Protein AF-0000000078600121 (afdb_homodimer)

Secondary structure (DSSP, 8-state):
---SSHHHHHHHHHHHHHHHHHHHHHHHH--SS--HHHHHHHHHHHHHHHHHHHH-HHHHHTHHHHHHHHHHHHHHHHHTTHHHHSPSTT-EEEHHHHHHHH---HHHHHHHHTTSSSSSSSEEEETTEEE--HHHHGGGSHHHHHHHHHIIIIIHHHHHTHHHHHHHTTTS----SSSSHHHHHTT-TT--HHHHHHHSHHHHHHHHHHHH---S---GGGS-HHHHSGGGGGSSEEEEEET-TTTHHHHHHHHH-GGGTTS-EEEEE-HHHHHHHHHHHHHTTEEEEE--TTTS---STTEEEEEEES-GGGS-IIIIIHHHHHHHHTT--TTT-EEEEEEEB--SS---HHHHHHHHHHHTTT---B-HHHHHHHHHHTTEEEEEEE--TT-SEEEEEEEE-/---SSHHHHHHHHHHHHHHHHHHHHHHHHT-SS--HHHHHHHHHHHHHHHHHHHH-HHHHHTHHHHHHHHHHHHHHHHHTTHHHHSPSTT-EEEHHHHHHHH---HHHHHHHHTTSSSSSSSEEEETTEEE--HHHHGGGSHHHHHHHHHIIIIIHHHHHTHHHHHHHTTTS----SSSSHHHHHTT-TT--HHHHHHHSHHHHHHHHHHHH---S---GGGS-HHHHSGGGGGSS-SEEEET-TTSHHHHHHHHH-GGGTTS-EEEEE-HHHHHHHHHHHHHTTEEEEE--TTTS---STT-SEEEEES-GGGS-IIIIIHHHHHHHHTT--TTT-EEEEEEEB--SS---HHHHHHHHHHHTTT---B-HHHHHHHHHHTTEEEEEEE--TT-SEEEEEEEE-

Radius of gyration: 29.4 Å; Cα contacts (8 Å, |Δi|>4): 1551; chains: 2; bounding box: 56×96×67 Å

Foldseek 3Di:
DFQPDPVSLVVVLVVLVVQLVVLVCCLVVVPDDDDNLVSVVSNVVSVVVSVDSNCTDPSNVVCVVLVVLLLVLLLVCVVLCLLVQADPDWDKDALVSSCVVRVPDSVVNLVSVVSADVPHDWHDPDDRMITGDPSSNVCVDLQNVLASNCCSVQQPQLLVCQVVLCVVVVNDPPFALQRFSRCVRVVRHRDGPCRVQVVDVVNVVSNLSNVVSPPDDCVVVLDPLQVQQVVQVPFLFAEEEEQCQQCPNVVVSCVVHVVCPPTAAEYEDAPVRCVVRVVVCVVVVYHYDYDDLQPAADPGARYQEYEYEADQQLADLPPRLLSSLLSPQVRHDQPGHKYKYKYFAADPPDGDVVQVVSASSSNSSHGGHHHPVRVQVSQVVNQKHFDDWRDDPPDRIIITMIHHD/DFQPDPVSLVVVLVVLVVQLVVLVCCLVVVPDDDDNLVSVVSNVVSVVVSVDSNCTDPSNVVCVVLVVLLLVLLQVCVVLCLLVQADPDWDKDALVSSCVVRVPDSVVNLVSVVSADVVHDWHDPDDRMITGDPSSNVCVDLQNVLASNCCSVQQPQLLVCQVVLCVVVVNDPPFALQRFSRCVRVVRHRDGPCRVQVVDVVNPVSNLSNVVSCPDDCVVVLDPLQVQQVVQVPFLFAEEEEQCQQCPSVVVSCVVHVVCPPTAAEYEDAPVRCVVRVVVCVVVVYHYDYDDLQPAADPGARYQEYEYAADQQLADLPPRLLSSLLSPQVRHDQPGHKYKYKYFAADPPDGDVVQVVSASSSNSSHGGHHHPVRVQVSQVVNQKHFDDWRDDPPDRIIITMIHHD

Structure (mmCIF, N/CA/C/O backbone):
data_AF-0000000078600121-model_v1
#
loop_
_entity.id
_entity.type
_entity.pdbx_description
1 polymer 'Uncharacterized protein'
#
loop_
_atom_site.group_PDB
_atom_site.id
_atom_site.type_symbol
_atom_site.label_atom_id
_atom_site.label_alt_id
_atom_site.label_comp_id
_atom_site.label_asym_id
_atom_site.label_entity_id
_atom_site.label_seq_id
_atom_site.pdbx_PDB_ins_code
_atom_site.Cartn_x
_atom_site.Cartn_y
_atom_site.Cartn_z
_atom_site.occupancy
_atom_site.B_iso_or_equiv
_atom_site.auth_seq_id
_atom_site.auth_comp_id
_atom_site.auth_asym_id
_atom_site.auth_atom_id
_atom_site.pdbx_PDB_model_num
ATOM 1 N N . MET A 1 1 ? -19.125 -7.949 -10.25 1 37.19 1 MET A N 1
ATOM 2 C CA . MET A 1 1 ? -19.656 -7.711 -11.586 1 37.19 1 MET A CA 1
ATOM 3 C C . MET A 1 1 ? -18.562 -7.25 -12.547 1 37.19 1 MET A C 1
ATOM 5 O O . MET A 1 1 ? -17.891 -6.246 -12.289 1 37.19 1 MET A O 1
ATOM 9 N N . THR A 1 2 ? -17.984 -8.234 -13.234 1 52.97 2 THR A N 1
ATOM 10 C CA . THR A 1 2 ? -17.297 -8.031 -14.5 1 52.97 2 THR A CA 1
ATOM 11 C C . THR A 1 2 ? -18.156 -7.227 -15.469 1 52.97 2 THR A C 1
ATOM 13 O O . THR A 1 2 ? -19.375 -7.117 -15.281 1 52.97 2 THR A O 1
ATOM 16 N N . PHE A 1 3 ? -17.641 -6.34 -16.047 1 55.97 3 PHE A N 1
ATOM 17 C CA . PHE A 1 3 ? -18.469 -5.797 -17.125 1 55.97 3 PHE A CA 1
ATOM 18 C C . PHE A 1 3 ? -19.297 -6.891 -17.766 1 55.97 3 PHE A C 1
ATOM 20 O O . PHE A 1 3 ? -18.844 -8.016 -17.938 1 55.97 3 PHE A O 1
ATOM 27 N N . PRO A 1 4 ? -20.578 -6.641 -17.641 1 54.41 4 PRO A N 1
ATOM 28 C CA . PRO A 1 4 ? -21.438 -7.688 -18.203 1 54.41 4 PRO A CA 1
ATOM 29 C C . PRO A 1 4 ? -20.859 -8.305 -19.484 1 54.41 4 PRO A C 1
ATOM 31 O O . PRO A 1 4 ? -21.125 -9.469 -19.781 1 54.41 4 PRO A O 1
ATOM 34 N N . ASN A 1 5 ? -20.156 -7.492 -20.281 1 65.19 5 ASN A N 1
ATOM 35 C CA . ASN A 1 5 ? -19.484 -8 -21.484 1 65.19 5 ASN A CA 1
ATOM 36 C C . ASN A 1 5 ? -18.375 -7.066 -21.953 1 65.19 5 ASN A C 1
ATOM 38 O O . ASN A 1 5 ? -18.219 -5.965 -21.422 1 65.19 5 ASN A O 1
ATOM 42 N N . ALA A 1 6 ? -17.594 -7.508 -22.891 1 74.25 6 ALA A N 1
ATOM 43 C CA . ALA A 1 6 ? -16.453 -6.785 -23.453 1 74.25 6 ALA A CA 1
ATOM 44 C C . ALA A 1 6 ? -16.906 -5.469 -24.094 1 74.25 6 ALA A C 1
ATOM 46 O O . ALA A 1 6 ? -16.203 -4.461 -24 1 74.25 6 ALA A O 1
ATOM 47 N N . ASP A 1 7 ? -18.109 -5.477 -24.547 1 80.38 7 ASP A N 1
ATOM 48 C CA . ASP A 1 7 ? -18.609 -4.281 -25.219 1 80.38 7 ASP A CA 1
ATOM 49 C C . ASP A 1 7 ? -18.938 -3.184 -24.203 1 80.38 7 ASP A C 1
ATOM 51 O O . ASP A 1 7 ? -18.719 -2.002 -24.469 1 80.38 7 ASP A O 1
ATOM 55 N N . ALA A 1 8 ? -19.469 -3.619 -23.125 1 84.94 8 ALA A N 1
ATOM 56 C CA . ALA A 1 8 ? -19.781 -2.656 -22.062 1 84.94 8 ALA A CA 1
ATOM 57 C C . ALA A 1 8 ? -18.516 -1.982 -21.547 1 84.94 8 ALA A C 1
ATOM 59 O O . ALA A 1 8 ? -18.516 -0.784 -21.266 1 84.94 8 ALA A O 1
ATOM 60 N N . GLN A 1 9 ? -17.484 -2.68 -21.438 1 87.75 9 GLN A N 1
ATOM 61 C CA . GLN A 1 9 ? -16.219 -2.098 -20.984 1 87.75 9 GLN A CA 1
ATOM 62 C C . GLN A 1 9 ? -15.68 -1.111 -22.016 1 87.75 9 GLN A C 1
ATOM 64 O O . GLN A 1 9 ? -15.18 -0.046 -21.656 1 87.75 9 GLN A O 1
ATOM 69 N N . LYS A 1 10 ? -15.836 -1.463 -23.312 1 90.81 10 LYS A N 1
ATOM 70 C CA . LYS A 1 10 ? -15.352 -0.583 -24.375 1 90.81 10 LYS A CA 1
ATOM 71 C C . LYS A 1 10 ? -16.094 0.749 -24.375 1 90.81 10 LYS A C 1
ATOM 73 O O . LYS A 1 10 ? -15.484 1.805 -24.578 1 90.81 10 LYS A O 1
ATOM 78 N N . ILE A 1 11 ? -17.344 0.697 -24.094 1 92.56 11 ILE A N 1
ATOM 79 C CA . ILE A 1 11 ? -18.156 1.907 -24.047 1 92.56 11 ILE A CA 1
ATOM 80 C C . ILE A 1 11 ? -17.719 2.781 -22.875 1 92.56 11 ILE A C 1
ATOM 82 O O . ILE A 1 11 ? -17.578 3.996 -23.016 1 92.56 11 ILE A O 1
ATOM 86 N N . ALA A 1 12 ? -17.516 2.146 -21.781 1 92.44 12 ALA A N 1
ATOM 87 C CA . ALA A 1 12 ? -17.078 2.875 -20.594 1 92.44 12 ALA A CA 1
ATOM 88 C C . ALA A 1 12 ? -15.703 3.488 -20.797 1 92.44 12 ALA A C 1
ATOM 90 O O . ALA A 1 12 ? -15.438 4.613 -20.375 1 92.44 12 ALA A O 1
ATOM 91 N N . VAL A 1 13 ? -14.836 2.76 -21.422 1 95.12 13 VAL A N 1
ATOM 92 C CA . VAL A 1 13 ? -13.484 3.234 -21.688 1 95.12 13 VAL A CA 1
ATOM 93 C C . VAL A 1 13 ? -13.531 4.441 -22.625 1 95.12 13 VAL A C 1
ATOM 95 O O . VAL A 1 13 ? -12.852 5.441 -22.391 1 95.12 13 VAL A O 1
ATOM 98 N N . GLN A 1 14 ? -14.367 4.352 -23.656 1 95.5 14 GLN A N 1
ATOM 99 C CA . GLN A 1 14 ? -14.5 5.477 -24.578 1 95.5 14 GLN A CA 1
ATOM 100 C C . GLN A 1 14 ? -14.977 6.73 -23.859 1 95.5 14 GLN A C 1
ATOM 102 O O . GLN A 1 14 ? -14.453 7.824 -24.078 1 95.5 14 GLN A O 1
ATOM 107 N N . LYS A 1 15 ? -15.922 6.52 -23.062 1 96.19 15 LYS A N 1
ATOM 108 C CA . LYS A 1 15 ? -16.438 7.645 -22.281 1 96.19 15 LYS A CA 1
ATOM 109 C C . LYS A 1 15 ? -15.336 8.281 -21.438 1 96.19 15 LYS A C 1
ATOM 111 O O . LYS A 1 15 ? -15.203 9.508 -21.406 1 96.19 15 LYS A O 1
ATOM 116 N N . ASP A 1 16 ? -14.57 7.461 -20.75 1 96.56 16 ASP A N 1
ATOM 117 C CA . ASP A 1 16 ? -13.516 7.965 -19.875 1 96.56 16 ASP A CA 1
ATOM 118 C C . ASP A 1 16 ? -12.406 8.633 -20.688 1 96.56 16 ASP A C 1
ATOM 120 O O . ASP A 1 16 ? -11.805 9.609 -20.25 1 96.56 16 ASP A O 1
ATOM 124 N N . VAL A 1 17 ? -12.133 8.086 -21.844 1 97.44 17 VAL A N 1
ATOM 125 C CA . VAL A 1 17 ? -11.133 8.695 -22.719 1 97.44 17 VAL A CA 1
ATOM 126 C C . VAL A 1 17 ? -11.578 10.094 -23.125 1 97.44 17 VAL A C 1
ATOM 128 O O . VAL A 1 17 ? -10.789 11.039 -23.094 1 97.44 17 VAL A O 1
ATOM 131 N N . ASP A 1 18 ? -12.836 10.211 -23.453 1 97.5 18 ASP A N 1
ATOM 132 C CA . ASP A 1 18 ? -13.383 11.508 -23.828 1 97.5 18 ASP A CA 1
ATOM 133 C C . ASP A 1 18 ? -13.281 12.5 -22.672 1 97.5 18 ASP A C 1
ATOM 135 O O . ASP A 1 18 ? -12.969 13.68 -22.875 1 97.5 18 ASP A O 1
ATOM 139 N N . GLU A 1 19 ? -13.531 12.023 -21.516 1 96.94 19 GLU A N 1
ATOM 140 C CA . GLU A 1 19 ? -13.438 12.867 -20.328 1 96.94 19 GLU A CA 1
ATOM 141 C C . GLU A 1 19 ? -12 13.297 -20.062 1 96.94 19 GLU A C 1
ATOM 143 O O . GLU A 1 19 ? -11.75 14.438 -19.656 1 96.94 19 GLU A O 1
ATOM 148 N N . VAL A 1 20 ? -11.062 12.414 -20.25 1 97.5 20 VAL A N 1
ATOM 149 C CA . VAL A 1 20 ? -9.648 12.727 -20.078 1 97.5 20 VAL A CA 1
ATOM 150 C C . VAL A 1 20 ? -9.219 13.789 -21.078 1 97.5 20 VAL A C 1
ATOM 152 O O . VAL A 1 20 ? -8.539 14.75 -20.734 1 97.5 20 VAL A O 1
ATOM 155 N N . VAL A 1 21 ? -9.664 13.633 -22.312 1 96.94 21 VAL A N 1
ATOM 156 C CA . VAL A 1 21 ? -9.297 14.57 -23.359 1 96.94 21 VAL A CA 1
ATOM 157 C C . VAL A 1 21 ? -9.867 15.953 -23.047 1 96.94 21 VAL A C 1
ATOM 159 O O . VAL A 1 21 ? -9.172 16.969 -23.172 1 96.94 21 VAL A O 1
ATOM 162 N N . ALA A 1 22 ? -11.109 16 -22.641 1 95.5 22 ALA A N 1
ATOM 163 C CA . ALA A 1 22 ? -11.742 17.266 -22.297 1 95.5 22 ALA A CA 1
ATOM 164 C C . ALA A 1 22 ? -11.039 17.938 -21.125 1 95.5 22 ALA A C 1
ATOM 166 O O . ALA A 1 22 ? -10.789 19.156 -21.141 1 95.5 22 ALA A O 1
ATOM 167 N N . ALA A 1 23 ? -10.742 17.125 -20.109 1 95.25 23 ALA A N 1
ATOM 168 C CA . ALA A 1 23 ? -10.055 17.672 -18.938 1 95.25 23 ALA A CA 1
ATOM 169 C C . ALA A 1 23 ? -8.648 18.141 -19.297 1 95.25 23 ALA A C 1
ATOM 171 O O . ALA A 1 23 ? -8.156 19.125 -18.75 1 95.25 23 ALA A O 1
ATOM 172 N N . ALA A 1 24 ? -8.008 17.406 -20.172 1 95.5 24 ALA A N 1
ATOM 173 C CA . ALA A 1 24 ? -6.668 17.781 -20.609 1 95.5 24 ALA A CA 1
ATOM 174 C C . ALA A 1 24 ? -6.676 19.125 -21.344 1 95.5 24 ALA A C 1
ATOM 176 O O . ALA A 1 24 ? -5.766 19.938 -21.172 1 95.5 24 ALA A O 1
ATOM 177 N N . GLN A 1 25 ? -7.652 19.375 -22.109 1 93.5 25 GLN A N 1
ATOM 178 C CA . GLN A 1 25 ? -7.762 20.641 -22.812 1 93.5 25 GLN A CA 1
ATOM 179 C C . GLN A 1 25 ? -7.898 21.797 -21.828 1 93.5 25 GLN A C 1
ATOM 181 O O . GLN A 1 25 ? -7.297 22.859 -22.031 1 93.5 25 GLN A O 1
ATOM 186 N N . ARG A 1 26 ? -8.609 21.578 -20.812 1 91.88 26 ARG A N 1
ATOM 187 C CA . ARG A 1 26 ? -8.766 22.609 -19.797 1 91.88 26 ARG A CA 1
ATOM 188 C C . ARG A 1 26 ? -7.457 22.875 -19.062 1 91.88 26 ARG A C 1
ATOM 190 O O . ARG A 1 26 ? -7.117 24.016 -18.781 1 91.88 26 ARG A O 1
ATOM 197 N N . PHE A 1 27 ? -6.785 21.859 -18.797 1 92.19 27 PHE A N 1
ATOM 198 C CA . PHE A 1 27 ? -5.516 21.984 -18.078 1 92.19 27 PHE A CA 1
ATOM 199 C C . PHE A 1 27 ? -4.457 22.625 -18.969 1 92.19 27 PHE A C 1
ATOM 201 O O . PHE A 1 27 ? -3.713 23.5 -18.531 1 92.19 27 PHE A O 1
ATOM 208 N N . LEU A 1 28 ? -4.457 22.266 -20.203 1 91.75 28 LEU A N 1
ATOM 209 C CA . LEU A 1 28 ? -3.406 22.703 -21.109 1 91.75 28 LEU A CA 1
ATOM 210 C C . LEU A 1 28 ? -3.682 24.109 -21.641 1 91.75 28 LEU A C 1
ATOM 212 O O . LEU A 1 28 ? -2.75 24.891 -21.844 1 91.75 28 LEU A O 1
ATOM 216 N N . HIS A 1 29 ? -4.898 24.516 -21.797 1 87.25 29 HIS A N 1
ATOM 217 C CA . HIS A 1 29 ? -5.188 25.766 -22.484 1 87.25 29 HIS A CA 1
ATOM 218 C C . HIS A 1 29 ? -5.969 26.719 -21.594 1 87.25 29 HIS A C 1
ATOM 220 O O . HIS A 1 29 ? -6.156 27.891 -21.938 1 87.25 29 HIS A O 1
ATOM 226 N N . GLY A 1 30 ? -6.203 26.344 -20.25 1 77.12 30 GLY A N 1
ATOM 227 C CA . GLY A 1 30 ? -6.84 27.234 -19.297 1 77.12 30 GLY A CA 1
ATOM 228 C C . GLY A 1 30 ? -8.266 27.594 -19.672 1 77.12 30 GLY A C 1
ATOM 229 O O . GLY A 1 30 ? -8.703 28.719 -19.438 1 77.12 30 GLY A O 1
ATOM 230 N N . SER A 1 31 ? -8.953 26.625 -20.281 1 62.94 31 SER A N 1
ATOM 231 C CA . SER A 1 31 ? -10.297 27.047 -20.672 1 62.94 31 SER A CA 1
ATOM 232 C C . SER A 1 31 ? -11.281 26.891 -19.516 1 62.94 31 SER A C 1
ATOM 234 O O . SER A 1 31 ? -11.266 25.891 -18.797 1 62.94 31 SER A O 1
ATOM 236 N N . GLY A 1 32 ? -11.883 28.125 -19.125 1 61 32 GLY A N 1
ATOM 237 C CA . GLY A 1 32 ? -12.93 28.156 -18.109 1 61 32 GLY A CA 1
ATOM 238 C C . GLY A 1 32 ? -12.516 28.906 -16.859 1 61 32 GLY A C 1
ATOM 239 O O . GLY A 1 32 ? -11.531 29.656 -16.875 1 61 32 GLY A O 1
ATOM 240 N N . ASN A 1 33 ? -13.273 28.812 -15.758 1 61.88 33 ASN A N 1
ATOM 241 C CA . ASN A 1 33 ? -13.133 29.562 -14.516 1 61.88 33 ASN A CA 1
ATOM 242 C C . ASN A 1 33 ? -12.227 28.859 -13.523 1 61.88 33 ASN A C 1
ATOM 244 O O . ASN A 1 33 ? -11.898 29.406 -12.469 1 61.88 33 ASN A O 1
ATOM 248 N N . ALA A 1 34 ? -11.711 27.719 -13.953 1 66.06 34 ALA A N 1
ATOM 249 C CA . ALA A 1 34 ? -10.906 26.969 -12.992 1 66.06 34 ALA A CA 1
ATOM 250 C C . ALA A 1 34 ? -9.453 27.438 -13.008 1 66.06 34 ALA A C 1
ATOM 252 O O . ALA A 1 34 ? -8.898 27.734 -14.07 1 66.06 34 ALA A O 1
ATOM 253 N N . THR A 1 35 ? -8.945 27.422 -11.828 1 73.44 35 THR A N 1
ATOM 254 C CA . THR A 1 35 ? -7.508 27.672 -11.727 1 73.44 35 THR A CA 1
ATOM 255 C C . THR A 1 35 ? -6.707 26.516 -12.312 1 73.44 35 THR A C 1
ATOM 257 O O . THR A 1 35 ? -7.246 25.422 -12.539 1 73.44 35 THR A O 1
ATOM 260 N N . SER A 1 36 ? -5.559 26.688 -12.703 1 76.81 36 SER A N 1
ATOM 261 C CA . SER A 1 36 ? -4.664 25.672 -13.242 1 76.81 36 SER A CA 1
ATOM 262 C C . SER A 1 36 ? -4.562 24.469 -12.297 1 76.81 36 SER A C 1
ATOM 264 O O . SER A 1 36 ? -4.539 23.328 -12.742 1 76.81 36 SER A O 1
ATOM 266 N N . ASP A 1 37 ? -4.668 24.734 -11.023 1 78.38 37 ASP A N 1
ATOM 267 C CA . ASP A 1 37 ? -4.559 23.672 -10.031 1 78.38 37 ASP A CA 1
ATOM 268 C C . ASP A 1 37 ? -5.82 22.812 -10 1 78.38 37 ASP A C 1
ATOM 270 O O . ASP A 1 37 ? -5.746 21.594 -9.891 1 78.38 37 ASP A O 1
ATOM 274 N N . GLU A 1 38 ? -6.902 23.5 -10.109 1 80.12 38 GLU A N 1
ATOM 275 C CA . GLU A 1 38 ? -8.172 22.766 -10.133 1 80.12 38 GLU A CA 1
ATOM 276 C C . GLU A 1 38 ? -8.281 21.891 -11.375 1 80.12 38 GLU A C 1
ATOM 278 O O . GLU A 1 38 ? -8.781 20.766 -11.305 1 80.12 38 GLU A O 1
ATOM 283 N N . ALA A 1 39 ? -7.828 22.469 -12.469 1 87.69 39 ALA A N 1
ATOM 284 C CA . ALA A 1 39 ? -7.852 21.719 -13.727 1 87.69 39 ALA A CA 1
ATOM 285 C C . ALA A 1 39 ? -6.934 20.5 -13.656 1 87.69 39 ALA A C 1
ATOM 287 O O . ALA A 1 39 ? -7.254 19.453 -14.195 1 87.69 39 ALA A O 1
ATOM 288 N N . LYS A 1 40 ? -5.812 20.656 -13.016 1 88.75 40 LYS A N 1
ATOM 289 C CA . LYS A 1 40 ? -4.871 19.562 -12.852 1 88.75 40 LYS A CA 1
ATOM 290 C C . LYS A 1 40 ? -5.484 18.438 -12.023 1 88.75 40 LYS A C 1
ATOM 292 O O . LYS A 1 40 ? -5.367 17.266 -12.375 1 88.75 40 LYS A O 1
ATOM 297 N N . VAL A 1 41 ? -6.102 18.797 -10.961 1 83.75 41 VAL A N 1
ATOM 298 C CA . VAL A 1 41 ? -6.719 17.812 -10.07 1 83.75 41 VAL A CA 1
ATOM 299 C C . VAL A 1 41 ? -7.828 17.078 -10.805 1 83.75 41 VAL A C 1
ATOM 301 O O . VAL A 1 41 ? -7.965 15.852 -10.664 1 83.75 41 VAL A O 1
ATOM 304 N N . ASP A 1 42 ? -8.594 17.812 -11.547 1 88.69 42 ASP A N 1
ATOM 305 C CA . ASP A 1 42 ? -9.672 17.188 -12.312 1 88.69 42 ASP A CA 1
ATOM 306 C C . ASP A 1 42 ? -9.125 16.219 -13.352 1 88.69 42 ASP A C 1
ATOM 308 O O . ASP A 1 42 ? -9.664 15.125 -13.531 1 88.69 42 ASP A O 1
ATOM 312 N N . LEU A 1 43 ? -8.109 16.672 -14.07 1 94.19 43 LEU A N 1
ATOM 313 C CA . LEU A 1 43 ? -7.473 15.82 -15.07 1 94.19 43 LEU A CA 1
ATOM 314 C C . LEU A 1 43 ? -6.922 14.555 -14.43 1 94.19 43 LEU A C 1
ATOM 316 O O . LEU A 1 43 ? -7.066 13.461 -14.977 1 94.19 43 LEU A O 1
ATOM 320 N N . GLN A 1 44 ? -6.293 14.703 -13.289 1 92.19 44 GLN A N 1
ATOM 321 C CA . GLN A 1 44 ? -5.758 13.547 -12.57 1 92.19 44 GLN A CA 1
ATOM 322 C C . GLN A 1 44 ? -6.867 12.57 -12.195 1 92.19 44 GLN A C 1
ATOM 324 O O . GLN A 1 44 ? -6.699 11.359 -12.32 1 92.19 44 GLN A O 1
ATOM 329 N N . LYS A 1 45 ? -7.926 13.086 -11.727 1 90.19 45 LYS A N 1
ATOM 330 C CA . LYS A 1 45 ? -9.062 12.25 -11.344 1 90.19 45 LYS A CA 1
ATOM 331 C C . LYS A 1 45 ? -9.602 11.484 -12.547 1 90.19 45 LYS A C 1
ATOM 333 O O . LYS A 1 45 ? -9.852 10.281 -12.461 1 90.19 45 LYS A O 1
ATOM 338 N N . LYS A 1 46 ? -9.797 12.211 -13.672 1 95.12 46 LYS A N 1
ATOM 339 C CA . LYS A 1 46 ? -10.336 11.578 -14.875 1 95.12 46 LYS A CA 1
ATOM 340 C C . LYS A 1 46 ? -9.383 10.508 -15.406 1 95.12 46 LYS A C 1
ATOM 342 O O . LYS A 1 46 ? -9.828 9.445 -15.844 1 95.12 46 LYS A O 1
ATOM 347 N N . ALA A 1 47 ? -8.133 10.828 -15.383 1 96.69 47 ALA A N 1
ATOM 348 C CA . ALA A 1 47 ? -7.133 9.859 -15.836 1 96.69 47 ALA A CA 1
ATOM 349 C C . ALA A 1 47 ? -7.117 8.625 -14.945 1 96.69 47 ALA A C 1
ATOM 351 O O . ALA A 1 47 ? -7.012 7.496 -15.43 1 96.69 47 ALA A O 1
ATOM 352 N N . SER A 1 48 ? -7.199 8.82 -13.68 1 93.88 48 SER A N 1
ATOM 353 C CA . SER A 1 48 ? -7.234 7.703 -12.734 1 93.88 48 SER A CA 1
ATOM 354 C C . SER A 1 48 ? -8.477 6.848 -12.938 1 93.88 48 SER A C 1
ATOM 356 O O . SER A 1 48 ? -8.414 5.617 -12.852 1 93.88 48 SER A O 1
ATOM 358 N N . ASN A 1 49 ? -9.586 7.492 -13.18 1 93.25 49 ASN A N 1
ATOM 359 C CA . ASN A 1 49 ? -10.812 6.762 -13.477 1 93.25 49 ASN A CA 1
ATOM 360 C C . ASN A 1 49 ? -10.656 5.883 -14.719 1 93.25 49 ASN A C 1
ATOM 362 O O . ASN A 1 49 ? -11.148 4.754 -14.75 1 93.25 49 ASN A O 1
ATOM 366 N N . LEU A 1 50 ? -10.039 6.457 -15.688 1 96.31 50 LEU A N 1
ATOM 367 C CA . LEU A 1 50 ? -9.797 5.699 -16.922 1 96.31 50 LEU A CA 1
ATOM 368 C C . LEU A 1 50 ? -8.992 4.438 -16.625 1 96.31 50 LEU A C 1
ATOM 370 O O . LEU A 1 50 ? -9.328 3.357 -17.125 1 96.31 50 LEU A O 1
ATOM 374 N N . VAL A 1 51 ? -7.977 4.52 -15.836 1 94.62 51 VAL A N 1
ATOM 375 C CA . VAL A 1 51 ? -7.156 3.365 -15.477 1 94.62 51 VAL A CA 1
ATOM 376 C C . VAL A 1 51 ? -8.023 2.299 -14.812 1 94.62 51 VAL A C 1
ATOM 378 O O . VAL A 1 51 ? -7.922 1.114 -15.141 1 94.62 51 VAL A O 1
ATOM 381 N N . GLN A 1 52 ? -8.859 2.719 -13.93 1 92.62 52 GLN A N 1
ATOM 382 C CA . GLN A 1 52 ? -9.734 1.787 -13.219 1 92.62 52 GLN A CA 1
ATOM 383 C C . GLN A 1 52 ? -10.711 1.112 -14.172 1 92.62 52 GLN A C 1
ATOM 385 O O . GLN A 1 52 ? -10.953 -0.091 -14.07 1 92.62 52 GLN A O 1
ATOM 390 N N . THR A 1 53 ? -11.219 1.93 -15.039 1 93.25 53 THR A N 1
ATOM 391 C CA . THR A 1 53 ? -12.188 1.404 -15.992 1 93.25 53 THR A CA 1
ATOM 392 C C . THR A 1 53 ? -11.539 0.374 -16.906 1 93.25 53 THR A C 1
ATOM 394 O O . THR A 1 53 ? -12.148 -0.647 -17.234 1 93.25 53 THR A O 1
ATOM 397 N N . ILE A 1 54 ? -10.336 0.652 -17.312 1 93.25 54 ILE A N 1
ATOM 398 C CA . ILE A 1 54 ? -9.609 -0.285 -18.156 1 93.25 54 ILE A CA 1
ATOM 399 C C . ILE A 1 54 ? -9.383 -1.594 -17.406 1 93.25 54 ILE A C 1
ATOM 401 O O . ILE A 1 54 ? -9.562 -2.678 -17.969 1 93.25 54 ILE A O 1
ATOM 405 N N . ARG A 1 55 ? -9.047 -1.541 -16.156 1 90.12 55 ARG A N 1
ATOM 406 C CA . ARG A 1 55 ? -8.766 -2.717 -15.344 1 90.12 55 ARG A CA 1
ATOM 407 C C . ARG A 1 55 ? -10.031 -3.543 -15.125 1 90.12 55 ARG A C 1
ATOM 409 O O . ARG A 1 55 ? -9.984 -4.773 -15.164 1 90.12 55 ARG A O 1
ATOM 416 N N . GLY A 1 56 ? -11.109 -2.861 -14.867 1 90.75 56 GLY A N 1
ATOM 417 C CA . GLY A 1 56 ? -12.336 -3.525 -14.461 1 90.75 56 GLY A CA 1
ATOM 418 C C . GLY A 1 56 ? -12.406 -3.783 -12.961 1 90.75 56 GLY A C 1
ATOM 419 O O . GLY A 1 56 ? -11.406 -3.668 -12.258 1 90.75 56 GLY A O 1
ATOM 420 N N . PRO A 1 57 ? -13.531 -4.145 -12.438 1 90.5 57 PRO A N 1
ATOM 421 C CA . PRO A 1 57 ? -13.789 -4.199 -11 1 90.5 57 PRO A CA 1
ATOM 422 C C . PRO A 1 57 ? -12.945 -5.258 -10.289 1 90.5 57 PRO A C 1
ATOM 424 O O . PRO A 1 57 ? -12.32 -4.969 -9.266 1 90.5 57 PRO A O 1
ATOM 427 N N . ILE A 1 58 ? -12.828 -6.445 -10.836 1 88 58 ILE A N 1
ATOM 428 C CA . ILE A 1 58 ? -12.148 -7.531 -10.148 1 88 58 ILE A CA 1
ATOM 429 C C . ILE A 1 58 ? -10.641 -7.277 -10.133 1 88 58 ILE A C 1
ATOM 431 O O . ILE A 1 58 ? -10.016 -7.246 -9.07 1 88 58 ILE A O 1
ATOM 435 N N . PRO A 1 59 ? -10.047 -6.973 -11.328 1 87.38 59 PRO A N 1
ATOM 436 C CA . PRO A 1 59 ? -8.609 -6.664 -11.289 1 87.38 59 PRO A CA 1
ATOM 437 C C . PRO A 1 59 ? -8.305 -5.418 -10.461 1 87.38 59 PRO A C 1
ATOM 439 O O . PRO A 1 59 ? -7.238 -5.34 -9.836 1 87.38 59 PRO A O 1
ATOM 442 N N . ALA A 1 60 ? -9.227 -4.504 -10.438 1 91.81 60 ALA A N 1
ATOM 443 C CA . ALA A 1 60 ? -9.023 -3.309 -9.625 1 91.81 60 ALA A CA 1
ATOM 444 C C . ALA A 1 60 ? -8.977 -3.66 -8.141 1 91.81 60 ALA A C 1
ATOM 446 O O . ALA A 1 60 ? -8.219 -3.055 -7.379 1 91.81 60 ALA A O 1
ATOM 447 N N . ALA A 1 61 ? -9.773 -4.609 -7.742 1 91.56 61 ALA A N 1
ATOM 448 C CA . ALA A 1 61 ? -9.781 -5.039 -6.344 1 91.56 61 ALA A CA 1
ATOM 449 C C . ALA A 1 61 ? -8.461 -5.707 -5.973 1 91.56 61 ALA A C 1
ATOM 451 O O . ALA A 1 61 ? -8.016 -5.633 -4.824 1 91.56 61 ALA A O 1
ATOM 452 N N . LEU A 1 62 ? -7.766 -6.262 -6.949 1 88.81 62 LEU A N 1
ATOM 453 C CA . LEU A 1 62 ? -6.504 -6.953 -6.715 1 88.81 62 LEU A CA 1
ATOM 454 C C . LEU A 1 62 ? -5.34 -5.965 -6.695 1 88.81 62 LEU A C 1
ATOM 456 O O . LEU A 1 62 ? -4.219 -6.328 -6.328 1 88.81 62 LEU A O 1
ATOM 460 N N . SER A 1 63 ? -5.617 -4.703 -7 1 92.19 63 SER A N 1
ATOM 461 C CA . SER A 1 63 ? -4.555 -3.707 -7.098 1 92.19 63 SER A CA 1
ATOM 462 C C . SER A 1 63 ? -3.928 -3.436 -5.734 1 92.19 63 SER A C 1
ATOM 464 O O . SER A 1 63 ? -2.799 -2.947 -5.648 1 92.19 63 SER A O 1
ATOM 466 N N . SER A 1 64 ? -4.602 -3.758 -4.637 1 93.81 64 SER A N 1
ATOM 467 C CA . SER A 1 64 ? -4.039 -3.617 -3.297 1 93.81 64 SER A CA 1
ATOM 468 C C . SER A 1 64 ? -2.76 -4.43 -3.146 1 93.81 64 SER A C 1
ATOM 470 O O . SER A 1 64 ? -1.826 -4.008 -2.461 1 93.81 64 SER A O 1
ATOM 472 N N . MET A 1 65 ? -2.762 -5.582 -3.811 1 95.25 65 MET A N 1
ATOM 473 C CA . MET A 1 65 ? -1.569 -6.426 -3.771 1 95.25 65 MET A CA 1
ATOM 474 C C . MET A 1 65 ? -0.403 -5.75 -4.484 1 95.25 65 MET A C 1
ATOM 476 O O . MET A 1 65 ? 0.727 -5.773 -3.994 1 95.25 65 MET A O 1
ATOM 480 N N . GLU A 1 66 ? -0.738 -5.117 -5.559 1 95.31 66 GLU A N 1
ATOM 481 C CA . GLU A 1 66 ? 0.271 -4.395 -6.324 1 95.31 66 GLU A CA 1
ATOM 482 C C . GLU A 1 66 ? 0.833 -3.221 -5.523 1 95.31 66 GLU A C 1
ATOM 484 O O . GLU A 1 66 ? 2.043 -2.984 -5.527 1 95.31 66 GLU A O 1
ATOM 489 N N . ASP A 1 67 ? -0.048 -2.547 -4.848 1 96.12 67 ASP A N 1
ATOM 490 C CA . ASP A 1 67 ? 0.352 -1.383 -4.062 1 96.12 67 ASP A CA 1
ATOM 491 C C . ASP A 1 67 ? 1.301 -1.782 -2.936 1 96.12 67 ASP A C 1
ATOM 493 O O . ASP A 1 67 ? 2.324 -1.129 -2.717 1 96.12 67 ASP A O 1
ATOM 497 N N . ILE A 1 68 ? 1.014 -2.834 -2.25 1 97.44 68 ILE A N 1
ATOM 498 C CA . ILE A 1 68 ? 1.784 -3.258 -1.087 1 97.44 68 ILE A CA 1
ATOM 499 C C . ILE A 1 68 ? 3.188 -3.678 -1.522 1 97.44 68 ILE A C 1
ATOM 501 O O . ILE A 1 68 ? 4.18 -3.279 -0.906 1 97.44 68 ILE A O 1
ATOM 505 N N . VAL A 1 69 ? 3.281 -4.383 -2.605 1 98.06 69 VAL A N 1
ATOM 506 C CA . VAL A 1 69 ? 4.598 -4.875 -3 1 98.06 69 VAL A CA 1
ATOM 507 C C . VAL A 1 69 ? 5.43 -3.729 -3.568 1 98.06 69 VAL A C 1
ATOM 509 O O . VAL A 1 69 ? 6.648 -3.697 -3.4 1 98.06 69 VAL A O 1
ATOM 512 N N . LYS A 1 70 ? 4.762 -2.82 -4.199 1 97.75 70 LYS A N 1
ATOM 513 C CA . LYS A 1 70 ? 5.484 -1.647 -4.688 1 97.75 70 LYS A CA 1
ATOM 514 C C . LYS A 1 70 ? 6.102 -0.861 -3.535 1 97.75 70 LYS A C 1
ATOM 516 O O . LYS A 1 70 ? 7.281 -0.515 -3.576 1 97.75 70 LYS A O 1
ATOM 521 N N . VAL A 1 71 ? 5.328 -0.646 -2.541 1 97.69 71 VAL A N 1
ATOM 522 C CA . VAL A 1 71 ? 5.789 0.116 -1.384 1 97.69 71 VAL A CA 1
ATOM 523 C C . VAL A 1 71 ? 6.926 -0.633 -0.691 1 97.69 71 VAL A C 1
ATOM 525 O O . VAL A 1 71 ? 7.945 -0.038 -0.338 1 97.69 71 VAL A O 1
ATOM 528 N N . ALA A 1 72 ? 6.75 -1.917 -0.51 1 98.25 72 ALA A N 1
ATOM 529 C CA . ALA A 1 72 ? 7.766 -2.738 0.14 1 98.25 72 ALA A CA 1
ATOM 530 C C . ALA A 1 72 ? 9.078 -2.715 -0.647 1 98.25 72 ALA A C 1
ATOM 532 O O . ALA A 1 72 ? 10.156 -2.652 -0.061 1 98.25 72 ALA A O 1
ATOM 533 N N . SER A 1 73 ? 8.945 -2.756 -1.929 1 98.75 73 SER A N 1
ATOM 534 C CA . SER A 1 73 ? 10.125 -2.764 -2.787 1 98.75 73 SER A CA 1
ATOM 535 C C . SER A 1 73 ? 10.844 -1.419 -2.75 1 98.75 73 SER A C 1
ATOM 537 O O . SER A 1 73 ? 12.07 -1.368 -2.67 1 98.75 73 SER A O 1
ATOM 539 N N . LEU A 1 74 ? 10.078 -0.364 -2.818 1 98.5 74 LEU A N 1
ATOM 540 C CA . LEU A 1 74 ? 10.672 0.967 -2.744 1 98.5 74 LEU A CA 1
ATOM 541 C C . LEU A 1 74 ? 11.422 1.156 -1.429 1 98.5 74 LEU A C 1
ATOM 543 O O . LEU A 1 74 ? 12.555 1.648 -1.42 1 98.5 74 LEU A O 1
ATOM 547 N N . ARG A 1 75 ? 10.789 0.76 -0.351 1 97.81 75 ARG A N 1
ATOM 548 C CA . ARG A 1 75 ? 11.422 0.85 0.959 1 97.81 75 ARG A CA 1
ATOM 549 C C . ARG A 1 75 ? 12.727 0.054 0.991 1 97.81 75 ARG A C 1
ATOM 551 O O . ARG A 1 75 ? 13.758 0.562 1.43 1 97.81 75 ARG A O 1
ATOM 558 N N . THR A 1 76 ? 12.688 -1.158 0.5 1 98.75 76 THR A N 1
ATOM 559 C CA . THR A 1 76 ? 13.836 -2.057 0.564 1 98.75 76 THR A CA 1
ATOM 560 C C . THR A 1 76 ? 14.977 -1.53 -0.298 1 98.75 76 THR A C 1
ATOM 562 O O . THR A 1 76 ? 16.125 -1.474 0.151 1 98.75 76 THR A O 1
ATOM 565 N N . LEU A 1 77 ? 14.641 -1.129 -1.536 1 98.81 77 LEU A N 1
ATOM 566 C CA . LEU A 1 77 ? 15.656 -0.632 -2.463 1 98.81 77 LEU A CA 1
ATOM 567 C C . LEU A 1 77 ? 16.281 0.663 -1.949 1 98.81 77 LEU A C 1
ATOM 569 O O . LEU A 1 77 ? 17.469 0.893 -2.117 1 98.81 77 LEU A O 1
ATOM 573 N N . PHE A 1 78 ? 15.461 1.506 -1.34 1 98 78 PHE A N 1
ATOM 574 C CA . PHE A 1 78 ? 15.961 2.76 -0.783 1 98 78 PHE A CA 1
ATOM 575 C C . PHE A 1 78 ? 16.906 2.496 0.38 1 98 78 PHE A C 1
ATOM 577 O O . PHE A 1 78 ? 18.031 3.018 0.406 1 98 78 PHE A O 1
ATOM 584 N N . GLU A 1 79 ? 16.531 1.646 1.316 1 97.12 79 GLU A N 1
ATOM 585 C CA . GLU A 1 79 ? 17.312 1.355 2.516 1 97.12 79 GLU A CA 1
ATOM 586 C C . GLU A 1 79 ? 18.578 0.585 2.174 1 97.12 79 GLU A C 1
ATOM 588 O O . GLU A 1 79 ? 19.609 0.738 2.846 1 97.12 79 GLU A O 1
ATOM 593 N N . ALA A 1 80 ? 18.5 -0.204 1.129 1 98.44 80 ALA A N 1
ATOM 594 C CA . ALA A 1 80 ? 19.656 -0.972 0.709 1 98.44 80 ALA A CA 1
ATOM 595 C C . ALA A 1 80 ? 20.656 -0.093 -0.052 1 98.44 80 ALA A C 1
ATOM 597 O O . ALA A 1 80 ? 21.75 -0.532 -0.381 1 98.44 80 ALA A O 1
ATOM 598 N N . GLY A 1 81 ? 20.203 1.142 -0.411 1 98.12 81 GLY A N 1
ATOM 599 C CA . GLY A 1 81 ? 21.125 2.088 -1.036 1 98.12 81 GLY A CA 1
ATOM 600 C C . GLY A 1 81 ? 21.094 2.029 -2.553 1 98.12 81 GLY A C 1
ATOM 601 O O . GLY A 1 81 ? 21.953 2.613 -3.217 1 98.12 81 GLY A O 1
ATOM 602 N N . VAL A 1 82 ? 20.109 1.409 -3.131 1 98.75 82 VAL A N 1
ATOM 603 C CA . VAL A 1 82 ? 20.062 1.2 -4.574 1 98.75 82 VAL A CA 1
ATOM 604 C C . VAL A 1 82 ? 19.844 2.533 -5.281 1 98.75 82 VAL A C 1
ATOM 606 O O . VAL A 1 82 ? 20.469 2.814 -6.305 1 98.75 82 VAL A O 1
ATOM 609 N N . PHE A 1 83 ? 18.922 3.363 -4.781 1 98.19 83 PHE A N 1
ATOM 610 C CA . PHE A 1 83 ? 18.656 4.668 -5.375 1 98.19 83 PHE A CA 1
ATOM 611 C C . PHE A 1 83 ? 19.953 5.48 -5.48 1 98.19 83 PHE A C 1
ATOM 613 O O . PHE A 1 83 ? 20.203 6.129 -6.5 1 98.19 83 PHE A O 1
ATOM 620 N N . HIS A 1 84 ? 20.781 5.406 -4.492 1 97 84 HIS A N 1
ATOM 621 C CA . HIS A 1 84 ? 22 6.191 -4.402 1 97 84 HIS A CA 1
ATOM 622 C C . HIS A 1 84 ? 23.109 5.605 -5.281 1 97 84 HIS A C 1
ATOM 624 O O . HIS A 1 84 ? 23.938 6.34 -5.809 1 97 84 HIS A O 1
ATOM 630 N N . ALA A 1 85 ? 23.094 4.348 -5.41 1 98.12 85 ALA A N 1
ATOM 631 C CA . ALA A 1 85 ? 24.156 3.652 -6.137 1 98.12 85 ALA A CA 1
ATOM 632 C C . ALA A 1 85 ? 24.016 3.85 -7.641 1 98.12 85 ALA A C 1
ATOM 634 O O . ALA A 1 85 ? 25.016 3.861 -8.367 1 98.12 85 ALA A O 1
ATOM 635 N N . MET A 1 86 ? 22.828 3.973 -8.125 1 98.12 86 MET A N 1
ATOM 636 C CA . MET A 1 86 ? 22.578 4.066 -9.562 1 98.12 86 MET A CA 1
ATOM 637 C C . MET A 1 86 ? 22.891 5.469 -10.078 1 98.12 86 MET A C 1
ATOM 639 O O . MET A 1 86 ? 22.609 6.457 -9.398 1 98.12 86 MET A O 1
ATOM 643 N N . PRO A 1 87 ? 23.406 5.598 -11.266 1 97.44 87 PRO A N 1
ATOM 644 C CA . PRO A 1 87 ? 23.734 6.918 -11.812 1 97.44 87 PRO A CA 1
ATOM 645 C C . PRO A 1 87 ? 22.484 7.73 -12.172 1 97.44 87 PRO A C 1
ATOM 647 O O . PRO A 1 87 ? 21.5 7.172 -12.664 1 97.44 87 PRO A O 1
ATOM 650 N N . LYS A 1 88 ? 22.562 9 -11.945 1 94.25 88 LYS A N 1
ATOM 651 C CA . LYS A 1 88 ? 21.5 9.914 -12.352 1 94.25 88 LYS A CA 1
ATOM 652 C C . LYS A 1 88 ? 21.562 10.18 -13.852 1 94.25 88 LYS A C 1
ATOM 654 O O . LYS A 1 88 ? 22.531 9.82 -14.523 1 94.25 88 LYS A O 1
ATOM 659 N N . GLY A 1 89 ? 20.531 10.727 -14.398 1 92.88 89 GLY A N 1
ATOM 660 C CA . GLY A 1 89 ? 20.531 11.18 -15.781 1 92.88 89 GLY A CA 1
ATOM 661 C C . GLY A 1 89 ? 20.172 10.086 -16.766 1 92.88 89 GLY A C 1
ATOM 662 O O . GLY A 1 89 ? 20.344 10.258 -17.984 1 92.88 89 GLY A O 1
ATOM 663 N N . GLY A 1 90 ? 19.859 8.898 -16.328 1 91.31 90 GLY A N 1
ATOM 664 C CA . GLY A 1 90 ? 19.281 7.91 -17.219 1 91.31 90 GLY A CA 1
ATOM 665 C C . GLY A 1 90 ? 20.266 6.832 -17.641 1 91.31 90 GLY A C 1
ATOM 666 O O . GLY A 1 90 ? 19.891 5.879 -18.328 1 91.31 90 GLY A O 1
ATOM 667 N N . ALA A 1 91 ? 21.516 6.941 -17.234 1 96.81 91 ALA A N 1
ATOM 668 C CA . ALA A 1 91 ? 22.438 5.855 -17.516 1 96.81 91 ALA A CA 1
ATOM 669 C C . ALA A 1 91 ? 22.047 4.586 -16.75 1 96.81 91 ALA A C 1
ATOM 671 O O . ALA A 1 91 ? 21.609 4.652 -15.609 1 96.81 91 ALA A O 1
ATOM 672 N N . SER A 1 92 ? 22.234 3.461 -17.375 1 98.12 92 SER A N 1
ATOM 673 C CA . SER A 1 92 ? 21.766 2.207 -16.797 1 98.12 92 SER A CA 1
ATOM 674 C C . SER A 1 92 ? 22.891 1.497 -16.031 1 98.12 92 SER A C 1
ATOM 676 O O . SER A 1 92 ? 24.062 1.832 -16.203 1 98.12 92 SER A O 1
ATOM 678 N N . MET A 1 93 ? 22.531 0.621 -15.195 1 98.31 93 MET A N 1
ATOM 679 C CA . MET A 1 93 ? 23.391 -0.271 -14.422 1 98.31 93 MET A CA 1
ATOM 680 C C . MET A 1 93 ? 22.812 -1.677 -14.367 1 98.31 93 MET A C 1
ATOM 682 O O . MET A 1 93 ? 21.594 -1.843 -14.258 1 98.31 93 MET A O 1
ATOM 686 N N . THR A 1 94 ? 23.656 -2.646 -14.375 1 98.69 94 THR A N 1
ATOM 687 C CA . THR A 1 94 ? 23.188 -4.027 -14.305 1 98.69 94 THR A CA 1
ATOM 688 C C . THR A 1 94 ? 22.875 -4.422 -12.867 1 98.69 94 THR A C 1
ATOM 690 O O . THR A 1 94 ? 23.391 -3.809 -11.922 1 98.69 94 THR A O 1
ATOM 693 N N . ALA A 1 95 ? 22.094 -5.441 -12.758 1 98.62 95 ALA A N 1
ATOM 694 C CA . ALA A 1 95 ? 21.797 -5.984 -11.438 1 98.62 95 ALA A CA 1
ATOM 695 C C . ALA A 1 95 ? 23.078 -6.418 -10.727 1 98.62 95 ALA A C 1
ATOM 697 O O . ALA A 1 95 ? 23.219 -6.238 -9.516 1 98.62 95 ALA A O 1
ATOM 698 N N . SER A 1 96 ? 23.953 -6.988 -11.445 1 98.75 96 SER A N 1
ATOM 699 C CA . SER A 1 96 ? 25.219 -7.434 -10.875 1 98.75 96 SER A CA 1
ATOM 700 C C . SER A 1 96 ? 26.016 -6.262 -10.305 1 98.75 96 SER A C 1
ATOM 702 O O . SER A 1 96 ? 26.578 -6.355 -9.211 1 98.75 96 SER A O 1
ATOM 704 N N . GLU A 1 97 ? 26.094 -5.164 -11.023 1 98.75 97 GLU A N 1
ATOM 705 C CA . GLU A 1 97 ? 26.812 -3.977 -10.578 1 98.75 97 GLU A CA 1
ATOM 706 C C . GLU A 1 97 ? 26.141 -3.365 -9.344 1 98.75 97 GLU A C 1
ATOM 708 O O . GLU A 1 97 ? 26.828 -2.973 -8.398 1 98.75 97 GLU A O 1
ATOM 713 N N . ILE A 1 98 ? 24.844 -3.305 -9.375 1 98.81 98 ILE A N 1
ATOM 714 C CA . ILE A 1 98 ? 24.109 -2.738 -8.25 1 98.81 98 ILE A CA 1
ATOM 715 C C . ILE A 1 98 ? 24.328 -3.596 -7.004 1 98.81 98 ILE A C 1
ATOM 717 O O . ILE A 1 98 ? 24.609 -3.072 -5.926 1 98.81 98 ILE A O 1
ATOM 721 N N . SER A 1 99 ? 24.203 -4.891 -7.199 1 98.81 99 SER A N 1
ATOM 722 C CA . SER A 1 99 ? 24.406 -5.824 -6.098 1 98.81 99 SER A CA 1
ATOM 723 C C . SER A 1 99 ? 25.812 -5.691 -5.516 1 98.81 99 SER A C 1
ATOM 725 O O . SER A 1 99 ? 25.984 -5.707 -4.297 1 98.81 99 SER A O 1
ATOM 727 N N . ALA A 1 100 ? 26.781 -5.555 -6.316 1 98.62 100 ALA A N 1
ATOM 728 C CA . ALA A 1 100 ? 28.156 -5.426 -5.871 1 98.62 100 ALA A CA 1
ATOM 729 C C . ALA A 1 100 ? 28.359 -4.148 -5.059 1 98.62 100 ALA A C 1
ATOM 731 O O . ALA A 1 100 ? 29.109 -4.141 -4.082 1 98.62 100 ALA A O 1
ATOM 732 N N . GLN A 1 101 ? 27.734 -3.105 -5.402 1 98.38 101 GLN A N 1
ATOM 733 C CA . GLN A 1 101 ? 27.938 -1.808 -4.762 1 98.38 101 GLN A CA 1
ATOM 734 C C . GLN A 1 101 ? 27.141 -1.716 -3.455 1 98.38 101 GLN A C 1
ATOM 736 O O . GLN A 1 101 ? 27.562 -1.025 -2.521 1 98.38 101 GLN A O 1
ATOM 741 N N . THR A 1 102 ? 26.016 -2.412 -3.357 1 98.56 102 THR A N 1
ATOM 742 C CA . THR A 1 102 ? 25.109 -2.189 -2.234 1 98.56 102 THR A CA 1
ATOM 743 C C . THR A 1 102 ? 25.172 -3.352 -1.245 1 98.56 102 THR A C 1
ATOM 745 O O . THR A 1 102 ? 24.734 -3.225 -0.1 1 98.56 102 THR A O 1
ATOM 748 N N . GLY A 1 103 ? 25.594 -4.52 -1.742 1 98.56 103 GLY A N 1
ATOM 749 C CA . GLY A 1 103 ? 25.578 -5.719 -0.922 1 98.56 103 GLY A CA 1
ATOM 750 C C . GLY A 1 103 ? 24.266 -6.457 -0.962 1 98.56 103 GLY A C 1
ATOM 751 O O . GLY A 1 103 ? 24.141 -7.57 -0.444 1 98.56 103 GLY A O 1
ATOM 752 N N . LEU A 1 104 ? 23.25 -5.918 -1.598 1 98.81 104 LEU A N 1
ATOM 753 C CA . LEU A 1 104 ? 21.953 -6.578 -1.74 1 98.81 104 LEU A CA 1
ATOM 754 C C . LEU A 1 104 ? 22.062 -7.777 -2.676 1 98.81 104 LEU A C 1
ATOM 756 O O . LEU A 1 104 ? 22.578 -7.66 -3.787 1 98.81 104 LEU A O 1
ATOM 760 N N . ASP A 1 105 ? 21.609 -8.891 -2.23 1 98.81 105 ASP A N 1
ATOM 761 C CA . ASP A 1 105 ? 21.656 -10.102 -3.043 1 98.81 105 ASP A CA 1
ATOM 762 C C . ASP A 1 105 ? 21.094 -9.844 -4.438 1 98.81 105 ASP A C 1
ATOM 764 O O . ASP A 1 105 ? 20.016 -9.242 -4.582 1 98.81 105 ASP A O 1
ATOM 768 N N . LYS A 1 106 ? 21.734 -10.297 -5.461 1 98.62 106 LYS A N 1
ATOM 769 C CA . LYS A 1 106 ? 21.359 -10.016 -6.844 1 98.62 106 LYS A CA 1
ATOM 770 C C . LYS A 1 106 ? 19.984 -10.578 -7.164 1 98.62 106 LYS A C 1
ATOM 772 O O . LYS A 1 106 ? 19.172 -9.906 -7.805 1 98.62 106 LYS A O 1
ATOM 777 N N . GLY A 1 107 ? 19.734 -11.828 -6.789 1 97.94 107 GLY A N 1
ATOM 778 C CA . GLY A 1 107 ? 18.438 -12.438 -7.055 1 97.94 107 GLY A CA 1
ATOM 779 C C . GLY A 1 107 ? 17.281 -11.68 -6.426 1 97.94 107 GLY A C 1
ATOM 780 O O . GLY A 1 107 ? 16.25 -11.469 -7.066 1 97.94 107 GLY A O 1
ATOM 781 N N . ILE A 1 108 ? 17.469 -11.281 -5.199 1 98.56 108 ILE A N 1
ATOM 782 C CA . ILE A 1 108 ? 16.453 -10.5 -4.488 1 98.56 108 ILE A CA 1
ATOM 783 C C . ILE A 1 108 ? 16.266 -9.156 -5.188 1 98.56 108 ILE A C 1
ATOM 785 O O . ILE A 1 108 ? 15.133 -8.711 -5.391 1 98.56 108 ILE A O 1
ATOM 789 N N . LEU A 1 109 ? 17.359 -8.508 -5.574 1 98.81 109 LEU A N 1
ATOM 790 C CA . LEU A 1 109 ? 17.328 -7.223 -6.27 1 98.81 109 LEU A CA 1
ATOM 791 C C . LEU A 1 109 ? 16.469 -7.305 -7.523 1 98.81 109 LEU A C 1
ATOM 793 O O . LEU A 1 109 ? 15.617 -6.441 -7.754 1 98.81 109 LEU A O 1
ATOM 797 N N . ILE A 1 110 ? 16.656 -8.297 -8.297 1 98.69 110 ILE A N 1
ATOM 798 C CA . ILE A 1 110 ? 15.938 -8.477 -9.547 1 98.69 110 ILE A CA 1
ATOM 799 C C . ILE A 1 110 ? 14.445 -8.602 -9.273 1 98.69 110 ILE A C 1
ATOM 801 O O . ILE A 1 110 ? 13.625 -7.988 -9.961 1 98.69 110 ILE A O 1
ATOM 805 N N . ARG A 1 111 ? 14.094 -9.359 -8.281 1 98.56 111 ARG A N 1
ATOM 806 C CA . ARG A 1 111 ? 12.688 -9.57 -7.934 1 98.56 111 ARG A CA 1
ATOM 807 C C . ARG A 1 111 ? 12.055 -8.289 -7.414 1 98.56 111 ARG A C 1
ATOM 809 O O . ARG A 1 111 ? 10.898 -7.988 -7.734 1 98.56 111 ARG A O 1
ATOM 816 N N . LEU A 1 112 ? 12.781 -7.492 -6.613 1 98.81 112 LEU A N 1
ATOM 817 C CA . LEU A 1 112 ? 12.289 -6.203 -6.133 1 98.81 112 LEU A CA 1
ATOM 818 C C . LEU A 1 112 ? 12.102 -5.227 -7.289 1 98.81 112 LEU A C 1
ATOM 820 O O . LEU A 1 112 ? 11.117 -4.492 -7.34 1 98.81 112 LEU A O 1
ATOM 824 N N . MET A 1 113 ? 13.016 -5.227 -8.266 1 98.75 113 MET A N 1
ATOM 825 C CA . MET A 1 113 ? 12.953 -4.324 -9.414 1 98.75 113 MET A CA 1
ATOM 826 C C . MET A 1 113 ? 11.727 -4.613 -10.273 1 98.75 113 MET A C 1
ATOM 828 O O . MET A 1 113 ? 11.156 -3.703 -10.875 1 98.75 113 MET A O 1
ATOM 832 N N . ARG A 1 114 ? 11.25 -5.863 -10.234 1 97.69 114 ARG A N 1
ATOM 833 C CA . ARG A 1 114 ? 10.039 -6.234 -10.969 1 97.69 114 ARG A CA 1
ATOM 834 C C . ARG A 1 114 ? 8.836 -5.449 -10.469 1 97.69 114 ARG A C 1
ATOM 836 O O . ARG A 1 114 ? 7.875 -5.23 -11.219 1 97.69 114 ARG A O 1
ATOM 843 N N . ALA A 1 115 ? 8.906 -5.023 -9.266 1 98 115 ALA A N 1
ATOM 844 C CA . ALA A 1 115 ? 7.758 -4.344 -8.664 1 98 115 ALA A CA 1
ATOM 845 C C . ALA A 1 115 ? 7.832 -2.838 -8.891 1 98 115 ALA A C 1
ATOM 847 O O . ALA A 1 115 ? 6.875 -2.113 -8.609 1 98 115 ALA A O 1
ATOM 848 N N . VAL A 1 116 ? 9 -2.338 -9.445 1 98.25 116 VAL A N 1
ATOM 849 C CA . VAL A 1 116 ? 9.141 -0.887 -9.5 1 98.25 116 VAL A CA 1
ATOM 850 C C . VAL A 1 116 ? 9.578 -0.464 -10.898 1 98.25 116 VAL A C 1
ATOM 852 O O . VAL A 1 116 ? 10.109 0.634 -11.086 1 98.25 116 VAL A O 1
ATOM 855 N N . THR A 1 117 ? 9.414 -1.316 -11.914 1 97.31 117 THR A N 1
ATOM 856 C CA . THR A 1 117 ? 9.789 -0.946 -13.273 1 97.31 117 THR A CA 1
ATOM 857 C C . THR A 1 117 ? 8.562 -0.921 -14.18 1 97.31 117 THR A C 1
ATOM 859 O O . THR A 1 117 ? 8.445 -0.058 -15.055 1 97.31 117 THR A O 1
ATOM 862 N N . PRO A 1 118 ? 7.504 -1.818 -13.961 1 93.69 118 PRO A N 1
ATOM 863 C CA . PRO A 1 118 ? 6.387 -1.809 -14.914 1 93.69 118 PRO A CA 1
ATOM 864 C C . PRO A 1 118 ? 5.68 -0.457 -14.969 1 93.69 118 PRO A C 1
ATOM 866 O O . PRO A 1 118 ? 5.34 0.017 -16.062 1 93.69 118 PRO A O 1
ATOM 869 N N . LEU A 1 119 ? 5.5 0.13 -13.781 1 90.62 119 LEU A N 1
ATOM 870 C CA . LEU A 1 119 ? 4.863 1.438 -13.695 1 90.62 119 LEU A CA 1
ATOM 871 C C . LEU A 1 119 ? 5.82 2.477 -13.125 1 90.62 119 LEU A C 1
ATOM 873 O O . LEU A 1 119 ? 5.406 3.586 -12.781 1 90.62 119 LEU A O 1
ATOM 877 N N . GLY A 1 120 ? 7.027 2.076 -13.047 1 93.88 120 GLY A N 1
ATOM 878 C CA . GLY A 1 120 ? 8.039 2.926 -12.438 1 93.88 120 GLY A CA 1
ATOM 879 C C . GLY A 1 120 ? 8.164 2.719 -10.938 1 93.88 120 GLY A C 1
ATOM 880 O O . GLY A 1 120 ? 7.527 1.824 -10.375 1 93.88 120 GLY A O 1
ATOM 881 N N . PRO A 1 121 ? 9.102 3.473 -10.391 1 96.31 121 PRO A N 1
ATOM 882 C CA . PRO A 1 121 ? 9.711 4.695 -10.914 1 96.31 121 PRO A CA 1
ATOM 883 C C . PRO A 1 121 ? 11.016 4.434 -11.664 1 96.31 121 PRO A C 1
ATOM 885 O O . PRO A 1 121 ? 11.555 5.336 -12.305 1 96.31 121 PRO A O 1
ATOM 888 N N . PHE A 1 122 ? 11.562 3.215 -11.648 1 98.19 122 PHE A N 1
ATOM 889 C CA . PHE A 1 122 ? 12.766 2.893 -12.406 1 98.19 122 PHE A CA 1
ATOM 890 C C . PHE A 1 122 ? 12.414 2.432 -13.812 1 98.19 122 PHE A C 1
ATOM 892 O O . PHE A 1 122 ? 11.25 2.123 -14.102 1 98.19 122 PHE A O 1
ATOM 899 N N . HIS A 1 123 ? 13.398 2.455 -14.641 1 97.5 123 HIS A N 1
ATOM 900 C CA . HIS A 1 123 ? 13.266 1.997 -16.016 1 97.5 123 HIS A CA 1
ATOM 901 C C . HIS A 1 123 ? 14.047 0.709 -16.25 1 97.5 123 HIS A C 1
ATOM 903 O O . HIS A 1 123 ? 15.242 0.641 -15.953 1 97.5 123 HIS A O 1
ATOM 909 N N . GLU A 1 124 ? 13.352 -0.364 -16.625 1 98 124 GLU A N 1
ATOM 910 C CA . GLU A 1 124 ? 14.031 -1.575 -17.078 1 98 124 GLU A CA 1
ATOM 911 C C . GLU A 1 124 ? 14.547 -1.415 -18.516 1 98 124 GLU A C 1
ATOM 913 O O . GLU A 1 124 ? 13.773 -1.426 -19.469 1 98 124 GLU A O 1
ATOM 918 N N . VAL A 1 125 ? 15.836 -1.323 -18.672 1 97.19 125 VAL A N 1
ATOM 919 C CA . VAL A 1 125 ? 16.484 -1.04 -19.953 1 97.19 125 VAL A CA 1
ATOM 920 C C . VAL A 1 125 ? 16.734 -2.344 -20.703 1 97.19 125 VAL A C 1
ATOM 922 O O . VAL A 1 125 ? 16.797 -2.354 -21.938 1 97.19 125 VAL A O 1
ATOM 925 N N . GLY A 1 126 ? 16.875 -3.355 -20.047 1 97.31 126 GLY A N 1
ATOM 926 C CA . GLY A 1 126 ? 17.156 -4.695 -20.547 1 97.31 126 GLY A CA 1
ATOM 927 C C . GLY A 1 126 ? 17.062 -5.758 -19.453 1 97.31 126 GLY A C 1
ATOM 928 O O . GLY A 1 126 ? 16.625 -5.473 -18.344 1 97.31 126 GLY A O 1
ATOM 929 N N . GLU A 1 127 ? 17.359 -6.93 -19.859 1 97.31 127 GLU A N 1
ATOM 930 C CA . GLU A 1 127 ? 17.312 -7.988 -18.859 1 97.31 127 GLU A CA 1
ATOM 931 C C . GLU A 1 127 ? 18.281 -7.691 -17.703 1 97.31 127 GLU A C 1
ATOM 933 O O . GLU A 1 127 ? 19.484 -7.539 -17.906 1 97.31 127 GLU A O 1
ATOM 938 N N . GLU A 1 128 ? 17.766 -7.543 -16.516 1 98 128 GLU A N 1
ATOM 939 C CA . GLU A 1 128 ? 18.531 -7.297 -15.297 1 98 128 GLU A CA 1
ATOM 940 C C . GLU A 1 128 ? 19.344 -6.012 -15.406 1 98 128 GLU A C 1
ATOM 942 O O . GLU A 1 128 ? 20.484 -5.953 -14.945 1 98 128 GLU A O 1
ATOM 947 N N . GLU A 1 129 ? 18.828 -5.039 -16.078 1 98.69 129 GLU A N 1
ATOM 948 C CA . GLU A 1 129 ? 19.453 -3.734 -16.25 1 98.69 129 GLU A CA 1
ATOM 949 C C . GLU A 1 129 ? 18.453 -2.602 -16.047 1 98.69 129 GLU A C 1
ATOM 951 O O . GLU A 1 129 ? 17.359 -2.613 -16.625 1 98.69 129 GLU A O 1
ATOM 956 N N . TYR A 1 130 ? 18.844 -1.641 -15.266 1 98.69 130 TYR A N 1
ATOM 957 C CA . TYR A 1 130 ? 17.875 -0.652 -14.797 1 98.69 130 TYR A CA 1
ATOM 958 C C . TYR A 1 130 ? 18.469 0.752 -14.844 1 98.69 130 TYR A C 1
ATOM 960 O O . TYR A 1 130 ? 19.688 0.919 -14.805 1 98.69 130 TYR A O 1
ATOM 968 N N . ALA A 1 131 ? 17.625 1.72 -14.953 1 98.69 131 ALA A N 1
ATOM 969 C CA . ALA A 1 131 ? 18.031 3.121 -14.953 1 98.69 131 ALA A CA 1
ATOM 970 C C . ALA A 1 131 ? 17.062 3.979 -14.141 1 98.69 131 ALA A C 1
ATOM 972 O O . ALA A 1 131 ? 15.891 3.629 -13.984 1 98.69 131 ALA A O 1
ATOM 973 N N . HIS A 1 132 ? 17.625 5.109 -13.633 1 97.81 132 HIS A N 1
ATOM 974 C CA . HIS A 1 132 ? 16.781 6.137 -13.023 1 97.81 132 HIS A CA 1
ATOM 975 C C . HIS A 1 132 ? 15.867 6.785 -14.062 1 97.81 132 HIS A C 1
ATOM 977 O O . HIS A 1 132 ? 16.203 6.809 -15.25 1 97.81 132 HIS A O 1
ATOM 983 N N . THR A 1 133 ? 14.766 7.172 -13.648 1 95.75 133 THR A N 1
ATOM 984 C CA . THR A 1 133 ? 13.938 8.18 -14.297 1 95.75 133 THR A CA 1
ATOM 985 C C . THR A 1 133 ? 13.805 9.422 -13.422 1 95.75 133 THR A C 1
ATOM 987 O O . THR A 1 133 ? 14.273 9.43 -12.281 1 95.75 133 THR A O 1
ATOM 990 N N . PRO A 1 134 ? 13.203 10.477 -13.914 1 92.81 134 PRO A N 1
ATOM 991 C CA . PRO A 1 134 ? 12.953 11.617 -13.031 1 92.81 134 PRO A CA 1
ATOM 992 C C . PRO A 1 134 ? 12.125 11.242 -11.805 1 92.81 134 PRO A C 1
ATOM 994 O O . PRO A 1 134 ? 12.289 11.844 -10.742 1 92.81 134 PRO A O 1
ATOM 997 N N . PHE A 1 135 ? 11.352 10.219 -11.922 1 94.81 135 PHE A N 1
ATOM 998 C CA . PHE A 1 135 ? 10.477 9.812 -10.836 1 94.81 135 PHE A CA 1
ATOM 999 C C . PHE A 1 135 ? 11.258 9.078 -9.75 1 94.81 135 PHE A C 1
ATOM 1001 O O . PHE A 1 135 ? 11 9.266 -8.555 1 94.81 135 PHE A O 1
ATOM 1008 N N . SER A 1 136 ? 12.188 8.219 -10.117 1 97.06 136 SER A N 1
ATOM 1009 C CA . SER A 1 136 ? 13.016 7.566 -9.109 1 97.06 136 SER A CA 1
ATOM 1010 C C . SER A 1 136 ? 14.047 8.531 -8.523 1 97.06 136 SER A C 1
ATOM 1012 O O . SER A 1 136 ? 14.398 8.438 -7.348 1 97.06 136 SER A O 1
ATOM 1014 N N . GLU A 1 137 ? 14.5 9.508 -9.297 1 96.19 137 GLU A N 1
ATOM 1015 C CA . GLU A 1 137 ? 15.461 10.5 -8.82 1 96.19 137 GLU A CA 1
ATOM 1016 C C . GLU A 1 137 ? 14.844 11.406 -7.77 1 96.19 137 GLU A C 1
ATOM 1018 O O . GLU A 1 137 ? 15.547 11.969 -6.93 1 96.19 137 GLU A O 1
ATOM 1023 N N . ALA A 1 138 ? 13.523 11.508 -7.809 1 93.69 138 ALA A N 1
ATOM 1024 C CA . ALA A 1 138 ? 12.812 12.328 -6.832 1 93.69 138 ALA A CA 1
ATOM 1025 C C . ALA A 1 138 ? 13.078 11.836 -5.41 1 93.69 138 ALA A C 1
ATOM 1027 O O . ALA A 1 138 ? 13.078 12.625 -4.465 1 93.69 138 ALA A O 1
ATOM 1028 N N . TYR A 1 139 ? 13.352 10.562 -5.25 1 94.94 139 TYR A N 1
ATOM 1029 C CA . TYR A 1 139 ? 13.586 9.984 -3.93 1 94.94 139 TYR A CA 1
ATOM 1030 C C . TYR A 1 139 ? 14.914 10.477 -3.352 1 94.94 139 TYR A C 1
ATOM 1032 O O . TYR A 1 139 ? 15.164 10.32 -2.154 1 94.94 139 TYR A O 1
ATOM 1040 N N . LEU A 1 140 ? 15.734 11.055 -4.215 1 94.12 140 LEU A N 1
ATOM 1041 C CA . LEU A 1 140 ? 17.047 11.516 -3.787 1 94.12 140 LEU A CA 1
ATOM 1042 C C . LEU A 1 140 ? 17.016 12.992 -3.406 1 94.12 140 LEU A C 1
ATOM 1044 O O . LEU A 1 140 ? 18 13.531 -2.893 1 94.12 140 LEU A O 1
ATOM 1048 N N . THR A 1 141 ? 15.875 13.617 -3.627 1 89.56 141 THR A N 1
ATOM 1049 C CA . THR A 1 141 ? 15.711 15 -3.174 1 89.56 141 THR A CA 1
ATOM 1050 C C . THR A 1 141 ? 15.586 15.055 -1.655 1 89.56 141 THR A C 1
ATOM 1052 O O . THR A 1 141 ? 15.133 14.102 -1.027 1 89.56 141 THR A O 1
ATOM 1055 N N . ALA A 1 142 ? 15.953 16.141 -1.087 1 82.81 142 ALA A N 1
ATOM 1056 C CA . ALA A 1 142 ? 15.961 16.312 0.364 1 82.81 142 ALA A CA 1
ATOM 1057 C C . ALA A 1 142 ? 14.57 16.062 0.946 1 82.81 142 ALA A C 1
ATOM 1059 O O . ALA A 1 142 ? 14.438 15.445 2.01 1 82.81 142 ALA A O 1
ATOM 1060 N N . ASP A 1 143 ? 13.547 16.484 0.257 1 80.19 143 ASP A N 1
ATOM 1061 C CA . ASP A 1 143 ? 12.172 16.359 0.731 1 80.19 143 ASP A CA 1
ATOM 1062 C C . ASP A 1 143 ? 11.766 14.891 0.877 1 80.19 143 ASP A C 1
ATOM 1064 O O . ASP A 1 143 ? 11.352 14.461 1.955 1 80.19 143 ASP A O 1
ATOM 1068 N N . ILE A 1 144 ? 12 14.141 -0.195 1 88.12 144 ILE A N 1
ATOM 1069 C CA . ILE A 1 144 ? 11.516 12.758 -0.2 1 88.12 144 ILE A CA 1
ATOM 1070 C C . ILE A 1 144 ? 12.469 11.875 0.604 1 88.12 144 ILE A C 1
ATOM 1072 O O . ILE A 1 144 ? 12.031 10.984 1.335 1 88.12 144 ILE A O 1
ATOM 1076 N N . ALA A 1 145 ? 13.766 12.18 0.522 1 88.88 145 ALA A N 1
ATOM 1077 C CA . ALA A 1 145 ? 14.773 11.383 1.219 1 88.88 145 ALA A CA 1
ATOM 1078 C C . ALA A 1 145 ? 14.625 11.516 2.732 1 88.88 145 ALA A C 1
ATOM 1080 O O . ALA A 1 145 ? 15.031 10.625 3.48 1 88.88 145 ALA A O 1
ATOM 1081 N N . GLY A 1 146 ? 14.062 12.594 3.148 1 83.81 146 GLY A N 1
ATOM 1082 C CA . GLY A 1 146 ? 13.82 12.789 4.57 1 83.81 146 GLY A CA 1
ATOM 1083 C C . GLY A 1 146 ? 12.508 12.188 5.035 1 83.81 146 GLY A C 1
ATOM 1084 O O . GLY A 1 146 ? 12.438 11.609 6.121 1 83.81 146 GLY A O 1
ATOM 1085 N N . CYS A 1 147 ? 11.508 12.266 4.281 1 86.81 147 CYS A N 1
ATOM 1086 C CA . CYS A 1 147 ? 10.156 11.906 4.672 1 86.81 147 CYS A CA 1
ATOM 1087 C C . CYS A 1 147 ? 9.906 10.414 4.473 1 86.81 147 CYS A C 1
ATOM 1089 O O . CYS A 1 147 ? 9.352 9.75 5.348 1 86.81 147 CYS A O 1
ATOM 1091 N N . PHE A 1 148 ? 10.383 9.852 3.377 1 91.88 148 PHE A N 1
ATOM 1092 C CA . PHE A 1 148 ? 10.023 8.5 2.975 1 91.88 148 PHE A CA 1
ATOM 1093 C C . PHE A 1 148 ? 10.531 7.48 3.988 1 91.88 148 PHE A C 1
ATOM 1095 O O . PHE A 1 148 ? 9.789 6.602 4.422 1 91.88 148 PHE A O 1
ATOM 1102 N N . PRO A 1 149 ? 11.75 7.59 4.48 1 90.31 149 PRO A N 1
ATOM 1103 C CA . PRO A 1 149 ? 12.227 6.602 5.453 1 90.31 149 PRO A CA 1
ATOM 1104 C C . PRO A 1 149 ? 11.461 6.66 6.777 1 90.31 149 PRO A C 1
ATOM 1106 O O . PRO A 1 149 ? 11.227 5.625 7.406 1 90.31 149 PRO A O 1
ATOM 1109 N N . VAL A 1 150 ? 11.078 7.832 7.199 1 89.06 150 VAL A N 1
ATOM 1110 C CA . VAL A 1 150 ? 10.328 7.973 8.445 1 89.06 150 VAL A CA 1
ATOM 1111 C C . VAL A 1 150 ? 8.969 7.301 8.312 1 89.06 150 VAL A C 1
ATOM 1113 O O . VAL A 1 150 ? 8.562 6.523 9.172 1 89.06 150 VAL A O 1
ATOM 1116 N N . MET A 1 151 ? 8.32 7.598 7.211 1 93.44 151 MET A N 1
ATOM 1117 C CA . MET A 1 151 ? 6.988 7.031 6.984 1 93.44 151 MET A CA 1
ATOM 1118 C C . MET A 1 151 ? 7.062 5.52 6.82 1 93.44 151 MET A C 1
ATOM 1120 O O . MET A 1 151 ? 6.277 4.785 7.426 1 93.44 151 MET A O 1
ATOM 1124 N N . SER A 1 152 ? 8.023 5.055 6.023 1 94.25 152 SER A N 1
ATOM 1125 C CA . SER A 1 152 ? 8.109 3.635 5.695 1 94.25 152 SER A CA 1
ATOM 1126 C C . SER A 1 152 ? 8.578 2.816 6.895 1 94.25 152 SER A C 1
ATOM 1128 O O . SER A 1 152 ? 8.148 1.675 7.078 1 94.25 152 SER A O 1
ATOM 1130 N N . ASN A 1 153 ? 9.414 3.395 7.773 1 92.25 153 ASN A N 1
ATOM 1131 C CA . ASN A 1 153 ? 9.992 2.65 8.891 1 92.25 153 ASN A CA 1
ATOM 1132 C C . ASN A 1 153 ? 9.086 2.695 10.117 1 92.25 153 ASN A C 1
ATOM 1134 O O . ASN A 1 153 ? 9.07 1.755 10.914 1 92.25 153 ASN A O 1
ATOM 1138 N N . PHE A 1 154 ? 8.289 3.787 10.188 1 93.31 154 PHE A N 1
ATOM 1139 C CA . PHE A 1 154 ? 7.668 3.951 11.5 1 93.31 154 PHE A CA 1
ATOM 1140 C C . PHE A 1 154 ? 6.156 4.055 11.367 1 93.31 154 PHE A C 1
ATOM 1142 O O . PHE A 1 154 ? 5.426 3.834 12.336 1 93.31 154 PHE A O 1
ATOM 1149 N N . ILE A 1 155 ? 5.668 4.383 10.195 1 95.31 155 ILE A N 1
ATOM 1150 C CA . ILE A 1 155 ? 4.262 4.766 10.148 1 95.31 155 ILE A CA 1
ATOM 1151 C C . ILE A 1 155 ? 3.477 3.75 9.32 1 95.31 155 ILE A C 1
ATOM 1153 O O . ILE A 1 155 ? 2.336 3.42 9.648 1 95.31 155 ILE A O 1
ATOM 1157 N N . PHE A 1 156 ? 4 3.186 8.195 1 96.69 156 PHE A N 1
ATOM 1158 C CA . PHE A 1 156 ? 3.264 2.289 7.309 1 96.69 156 PHE A CA 1
ATOM 1159 C C . PHE A 1 156 ? 2.768 1.065 8.07 1 96.69 156 PHE A C 1
ATOM 1161 O O . PHE A 1 156 ? 1.605 0.676 7.941 1 96.69 156 PHE A O 1
ATOM 1168 N N . GLY A 1 157 ? 3.629 0.459 8.898 1 95.5 157 GLY A N 1
ATOM 1169 C CA . GLY A 1 157 ? 3.229 -0.672 9.719 1 95.5 157 GLY A CA 1
ATOM 1170 C C . GLY A 1 157 ? 2.047 -0.366 10.625 1 95.5 157 GLY A C 1
ATOM 1171 O O . GLY A 1 157 ? 1.02 -1.043 10.555 1 95.5 157 GLY A O 1
ATOM 1172 N N . PRO A 1 158 ? 2.166 0.679 11.398 1 97.5 158 PRO A N 1
ATOM 1173 C CA . PRO A 1 158 ? 1.08 1.098 12.289 1 97.5 158 PRO A CA 1
ATOM 1174 C C . PRO A 1 158 ? -0.225 1.364 11.547 1 97.5 158 PRO A C 1
ATOM 1176 O O . PRO A 1 158 ? -1.302 1.015 12.031 1 97.5 158 PRO A O 1
ATOM 1179 N N . VAL A 1 159 ? -0.175 1.967 10.406 1 98.12 159 VAL A N 1
ATOM 1180 C CA . VAL A 1 159 ? -1.376 2.242 9.625 1 98.12 159 VAL A CA 1
ATOM 1181 C C . VAL A 1 159 ? -2.059 0.93 9.242 1 98.12 159 VAL A C 1
ATOM 1183 O O . VAL A 1 159 ? -3.281 0.809 9.344 1 98.12 159 VAL A O 1
ATOM 1186 N N . LEU A 1 160 ? -1.292 -0.03 8.867 1 96.81 160 LEU A N 1
ATOM 1187 C CA . LEU A 1 160 ? -1.854 -1.321 8.484 1 96.81 160 LEU A CA 1
ATOM 1188 C C . LEU A 1 160 ? -2.426 -2.049 9.695 1 96.81 160 LEU A C 1
ATOM 1190 O O . LEU A 1 160 ? -3.188 -3.006 9.547 1 96.81 160 LEU A O 1
ATOM 1194 N N . GLN A 1 161 ? -2.109 -1.587 10.914 1 97.12 161 GLN A N 1
ATOM 1195 C CA . GLN A 1 161 ? -2.58 -2.23 12.141 1 97.12 161 GLN A CA 1
ATOM 1196 C C . GLN A 1 161 ? -3.857 -1.569 12.648 1 97.12 161 GLN A C 1
ATOM 1198 O O . GLN A 1 161 ? -4.406 -1.98 13.672 1 97.12 161 GLN A O 1
ATOM 1203 N N . ILE A 1 162 ? -4.336 -0.616 11.953 1 98.5 162 ILE A N 1
ATOM 1204 C CA . ILE A 1 162 ? -5.57 0.046 12.359 1 98.5 162 ILE A CA 1
ATOM 1205 C C . ILE A 1 162 ? -6.688 -0.985 12.5 1 98.5 162 ILE A C 1
ATOM 1207 O O . ILE A 1 162 ? -7.418 -0.988 13.492 1 98.5 162 ILE A O 1
ATOM 1211 N N . CYS A 1 163 ? -6.754 -1.879 11.57 1 98.31 163 CYS A N 1
ATOM 1212 C CA . CYS A 1 163 ? -7.793 -2.902 11.586 1 98.31 163 CYS A CA 1
ATOM 1213 C C . CYS A 1 163 ? -7.703 -3.754 12.852 1 98.31 163 CYS A C 1
ATOM 1215 O O . CYS A 1 163 ? -8.688 -3.9 13.578 1 98.31 163 CYS A O 1
ATOM 1217 N N . ASP A 1 164 ? -6.547 -4.273 13.125 1 97.31 164 ASP A N 1
ATOM 1218 C CA . ASP A 1 164 ? -6.355 -5.148 14.281 1 97.31 164 ASP A CA 1
ATOM 1219 C C . ASP A 1 164 ? -6.629 -4.406 15.586 1 97.31 164 ASP A C 1
ATOM 1221 O O . ASP A 1 164 ? -7.227 -4.961 16.516 1 97.31 164 ASP A O 1
ATOM 1225 N N . PHE A 1 165 ? -6.148 -3.18 15.648 1 98.44 165 PHE A N 1
ATOM 1226 C CA . PHE A 1 165 ? -6.367 -2.379 16.844 1 98.44 165 PHE A CA 1
ATOM 1227 C C . PHE A 1 165 ? -7.859 -2.186 17.109 1 98.44 165 PHE A C 1
ATOM 1229 O O . PHE A 1 165 ? -8.328 -2.377 18.234 1 98.44 165 PHE A O 1
ATOM 1236 N N . LEU A 1 166 ? -8.602 -1.838 16.062 1 98.69 166 LEU A N 1
ATOM 1237 C CA . LEU A 1 166 ? -10.031 -1.609 16.219 1 98.69 166 LEU A CA 1
ATOM 1238 C C . LEU A 1 166 ? -10.766 -2.91 16.531 1 98.69 166 LEU A C 1
ATOM 1240 O O . LEU A 1 166 ? -11.68 -2.926 17.359 1 98.69 166 LEU A O 1
ATOM 1244 N N . ARG A 1 167 ? -10.344 -3.947 15.891 1 97.81 167 ARG A N 1
ATOM 1245 C CA . ARG A 1 167 ? -10.945 -5.25 16.172 1 97.81 167 ARG A CA 1
ATOM 1246 C C . ARG A 1 167 ? -10.766 -5.637 17.625 1 97.81 167 ARG A C 1
ATOM 1248 O O . ARG A 1 167 ? -11.703 -6.109 18.281 1 97.81 167 ARG A O 1
ATOM 1255 N N . GLN A 1 168 ? -9.609 -5.375 18.188 1 97.56 168 GLN A N 1
ATOM 1256 C CA . GLN A 1 168 ? -9.305 -5.684 19.578 1 97.56 168 GLN A CA 1
ATOM 1257 C C . GLN A 1 168 ? -10.133 -4.824 20.516 1 97.56 168 GLN A C 1
ATOM 1259 O O . GLN A 1 168 ? -10.305 -5.172 21.688 1 97.56 168 GLN A O 1
ATOM 1264 N N . ASN A 1 169 ? -10.633 -3.775 20.031 1 98.19 169 ASN A N 1
ATOM 1265 C CA . ASN A 1 169 ? -11.43 -2.863 20.844 1 98.19 169 ASN A CA 1
ATOM 1266 C C . ASN A 1 169 ? -12.891 -2.846 20.406 1 98.19 169 ASN A C 1
ATOM 1268 O O . ASN A 1 169 ? -13.562 -1.82 20.516 1 98.19 169 ASN A O 1
ATOM 1272 N N . ASN A 1 170 ? -13.336 -3.957 19.797 1 98.19 170 ASN A N 1
ATOM 1273 C CA . ASN A 1 170 ? -14.719 -4.184 19.391 1 98.19 170 ASN A CA 1
ATOM 1274 C C . ASN A 1 170 ? -15.219 -3.08 18.453 1 98.19 170 ASN A C 1
ATOM 1276 O O . ASN A 1 170 ? -16.344 -2.609 18.594 1 98.19 170 ASN A O 1
ATOM 1280 N N . TRP A 1 171 ? -14.305 -2.482 17.625 1 98.38 171 TRP A N 1
ATOM 1281 C CA . TRP A 1 171 ? -14.594 -1.532 16.547 1 98.38 171 TRP A CA 1
ATOM 1282 C C . TRP A 1 171 ? -15.008 -0.179 17.125 1 98.38 171 TRP A C 1
ATOM 1284 O O . TRP A 1 171 ? -15.586 0.649 16.406 1 98.38 171 TRP A O 1
ATOM 1294 N N . LYS A 1 172 ? -14.672 -0.024 18.453 1 98.31 172 LYS A N 1
ATOM 1295 C CA . LYS A 1 172 ? -14.906 1.265 19.094 1 98.31 172 LYS A CA 1
ATOM 1296 C C . LYS A 1 172 ? -13.68 2.162 19 1 98.31 172 LYS A C 1
ATOM 1298 O O . LYS A 1 172 ? -12.562 1.678 18.797 1 98.31 172 LYS A O 1
ATOM 1303 N N . ASP A 1 173 ? -13.883 3.398 19.062 1 97.75 173 ASP A N 1
ATOM 1304 C CA . ASP A 1 173 ? -12.766 4.332 19.094 1 97.75 173 ASP A CA 1
ATOM 1305 C C . ASP A 1 173 ? -12.117 4.359 20.484 1 97.75 173 ASP A C 1
ATOM 1307 O O . ASP A 1 173 ? -12.539 5.113 21.359 1 97.75 173 ASP A O 1
ATOM 1311 N N . ALA A 1 174 ? -11.07 3.598 20.656 1 97.56 174 ALA A N 1
ATOM 1312 C CA . ALA A 1 174 ? -10.305 3.541 21.891 1 97.56 174 ALA A CA 1
ATOM 1313 C C . ALA A 1 174 ? -8.875 4.039 21.672 1 97.56 174 ALA A C 1
ATOM 1315 O O . ALA A 1 174 ? -7.977 3.73 22.469 1 97.56 174 ALA A O 1
ATOM 1316 N N . ILE A 1 175 ? -8.664 4.801 20.594 1 97.81 175 ILE A N 1
ATOM 1317 C CA . ILE A 1 175 ? -7.332 5.27 20.219 1 97.81 175 ILE A CA 1
ATOM 1318 C C . ILE A 1 175 ? -6.938 6.453 21.109 1 97.81 175 ILE A C 1
ATOM 1320 O O . ILE A 1 175 ? -7.652 7.457 21.172 1 97.81 175 ILE A O 1
ATOM 1324 N N . THR A 1 176 ? -5.852 6.309 21.781 1 97.75 176 THR A N 1
ATOM 1325 C CA . THR A 1 176 ? -5.227 7.391 22.531 1 97.75 176 THR A CA 1
ATOM 1326 C C . THR A 1 176 ? -3.785 7.605 22.062 1 97.75 176 THR A C 1
ATOM 1328 O O . THR A 1 176 ? -3.273 6.848 21.234 1 97.75 176 THR A O 1
ATOM 1331 N N . THR A 1 177 ? -3.139 8.625 22.578 1 97 177 THR A N 1
ATOM 1332 C CA . THR A 1 177 ? -1.771 8.914 22.172 1 97 177 THR A CA 1
ATOM 1333 C C . THR A 1 177 ? -0.804 7.871 22.719 1 97 177 THR A C 1
ATOM 1335 O O . THR A 1 177 ? 0.322 7.746 22.219 1 97 177 THR A O 1
ATOM 1338 N N . ARG A 1 178 ? -1.247 7.125 23.719 1 97.38 178 ARG A N 1
ATOM 1339 C CA . ARG A 1 178 ? -0.355 6.184 24.375 1 97.38 178 ARG A CA 1
ATOM 1340 C C . ARG A 1 178 ? -0.826 4.746 24.188 1 97.38 178 ARG A C 1
ATOM 1342 O O . ARG A 1 178 ? -0.184 3.805 24.656 1 97.38 178 ARG A O 1
ATOM 1349 N N . ASN A 1 179 ? -1.945 4.543 23.531 1 97.88 179 ASN A N 1
ATOM 1350 C CA . ASN A 1 179 ? -2.5 3.264 23.109 1 97.88 179 ASN A CA 1
ATOM 1351 C C . ASN A 1 179 ? -3.201 3.375 21.766 1 97.88 179 ASN A C 1
ATOM 1353 O O . ASN A 1 179 ? -4.344 3.83 21.688 1 97.88 179 ASN A O 1
ATOM 1357 N N . ASN A 1 180 ? -2.566 2.906 20.766 1 98.31 180 ASN A N 1
ATOM 1358 C CA . ASN A 1 180 ? -2.98 3.119 19.375 1 98.31 180 ASN A CA 1
ATOM 1359 C C . ASN A 1 180 ? -2.314 2.121 18.438 1 98.31 180 ASN A C 1
ATOM 1361 O O . ASN A 1 180 ? -1.541 1.268 18.875 1 98.31 180 ASN A O 1
ATOM 1365 N N . PRO A 1 181 ? -2.604 2.143 17.141 1 98.38 181 PRO A N 1
ATOM 1366 C CA . PRO A 1 181 ? -2.002 1.207 16.188 1 98.38 181 PRO A CA 1
ATOM 1367 C C . PRO A 1 181 ? -0.477 1.281 16.172 1 98.38 181 PRO A C 1
ATOM 1369 O O . PRO A 1 181 ? 0.192 0.27 15.953 1 98.38 181 PRO A O 1
ATOM 1372 N N . PHE A 1 182 ? 0.086 2.441 16.375 1 98 182 PHE A N 1
ATOM 1373 C CA . PHE A 1 182 ? 1.535 2.596 16.438 1 98 182 PHE A CA 1
ATOM 1374 C C . PHE A 1 182 ? 2.125 1.814 17.594 1 98 182 PHE A C 1
ATOM 1376 O O . PHE A 1 182 ? 3.098 1.074 17.422 1 98 182 PHE A O 1
ATOM 1383 N N . THR A 1 183 ? 1.518 1.985 18.828 1 97.88 183 THR A N 1
ATOM 1384 C CA . THR A 1 183 ? 2.01 1.271 20 1 97.88 183 THR A CA 1
ATOM 1385 C C . THR A 1 183 ? 1.861 -0.236 19.812 1 97.88 183 THR A C 1
ATOM 1387 O O . THR A 1 183 ? 2.707 -1.008 20.281 1 97.88 183 THR A O 1
ATOM 1390 N N . LEU A 1 184 ? 0.831 -0.63 19.141 1 96.81 184 LEU A N 1
ATOM 1391 C CA . LEU A 1 184 ? 0.624 -2.041 18.828 1 96.81 184 LEU A CA 1
ATOM 1392 C C . LEU A 1 184 ? 1.705 -2.557 17.891 1 96.81 184 LEU A C 1
ATOM 1394 O O . LEU A 1 184 ? 2.322 -3.592 18.156 1 96.81 184 LEU A O 1
ATOM 1398 N N . ALA A 1 185 ? 1.979 -1.848 16.844 1 95.19 185 ALA A N 1
ATOM 1399 C CA . ALA A 1 185 ? 2.902 -2.271 15.789 1 95.19 185 ALA A CA 1
ATOM 1400 C C . ALA A 1 185 ? 4.34 -2.312 16.312 1 95.19 185 ALA A C 1
ATOM 1402 O O . ALA A 1 185 ? 5.121 -3.184 15.922 1 95.19 185 ALA A O 1
ATOM 1403 N N . HIS A 1 186 ? 4.672 -1.385 17.156 1 94.38 186 HIS A N 1
ATOM 1404 C CA . HIS A 1 186 ? 6.055 -1.262 17.609 1 94.38 186 HIS A CA 1
ATOM 1405 C C . HIS A 1 186 ? 6.227 -1.831 19 1 94.38 186 HIS A C 1
ATOM 1407 O O . HIS A 1 186 ? 7.293 -1.688 19.609 1 94.38 186 HIS A O 1
ATOM 1413 N N . ASN A 1 187 ? 5.164 -2.414 19.578 1 93.69 187 ASN A N 1
ATOM 1414 C CA . ASN A 1 187 ? 5.184 -3.033 20.891 1 93.69 187 ASN A CA 1
ATOM 1415 C C . ASN A 1 187 ? 5.727 -2.078 21.953 1 93.69 187 ASN A C 1
ATOM 1417 O O . ASN A 1 187 ? 6.676 -2.41 22.672 1 93.69 187 ASN A O 1
ATOM 1421 N N . CYS A 1 188 ? 5.129 -0.887 22.016 1 94.94 188 CYS A N 1
ATOM 1422 C CA . CYS A 1 188 ? 5.578 0.134 22.969 1 94.94 188 CYS A CA 1
ATOM 1423 C C . CYS A 1 188 ? 4.398 0.773 23.672 1 94.94 188 CYS A C 1
ATOM 1425 O O . CYS A 1 188 ? 4.254 1.997 23.688 1 94.94 188 CYS A O 1
ATOM 1427 N N . PRO A 1 189 ? 3.582 -0.053 24.328 1 94.5 189 PRO A N 1
ATOM 1428 C CA . PRO A 1 189 ? 2.43 0.5 25.031 1 94.5 189 PRO A CA 1
ATOM 1429 C C . PRO A 1 189 ? 2.822 1.561 26.062 1 94.5 189 PRO A C 1
ATOM 1431 O O . PRO A 1 189 ? 3.854 1.429 26.734 1 94.5 189 PRO A O 1
ATOM 1434 N N . GLY A 1 190 ? 2.059 2.578 26.172 1 95.75 190 GLY A N 1
ATOM 1435 C CA . GLY A 1 190 ? 2.25 3.6 27.188 1 95.75 190 GLY A CA 1
ATOM 1436 C C . GLY A 1 190 ? 3.139 4.742 26.734 1 95.75 190 GLY A C 1
ATOM 1437 O O . GLY A 1 190 ? 3.301 5.734 27.438 1 95.75 190 GLY A O 1
ATOM 1438 N N . GLU A 1 191 ? 3.66 4.645 25.516 1 94.25 191 GLU A N 1
ATOM 1439 C CA . GLU A 1 191 ? 4.516 5.699 24.969 1 94.25 191 GLU A CA 1
ATOM 1440 C C . GLU A 1 191 ? 3.838 6.41 23.812 1 94.25 191 GLU A C 1
ATOM 1442 O O . GLU A 1 191 ? 3.141 5.781 23 1 94.25 191 GLU A O 1
ATOM 1447 N N . THR A 1 192 ? 4.055 7.691 23.734 1 93.56 192 THR A N 1
ATOM 1448 C CA . THR A 1 192 ? 3.697 8.375 22.5 1 93.56 192 THR A CA 1
ATOM 1449 C C . THR A 1 192 ? 4.715 8.07 21.406 1 93.56 192 THR A C 1
ATOM 1451 O O . THR A 1 192 ? 5.816 7.598 21.688 1 93.56 192 THR A O 1
ATOM 1454 N N . MET A 1 193 ? 4.348 8.305 20.172 1 93.06 193 MET A N 1
ATOM 1455 C CA . MET A 1 193 ? 5.285 8.125 19.078 1 93.06 193 MET A CA 1
ATOM 1456 C C . MET A 1 193 ? 6.551 8.945 19.297 1 93.06 193 MET A C 1
ATOM 1458 O O . MET A 1 193 ? 7.66 8.469 19.047 1 93.06 193 MET A O 1
ATOM 1462 N N . PHE A 1 194 ? 6.395 10.188 19.75 1 87.19 194 PHE A N 1
ATOM 1463 C CA . PHE A 1 194 ? 7.52 11.102 19.938 1 87.19 194 PHE A CA 1
ATOM 1464 C C . PHE A 1 194 ? 8.477 10.57 21 1 87.19 194 PHE A C 1
ATOM 1466 O O . PHE A 1 194 ? 9.695 10.625 20.828 1 87.19 194 PHE A O 1
ATOM 1473 N N . GLU A 1 195 ? 7.871 10.141 22.141 1 88.31 195 GLU A N 1
ATOM 1474 C CA . GLU A 1 195 ? 8.703 9.531 23.172 1 88.31 195 GLU A CA 1
ATOM 1475 C C . GLU A 1 195 ? 9.477 8.344 22.625 1 88.31 195 GLU A C 1
ATOM 1477 O O . GLU A 1 195 ? 10.672 8.188 22.922 1 88.31 195 GLU A O 1
ATOM 1482 N N . TYR A 1 196 ? 8.781 7.523 21.828 1 91.38 196 TYR A N 1
ATOM 1483 C CA . TYR A 1 196 ? 9.406 6.355 21.219 1 91.38 196 TYR A CA 1
ATOM 1484 C C . TYR A 1 196 ? 10.531 6.77 20.281 1 91.38 196 TYR A C 1
ATOM 1486 O O . TYR A 1 196 ? 11.633 6.215 20.344 1 91.38 196 TYR A O 1
ATOM 1494 N N . LEU A 1 197 ? 10.328 7.727 19.453 1 87.25 197 LEU A N 1
ATOM 1495 C CA . LEU A 1 197 ? 11.289 8.125 18.438 1 87.25 197 LEU A CA 1
ATOM 1496 C C . LEU A 1 197 ? 12.484 8.828 19.062 1 87.25 197 LEU A C 1
ATOM 1498 O O . LEU A 1 197 ? 13.625 8.648 18.609 1 87.25 197 LEU A O 1
ATOM 1502 N N . TYR A 1 198 ? 12.258 9.562 20.078 1 80.94 198 TYR A N 1
ATOM 1503 C CA . TYR A 1 198 ? 13.32 10.398 20.609 1 80.94 198 TYR A CA 1
ATOM 1504 C C . TYR A 1 198 ? 14.109 9.664 21.688 1 80.94 198 TYR A C 1
ATOM 1506 O O . TYR A 1 198 ? 15.156 10.133 22.141 1 80.94 198 TYR A O 1
ATOM 1514 N N . LYS A 1 199 ? 13.594 8.5 22.109 1 82.31 199 LYS A N 1
ATOM 1515 C CA . LYS A 1 199 ? 14.367 7.656 23.016 1 82.31 199 LYS A CA 1
ATOM 1516 C C . LYS A 1 199 ? 15.672 7.203 22.359 1 82.31 199 LYS A C 1
ATOM 1518 O O . LYS A 1 199 ? 16.672 6.98 23.047 1 82.31 199 LYS A O 1
ATOM 1523 N N . ASN A 1 200 ? 15.562 6.988 21.156 1 79 200 ASN A N 1
ATOM 1524 C CA . ASN A 1 200 ? 16.75 6.578 20.406 1 79 200 ASN A CA 1
ATOM 1525 C C . ASN A 1 200 ? 17.312 7.73 19.578 1 79 200 ASN A C 1
ATOM 1527 O O . ASN A 1 200 ? 16.719 8.133 18.578 1 79 200 ASN A O 1
ATOM 1531 N N . SER A 1 201 ? 18.453 8.164 19.953 1 74.94 201 SER A N 1
ATOM 1532 C CA . SER A 1 201 ? 19.078 9.336 19.328 1 74.94 201 SER A CA 1
ATOM 1533 C C . SER A 1 201 ? 19.219 9.148 17.828 1 74.94 201 SER A C 1
ATOM 1535 O O . SER A 1 201 ? 19.219 10.125 17.078 1 74.94 201 SER A O 1
ATOM 1537 N N . LYS A 1 202 ? 19.328 7.816 17.406 1 75.06 202 LYS A N 1
ATOM 1538 C CA . LYS A 1 202 ? 19.516 7.555 15.977 1 75.06 202 LYS A CA 1
ATOM 1539 C C . LYS A 1 202 ? 18.281 7.965 15.172 1 75.06 202 LYS A C 1
ATOM 1541 O O . LYS A 1 202 ? 18.375 8.18 13.961 1 75.06 202 LYS A O 1
ATOM 1546 N N . ASN A 1 203 ? 17.188 8.125 15.875 1 77.75 203 ASN A N 1
ATOM 1547 C CA . ASN A 1 203 ? 15.938 8.438 15.188 1 77.75 203 ASN A CA 1
ATOM 1548 C C . ASN A 1 203 ? 15.703 9.945 15.102 1 77.75 203 ASN A C 1
ATOM 1550 O O . ASN A 1 203 ? 14.875 10.406 14.312 1 77.75 203 ASN A O 1
ATOM 1554 N N . VAL A 1 204 ? 16.391 10.664 15.875 1 67.94 204 VAL A N 1
ATOM 1555 C CA . VAL A 1 204 ? 16.109 12.086 16.016 1 67.94 204 VAL A CA 1
ATOM 1556 C C . VAL A 1 204 ? 16.422 12.812 14.711 1 67.94 204 VAL A C 1
ATOM 1558 O O . VAL A 1 204 ? 15.578 13.531 14.172 1 67.94 204 VAL A O 1
ATOM 1561 N N . ALA A 1 205 ? 17.531 12.484 14.164 1 68.75 205 ALA A N 1
ATOM 1562 C CA . ALA A 1 205 ? 17.984 13.203 12.977 1 68.75 205 ALA A CA 1
ATOM 1563 C C . ALA A 1 205 ? 17.078 12.922 11.781 1 68.75 205 ALA A C 1
ATOM 1565 O O . ALA A 1 205 ? 16.594 13.852 11.133 1 68.75 205 ALA A O 1
ATOM 1566 N N . PRO A 1 206 ? 16.75 11.68 11.586 1 69.31 206 PRO A N 1
ATOM 1567 C CA . PRO A 1 206 ? 15.859 11.398 10.453 1 69.31 206 PRO A CA 1
ATOM 1568 C C . PRO A 1 206 ? 14.484 12.047 10.617 1 69.31 206 PRO A C 1
ATOM 1570 O O . PRO A 1 206 ? 13.922 12.562 9.648 1 69.31 206 PRO A O 1
ATOM 1573 N N . VAL A 1 207 ? 14.039 12.109 11.766 1 68.5 207 VAL A N 1
ATOM 1574 C CA . VAL A 1 207 ? 12.703 12.641 12.016 1 68.5 207 VAL A CA 1
ATOM 1575 C C . VAL A 1 207 ? 12.719 14.156 11.867 1 68.5 207 VAL A C 1
ATOM 1577 O O . VAL A 1 207 ? 11.812 14.742 11.258 1 68.5 207 VAL A O 1
ATOM 1580 N N . THR A 1 208 ? 13.781 14.656 12.328 1 66.06 208 THR A N 1
ATOM 1581 C CA . THR A 1 208 ? 13.906 16.109 12.234 1 66.06 208 THR A CA 1
ATOM 1582 C C . THR A 1 208 ? 14.094 16.531 10.781 1 66.06 208 THR A C 1
ATOM 1584 O O . THR A 1 208 ? 13.547 17.562 10.359 1 66.06 208 THR A O 1
ATOM 1587 N N . LYS A 1 209 ? 14.789 15.758 10.086 1 65.94 209 LYS A N 1
ATOM 1588 C CA . LYS A 1 209 ? 15.008 16.047 8.672 1 65.94 209 LYS A CA 1
ATOM 1589 C C . LYS A 1 209 ? 13.703 15.938 7.879 1 65.94 209 LYS A C 1
ATOM 1591 O O . LYS A 1 209 ? 13.453 16.734 6.977 1 65.94 209 LYS A O 1
ATOM 1596 N N . ALA A 1 210 ? 12.977 15 8.242 1 63.78 210 ALA A N 1
ATOM 1597 C CA . ALA A 1 210 ? 11.688 14.812 7.57 1 63.78 210 ALA A CA 1
ATOM 1598 C C . ALA A 1 210 ? 10.781 16.016 7.777 1 63.78 210 ALA A C 1
ATOM 1600 O O . ALA A 1 210 ? 10.07 16.438 6.859 1 63.78 210 ALA A O 1
ATOM 1601 N N . GLU A 1 211 ? 10.844 16.453 8.844 1 60.47 211 GLU A N 1
ATOM 1602 C CA . GLU A 1 211 ? 10.016 17.609 9.18 1 60.47 211 GLU A CA 1
ATOM 1603 C C . GLU A 1 211 ? 10.5 18.859 8.445 1 60.47 211 GLU A C 1
ATOM 1605 O O . GLU A 1 211 ? 9.703 19.734 8.109 1 60.47 211 GLU A O 1
ATOM 1610 N N . ALA A 1 212 ? 11.734 18.875 8.234 1 55.94 212 ALA A N 1
ATOM 1611 C CA . ALA A 1 212 ? 12.336 20.031 7.574 1 55.94 212 ALA A CA 1
ATOM 1612 C C . ALA A 1 212 ? 12.016 20.031 6.086 1 55.94 212 ALA A C 1
ATOM 1614 O O . ALA A 1 212 ? 11.961 21.094 5.461 1 55.94 212 ALA A O 1
ATOM 1615 N N . ALA A 1 213 ? 12.023 18.766 5.539 1 53.03 213 ALA A N 1
ATOM 1616 C CA . ALA A 1 213 ? 11.82 18.609 4.102 1 53.03 213 ALA A CA 1
ATOM 1617 C C . ALA A 1 213 ? 10.375 18.922 3.723 1 53.03 213 ALA A C 1
ATOM 1619 O O . ALA A 1 213 ? 10 18.828 2.553 1 53.03 213 ALA A O 1
ATOM 1620 N N . ASP A 1 214 ? 9.625 19.078 4.668 1 51.34 214 ASP A N 1
ATOM 1621 C CA . ASP A 1 214 ? 8.234 19.344 4.324 1 51.34 214 ASP A CA 1
ATOM 1622 C C . ASP A 1 214 ? 8.125 20.484 3.312 1 51.34 214 ASP A C 1
ATOM 1624 O O . ASP A 1 214 ? 8.32 21.656 3.66 1 51.34 214 ASP A O 1
ATOM 1628 N N . VAL A 1 215 ? 8.656 20 2.092 1 45.16 215 VAL A N 1
ATOM 1629 C CA . VAL A 1 215 ? 8.648 20.875 0.932 1 45.16 215 VAL A CA 1
ATOM 1630 C C . VAL A 1 215 ? 7.402 21.766 0.958 1 45.16 215 VAL A C 1
ATOM 1632 O O . VAL A 1 215 ? 7.301 22.734 0.199 1 45.16 215 VAL A O 1
ATOM 1635 N N . ASP A 1 216 ? 6.352 20.938 1.164 1 47.69 216 ASP A N 1
ATOM 1636 C CA . ASP A 1 216 ? 5.172 21.641 0.669 1 47.69 216 ASP A CA 1
ATOM 1637 C C . ASP A 1 216 ? 5.156 23.094 1.136 1 47.69 216 ASP A C 1
ATOM 1639 O O . ASP A 1 216 ? 5.906 23.469 2.041 1 47.69 216 ASP A O 1
ATOM 1643 N N . GLN A 1 217 ? 3.758 23.531 1.036 1 48.66 217 GLN A N 1
ATOM 1644 C CA . GLN A 1 217 ? 2.891 24.688 0.828 1 48.66 217 GLN A CA 1
ATOM 1645 C C . GLN A 1 217 ? 2.91 25.625 2.039 1 48.66 217 GLN A C 1
ATOM 1647 O O . GLN A 1 217 ? 2.1 25.469 2.957 1 48.66 217 GLN A O 1
ATOM 1652 N N . ILE A 1 218 ? 4.188 26 2.322 1 54.72 218 ILE A N 1
ATOM 1653 C CA . ILE A 1 218 ? 4.074 26.984 3.389 1 54.72 218 ILE A CA 1
ATOM 1654 C C . ILE A 1 218 ? 3.131 28.094 2.955 1 54.72 218 ILE A C 1
ATOM 1656 O O . ILE A 1 218 ? 3.486 28.922 2.111 1 54.72 218 ILE A O 1
ATOM 1660 N N . ALA A 1 219 ? 1.913 27.688 2.865 1 61.53 219 ALA A N 1
ATOM 1661 C CA . ALA A 1 219 ? 0.907 28.719 2.607 1 61.53 219 ALA A CA 1
ATOM 1662 C C . ALA A 1 219 ? 1.025 29.859 3.607 1 61.53 219 ALA A C 1
ATOM 1664 O O . ALA A 1 219 ? 0.078 30.156 4.344 1 61.53 219 ALA A O 1
ATOM 1665 N N . MET A 1 220 ? 2.266 30.484 3.535 1 75.06 220 MET A N 1
ATOM 1666 C CA . MET A 1 220 ? 2.5 31.5 4.547 1 75.06 220 MET A CA 1
ATOM 1667 C C . MET A 1 220 ? 1.847 32.812 4.148 1 75.06 220 MET A C 1
ATOM 1669 O O . MET A 1 220 ? 1.766 33.75 4.957 1 75.06 220 MET A O 1
ATOM 1673 N N . ASP A 1 221 ? 1.275 32.719 2.988 1 81.12 221 ASP A N 1
ATOM 1674 C CA . ASP A 1 221 ? 0.706 33.969 2.502 1 81.12 221 ASP A CA 1
ATOM 1675 C C . ASP A 1 221 ? -0.803 34 2.738 1 81.12 221 ASP A C 1
ATOM 1677 O O . ASP A 1 221 ? -1.499 34.844 2.174 1 81.12 221 ASP A O 1
ATOM 1681 N N . LEU A 1 222 ? -1.297 33.156 3.529 1 89.06 222 LEU A N 1
ATOM 1682 C CA . LEU A 1 222 ? -2.723 33.094 3.826 1 89.06 222 LEU A CA 1
ATOM 1683 C C . LEU A 1 222 ? -3.131 34.188 4.805 1 89.06 222 LEU A C 1
ATOM 1685 O O . LEU A 1 222 ? -4.285 34.594 4.82 1 89.06 222 LEU A O 1
ATOM 1689 N N . TYR A 1 223 ? -2.248 34.625 5.578 1 91.56 223 TYR A N 1
ATOM 1690 C CA . TYR A 1 223 ? -2.502 35.562 6.664 1 91.56 223 TYR A CA 1
ATOM 1691 C C . TYR A 1 223 ? -1.803 36.875 6.406 1 91.56 223 TYR A C 1
ATOM 1693 O O . TYR A 1 223 ? -0.659 36.906 5.949 1 91.56 223 TYR A O 1
ATOM 1701 N N . PRO A 1 224 ? -2.525 37.969 6.594 1 89.44 224 PRO A N 1
ATOM 1702 C CA . PRO A 1 224 ? -1.907 39.281 6.422 1 89.44 224 PRO A CA 1
ATOM 1703 C C . PRO A 1 224 ? -1.019 39.688 7.598 1 89.44 224 PRO A C 1
ATOM 1705 O O . PRO A 1 224 ? -1.379 40.562 8.383 1 89.44 224 PRO A O 1
ATOM 1708 N N . TRP A 1 225 ? 0.108 39.188 7.668 1 88.38 225 TRP A N 1
ATOM 1709 C CA . TRP A 1 225 ? 1.021 39.25 8.805 1 88.38 225 TRP A CA 1
ATOM 1710 C C . TRP A 1 225 ? 1.335 40.688 9.156 1 88.38 225 TRP A C 1
ATOM 1712 O O . TRP A 1 225 ? 1.25 41.094 10.328 1 88.38 225 TRP A O 1
ATOM 1722 N N . GLU A 1 226 ? 1.673 41.5 8.25 1 81.38 226 GLU A N 1
ATOM 1723 C CA . GLU A 1 226 ? 2.076 42.875 8.523 1 81.38 226 GLU A CA 1
ATOM 1724 C C . GLU A 1 226 ? 0.907 43.688 9.055 1 81.38 226 GLU A C 1
ATOM 1726 O O . GLU A 1 226 ? 1.067 44.469 10.016 1 81.38 226 GLU A O 1
ATOM 1731 N N . ASP A 1 227 ? -0.136 43.531 8.469 1 80.06 227 ASP A N 1
ATOM 1732 C CA . ASP A 1 227 ? -1.309 44.312 8.852 1 80.06 227 ASP A CA 1
ATOM 1733 C C . ASP A 1 227 ? -1.794 43.938 10.242 1 80.06 227 ASP A C 1
ATOM 1735 O O . ASP A 1 227 ? -2.246 44.781 11.016 1 80.06 227 ASP A O 1
ATOM 1739 N N . ARG A 1 228 ? -1.617 42.719 10.57 1 77.62 228 ARG A N 1
ATOM 1740 C CA . ARG A 1 228 ? -2.205 42.219 11.805 1 77.62 228 ARG A CA 1
ATOM 1741 C C . ARG A 1 228 ? -1.244 42.375 12.977 1 77.62 228 ARG A C 1
ATOM 1743 O O . ARG A 1 228 ? -1.664 42.375 14.141 1 77.62 228 ARG A O 1
ATOM 1750 N N . LEU A 1 229 ? -0.017 42.625 12.625 1 73.81 229 LEU A N 1
ATOM 1751 C CA . LEU A 1 229 ? 0.951 42.719 13.719 1 73.81 229 LEU A CA 1
ATOM 1752 C C . LEU A 1 229 ? 1.443 44.156 13.867 1 73.81 229 LEU A C 1
ATOM 1754 O O . LEU A 1 229 ? 2.414 44.406 14.586 1 73.81 229 LEU A O 1
ATOM 1758 N N . SER A 1 230 ? 0.857 45.062 13.211 1 64.94 230 SER A N 1
ATOM 1759 C CA . SER A 1 230 ? 1.284 46.469 13.25 1 64.94 230 SER A CA 1
ATOM 1760 C C . SER A 1 230 ? 1.178 47.031 14.664 1 64.94 230 SER A C 1
ATOM 1762 O O . SER A 1 230 ? 1.981 47.875 15.055 1 64.94 230 SER A O 1
ATOM 1764 N N . ASP A 1 231 ? 0.279 46.625 15.359 1 60.28 231 ASP A N 1
ATOM 1765 C CA . ASP A 1 231 ? 0.081 47.219 16.688 1 60.28 231 ASP A CA 1
ATOM 1766 C C . ASP A 1 231 ? 0.837 46.406 17.75 1 60.28 231 ASP A C 1
ATOM 1768 O O . ASP A 1 231 ? 0.623 46.594 18.938 1 60.28 231 ASP A O 1
ATOM 1772 N N . ALA A 1 232 ? 1.695 45.5 17.312 1 62.91 232 ALA A N 1
ATOM 1773 C CA . ALA A 1 232 ? 2.379 44.594 18.234 1 62.91 232 ALA A CA 1
ATOM 1774 C C . AL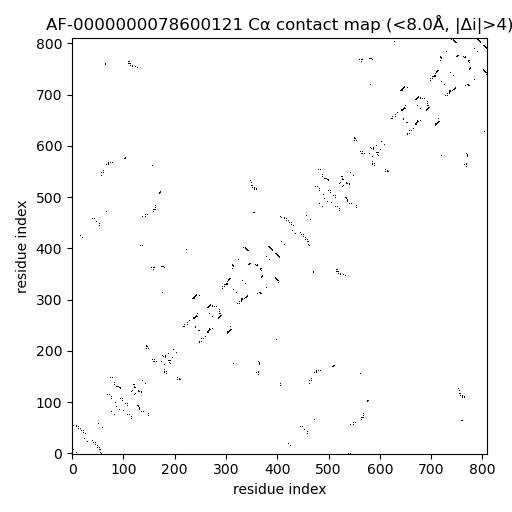A A 1 232 ? 3.445 45.344 19.047 1 62.91 232 ALA A C 1
ATOM 1776 O O . ALA A 1 232 ? 4.004 44.781 20 1 62.91 232 ALA A O 1
ATOM 1777 N N . LYS A 1 233 ? 3.779 46.594 18.797 1 61.84 233 LYS A N 1
ATOM 1778 C CA . LYS A 1 233 ? 4.832 47.375 19.453 1 61.84 233 LYS A CA 1
ATOM 1779 C C . LYS A 1 233 ? 4.574 47.5 20.953 1 61.84 233 LYS A C 1
ATOM 1781 O O . LYS A 1 233 ? 5.512 47.625 21.734 1 61.84 233 LYS A O 1
ATOM 1786 N N . GLY A 1 234 ? 3.645 46.906 21.438 1 61.84 234 GLY A N 1
ATOM 1787 C CA . GLY A 1 234 ? 3.363 46.938 22.859 1 61.84 234 GLY A CA 1
ATOM 1788 C C . GLY A 1 234 ? 3.197 45.562 23.469 1 61.84 234 GLY A C 1
ATOM 1789 O O . GLY A 1 234 ? 3.133 45.406 24.688 1 61.84 234 GLY A O 1
ATOM 1790 N N . SER A 1 235 ? 3.457 44.594 22.656 1 70.31 235 SER A N 1
ATOM 1791 C CA . SER A 1 235 ? 3.305 43.25 23.156 1 70.31 235 SER A CA 1
ATOM 1792 C C . SER A 1 235 ? 4.633 42.688 23.656 1 70.31 235 SER A C 1
ATOM 1794 O O . SER A 1 235 ? 5.699 43.188 23.281 1 70.31 235 SER A O 1
ATOM 1796 N N . ASN A 1 236 ? 4.531 41.812 24.641 1 75.94 236 ASN A N 1
ATOM 1797 C CA . ASN A 1 236 ? 5.723 41.219 25.234 1 75.94 236 ASN A CA 1
ATOM 1798 C C . ASN A 1 236 ? 6.5 40.406 24.203 1 75.94 236 ASN A C 1
ATOM 1800 O O . ASN A 1 236 ? 7.703 40.188 24.359 1 75.94 236 ASN A O 1
ATOM 1804 N N . ALA A 1 237 ? 5.758 39.906 23.312 1 82.94 237 ALA A N 1
ATOM 1805 C CA . ALA A 1 237 ? 6.34 39.219 22.156 1 82.94 237 ALA A CA 1
ATOM 1806 C C . ALA A 1 237 ? 5.434 39.344 20.938 1 82.94 237 ALA A C 1
ATOM 1808 O O . ALA A 1 237 ? 4.207 39.312 21.062 1 82.94 237 ALA A O 1
ATOM 1809 N N . THR A 1 238 ? 6.082 39.5 19.906 1 88 238 THR A N 1
ATOM 1810 C CA . THR A 1 238 ? 5.316 39.625 18.672 1 88 238 THR A CA 1
ATOM 1811 C C . THR A 1 238 ? 4.75 38.281 18.234 1 88 238 THR A C 1
ATOM 1813 O O . THR A 1 238 ? 3.572 38.188 17.891 1 88 238 THR A O 1
ATOM 1816 N N . LEU A 1 239 ? 5.594 37.25 18.234 1 93.56 239 LEU A N 1
ATOM 1817 C CA . LEU A 1 239 ? 5.207 35.906 17.828 1 93.56 239 LEU A CA 1
ATOM 1818 C C . LEU A 1 239 ? 5.867 34.875 18.703 1 93.56 239 LEU A C 1
ATOM 1820 O O . LEU A 1 239 ? 7.082 34.906 18.922 1 93.56 239 LEU A O 1
ATOM 1824 N N . VAL A 1 240 ? 5.066 34.062 19.266 1 96.75 240 VAL A N 1
ATOM 1825 C CA . VAL A 1 240 ? 5.547 32.812 19.906 1 96.75 240 VAL A CA 1
ATOM 1826 C C . VAL A 1 240 ? 5.188 31.625 19.047 1 96.75 240 VAL A C 1
ATOM 1828 O O . VAL A 1 240 ? 4.023 31.203 19 1 96.75 240 VAL A O 1
ATOM 1831 N N . ASP A 1 241 ? 6.156 31.062 18.375 1 96.75 241 ASP A N 1
ATOM 1832 C CA . ASP A 1 241 ? 6.016 29.859 17.562 1 96.75 241 ASP A CA 1
ATOM 1833 C C . ASP A 1 241 ? 6.184 28.594 18.406 1 96.75 241 ASP A C 1
ATOM 1835 O O . ASP A 1 241 ? 7.305 28.188 18.703 1 96.75 241 ASP A O 1
ATOM 1839 N N . ILE A 1 242 ? 5.043 28.047 18.75 1 97.81 242 ILE A N 1
ATOM 1840 C CA . ILE A 1 242 ? 5.035 26.938 19.703 1 97.81 242 ILE A CA 1
ATOM 1841 C C . ILE A 1 242 ? 5.188 25.625 18.938 1 97.81 242 ILE A C 1
ATOM 1843 O O . ILE A 1 242 ? 4.418 25.328 18.016 1 97.81 242 ILE A O 1
ATOM 1847 N N . ALA A 1 243 ? 6.102 24.75 19.391 1 94.75 243 ALA A N 1
ATOM 1848 C CA . ALA A 1 243 ? 6.516 23.531 18.672 1 94.75 243 ALA A CA 1
ATOM 1849 C C . ALA A 1 243 ? 7.023 23.875 17.266 1 94.75 243 ALA A C 1
ATOM 1851 O O . ALA A 1 243 ? 6.605 23.25 16.281 1 94.75 243 ALA A O 1
ATOM 1852 N N . GLY A 1 244 ? 7.898 24.859 17.203 1 92.06 244 GLY A N 1
ATOM 1853 C CA . GLY A 1 244 ? 8.32 25.438 15.93 1 92.06 244 GLY A CA 1
ATOM 1854 C C . GLY A 1 244 ? 9.555 24.766 15.352 1 92.06 244 GLY A C 1
ATOM 1855 O O . GLY A 1 244 ? 10.016 25.125 14.273 1 92.06 244 GLY A O 1
ATOM 1856 N N . SER A 1 245 ? 10.008 23.781 16.078 1 88.19 245 SER A N 1
ATOM 1857 C CA . SER A 1 245 ? 11.148 22.984 15.648 1 88.19 245 SER A CA 1
ATOM 1858 C C . SER A 1 245 ? 12.336 23.859 15.273 1 88.19 245 SER A C 1
ATOM 1860 O O . SER A 1 245 ? 12.773 24.688 16.078 1 88.19 245 SER A O 1
ATOM 1862 N N . HIS A 1 246 ? 12.742 23.922 13.977 1 84.75 246 HIS A N 1
ATOM 1863 C CA . HIS A 1 246 ? 13.945 24.625 13.547 1 84.75 246 HIS A CA 1
ATOM 1864 C C . HIS A 1 246 ? 13.633 26.062 13.18 1 84.75 246 HIS A C 1
ATOM 1866 O O . HIS A 1 246 ? 14.547 26.844 12.891 1 84.75 246 HIS A O 1
ATOM 1872 N N . GLY A 1 247 ? 12.43 26.422 13.258 1 88.69 247 GLY A N 1
ATOM 1873 C CA . GLY A 1 247 ? 12.07 27.812 13.086 1 88.69 247 GLY A CA 1
ATOM 1874 C C . GLY A 1 247 ? 11.727 28.172 11.648 1 88.69 247 GLY A C 1
ATOM 1875 O O . GLY A 1 247 ? 11.711 29.344 11.273 1 88.69 247 GLY A O 1
ATOM 1876 N N . ASN A 1 248 ? 11.43 27.141 10.836 1 85.25 248 ASN A N 1
ATOM 1877 C CA . ASN A 1 248 ? 11.125 27.391 9.43 1 85.25 248 ASN A CA 1
ATOM 1878 C C . ASN A 1 248 ? 9.883 28.266 9.281 1 85.25 248 ASN A C 1
ATOM 1880 O O . ASN A 1 248 ? 9.852 29.156 8.43 1 85.25 248 ASN A O 1
ATOM 1884 N N . GLY A 1 249 ? 8.875 27.984 10.047 1 88.62 249 GLY A N 1
ATOM 1885 C CA . GLY A 1 249 ? 7.684 28.828 10.008 1 88.62 249 GLY A CA 1
ATOM 1886 C C . GLY A 1 249 ? 7.949 30.266 10.391 1 88.62 249 GLY A C 1
ATOM 1887 O O . GLY A 1 249 ? 7.512 31.188 9.703 1 88.62 249 GLY A O 1
ATOM 1888 N N . THR A 1 250 ? 8.711 30.438 11.414 1 90.5 250 THR A N 1
ATOM 1889 C CA . THR A 1 250 ? 9.047 31.766 11.898 1 90.5 250 THR A CA 1
ATOM 1890 C C . THR A 1 250 ? 9.875 32.531 10.859 1 90.5 250 THR A C 1
ATOM 1892 O O . THR A 1 250 ? 9.609 33.719 10.586 1 90.5 250 THR A O 1
ATOM 1895 N N . ARG A 1 251 ? 10.82 31.828 10.273 1 89.25 251 ARG A N 1
ATOM 1896 C CA . ARG A 1 251 ? 11.648 32.438 9.242 1 89.25 251 ARG A CA 1
ATOM 1897 C C . ARG A 1 251 ? 10.797 32.906 8.055 1 89.25 251 ARG A C 1
ATOM 1899 O O . ARG A 1 251 ? 11.016 33.969 7.516 1 89.25 251 ARG A O 1
ATOM 1906 N N . ALA A 1 252 ? 9.914 32.062 7.68 1 88.06 252 ALA A N 1
ATOM 1907 C CA . ALA A 1 252 ? 9.055 32.406 6.551 1 88.06 252 ALA A CA 1
ATOM 1908 C C . ALA A 1 252 ? 8.18 33.594 6.863 1 88.06 252 ALA A C 1
ATOM 1910 O O . ALA A 1 252 ? 7.965 34.469 6.004 1 88.06 252 ALA A O 1
ATOM 1911 N N . ILE A 1 253 ? 7.652 33.719 8.055 1 88.56 253 ILE A N 1
ATOM 1912 C CA . ILE A 1 253 ? 6.816 34.844 8.477 1 88.56 253 ILE A CA 1
ATOM 1913 C C . ILE A 1 253 ? 7.637 36.125 8.484 1 88.56 253 ILE A C 1
ATOM 1915 O O . ILE A 1 253 ? 7.18 37.156 8.008 1 88.56 253 ILE A O 1
ATOM 1919 N N . MET A 1 254 ? 8.844 36.031 9.039 1 87.69 254 MET A N 1
ATOM 1920 C CA . MET A 1 254 ? 9.727 37.188 9.07 1 87.69 254 MET A CA 1
ATOM 1921 C C . MET A 1 254 ? 10.023 37.688 7.656 1 87.69 254 MET A C 1
ATOM 1923 O O . MET A 1 254 ? 10.094 38.875 7.422 1 87.69 254 MET A O 1
ATOM 1927 N N . ALA A 1 255 ? 10.211 36.719 6.773 1 86.5 255 ALA A N 1
ATOM 1928 C CA . ALA A 1 255 ? 10.492 37.062 5.383 1 86.5 255 ALA A CA 1
ATOM 1929 C C . ALA A 1 255 ? 9.289 37.75 4.734 1 86.5 255 ALA A C 1
ATOM 1931 O O . ALA A 1 255 ? 9.453 38.625 3.891 1 86.5 255 ALA A O 1
ATOM 1932 N N . LEU A 1 256 ? 8.141 37.406 5.125 1 85.81 256 LEU A N 1
ATOM 1933 C CA . LEU A 1 256 ? 6.914 37.938 4.535 1 85.81 256 LEU A CA 1
ATOM 1934 C C . LEU A 1 256 ? 6.52 39.25 5.18 1 85.81 256 LEU A C 1
ATOM 1936 O O . LEU A 1 256 ? 5.707 40 4.629 1 85.81 256 LEU A O 1
ATOM 1940 N N . ALA A 1 257 ? 7.059 39.531 6.359 1 85.06 257 ALA A N 1
ATOM 1941 C CA . ALA A 1 257 ? 6.684 40.75 7.09 1 85.06 257 ALA A CA 1
ATOM 1942 C C . ALA A 1 257 ? 7.922 41.531 7.547 1 85.06 257 ALA A C 1
ATOM 1944 O O . ALA A 1 257 ? 8.18 41.625 8.75 1 85.06 257 ALA A O 1
ATOM 1945 N N . PRO A 1 258 ? 8.539 42.156 6.656 1 83 258 PRO A N 1
ATOM 1946 C CA . PRO A 1 258 ? 9.797 42.812 6.996 1 83 258 PRO A CA 1
ATOM 1947 C C . PRO A 1 258 ? 9.609 43.938 8.008 1 83 258 PRO A C 1
ATOM 1949 O O . PRO A 1 258 ? 10.531 44.25 8.758 1 83 258 PRO A O 1
ATOM 1952 N N . LYS A 1 259 ? 8.508 44.469 8.086 1 79.81 259 LYS A N 1
ATOM 1953 C CA . LYS A 1 259 ? 8.25 45.562 9.023 1 79.81 259 LYS A CA 1
ATOM 1954 C C . LYS A 1 259 ? 8.273 45.062 10.469 1 79.81 259 LYS A C 1
ATOM 1956 O O . LYS A 1 259 ? 8.359 45.844 11.398 1 79.81 259 LYS A O 1
ATOM 1961 N N . LEU A 1 260 ? 8.141 43.781 10.586 1 78.56 260 LEU A N 1
ATOM 1962 C CA . LEU A 1 260 ? 8.188 43.188 11.922 1 78.56 260 LEU A CA 1
ATOM 1963 C C . LEU A 1 260 ? 9.625 42.875 12.336 1 78.56 260 LEU A C 1
ATOM 1965 O O . LEU A 1 260 ? 9.867 42.438 13.461 1 78.56 260 LEU A O 1
ATOM 1969 N N . ASN A 1 261 ? 10.445 43.281 11.398 1 72.19 261 ASN A N 1
ATOM 1970 C CA . ASN A 1 261 ? 11.844 43.031 11.727 1 72.19 261 ASN A CA 1
ATOM 1971 C C . ASN A 1 261 ? 12.258 43.781 12.992 1 72.19 261 ASN A C 1
ATOM 1973 O O . ASN A 1 261 ? 11.859 44.938 13.195 1 72.19 261 ASN A O 1
ATOM 1977 N N . GLY A 1 262 ? 12.906 43.156 13.93 1 74.88 262 GLY A N 1
ATOM 1978 C CA . GLY A 1 262 ? 13.328 43.75 15.188 1 74.88 262 GLY A CA 1
ATOM 1979 C C . GLY A 1 262 ? 12.375 43.469 16.328 1 74.88 262 GLY A C 1
ATOM 1980 O O . GLY A 1 262 ? 12.695 43.75 17.484 1 74.88 262 GLY A O 1
ATOM 1981 N N . CYS A 1 263 ? 11.305 42.969 15.945 1 86.5 263 CYS A N 1
ATOM 1982 C CA . CYS A 1 263 ? 10.375 42.562 16.984 1 86.5 263 CYS A CA 1
ATOM 1983 C C . CYS A 1 263 ? 10.852 41.281 17.656 1 86.5 263 CYS A C 1
ATOM 1985 O O . CYS A 1 263 ? 11.898 40.75 17.297 1 86.5 263 CYS A O 1
ATOM 1987 N N . ARG A 1 264 ? 10.125 40.875 18.703 1 92.44 264 ARG A N 1
ATOM 1988 C CA . ARG A 1 264 ? 10.531 39.719 19.484 1 92.44 264 ARG A CA 1
ATOM 1989 C C . ARG A 1 264 ? 9.875 38.438 18.953 1 92.44 264 ARG A C 1
ATOM 1991 O O . ARG A 1 264 ? 8.656 38.281 19.047 1 92.44 264 ARG A O 1
ATOM 1998 N N . PHE A 1 265 ? 10.688 37.562 18.375 1 93.94 265 PHE A N 1
ATOM 1999 C CA . PHE A 1 265 ? 10.258 36.25 17.875 1 93.94 265 PHE A CA 1
ATOM 2000 C C . PHE A 1 265 ? 10.812 35.156 18.75 1 93.94 265 PHE A C 1
ATOM 2002 O O . PHE A 1 265 ? 12.023 35.062 19 1 93.94 265 PHE A O 1
ATOM 2009 N N . ILE A 1 266 ? 9.922 34.344 19.203 1 96.62 266 ILE A N 1
ATOM 2010 C CA . ILE A 1 266 ? 10.32 33.219 20.062 1 96.62 266 ILE A CA 1
ATOM 2011 C C . ILE A 1 266 ? 9.922 31.891 19.406 1 96.62 266 ILE A C 1
ATOM 2013 O O . ILE A 1 266 ? 8.805 31.766 18.891 1 96.62 266 ILE A O 1
ATOM 2017 N N . VAL A 1 267 ? 10.82 30.953 19.344 1 96.75 267 VAL A N 1
ATOM 2018 C CA . VAL A 1 267 ? 10.516 29.578 18.938 1 96.75 267 VAL A CA 1
ATOM 2019 C C . VAL A 1 267 ? 10.625 28.641 20.141 1 96.75 267 VAL A C 1
ATOM 2021 O O . VAL A 1 267 ? 11.672 28.578 20.797 1 96.75 267 VAL A O 1
ATOM 2024 N N . GLN A 1 268 ? 9.531 27.984 20.406 1 97.56 268 GLN A N 1
ATOM 2025 C CA . GLN A 1 268 ? 9.477 27.047 21.516 1 97.56 268 GLN A CA 1
ATOM 2026 C C . GLN A 1 268 ? 9.414 25.594 21.031 1 97.56 268 GLN A C 1
ATOM 2028 O O . GLN A 1 268 ? 8.758 25.297 20.031 1 97.56 268 GLN A O 1
ATOM 2033 N N . ASP A 1 269 ? 10.102 24.703 21.656 1 94.31 269 ASP A N 1
ATOM 2034 C CA . ASP A 1 269 ? 10.031 23.266 21.438 1 94.31 269 ASP A CA 1
ATOM 2035 C C . ASP A 1 269 ? 10.656 22.5 22.609 1 94.31 269 ASP A C 1
ATOM 2037 O O . ASP A 1 269 ? 11.125 23.109 23.578 1 94.31 269 ASP A O 1
ATOM 2041 N N . LEU A 1 270 ? 10.602 21.203 22.516 1 91 270 LEU A N 1
ATOM 2042 C CA . LEU A 1 270 ? 11.211 20.359 23.547 1 91 270 LEU A CA 1
ATOM 2043 C C . LEU A 1 270 ? 12.719 20.547 23.578 1 91 270 LEU A C 1
ATOM 2045 O O . LEU A 1 270 ? 13.32 20.984 22.578 1 91 270 LEU A O 1
ATOM 2049 N N . GLU A 1 271 ? 13.305 20.156 24.594 1 90 271 GLU A N 1
ATOM 2050 C CA . GLU A 1 271 ? 14.719 20.391 24.875 1 90 271 GLU A CA 1
ATOM 2051 C C . GLU A 1 271 ? 15.602 19.766 23.781 1 90 271 GLU A C 1
ATOM 2053 O O . GLU A 1 271 ? 16.516 20.406 23.281 1 90 271 GLU A O 1
ATOM 2058 N N . PRO A 1 272 ? 15.359 18.516 23.391 1 84 272 PRO A N 1
ATOM 2059 C CA . PRO A 1 272 ? 16.234 17.922 22.391 1 84 272 PRO A CA 1
ATOM 2060 C C . PRO A 1 272 ? 16.188 18.672 21.047 1 84 272 PRO A C 1
ATOM 2062 O O . PRO A 1 272 ? 17.203 18.719 20.344 1 84 272 PRO A O 1
ATOM 2065 N N . VAL A 1 273 ? 15.109 19.281 20.766 1 84.94 273 VAL A N 1
ATOM 2066 C CA . VAL A 1 273 ? 14.945 20 19.5 1 84.94 273 VAL A CA 1
ATOM 2067 C C . VAL A 1 273 ? 15.609 21.359 19.578 1 84.94 273 VAL A C 1
ATOM 2069 O O . VAL A 1 273 ? 16.391 21.734 18.703 1 84.94 273 VAL A O 1
ATOM 2072 N N . ILE A 1 274 ? 15.312 22.125 20.609 1 89.31 274 ILE A N 1
ATOM 2073 C CA . ILE A 1 274 ? 15.875 23.469 20.797 1 89.31 274 ILE A CA 1
ATOM 2074 C C . ILE A 1 274 ? 17.391 23.375 20.953 1 89.31 274 ILE A C 1
ATOM 2076 O O . ILE A 1 274 ? 18.125 24.234 20.469 1 89.31 274 ILE A O 1
ATOM 2080 N N . GLY A 1 275 ? 17.844 22.328 21.672 1 85.5 275 GLY A N 1
ATOM 2081 C CA . GLY A 1 275 ? 19.281 22.156 21.844 1 85.5 275 GLY A CA 1
ATOM 2082 C C . GLY A 1 275 ? 20.031 22.062 20.531 1 85.5 275 GLY A C 1
ATOM 2083 O O . GLY A 1 275 ? 21.141 22.594 20.406 1 85.5 275 GLY A O 1
ATOM 2084 N N . GLU A 1 276 ? 19.438 21.5 19.578 1 82.44 276 GLU A N 1
ATOM 2085 C CA . GLU A 1 276 ? 20.062 21.266 18.281 1 82.44 276 GLU A CA 1
ATOM 2086 C C . GLU A 1 276 ? 20.078 22.547 17.453 1 82.44 276 GLU A C 1
ATOM 2088 O O . GLU A 1 276 ? 20.984 22.75 16.641 1 82.44 276 GLU A O 1
ATOM 2093 N N . HIS A 1 277 ? 19.219 23.531 17.672 1 86.62 277 HIS A N 1
ATOM 2094 C CA . HIS A 1 277 ? 19.031 24.594 16.703 1 86.62 277 HIS A CA 1
ATOM 2095 C C . HIS A 1 277 ? 19.203 25.969 17.359 1 86.62 277 HIS A C 1
ATOM 2097 O O . HIS A 1 277 ? 19.109 27 16.688 1 86.62 277 HIS A O 1
ATOM 2103 N N . SER A 1 278 ? 19.531 26.016 18.594 1 91.56 278 SER A N 1
ATOM 2104 C CA . SER A 1 278 ? 19.562 27.234 19.375 1 91.56 278 SER A CA 1
ATOM 2105 C C . SER A 1 278 ? 20.531 28.25 18.781 1 91.56 278 SER A C 1
ATOM 2107 O O . SER A 1 278 ? 20.203 29.438 18.688 1 91.56 278 SER A O 1
ATOM 2109 N N . GLN A 1 279 ? 21.656 27.812 18.406 1 93.25 279 GLN A N 1
ATOM 2110 C CA . GLN A 1 279 ? 22.672 28.719 17.875 1 93.25 279 GLN A CA 1
ATOM 2111 C C . GLN A 1 279 ? 22.203 29.359 16.562 1 93.25 279 GLN A C 1
ATOM 2113 O O . GLN A 1 279 ? 22.344 30.562 16.375 1 93.25 279 GLN A O 1
ATOM 2118 N N . ALA A 1 280 ? 21.672 28.516 15.742 1 91.75 280 ALA A N 1
ATOM 2119 C CA . ALA A 1 280 ? 21.188 29 14.453 1 91.75 280 ALA A CA 1
ATOM 2120 C C . ALA A 1 280 ? 20.047 29.984 14.633 1 91.75 280 ALA A C 1
ATOM 2122 O O . ALA A 1 280 ? 19.969 31 13.93 1 91.75 280 ALA A O 1
ATOM 2123 N N . LEU A 1 281 ? 19.156 29.75 15.5 1 94.38 281 LEU A N 1
ATOM 2124 C CA . LEU A 1 281 ? 18.016 30.609 15.773 1 94.38 281 LEU A CA 1
ATOM 2125 C C . LEU A 1 281 ? 18.469 31.953 16.312 1 94.38 281 LEU A C 1
ATOM 2127 O O . LEU A 1 281 ? 18.047 33 15.82 1 94.38 281 LEU A O 1
ATOM 2131 N N . ARG A 1 282 ? 19.391 31.953 17.234 1 95.06 282 ARG A N 1
ATOM 2132 C CA . ARG A 1 282 ? 19.891 33.188 17.828 1 95.06 282 ARG A CA 1
ATOM 2133 C C . ARG A 1 282 ? 20.609 34.031 16.797 1 95.06 282 ARG A C 1
ATOM 2135 O O . ARG A 1 282 ? 20.516 35.281 16.812 1 95.06 282 ARG A O 1
ATOM 2142 N N . ALA A 1 283 ? 21.281 33.312 15.977 1 94.38 283 ALA A N 1
ATOM 2143 C CA . ALA A 1 283 ? 22.016 34.031 14.93 1 94.38 283 ALA A CA 1
ATOM 2144 C C . ALA A 1 283 ? 21.078 34.781 14.008 1 94.38 283 ALA A C 1
ATOM 2146 O O . ALA A 1 283 ? 21.469 35.781 13.391 1 94.38 283 ALA A O 1
ATOM 2147 N N . GLU A 1 284 ? 19.891 34.375 13.961 1 92.69 284 GLU A N 1
ATOM 2148 C CA . GLU A 1 284 ? 18.906 35 13.062 1 92.69 284 GLU A CA 1
ATOM 2149 C C . GLU A 1 284 ? 17.969 35.938 13.828 1 92.69 284 GLU A C 1
ATOM 2151 O O . GLU A 1 284 ? 16.969 36.406 13.273 1 92.69 284 GLU A O 1
ATOM 2156 N N . GLY A 1 285 ? 18.328 36.156 15.133 1 92.69 285 GLY A N 1
ATOM 2157 C CA . GLY A 1 285 ? 17.531 37.062 15.945 1 92.69 285 GLY A CA 1
ATOM 2158 C C . GLY A 1 285 ? 16.281 36.406 16.5 1 92.69 285 GLY A C 1
ATOM 2159 O O . GLY A 1 285 ? 15.344 37.125 16.906 1 92.69 285 GLY A O 1
ATOM 2160 N N . ILE A 1 286 ? 16.141 35.094 16.484 1 95.25 286 ILE A N 1
ATOM 2161 C CA . ILE A 1 286 ? 15 34.344 17.031 1 95.25 286 ILE A CA 1
ATOM 2162 C C . ILE A 1 286 ? 15.375 33.781 18.391 1 95.25 286 ILE A C 1
ATOM 2164 O O . ILE A 1 286 ? 16.438 33.188 18.547 1 95.25 286 ILE A O 1
ATOM 2168 N N . GLU A 1 287 ? 14.594 34.031 19.375 1 96.56 287 GLU A N 1
ATOM 2169 C CA . GLU A 1 287 ? 14.852 33.5 20.719 1 96.56 287 GLU A CA 1
ATOM 2170 C C . GLU A 1 287 ? 14.391 32.062 20.859 1 96.56 287 GLU A C 1
ATOM 2172 O O . GLU A 1 287 ? 13.195 31.766 20.781 1 96.56 287 GLU A O 1
ATOM 2177 N N . PRO A 1 288 ? 15.32 31.109 21.047 1 97 288 PRO A N 1
ATOM 2178 C CA . PRO A 1 288 ? 14.922 29.734 21.328 1 97 288 PRO A CA 1
ATOM 2179 C C . PRO A 1 288 ? 14.492 29.531 22.781 1 97 288 PRO A C 1
ATOM 2181 O O . PRO A 1 288 ? 15.125 30.078 23.688 1 97 288 PRO A O 1
ATOM 2184 N N . GLN A 1 289 ? 13.5 28.828 23.016 1 97.44 289 GLN A N 1
ATOM 2185 C CA . GLN A 1 289 ? 13.016 28.562 24.375 1 97.44 289 GLN A CA 1
ATOM 2186 C C . GLN A 1 289 ? 12.555 27.125 24.531 1 97.44 289 GLN A C 1
ATOM 2188 O O . GLN A 1 289 ? 11.734 26.641 23.734 1 97.44 289 GLN A O 1
ATOM 2193 N N . VAL A 1 290 ? 13.055 26.375 25.484 1 96.69 290 VAL A N 1
ATOM 2194 C CA . VAL A 1 290 ? 12.586 25.031 25.812 1 96.69 290 VAL A CA 1
ATOM 2195 C C . VAL A 1 290 ? 11.203 25.109 26.469 1 96.69 290 VAL A C 1
ATOM 2197 O O . VAL A 1 290 ? 11.008 25.859 27.422 1 96.69 290 VAL A O 1
ATOM 2200 N N . TYR A 1 291 ? 10.25 24.391 25.969 1 97.06 291 TYR A N 1
ATOM 2201 C CA . TYR A 1 291 ? 8.875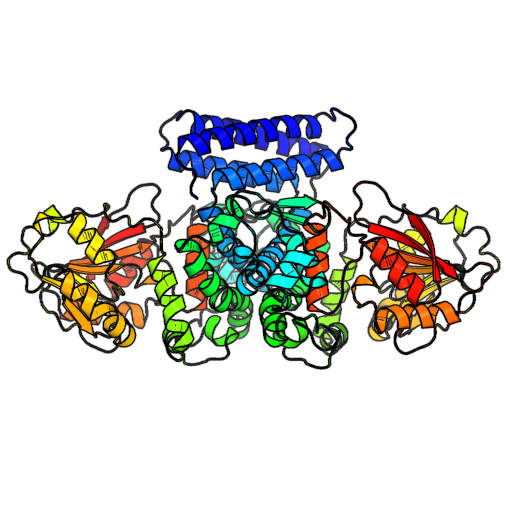 24.438 26.438 1 97.06 291 TYR A CA 1
ATOM 2202 C C . TYR A 1 291 ? 8.117 23.172 26.078 1 97.06 291 TYR A C 1
ATOM 2204 O O . TYR A 1 291 ? 8.164 22.719 24.922 1 97.06 291 TYR A O 1
ATOM 2212 N N . ASP A 1 292 ? 7.512 22.562 27.047 1 95.5 292 ASP A N 1
ATOM 2213 C CA . ASP A 1 292 ? 6.59 21.453 26.859 1 95.5 292 ASP A CA 1
ATOM 2214 C C . ASP A 1 292 ? 5.141 21.906 27.047 1 95.5 292 ASP A C 1
ATOM 2216 O O . ASP A 1 292 ? 4.664 22.031 28.172 1 95.5 292 ASP A O 1
ATOM 2220 N N . PHE A 1 293 ? 4.383 22.016 25.969 1 96.88 293 PHE A N 1
ATOM 2221 C CA . PHE A 1 293 ? 3.076 22.672 26 1 96.88 293 PHE A CA 1
ATOM 2222 C C . PHE A 1 293 ? 2.043 21.766 26.656 1 96.88 293 PHE A C 1
ATOM 2224 O O . PHE A 1 293 ? 0.936 22.203 26.969 1 96.88 293 PHE A O 1
ATOM 2231 N N . LEU A 1 294 ? 2.348 20.531 26.891 1 95.12 294 LEU A N 1
ATOM 2232 C CA . LEU A 1 294 ? 1.423 19.625 27.578 1 95.12 294 LEU A CA 1
ATOM 2233 C C . LEU A 1 294 ? 1.637 19.656 29.078 1 95.12 294 LEU A C 1
ATOM 2235 O O . LEU A 1 294 ? 0.698 19.438 29.859 1 95.12 294 LEU A O 1
ATOM 2239 N N . LYS A 1 295 ? 2.822 19.984 29.562 1 94.06 295 LYS A N 1
ATOM 2240 C CA . LYS A 1 295 ? 3.17 19.797 30.969 1 94.06 295 LYS A CA 1
ATOM 2241 C C . LYS A 1 295 ? 3.332 21.141 31.672 1 94.06 295 LYS A C 1
ATOM 2243 O O . LYS A 1 295 ? 3.314 21.219 32.906 1 94.06 295 LYS A O 1
ATOM 2248 N N . GLN A 1 296 ? 3.533 22.141 30.875 1 96.12 296 GLN A N 1
ATOM 2249 C CA . GLN A 1 296 ? 3.842 23.453 31.453 1 96.12 296 GLN A CA 1
ATOM 2250 C C . GLN A 1 296 ? 2.838 24.5 30.984 1 96.12 296 GLN A C 1
ATOM 2252 O O . GLN A 1 296 ? 2.301 24.422 29.891 1 96.12 296 GLN A O 1
ATOM 2257 N N . GLU A 1 297 ? 2.668 25.438 31.828 1 96.06 297 GLU A N 1
ATOM 2258 C CA . GLU A 1 297 ? 1.962 26.641 31.406 1 96.06 297 GLU A CA 1
ATOM 2259 C C . GLU A 1 297 ? 2.82 27.484 30.469 1 96.06 297 GLU A C 1
ATOM 2261 O O . GLU A 1 297 ? 4.047 27.5 30.578 1 96.06 297 GLU A O 1
ATOM 2266 N N . GLN A 1 298 ? 2.123 28.141 29.547 1 98.06 298 GLN A N 1
ATOM 2267 C CA . GLN A 1 298 ? 2.832 29.016 28.609 1 98.06 298 GLN A CA 1
ATOM 2268 C C . GLN A 1 298 ? 3.57 30.125 29.344 1 98.06 298 GLN A C 1
ATOM 2270 O O . GLN A 1 298 ? 2.947 30.953 30 1 98.06 298 GLN A O 1
ATOM 2275 N N . PRO A 1 299 ? 4.902 30.172 29.188 1 97.44 299 PRO A N 1
ATOM 2276 C CA . PRO A 1 299 ? 5.699 31.109 30 1 97.44 299 PRO A CA 1
ATOM 2277 C C . PRO A 1 299 ? 5.711 32.5 29.422 1 97.44 299 PRO A C 1
ATOM 2279 O O . PRO A 1 299 ? 6.09 33.469 30.109 1 97.44 299 PRO A O 1
ATOM 2282 N N . VAL A 1 300 ? 5.438 32.688 28.188 1 97.75 300 VAL A N 1
ATOM 2283 C CA . VAL A 1 300 ? 5.43 34 27.547 1 97.75 300 VAL A CA 1
ATOM 2284 C C . VAL A 1 300 ? 4.02 34.594 27.609 1 97.75 300 VAL A C 1
ATOM 2286 O O . VAL A 1 300 ? 3.166 34.25 26.781 1 97.75 300 VAL A O 1
ATOM 2289 N N . HIS A 1 301 ? 3.891 35.594 28.453 1 96.06 301 HIS A N 1
ATOM 2290 C CA . HIS A 1 301 ? 2.572 36.188 28.656 1 96.06 301 HIS A CA 1
ATOM 2291 C C . HIS A 1 301 ? 2.377 37.406 27.766 1 96.06 301 HIS A C 1
ATOM 2293 O O . HIS A 1 301 ? 3.322 38.156 27.516 1 96.06 301 HIS A O 1
ATOM 2299 N N . GLY A 1 302 ? 1.126 37.531 27.219 1 94.31 302 GLY A N 1
ATOM 2300 C CA . GLY A 1 302 ? 0.717 38.75 26.531 1 94.31 302 GLY A CA 1
ATOM 2301 C C . GLY A 1 302 ? 1.323 38.875 25.141 1 94.31 302 GLY A C 1
ATOM 2302 O O . GLY A 1 302 ? 1.539 40 24.656 1 94.31 302 GLY A O 1
ATOM 2303 N N . ALA A 1 303 ? 1.705 37.75 24.562 1 94.38 303 ALA A N 1
ATOM 2304 C CA . ALA A 1 303 ? 2.184 37.812 23.188 1 94.38 303 ALA A CA 1
ATOM 2305 C C . ALA A 1 303 ? 1.059 38.188 22.234 1 94.38 303 ALA A C 1
ATOM 2307 O O . ALA A 1 303 ? -0.116 37.938 22.516 1 94.38 303 ALA A O 1
ATOM 2308 N N . SER A 1 304 ? 1.438 38.875 21.078 1 93 304 SER A N 1
ATOM 2309 C CA . SER A 1 304 ? 0.435 39.219 20.094 1 93 304 SER A CA 1
ATOM 2310 C C . SER A 1 304 ? -0.132 38 19.406 1 93 304 SER A C 1
ATOM 2312 O O . SER A 1 304 ? -1.337 37.906 19.156 1 93 304 SER A O 1
ATOM 2314 N N . ILE A 1 305 ? 0.776 37.031 19.062 1 94.88 305 ILE A N 1
ATOM 2315 C CA . ILE A 1 305 ? 0.348 35.812 18.375 1 94.88 305 ILE A CA 1
ATOM 2316 C C . ILE A 1 305 ? 0.991 34.594 19.016 1 94.88 305 ILE A C 1
ATOM 2318 O O . ILE A 1 305 ? 2.205 34.562 19.219 1 94.88 305 ILE A O 1
ATOM 2322 N N . TYR A 1 306 ? 0.221 33.719 19.391 1 97.06 306 TYR A N 1
ATOM 2323 C CA . TYR A 1 306 ? 0.642 32.344 19.656 1 97.06 306 TYR A CA 1
ATOM 2324 C C . TYR A 1 306 ? 0.371 31.469 18.453 1 97.06 306 TYR A C 1
ATOM 2326 O O . TYR A 1 306 ? -0.786 31.219 18.109 1 97.06 306 TYR A O 1
ATOM 2334 N N . TYR A 1 307 ? 1.435 30.938 17.844 1 96.44 307 TYR A N 1
ATOM 2335 C CA . TYR A 1 307 ? 1.362 30.312 16.531 1 96.44 307 TYR A CA 1
ATOM 2336 C C . TYR A 1 307 ? 1.646 28.812 16.625 1 96.44 307 TYR A C 1
ATOM 2338 O O . TYR A 1 307 ? 2.65 28.406 17.203 1 96.44 307 TYR A O 1
ATOM 2346 N N . PHE A 1 308 ? 0.677 28.047 16.125 1 97 308 PHE A N 1
ATOM 2347 C CA . PHE A 1 308 ? 0.821 26.609 16.016 1 97 308 PHE A CA 1
ATOM 2348 C C . PHE A 1 308 ? 0.754 26.156 14.562 1 97 308 PHE A C 1
ATOM 2350 O O . PHE A 1 308 ? -0.298 26.266 13.93 1 97 308 PHE A O 1
ATOM 2357 N N . ARG A 1 309 ? 1.845 25.688 14.078 1 94.56 309 ARG A N 1
ATOM 2358 C CA . ARG A 1 309 ? 1.848 25.156 12.719 1 94.56 309 ARG A CA 1
ATOM 2359 C C . ARG A 1 309 ? 2.045 23.656 12.711 1 94.56 309 ARG A C 1
ATOM 2361 O O . ARG A 1 309 ? 3.096 23.156 13.125 1 94.56 309 ARG A O 1
ATOM 2368 N N . ARG A 1 310 ? 0.966 22.938 12.258 1 92.56 310 ARG A N 1
ATOM 2369 C CA . ARG A 1 310 ? 0.993 21.469 12.172 1 92.56 310 ARG A CA 1
ATOM 2370 C C . ARG A 1 310 ? 1.269 20.859 13.539 1 92.56 310 ARG A C 1
ATOM 2372 O O . ARG A 1 310 ? 2.16 20.016 13.672 1 92.56 310 ARG A O 1
ATOM 2379 N N . VAL A 1 311 ? 0.588 21.281 14.508 1 95.5 311 VAL A N 1
ATOM 2380 C CA . VAL A 1 311 ? 0.784 20.812 15.875 1 95.5 311 VAL A CA 1
ATOM 2381 C C . VAL A 1 311 ? -0.442 20.031 16.328 1 95.5 311 VAL A C 1
ATOM 2383 O O . VAL A 1 311 ? -0.32 18.906 16.812 1 95.5 311 VAL A O 1
ATOM 2386 N N . PHE A 1 312 ? -1.605 20.609 16.141 1 97 312 PHE A N 1
ATOM 2387 C CA . PHE A 1 312 ? -2.811 20.062 16.75 1 97 312 PHE A CA 1
ATOM 2388 C C . PHE A 1 312 ? -3.191 18.734 16.094 1 97 312 PHE A C 1
ATOM 2390 O O . PHE A 1 312 ? -3.869 17.906 16.703 1 97 312 PHE A O 1
ATOM 2397 N N . HIS A 1 313 ? -2.777 18.531 14.859 1 96.88 313 HIS A N 1
ATOM 2398 C CA . HIS A 1 313 ? -3.125 17.297 14.172 1 96.88 313 HIS A CA 1
ATOM 2399 C C . HIS A 1 313 ? -2.477 16.094 14.844 1 96.88 313 HIS A C 1
ATOM 2401 O O . HIS A 1 313 ? -2.947 14.961 14.695 1 96.88 313 HIS A O 1
ATOM 2407 N N . ASP A 1 314 ? -1.461 16.297 15.688 1 96 314 ASP A N 1
ATOM 2408 C CA . ASP A 1 314 ? -0.766 15.195 16.359 1 96 314 ASP A CA 1
ATOM 2409 C C . ASP A 1 314 ? -1.549 14.711 17.578 1 96 314 ASP A C 1
ATOM 2411 O O . ASP A 1 314 ? -1.218 13.68 18.172 1 96 314 ASP A O 1
ATOM 2415 N N . TRP A 1 315 ? -2.627 15.43 17.906 1 97.25 315 TRP A N 1
ATOM 2416 C CA . TRP A 1 315 ? -3.268 15.203 19.203 1 97.25 315 TRP A CA 1
ATOM 2417 C C . TRP A 1 315 ? -4.781 15.094 19.047 1 97.25 315 TRP A C 1
ATOM 2419 O O . TRP A 1 315 ? -5.379 15.781 18.219 1 97.25 315 TRP A O 1
ATOM 2429 N N . PRO A 1 316 ? -5.379 14.258 19.906 1 97 316 PRO A N 1
ATOM 2430 C CA . PRO A 1 316 ? -6.844 14.297 19.984 1 97 316 PRO A CA 1
ATOM 2431 C C . PRO A 1 316 ? -7.367 15.562 20.656 1 97 316 PRO A C 1
ATOM 2433 O O . PRO A 1 316 ? -6.594 16.297 21.266 1 97 316 PRO A O 1
ATOM 2436 N N . ASP A 1 317 ? -8.672 15.789 20.531 1 96.44 317 ASP A N 1
ATOM 2437 C CA . ASP A 1 317 ? -9.273 16.953 21.172 1 96.44 317 ASP A CA 1
ATOM 2438 C C . ASP A 1 317 ? -9.094 16.891 22.688 1 96.44 317 ASP A C 1
ATOM 2440 O O . ASP A 1 317 ? -8.711 17.891 23.312 1 96.44 317 ASP A O 1
ATOM 2444 N N . LEU A 1 318 ? -9.469 15.711 23.219 1 95.56 318 LEU A N 1
ATOM 2445 C CA . LEU A 1 318 ? -9.367 15.508 24.656 1 95.56 318 LEU A CA 1
ATOM 2446 C C . LEU A 1 318 ? -8.438 14.344 24.984 1 95.56 318 LEU A C 1
ATOM 2448 O O . LEU A 1 318 ? -8.484 13.305 24.312 1 95.56 318 LEU A O 1
ATOM 2452 N N . PRO A 1 319 ? -7.625 14.461 25.969 1 96.12 319 PRO A N 1
ATOM 2453 C CA . PRO A 1 319 ? -7.473 15.68 26.766 1 96.12 319 PRO A CA 1
ATOM 2454 C C . PRO A 1 319 ? -6.438 16.641 26.172 1 96.12 319 PRO A C 1
ATOM 2456 O O . PRO A 1 319 ? -6.402 17.812 26.547 1 96.12 319 PRO A O 1
ATOM 2459 N N . GLU A 1 320 ? -5.602 16.172 25.203 1 97 320 GLU A N 1
ATOM 2460 C CA . GLU A 1 320 ? -4.363 16.875 24.859 1 97 320 GLU A CA 1
ATOM 2461 C C . GLU A 1 320 ? -4.641 18.188 24.156 1 97 320 GLU A C 1
ATOM 2463 O O . GLU A 1 320 ? -4.066 19.219 24.5 1 97 320 GLU A O 1
ATOM 2468 N N . GLY A 1 321 ? -5.484 18.172 23.141 1 97.75 321 GLY A N 1
ATOM 2469 C CA . GLY A 1 321 ? -5.797 19.406 22.438 1 97.75 321 GLY A CA 1
ATOM 2470 C C . GLY A 1 321 ? -6.285 20.5 23.359 1 97.75 321 GLY A C 1
ATOM 2471 O O . GLY A 1 321 ? -5.812 21.641 23.266 1 97.75 321 GLY A O 1
ATOM 2472 N N . LYS A 1 322 ? -7.203 20.156 24.203 1 98.19 322 LYS A N 1
ATOM 2473 C CA . LYS A 1 322 ? -7.723 21.125 25.156 1 98.19 322 LYS A CA 1
ATOM 2474 C C . LYS A 1 322 ? -6.625 21.609 26.109 1 98.19 322 LYS A C 1
ATOM 2476 O O . LYS A 1 322 ? -6.566 22.797 26.438 1 98.19 322 LYS A O 1
ATOM 2481 N N . LYS A 1 323 ? -5.801 20.672 26.578 1 98.06 323 LYS A N 1
ATOM 2482 C CA . LYS A 1 323 ? -4.727 21.016 27.5 1 98.06 323 LYS A CA 1
ATOM 2483 C C . LYS A 1 323 ? -3.77 22.031 26.891 1 98.06 323 LYS A C 1
ATOM 2485 O O . LYS A 1 323 ? -3.369 23 27.531 1 98.06 323 LYS A O 1
ATOM 2490 N N . ILE A 1 324 ? -3.373 21.828 25.641 1 98.31 324 ILE A N 1
ATOM 2491 C CA . ILE A 1 324 ? -2.484 22.734 24.922 1 98.31 324 ILE A CA 1
ATOM 2492 C C . ILE A 1 324 ? -3.111 24.125 24.859 1 98.31 324 ILE A C 1
ATOM 2494 O O . ILE A 1 324 ? -2.451 25.125 25.156 1 98.31 324 ILE A O 1
ATOM 2498 N N . LEU A 1 325 ? -4.363 24.172 24.5 1 98.44 325 LEU A N 1
ATOM 2499 C CA . LEU A 1 325 ? -5.062 25.453 24.359 1 98.44 325 LEU A CA 1
ATOM 2500 C C . LEU A 1 325 ? -5.266 26.109 25.719 1 98.44 325 LEU A C 1
ATOM 2502 O O . LEU A 1 325 ? -5.156 27.344 25.844 1 98.44 325 LEU A O 1
ATOM 2506 N N . ASP A 1 326 ? -5.57 25.297 26.781 1 98.06 326 ASP A N 1
ATOM 2507 C CA . ASP A 1 326 ? -5.723 25.844 28.125 1 98.06 326 ASP A CA 1
ATOM 2508 C C . ASP A 1 326 ? -4.438 26.531 28.594 1 98.06 326 ASP A C 1
ATOM 2510 O O . ASP A 1 326 ? -4.477 27.625 29.141 1 98.06 326 ASP A O 1
ATOM 2514 N N . ASN A 1 327 ? -3.371 25.828 28.391 1 98.12 327 ASN A N 1
ATOM 2515 C CA . ASN A 1 327 ? -2.076 26.359 28.797 1 98.12 327 ASN A CA 1
ATOM 2516 C C . ASN A 1 327 ? -1.733 27.641 28.047 1 98.12 327 ASN A C 1
ATOM 2518 O O . ASN A 1 327 ? -1.104 28.547 28.609 1 98.12 327 ASN A O 1
ATOM 2522 N N . THR A 1 328 ? -2.111 27.75 26.828 1 98.06 328 THR A N 1
ATOM 2523 C CA . THR A 1 328 ? -1.86 28.938 26.016 1 98.06 328 THR A CA 1
ATOM 2524 C C . THR A 1 328 ? -2.807 30.062 26.422 1 98.06 328 THR A C 1
ATOM 2526 O O . THR A 1 328 ? -2.385 31.219 26.562 1 98.06 328 THR A O 1
ATOM 2529 N N . ARG A 1 329 ? -4.043 29.719 26.562 1 97.31 329 ARG A N 1
ATOM 2530 C CA . ARG A 1 329 ? -5.086 30.672 26.922 1 97.31 329 ARG A CA 1
ATOM 2531 C C . ARG A 1 329 ? -4.719 31.438 28.188 1 97.31 329 ARG A C 1
ATOM 2533 O O . ARG A 1 329 ? -4.973 32.625 28.312 1 97.31 329 ARG A O 1
ATOM 2540 N N . ALA A 1 330 ? -4.141 30.75 29.109 1 96.62 330 ALA A N 1
ATOM 2541 C CA . ALA A 1 330 ? -3.775 31.312 30.391 1 96.62 330 ALA A CA 1
ATOM 2542 C C . ALA A 1 330 ? -2.762 32.438 30.219 1 96.62 330 ALA A C 1
ATOM 2544 O O . ALA A 1 330 ? -2.664 33.344 31.078 1 96.62 330 ALA A O 1
ATOM 2545 N N . ALA A 1 331 ? -2.047 32.469 29.141 1 97.25 331 ALA A N 1
ATOM 2546 C CA . ALA A 1 331 ? -0.988 33.469 28.922 1 97.25 331 ALA A CA 1
ATOM 2547 C C . ALA A 1 331 ? -1.469 34.594 28.016 1 97.25 331 ALA A C 1
ATOM 2549 O O . ALA A 1 331 ? -0.792 35.594 27.875 1 97.25 331 ALA A O 1
ATOM 2550 N N . MET A 1 332 ? -2.611 34.5 27.438 1 96.19 332 MET A N 1
ATOM 2551 C CA . MET A 1 332 ? -3.096 35.438 26.438 1 96.19 332 MET A CA 1
ATOM 2552 C C . MET A 1 332 ? -3.568 36.75 27.078 1 96.19 332 MET A C 1
ATOM 2554 O O . MET A 1 332 ? -4.121 36.719 28.172 1 96.19 332 MET A O 1
ATOM 2558 N N . SER A 1 333 ? -3.318 37.781 26.344 1 93.62 333 SER A N 1
ATOM 2559 C CA . SER A 1 333 ? -3.973 39.062 26.656 1 93.62 333 SER A CA 1
ATOM 2560 C C . SER A 1 333 ? -5.359 39.125 26.016 1 93.62 333 SER A C 1
ATOM 2562 O O . SER A 1 333 ? -5.539 38.75 24.859 1 93.62 333 SER A O 1
ATOM 2564 N N . ARG A 1 334 ? -6.359 39.625 26.781 1 92.31 334 ARG A N 1
ATOM 2565 C CA . ARG A 1 334 ? -7.711 39.781 26.25 1 92.31 334 ARG A CA 1
ATOM 2566 C C . ARG A 1 334 ? -7.758 40.812 25.141 1 92.31 334 ARG A C 1
ATOM 2568 O O . ARG A 1 334 ? -8.578 40.719 24.234 1 92.31 334 ARG A O 1
ATOM 2575 N N . GLU A 1 335 ? -6.859 41.719 25.25 1 88.12 335 GLU A N 1
ATOM 2576 C CA . GLU A 1 335 ? -6.91 42.906 24.391 1 88.12 335 GLU A CA 1
ATOM 2577 C C . GLU A 1 335 ? -6.305 42.625 23.016 1 88.12 335 GLU A C 1
ATOM 2579 O O . GLU A 1 335 ? -6.848 43.031 21.984 1 88.12 335 GLU A O 1
ATOM 2584 N N . HIS A 1 336 ? -5.211 41.875 23.016 1 89.75 336 HIS A N 1
ATOM 2585 C CA . HIS A 1 336 ? -4.539 41.875 21.719 1 89.75 336 HIS A CA 1
ATOM 2586 C C . HIS A 1 336 ? -4.094 40.469 21.312 1 89.75 336 HIS A C 1
ATOM 2588 O O . HIS A 1 336 ? -3.75 40.25 20.156 1 89.75 336 HIS A O 1
ATOM 2594 N N . SER A 1 337 ? -4.07 39.531 22.172 1 94 337 SER A N 1
ATOM 2595 C CA . SER A 1 337 ? -3.512 38.219 21.844 1 94 337 SER A CA 1
ATOM 2596 C C . SER A 1 337 ? -4.434 37.438 20.922 1 94 337 SER A C 1
ATOM 2598 O O . SER A 1 337 ? -5.66 37.5 21.047 1 94 337 SER A O 1
ATOM 2600 N N . ARG A 1 338 ? -3.811 36.656 20 1 95.19 338 ARG A N 1
ATOM 2601 C CA . ARG A 1 338 ? -4.504 35.75 19.125 1 95.19 338 ARG A CA 1
ATOM 2602 C C . ARG A 1 338 ? -3.768 34.406 19.047 1 95.19 338 ARG A C 1
ATOM 2604 O O . ARG A 1 338 ? -2.547 34.344 19.219 1 95.19 338 ARG A O 1
ATOM 2611 N N . ILE A 1 339 ? -4.551 33.406 18.859 1 97.69 339 ILE A N 1
ATOM 2612 C CA . ILE A 1 339 ? -3.998 32.094 18.5 1 97.69 339 ILE A CA 1
ATOM 2613 C C . ILE A 1 339 ? -4.18 31.859 17 1 97.69 339 ILE A C 1
ATOM 2615 O O . ILE A 1 339 ? -5.27 32.062 16.469 1 97.69 339 ILE A O 1
ATOM 2619 N N . LEU A 1 340 ? -3.135 31.516 16.344 1 97.19 340 LEU A N 1
ATOM 2620 C CA . LEU A 1 340 ? -3.201 31.078 14.961 1 97.19 340 LEU A CA 1
ATOM 2621 C C . LEU A 1 340 ? -2.832 29.594 14.852 1 97.19 340 LEU A C 1
ATOM 2623 O O . LEU A 1 340 ? -1.705 29.203 15.164 1 97.19 340 LEU A O 1
ATOM 2627 N N . ILE A 1 341 ? -3.809 28.797 14.43 1 97.69 341 ILE A N 1
ATOM 2628 C CA . ILE A 1 341 ? -3.576 27.391 14.133 1 97.69 341 ILE A CA 1
ATOM 2629 C C . ILE A 1 341 ? -3.463 27.188 12.625 1 97.69 341 ILE A C 1
ATOM 2631 O O . ILE A 1 341 ? -4.449 27.328 11.898 1 97.69 341 ILE A O 1
ATOM 2635 N N . HIS A 1 342 ? -2.25 26.938 12.219 1 95.69 342 HIS A N 1
ATOM 2636 C CA . HIS A 1 342 ? -1.932 26.719 10.812 1 95.69 342 HIS A CA 1
ATOM 2637 C C . HIS A 1 342 ? -1.827 25.234 10.5 1 95.69 342 HIS A C 1
ATOM 2639 O O . HIS A 1 342 ? -0.749 24.641 10.609 1 95.69 342 HIS A O 1
ATOM 2645 N N . ASP A 1 343 ? -2.941 24.625 10.023 1 95.12 343 ASP A N 1
ATOM 2646 C CA . ASP A 1 343 ? -3.057 23.188 9.836 1 95.12 343 ASP A CA 1
ATOM 2647 C C . ASP A 1 343 ? -3.881 22.859 8.594 1 95.12 343 ASP A C 1
ATOM 2649 O O . ASP A 1 343 ? -4.434 23.766 7.953 1 95.12 343 ASP A O 1
ATOM 2653 N N . ILE A 1 344 ? -3.85 21.578 8.25 1 95.12 344 ILE A N 1
ATOM 2654 C CA . ILE A 1 344 ? -4.746 21.109 7.203 1 95.12 344 ILE A CA 1
ATOM 2655 C C . ILE A 1 344 ? -6.195 21.234 7.664 1 95.12 344 ILE A C 1
ATOM 2657 O O . ILE A 1 344 ? -6.52 20.938 8.812 1 95.12 344 ILE A O 1
ATOM 2661 N N . ILE A 1 345 ? -7.02 21.766 6.844 1 96.25 345 ILE A N 1
ATOM 2662 C CA . ILE A 1 345 ? -8.453 21.812 7.094 1 96.25 345 ILE A CA 1
ATOM 2663 C C . ILE A 1 345 ? -9.18 20.875 6.137 1 96.25 345 ILE A C 1
ATOM 2665 O O . ILE A 1 345 ? -9.289 21.156 4.941 1 96.25 345 ILE A O 1
ATOM 2669 N N . VAL A 1 346 ? -9.648 19.781 6.637 1 96.69 346 VAL A N 1
ATOM 2670 C CA . VAL A 1 346 ? -10.289 18.75 5.82 1 96.69 346 VAL A CA 1
ATOM 2671 C C . VAL A 1 346 ? -11.672 19.234 5.387 1 96.69 346 VAL A C 1
ATOM 2673 O O . VAL A 1 346 ? -12.461 19.703 6.207 1 96.69 346 VAL A O 1
ATOM 2676 N N . PRO A 1 347 ? -12.008 19.188 4.117 1 95.12 347 PRO A N 1
ATOM 2677 C CA . PRO A 1 347 ? -13.367 19.531 3.695 1 95.12 347 PRO A CA 1
ATOM 2678 C C . PRO A 1 347 ? -14.398 18.5 4.117 1 95.12 347 PRO A C 1
ATOM 2680 O O . PRO A 1 347 ?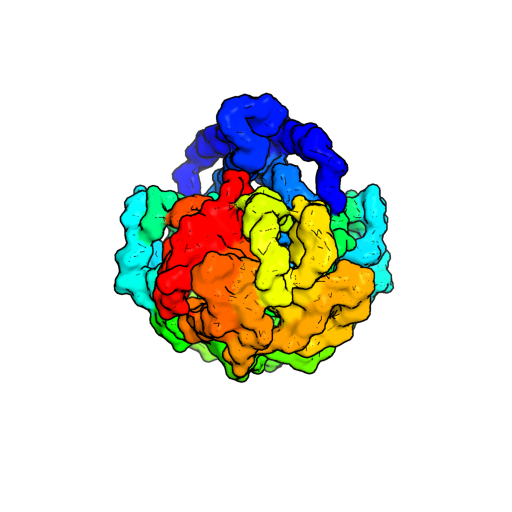 -14.078 17.312 4.242 1 95.12 347 PRO A O 1
ATOM 2683 N N . GLY A 1 348 ? -15.617 18.953 4.285 1 93.81 348 GLY A N 1
ATOM 2684 C CA . GLY A 1 348 ? -16.688 18.047 4.637 1 93.81 348 GLY A CA 1
ATOM 2685 C C . GLY A 1 348 ? -17.016 17.062 3.533 1 93.81 348 GLY A C 1
ATOM 2686 O O . GLY A 1 348 ? -17.484 15.945 3.803 1 93.81 348 GLY A O 1
ATOM 2687 N N . ILE A 1 349 ? -16.891 17.469 2.35 1 94.5 349 ILE A N 1
ATOM 2688 C CA . ILE A 1 349 ? -17.078 16.656 1.155 1 94.5 349 ILE A CA 1
ATOM 2689 C C . ILE A 1 349 ? -15.914 16.859 0.192 1 94.5 349 ILE A C 1
ATOM 2691 O O . ILE A 1 349 ? -15.383 17.969 0.086 1 94.5 349 ILE A O 1
ATOM 2695 N N . GLY A 1 350 ? -15.523 15.797 -0.403 1 92.62 350 GLY A N 1
ATOM 2696 C CA . GLY A 1 350 ? -14.555 15.953 -1.472 1 92.62 350 GLY A CA 1
ATOM 2697 C C . GLY A 1 350 ? -13.117 15.953 -0.978 1 92.62 350 GLY A C 1
ATOM 2698 O O . GLY A 1 350 ? -12.242 16.547 -1.605 1 92.62 350 GLY A O 1
ATOM 2699 N N . ALA A 1 351 ? -12.844 15.391 0.178 1 93.81 351 ALA A N 1
ATOM 2700 C CA . ALA A 1 351 ? -11.461 15.219 0.619 1 93.81 351 ALA A CA 1
ATOM 2701 C C . ALA A 1 351 ? -10.648 14.438 -0.412 1 93.81 351 ALA A C 1
ATOM 2703 O O . ALA A 1 351 ? -11.156 13.508 -1.037 1 93.81 351 ALA A O 1
ATOM 2704 N N . THR A 1 352 ? -9.406 14.805 -0.606 1 91.75 352 THR A N 1
ATOM 2705 C CA . THR A 1 352 ? -8.516 14.133 -1.542 1 91.75 352 THR A CA 1
ATOM 2706 C C . THR A 1 352 ? -7.707 13.047 -0.834 1 91.75 352 THR A C 1
ATOM 2708 O O . THR A 1 352 ? -7.777 12.914 0.39 1 91.75 352 THR A O 1
ATOM 2711 N N . MET A 1 353 ? -6.949 12.32 -1.597 1 92.69 353 MET A N 1
ATOM 2712 C CA . MET A 1 353 ? -6.086 11.297 -1.012 1 92.69 353 MET A CA 1
ATOM 2713 C C . MET A 1 353 ? -5.004 11.93 -0.143 1 92.69 353 MET A C 1
ATOM 2715 O O . MET A 1 353 ? -4.535 11.32 0.817 1 92.69 353 MET A O 1
ATOM 2719 N N . SER A 1 354 ? -4.656 13.133 -0.465 1 91.56 354 SER A N 1
ATOM 2720 C CA . SER A 1 354 ? -3.682 13.836 0.36 1 91.56 354 SER A CA 1
ATOM 2721 C C . SER A 1 354 ? -4.227 14.094 1.761 1 91.56 354 SER A C 1
ATOM 2723 O O . SER A 1 354 ? -3.506 13.938 2.75 1 91.56 354 SER A O 1
ATOM 2725 N N . HIS A 1 355 ? -5.492 14.422 1.83 1 94.44 355 HIS A N 1
ATOM 2726 C CA . HIS A 1 355 ? -6.129 14.555 3.135 1 94.44 355 HIS A CA 1
ATOM 2727 C C . HIS A 1 355 ? -6.164 13.219 3.865 1 94.44 355 HIS A C 1
ATOM 2729 O O . HIS A 1 355 ? -5.855 13.148 5.059 1 94.44 355 HIS A O 1
ATOM 2735 N N . ALA A 1 356 ? -6.473 12.242 3.129 1 96.25 356 ALA A N 1
ATOM 2736 C CA . ALA A 1 356 ? -6.723 10.922 3.705 1 96.25 356 ALA A CA 1
ATOM 2737 C C . ALA A 1 356 ? -5.449 10.328 4.301 1 96.25 356 ALA A C 1
ATOM 2739 O O . ALA A 1 356 ? -5.461 9.82 5.426 1 96.25 356 ALA A O 1
ATOM 2740 N N . TRP A 1 357 ? -4.363 10.352 3.537 1 96.38 357 TRP A N 1
ATOM 2741 C CA . TRP A 1 357 ? -3.186 9.672 4.059 1 96.38 357 TRP A CA 1
ATOM 2742 C C . TRP A 1 357 ? -2.605 10.422 5.25 1 96.38 357 TRP A C 1
ATOM 2744 O O . TRP A 1 357 ? -2.09 9.805 6.191 1 96.38 357 TRP A O 1
ATOM 2754 N N . GLN A 1 358 ? -2.715 11.727 5.242 1 95.25 358 GLN A N 1
ATOM 2755 C CA . GLN A 1 358 ? -2.254 12.477 6.41 1 95.25 358 GLN A CA 1
ATOM 2756 C C . GLN A 1 358 ? -3.104 12.156 7.637 1 95.25 358 GLN A C 1
ATOM 2758 O O . GLN A 1 358 ? -2.568 11.906 8.719 1 95.25 358 GLN A O 1
ATOM 2763 N N . ASP A 1 359 ? -4.379 12.109 7.449 1 97.62 359 ASP A N 1
ATOM 2764 C CA . ASP A 1 359 ? -5.285 11.859 8.562 1 97.62 359 ASP A CA 1
ATOM 2765 C C . ASP A 1 359 ? -5.102 10.453 9.117 1 97.62 359 ASP A C 1
ATOM 2767 O O . ASP A 1 359 ? -5.035 10.258 10.336 1 97.62 359 ASP A O 1
ATOM 2771 N N . LEU A 1 360 ? -5 9.492 8.297 1 98.44 360 LEU A N 1
ATOM 2772 C CA . LEU A 1 360 ? -4.91 8.109 8.758 1 98.44 360 LEU A CA 1
ATOM 2773 C C . LEU A 1 360 ? -3.533 7.828 9.352 1 98.44 360 LEU A C 1
ATOM 2775 O O . LEU A 1 360 ? -3.406 7.027 10.281 1 98.44 360 LEU A O 1
ATOM 2779 N N . SER A 1 361 ? -2.541 8.469 8.82 1 97.56 361 SER A N 1
ATOM 2780 C CA . SER A 1 361 ? -1.232 8.375 9.461 1 97.56 361 SER A CA 1
ATOM 2781 C C . SER A 1 361 ? -1.277 8.898 10.891 1 97.56 361 SER A C 1
ATOM 2783 O O . SER A 1 361 ? -0.678 8.312 11.797 1 97.56 361 SER A O 1
ATOM 2785 N N . LEU A 1 362 ? -2.029 9.961 11.055 1 97.62 362 LEU A N 1
ATOM 2786 C CA . LEU A 1 362 ? -2.174 10.523 12.391 1 97.62 362 LEU A CA 1
ATOM 2787 C C . LEU A 1 362 ? -3.051 9.641 13.266 1 97.62 362 LEU A C 1
ATOM 2789 O O . LEU A 1 362 ? -2.814 9.523 14.477 1 97.62 362 LEU A O 1
ATOM 2793 N N . MET A 1 363 ? -4.035 9.047 12.688 1 98.31 363 MET A N 1
ATOM 2794 C CA . MET A 1 363 ? -4.871 8.117 13.445 1 98.31 363 MET A CA 1
ATOM 2795 C C . MET A 1 363 ? -4.027 7.016 14.07 1 98.31 363 MET A C 1
ATOM 2797 O O . MET A 1 363 ? -4.262 6.625 15.219 1 98.31 363 MET A O 1
ATOM 2801 N N . ALA A 1 364 ? -3.062 6.559 13.352 1 98.25 364 ALA A N 1
ATOM 2802 C CA . ALA A 1 364 ? -2.211 5.461 13.812 1 98.25 364 ALA A CA 1
ATOM 2803 C C . ALA A 1 364 ? -1.429 5.863 15.055 1 98.25 364 ALA A C 1
ATOM 2805 O O . ALA A 1 364 ? -0.999 5 15.828 1 98.25 364 ALA A O 1
ATOM 2806 N N . ILE A 1 365 ? -1.313 7.211 15.305 1 97.31 365 ILE A N 1
ATOM 2807 C CA . ILE A 1 365 ? -0.488 7.645 16.422 1 97.31 365 ILE A CA 1
ATOM 2808 C C . ILE A 1 365 ? -1.353 8.375 17.453 1 97.31 365 ILE A C 1
ATOM 2810 O O . ILE A 1 365 ? -0.834 8.961 18.406 1 97.31 365 ILE A O 1
ATOM 2814 N N . GLY A 1 366 ? -2.627 8.406 17.188 1 97.62 366 GLY A N 1
ATOM 2815 C CA . GLY A 1 366 ? -3.543 8.992 18.156 1 97.62 366 GLY A CA 1
ATOM 2816 C C . GLY A 1 366 ? -3.936 10.422 17.828 1 97.62 366 GLY A C 1
ATOM 2817 O O . GLY A 1 366 ? -4.613 11.086 18.609 1 97.62 366 GLY A O 1
ATOM 2818 N N . GLY A 1 367 ? -3.568 10.875 16.641 1 97.81 367 GLY A N 1
ATOM 2819 C CA . GLY A 1 367 ? -3.916 12.211 16.172 1 97.81 367 GLY A CA 1
ATOM 2820 C C . GLY A 1 367 ? -5.055 12.219 15.18 1 97.81 367 GLY A C 1
ATOM 2821 O O . GLY A 1 367 ? -5.801 11.242 15.07 1 97.81 367 GLY A O 1
ATOM 2822 N N . MET A 1 368 ? -5.203 13.406 14.492 1 97.69 368 MET A N 1
ATOM 2823 C CA . MET A 1 368 ? -6.289 13.539 13.523 1 97.69 368 MET A CA 1
ATOM 2824 C C . MET A 1 368 ? -6.156 14.844 12.742 1 97.69 368 MET A C 1
ATOM 2826 O O . MET A 1 368 ? -5.617 15.828 13.25 1 97.69 368 MET A O 1
ATOM 2830 N N . GLU A 1 369 ? -6.609 14.812 11.523 1 97.81 369 GLU A N 1
ATOM 2831 C CA . GLU A 1 369 ? -6.91 16.062 10.812 1 97.81 369 GLU A CA 1
ATOM 2832 C C . GLU A 1 369 ? -8.336 16.516 11.094 1 97.81 369 GLU A C 1
ATOM 2834 O O . GLU A 1 369 ? -9.211 15.711 11.398 1 97.81 369 GLU A O 1
ATOM 2839 N N . ARG A 1 370 ? -8.523 17.797 10.945 1 98.06 370 ARG A N 1
ATOM 2840 C CA . ARG A 1 370 ? -9.789 18.359 11.414 1 98.06 370 ARG A CA 1
ATOM 2841 C C . ARG A 1 370 ? -10.477 19.156 10.312 1 98.06 370 ARG A C 1
ATOM 2843 O O . ARG A 1 370 ? -9.805 19.781 9.477 1 98.06 370 ARG A O 1
ATOM 2850 N N . THR A 1 371 ? -11.781 19.078 10.344 1 96.94 371 THR A N 1
ATOM 2851 C CA . THR A 1 371 ? -12.586 20.016 9.578 1 96.94 371 THR A CA 1
ATOM 2852 C C . THR A 1 371 ? -12.672 21.359 10.297 1 96.94 371 THR A C 1
ATOM 2854 O O . THR A 1 371 ? -12.25 21.484 11.445 1 96.94 371 THR A O 1
ATOM 2857 N N . GLU A 1 372 ? -13.227 22.328 9.586 1 96.88 372 GLU A N 1
ATOM 2858 C CA . GLU A 1 372 ? -13.484 23.609 10.227 1 96.88 372 GLU A CA 1
ATOM 2859 C C . GLU A 1 372 ? -14.391 23.453 11.438 1 96.88 372 GLU A C 1
ATOM 2861 O O . GLU A 1 372 ? -14.172 24.094 12.477 1 96.88 372 GLU A O 1
ATOM 2866 N N . LYS A 1 373 ? -15.391 22.594 11.328 1 96.69 373 LYS A N 1
ATOM 2867 C CA . LYS A 1 373 ? -16.312 22.328 12.43 1 96.69 373 LYS A CA 1
ATOM 2868 C C . LYS A 1 373 ? -15.594 21.703 13.617 1 96.69 373 LYS A C 1
ATOM 2870 O O . LYS A 1 373 ? -15.898 22.016 14.773 1 96.69 373 LYS A O 1
ATOM 2875 N N . ASP A 1 374 ? -14.703 20.828 13.328 1 97.31 374 ASP A N 1
ATOM 2876 C CA . ASP A 1 374 ? -13.914 20.203 14.375 1 97.31 374 ASP A CA 1
ATOM 2877 C C . ASP A 1 374 ? -13.078 21.219 15.133 1 97.31 374 ASP A C 1
ATOM 2879 O O . ASP A 1 374 ? -13 21.188 16.359 1 97.31 374 ASP A O 1
ATOM 2883 N N . PHE A 1 375 ? -12.438 22.141 14.406 1 98.19 375 PHE A N 1
ATOM 2884 C CA . PHE A 1 375 ? -11.625 23.172 15.039 1 98.19 375 PHE A CA 1
ATOM 2885 C C . PHE A 1 375 ? -12.5 24.094 15.891 1 98.19 375 PHE A C 1
ATOM 2887 O O . PHE A 1 375 ? -12.102 24.484 17 1 98.19 375 PHE A O 1
ATOM 2894 N N . ALA A 1 376 ? -13.625 24.438 15.359 1 98.06 376 ALA A N 1
ATOM 2895 C CA . ALA A 1 376 ? -14.555 25.266 16.125 1 98.06 376 ALA A CA 1
ATOM 2896 C C . ALA A 1 376 ? -14.938 24.609 17.438 1 98.06 376 ALA A C 1
ATOM 2898 O O . ALA A 1 376 ? -14.984 25.266 18.484 1 98.06 376 ALA A O 1
ATOM 2899 N N . ARG A 1 377 ? -15.195 23.359 17.359 1 97.62 377 ARG A N 1
ATOM 2900 C CA . ARG A 1 377 ? -15.555 22.609 18.562 1 97.62 377 ARG A CA 1
ATOM 2901 C C . ARG A 1 377 ? -14.398 22.578 19.547 1 97.62 377 ARG A C 1
ATOM 2903 O O . ARG A 1 377 ? -14.602 22.75 20.75 1 97.62 377 ARG A O 1
ATOM 2910 N N . LEU A 1 378 ? -13.219 22.281 19.078 1 98.19 378 LEU A N 1
ATOM 2911 C CA . LEU A 1 378 ? -12.031 22.234 19.922 1 98.19 378 LEU A CA 1
ATOM 2912 C C . LEU A 1 378 ? -11.812 23.578 20.625 1 98.19 378 LEU A C 1
ATOM 2914 O O . LEU A 1 378 ? -11.547 23.609 21.828 1 98.19 378 LEU A O 1
ATOM 2918 N N . LEU A 1 379 ? -11.922 24.672 19.859 1 98.5 379 LEU A N 1
ATOM 2919 C CA . LEU A 1 379 ? -11.758 26 20.422 1 98.5 379 LEU A CA 1
ATOM 2920 C C . LEU A 1 379 ? -12.82 26.281 21.484 1 98.5 379 LEU A C 1
ATOM 2922 O O . LEU A 1 379 ? -12.523 26.812 22.547 1 98.5 379 LEU A O 1
ATOM 2926 N N . ASP A 1 380 ? -14.016 25.859 21.219 1 97.88 380 ASP A N 1
ATOM 2927 C CA . ASP A 1 380 ? -15.133 26.094 22.125 1 97.88 380 ASP A CA 1
ATOM 2928 C C . ASP A 1 380 ? -14.922 25.391 23.469 1 97.88 380 ASP A C 1
ATOM 2930 O O . ASP A 1 380 ? -15.133 25.969 24.531 1 97.88 380 ASP A O 1
ATOM 2934 N N . ILE A 1 381 ? -14.508 24.188 23.422 1 96.69 381 ILE A N 1
ATOM 2935 C CA . ILE A 1 381 ? -14.328 23.406 24.641 1 96.69 381 ILE A CA 1
ATOM 2936 C C . ILE A 1 381 ? -13.18 23.984 25.469 1 96.69 381 ILE A C 1
ATOM 2938 O O . ILE A 1 381 ? -13.133 23.812 26.688 1 96.69 381 ILE A O 1
ATOM 2942 N N . ALA A 1 382 ? -12.312 24.719 24.797 1 97.31 382 ALA A N 1
ATOM 2943 C CA . ALA A 1 382 ? -11.172 25.328 25.484 1 97.31 382 ALA A CA 1
ATOM 2944 C C . ALA A 1 382 ? -11.477 26.766 25.875 1 97.31 382 ALA A C 1
ATOM 2946 O O . ALA A 1 382 ? -10.586 27.484 26.359 1 97.31 382 ALA A O 1
ATOM 2947 N N . GLY A 1 383 ? -12.648 27.219 25.656 1 96.94 383 GLY A N 1
ATOM 2948 C CA . GLY A 1 383 ? -13.031 28.562 26.047 1 96.94 383 GLY A CA 1
ATOM 2949 C C . GLY A 1 383 ? -12.5 29.625 25.094 1 96.94 383 GLY A C 1
ATOM 2950 O O . GLY A 1 383 ? -12.227 30.766 25.516 1 96.94 383 GLY A O 1
ATOM 2951 N N . LEU A 1 384 ? -12.273 29.344 23.891 1 98.44 384 LEU A N 1
ATOM 2952 C CA . LEU A 1 384 ? -11.797 30.25 22.859 1 98.44 384 LEU A CA 1
ATOM 2953 C C . LEU A 1 384 ? -12.852 30.438 21.766 1 98.44 384 LEU A C 1
ATOM 2955 O O . LEU A 1 384 ? -13.719 29.578 21.594 1 98.44 384 LEU A O 1
ATOM 2959 N N . ALA A 1 385 ? -12.789 31.547 21.109 1 97.31 385 ALA A N 1
ATOM 2960 C CA . ALA A 1 385 ? -13.711 31.828 20.016 1 97.31 385 ALA A CA 1
ATOM 2961 C C . ALA A 1 385 ? -12.992 31.781 18.672 1 97.31 385 ALA A C 1
ATOM 2963 O O . ALA A 1 385 ? -11.891 32.312 18.531 1 97.31 385 ALA A O 1
ATOM 2964 N N . LEU A 1 386 ? -13.57 31.125 17.719 1 98.06 386 LEU A N 1
ATOM 2965 C CA . LEU A 1 386 ? -13.094 31.172 16.344 1 98.06 386 LEU A CA 1
ATOM 2966 C C . LEU A 1 386 ? -13.445 32.5 15.703 1 98.06 386 LEU A C 1
ATOM 2968 O O . LEU A 1 386 ? -14.617 32.875 15.602 1 98.06 386 LEU A O 1
ATOM 2972 N N . VAL A 1 387 ? -12.484 33.219 15.25 1 96.94 387 VAL A N 1
ATOM 2973 C CA . VAL A 1 387 ? -12.664 34.562 14.703 1 96.94 387 VAL A CA 1
ATOM 2974 C C . VAL A 1 387 ? -12.789 34.469 13.188 1 96.94 387 VAL A C 1
ATOM 2976 O O . VAL A 1 387 ? -13.664 35.125 12.602 1 96.94 387 VAL A O 1
ATOM 2979 N N . LYS A 1 388 ? -11.859 33.781 12.57 1 96.94 388 LYS A N 1
ATOM 2980 C CA . LYS A 1 388 ? -11.805 33.719 11.117 1 96.94 388 LYS A CA 1
ATOM 2981 C C . LYS A 1 388 ? -10.977 32.531 10.641 1 96.94 388 LYS A C 1
ATOM 2983 O O . LYS A 1 388 ? -10.039 32.125 11.328 1 96.94 388 LYS A O 1
ATOM 2988 N N . VAL A 1 389 ? -11.375 32 9.555 1 96.88 389 VAL A N 1
ATOM 2989 C CA . VAL A 1 389 ? -10.594 30.984 8.867 1 96.88 389 VAL A CA 1
ATOM 2990 C C . VAL A 1 389 ? -9.992 31.562 7.586 1 96.88 389 VAL A C 1
ATOM 2992 O O . VAL A 1 389 ? -10.727 31.984 6.688 1 96.88 389 VAL A O 1
ATOM 2995 N N . TRP A 1 390 ? -8.68 31.594 7.574 1 95.31 390 TRP A N 1
ATOM 2996 C CA . TRP A 1 390 ? -7.953 32.062 6.402 1 95.31 390 TRP A CA 1
ATOM 2997 C C . TRP A 1 390 ? -7.578 30.906 5.484 1 95.31 390 TRP A C 1
ATOM 2999 O O . TRP A 1 390 ? -6.797 30.031 5.867 1 95.31 390 TRP A O 1
ATOM 3009 N N . ARG A 1 391 ? -8.164 30.891 4.301 1 92.25 391 ARG A N 1
ATOM 3010 C CA . ARG A 1 391 ? -7.914 29.797 3.359 1 92.25 391 ARG A CA 1
ATOM 3011 C C . ARG A 1 391 ? -7.895 30.312 1.923 1 92.25 391 ARG A C 1
ATOM 3013 O O . ARG A 1 391 ? -8.375 31.406 1.645 1 92.25 391 ARG A O 1
ATOM 3020 N N . LYS A 1 392 ? -7.281 29.594 1.049 1 83.88 392 LYS A N 1
ATOM 3021 C CA . LYS A 1 392 ? -7.328 29.844 -0.39 1 83.88 392 LYS A CA 1
ATOM 3022 C C . LYS A 1 392 ? -7.676 28.562 -1.154 1 83.88 392 LYS A C 1
ATOM 3024 O O . LYS A 1 392 ? -7.312 27.469 -0.733 1 83.88 392 LYS A O 1
ATOM 3029 N N . PRO A 1 393 ? -8.328 28.75 -2.25 1 75.94 393 PRO A N 1
ATOM 3030 C CA . PRO A 1 393 ? -8.695 27.562 -3.041 1 75.94 393 PRO A CA 1
ATOM 3031 C C . PRO A 1 393 ? -7.488 26.734 -3.451 1 75.94 393 PRO A C 1
ATOM 3033 O O . PRO A 1 393 ? -6.445 27.281 -3.814 1 75.94 393 PRO A O 1
ATOM 3036 N N . GLY A 1 394 ? -7.652 25.453 -3.303 1 73.31 394 GLY A N 1
ATOM 3037 C CA . GLY A 1 394 ? -6.609 24.547 -3.768 1 73.31 394 GLY A CA 1
ATOM 3038 C C . GLY A 1 394 ? -5.586 24.219 -2.697 1 73.31 394 GLY A C 1
ATOM 3039 O O . GLY A 1 394 ? -4.812 23.266 -2.844 1 73.31 394 GLY A O 1
ATOM 3040 N N . ASP A 1 395 ? -5.625 25.016 -1.623 1 81.44 395 ASP A N 1
ATOM 3041 C CA . ASP A 1 395 ? -4.688 24.766 -0.531 1 81.44 395 ASP A CA 1
ATOM 3042 C C . ASP A 1 395 ? -5.328 23.906 0.563 1 81.44 395 ASP A C 1
ATOM 3044 O O . ASP A 1 395 ? -6.422 24.219 1.04 1 81.44 395 ASP A O 1
ATOM 3048 N N . MET A 1 396 ? -4.633 22.922 0.941 1 88.81 396 MET A N 1
ATOM 3049 C CA . MET A 1 396 ? -5.156 22.078 2.012 1 88.81 396 MET A CA 1
ATOM 3050 C C . MET A 1 396 ? -4.945 22.734 3.373 1 88.81 396 MET A C 1
ATOM 3052 O O . MET A 1 396 ? -5.723 22.516 4.301 1 88.81 396 MET A O 1
ATOM 3056 N N . MET A 1 397 ? -3.924 23.594 3.395 1 91.62 397 MET A N 1
ATOM 3057 C CA . MET A 1 397 ? -3.609 24.281 4.645 1 91.62 397 MET A CA 1
ATOM 3058 C C . MET A 1 397 ? -4.445 25.547 4.797 1 91.62 397 MET A C 1
ATOM 3060 O O . MET A 1 397 ? -4.785 26.188 3.807 1 91.62 397 MET A O 1
ATOM 3064 N N . GLY A 1 398 ? -4.758 25.812 5.984 1 94.12 398 GLY A N 1
ATOM 3065 C CA . GLY A 1 398 ? -5.414 27.062 6.375 1 94.12 398 GLY A CA 1
ATOM 3066 C C . GLY A 1 398 ? -5.027 27.516 7.766 1 94.12 398 GLY A C 1
ATOM 3067 O O . GLY A 1 398 ? -4.328 26.812 8.492 1 94.12 398 GLY A O 1
ATOM 3068 N N . ILE A 1 399 ? -5.348 28.766 8.023 1 96.19 399 ILE A N 1
ATOM 3069 C CA . ILE A 1 399 ? -5.07 29.328 9.336 1 96.19 399 ILE A CA 1
ATOM 3070 C C . ILE A 1 399 ? -6.379 29.625 10.062 1 96.19 399 ILE A C 1
ATOM 3072 O O . ILE A 1 399 ? -7.211 30.391 9.578 1 96.19 399 ILE A O 1
ATOM 3076 N N . ILE A 1 400 ? -6.574 28.953 11.18 1 97.75 400 ILE A N 1
ATOM 3077 C CA . ILE A 1 400 ? -7.676 29.234 12.094 1 97.75 400 ILE A CA 1
ATOM 3078 C C . ILE A 1 400 ? -7.262 30.297 13.094 1 97.75 400 ILE A C 1
ATOM 3080 O O . ILE A 1 400 ? -6.297 30.125 13.844 1 97.75 400 ILE A O 1
ATOM 3084 N N . GLU A 1 401 ? -7.926 31.406 13.078 1 97.25 401 GLU A N 1
ATOM 3085 C CA . GLU A 1 401 ? -7.672 32.469 14.031 1 97.25 401 GLU A CA 1
ATOM 3086 C C . GLU A 1 401 ? -8.656 32.438 15.195 1 97.25 401 GLU A C 1
ATOM 3088 O O . GLU A 1 401 ? -9.875 32.406 14.984 1 97.25 401 GLU A O 1
ATOM 3093 N N . ALA A 1 402 ? -8.109 32.438 16.375 1 98.12 402 ALA A N 1
ATOM 3094 C CA . ALA A 1 402 ? -8.945 32.344 17.562 1 98.12 402 ALA A CA 1
ATOM 3095 C C . ALA A 1 402 ? -8.562 33.438 18.578 1 98.12 402 ALA A C 1
ATOM 3097 O O . ALA A 1 402 ? -7.445 33.969 18.547 1 98.12 402 ALA A O 1
ATOM 3098 N N . ARG A 1 403 ? -9.5 33.812 19.438 1 97.19 403 ARG A N 1
ATOM 3099 C CA . ARG A 1 403 ? -9.32 34.781 20.531 1 97.19 403 ARG A CA 1
ATOM 3100 C C . ARG A 1 403 ? -10.039 34.281 21.781 1 97.19 403 ARG A C 1
ATOM 3102 O O . ARG A 1 403 ? -10.797 33.312 21.75 1 97.19 403 ARG A O 1
ATOM 3109 N 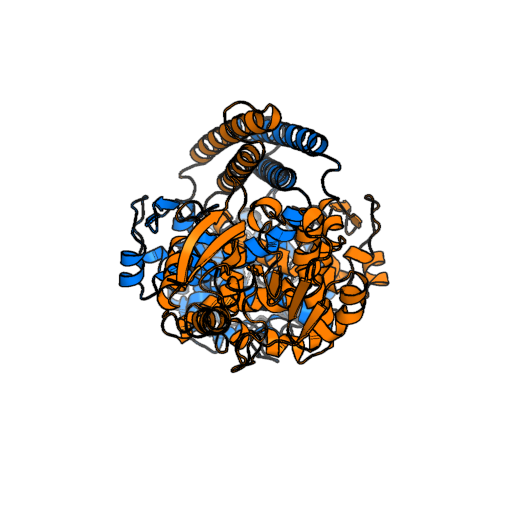N . LEU A 1 404 ? -9.648 34.969 22.859 1 96.62 404 LEU A N 1
ATOM 3110 C CA . LEU A 1 404 ? -10.367 34.719 24.094 1 96.62 404 LEU A CA 1
ATOM 3111 C C . LEU A 1 404 ? -11.844 35.031 23.953 1 96.62 404 LEU A C 1
ATOM 3113 O O . LEU A 1 404 ? -12.203 36.031 23.328 1 96.62 404 LEU A O 1
ATOM 3117 N N . LYS A 1 405 ? -12.719 34.156 24.516 1 93.25 405 LYS A N 1
ATOM 3118 C CA . LYS A 1 405 ? -14.141 34.469 24.562 1 93.25 405 LYS A CA 1
ATOM 3119 C C . LYS A 1 405 ? -14.406 35.625 25.531 1 93.25 405 LYS A C 1
ATOM 3121 O O . LYS A 1 405 ? -13.695 35.781 26.531 1 93.25 405 LYS A O 1
ATOM 3126 N N . MET B 1 1 ? 13.648 16.469 -9.055 1 37.41 1 MET B N 1
ATOM 3127 C CA . MET B 1 1 ? 13.438 17.375 -10.172 1 37.41 1 MET B CA 1
ATOM 3128 C C . MET B 1 1 ? 11.961 17.484 -10.516 1 37.41 1 MET B C 1
ATOM 3130 O O . MET B 1 1 ? 11.305 16.484 -10.797 1 37.41 1 MET B O 1
ATOM 3134 N N . THR B 1 2 ? 11.328 18.5 -9.922 1 53.44 2 THR B N 1
ATOM 3135 C CA . THR B 1 2 ? 10.086 19.094 -10.406 1 53.44 2 THR B CA 1
ATOM 3136 C C . THR B 1 2 ? 10.195 19.422 -11.891 1 53.44 2 THR B C 1
ATOM 3138 O O . THR B 1 2 ? 11.297 19.484 -12.445 1 53.44 2 THR B O 1
ATOM 3141 N N . PHE B 1 3 ? 9.297 19.141 -12.586 1 56.53 3 PHE B N 1
ATOM 3142 C CA . PHE B 1 3 ? 9.367 19.703 -13.922 1 56.53 3 PHE B CA 1
ATOM 3143 C C . PHE B 1 3 ? 10.023 21.094 -13.891 1 56.53 3 PHE B C 1
ATOM 3145 O O . PHE B 1 3 ? 9.773 21.875 -12.969 1 56.53 3 PHE B O 1
ATOM 3152 N N . PRO B 1 4 ? 11.117 21.125 -14.594 1 54.59 4 PRO B N 1
ATOM 3153 C CA . PRO B 1 4 ? 11.812 22.406 -14.555 1 54.59 4 PRO B CA 1
ATOM 3154 C C . PRO B 1 4 ? 10.852 23.594 -14.516 1 54.59 4 PRO B C 1
ATOM 3156 O O . PRO B 1 4 ? 11.188 24.656 -13.969 1 54.59 4 PRO B O 1
ATOM 3159 N N . ASN B 1 5 ? 9.695 23.453 -15.195 1 65.06 5 ASN B N 1
ATOM 3160 C CA . ASN B 1 5 ? 8.68 24.5 -15.148 1 65.06 5 ASN B CA 1
ATOM 3161 C C . ASN B 1 5 ? 7.305 23.953 -15.539 1 65.06 5 ASN B C 1
ATOM 3163 O O . ASN B 1 5 ? 7.188 22.812 -15.969 1 65.06 5 ASN B O 1
ATOM 3167 N N . ALA B 1 6 ? 6.293 24.75 -15.352 1 74.31 6 ALA B N 1
ATOM 3168 C CA . ALA B 1 6 ? 4.898 24.406 -15.633 1 74.31 6 ALA B CA 1
ATOM 3169 C C . ALA B 1 6 ? 4.699 24.078 -17.109 1 74.31 6 ALA B C 1
ATOM 3171 O O . ALA B 1 6 ? 3.926 23.172 -17.438 1 74.31 6 ALA B O 1
ATOM 3172 N N . ASP B 1 7 ? 5.52 24.656 -17.906 1 80.44 7 ASP B N 1
ATOM 3173 C CA . ASP B 1 7 ? 5.375 24.438 -19.328 1 80.44 7 ASP B CA 1
ATOM 3174 C C . ASP B 1 7 ? 5.891 23.047 -19.734 1 80.44 7 ASP B C 1
ATOM 3176 O O . ASP B 1 7 ? 5.312 22.391 -20.594 1 80.44 7 ASP B O 1
ATOM 3180 N N . ALA B 1 8 ? 6.945 22.688 -19.094 1 84.81 8 ALA B N 1
ATOM 3181 C CA . ALA B 1 8 ? 7.496 21.375 -19.375 1 84.81 8 ALA B CA 1
ATOM 3182 C C . ALA B 1 8 ? 6.512 20.281 -18.969 1 84.81 8 ALA B C 1
ATOM 3184 O O . ALA B 1 8 ? 6.391 19.266 -19.656 1 84.81 8 ALA B O 1
ATOM 3185 N N . GLN B 1 9 ? 5.852 20.438 -17.938 1 87.75 9 GLN B N 1
ATOM 3186 C CA . GLN B 1 9 ? 4.855 19.469 -17.531 1 87.75 9 GLN B CA 1
ATOM 3187 C C . GLN B 1 9 ? 3.691 19.406 -18.516 1 87.75 9 GLN B C 1
ATOM 3189 O O . GLN B 1 9 ? 3.201 18.328 -18.844 1 87.75 9 GLN B O 1
ATOM 3194 N N . LYS B 1 10 ? 3.289 20.594 -19.016 1 90.88 10 LYS B N 1
ATOM 3195 C CA . LYS B 1 10 ? 2.182 20.641 -19.969 1 90.88 10 LYS B CA 1
ATOM 3196 C C . LYS B 1 10 ? 2.531 19.891 -21.25 1 90.88 10 LYS B C 1
ATOM 3198 O O . LYS B 1 10 ? 1.691 19.188 -21.812 1 90.88 10 LYS B O 1
ATOM 3203 N N . ILE B 1 11 ? 3.746 20.016 -21.656 1 92.62 11 ILE B N 1
ATOM 3204 C CA . ILE B 1 11 ? 4.203 19.344 -22.875 1 92.62 11 ILE B CA 1
ATOM 3205 C C . ILE B 1 11 ? 4.184 17.828 -22.672 1 92.62 11 ILE B C 1
ATOM 3207 O O . ILE B 1 11 ? 3.73 17.078 -23.531 1 92.62 11 ILE B O 1
ATOM 3211 N N . ALA B 1 12 ? 4.668 17.453 -21.547 1 92.5 12 ALA B N 1
ATOM 3212 C CA . ALA B 1 12 ? 4.699 16.016 -21.234 1 92.5 12 ALA B CA 1
ATOM 3213 C C . ALA B 1 12 ? 3.285 15.453 -21.125 1 92.5 12 ALA B C 1
ATOM 3215 O O . ALA B 1 12 ? 3.025 14.336 -21.562 1 92.5 12 ALA B O 1
ATOM 3216 N N . VAL B 1 13 ? 2.414 16.188 -20.531 1 95.12 13 VAL B N 1
ATOM 3217 C CA . VAL B 1 13 ? 1.027 15.766 -20.375 1 95.12 13 VAL B CA 1
ATOM 3218 C C . VAL B 1 13 ? 0.366 15.625 -21.734 1 95.12 13 VAL B C 1
ATOM 3220 O O . VAL B 1 13 ? -0.328 14.641 -22 1 95.12 13 VAL B O 1
ATOM 3223 N N . GLN B 1 14 ? 0.616 16.594 -22.609 1 95.56 14 GLN B N 1
ATOM 3224 C CA . GLN B 1 14 ? 0.049 16.516 -23.953 1 95.56 14 GLN B CA 1
ATOM 3225 C C . GLN B 1 14 ? 0.526 15.266 -24.688 1 95.56 14 GLN B C 1
ATOM 3227 O O . GLN B 1 14 ? -0.267 14.578 -25.328 1 95.56 14 GLN B O 1
ATOM 3232 N N . LYS B 1 15 ? 1.759 15.055 -24.547 1 96.19 15 LYS B N 1
ATOM 3233 C CA . LYS B 1 15 ? 2.318 13.867 -25.188 1 96.19 15 LYS B CA 1
ATOM 3234 C C . LYS B 1 15 ? 1.637 12.602 -24.672 1 96.19 15 LYS B C 1
ATOM 3236 O O . LYS B 1 15 ? 1.269 11.727 -25.453 1 96.19 15 LYS B O 1
ATOM 3241 N N . ASP B 1 16 ? 1.494 12.492 -23.375 1 96.56 16 ASP B N 1
ATOM 3242 C CA . ASP B 1 16 ? 0.888 11.305 -22.766 1 96.56 16 ASP B CA 1
ATOM 3243 C C . ASP B 1 16 ? -0.588 11.195 -23.141 1 96.56 16 ASP B C 1
ATOM 3245 O O . ASP B 1 16 ? -1.109 10.094 -23.312 1 96.56 16 ASP B O 1
ATOM 3249 N N . VAL B 1 17 ? -1.257 12.32 -23.234 1 97.5 17 VAL B N 1
ATOM 3250 C CA . VAL B 1 17 ? -2.654 12.305 -23.656 1 97.5 17 VAL B CA 1
ATOM 3251 C C . VAL B 1 17 ? -2.768 11.742 -25.078 1 97.5 17 VAL B C 1
ATOM 3253 O O . VAL B 1 17 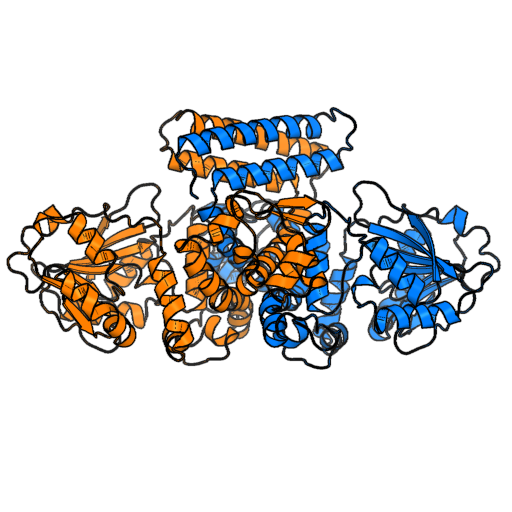? -3.635 10.914 -25.344 1 97.5 17 VAL B O 1
ATOM 3256 N N . ASP B 1 18 ? -1.869 12.18 -25.922 1 97.56 18 ASP B N 1
ATOM 3257 C CA . ASP B 1 18 ? -1.864 11.688 -27.297 1 97.56 18 ASP B CA 1
ATOM 3258 C C . ASP B 1 18 ? -1.625 10.18 -27.344 1 97.56 18 ASP B C 1
ATOM 3260 O O . ASP B 1 18 ? -2.244 9.469 -28.125 1 97.56 18 ASP B O 1
ATOM 3264 N N . GLU B 1 19 ? -0.758 9.75 -26.516 1 96.94 19 GLU B N 1
ATOM 3265 C CA . GLU B 1 19 ? -0.462 8.32 -26.438 1 96.94 19 GLU B CA 1
ATOM 3266 C C . GLU B 1 19 ? -1.663 7.531 -25.938 1 96.94 19 GLU B C 1
ATOM 3268 O O . GLU B 1 19 ? -1.93 6.426 -26.406 1 96.94 19 GLU B O 1
ATOM 3273 N N . VAL B 1 20 ? -2.359 8.047 -24.953 1 97.5 20 VAL B N 1
ATOM 3274 C CA . VAL B 1 20 ? -3.549 7.402 -24.406 1 97.5 20 VAL B CA 1
ATOM 3275 C C . VAL B 1 20 ? -4.625 7.309 -25.5 1 97.5 20 VAL B C 1
ATOM 3277 O O . VAL B 1 20 ? -5.25 6.258 -25.656 1 97.5 20 VAL B O 1
ATOM 3280 N N . VAL B 1 21 ? -4.797 8.375 -26.234 1 97 21 VAL B N 1
ATOM 3281 C CA . VAL B 1 21 ? -5.812 8.406 -27.281 1 97 21 VAL B CA 1
ATOM 3282 C C . VAL B 1 21 ? -5.48 7.379 -28.359 1 97 21 VAL B C 1
ATOM 3284 O O . VAL B 1 21 ? -6.355 6.633 -28.812 1 97 21 VAL B O 1
ATOM 3287 N N . ALA B 1 22 ? -4.234 7.324 -28.781 1 95.56 22 ALA B N 1
ATOM 3288 C CA . ALA B 1 22 ? -3.807 6.367 -29.797 1 95.56 22 ALA B CA 1
ATOM 3289 C C . ALA B 1 22 ? -4.008 4.934 -29.312 1 95.56 22 ALA B C 1
ATOM 3291 O O . ALA B 1 22 ? -4.496 4.086 -30.062 1 95.56 22 ALA B O 1
ATOM 3292 N N . ALA B 1 23 ? -3.605 4.695 -28.062 1 95.25 23 ALA B N 1
ATOM 3293 C CA . ALA B 1 23 ? -3.766 3.355 -27.5 1 95.25 23 ALA B CA 1
ATOM 3294 C C . ALA B 1 23 ? -5.242 2.992 -27.359 1 95.25 23 ALA B C 1
ATOM 3296 O O . ALA B 1 23 ? -5.621 1.834 -27.547 1 95.25 23 ALA B O 1
ATOM 3297 N N . ALA B 1 24 ? -6.035 3.965 -27.016 1 95.56 24 ALA B N 1
ATOM 3298 C CA . ALA B 1 24 ? -7.469 3.734 -26.875 1 95.56 24 ALA B CA 1
ATOM 3299 C C . ALA B 1 24 ? -8.102 3.346 -28.203 1 95.56 24 ALA B C 1
ATOM 3301 O O . ALA B 1 24 ? -8.969 2.475 -28.266 1 95.56 24 ALA B O 1
ATOM 3302 N N . GLN B 1 25 ? -7.68 3.939 -29.25 1 93.5 25 GLN B N 1
ATOM 3303 C CA . GLN B 1 25 ? -8.195 3.6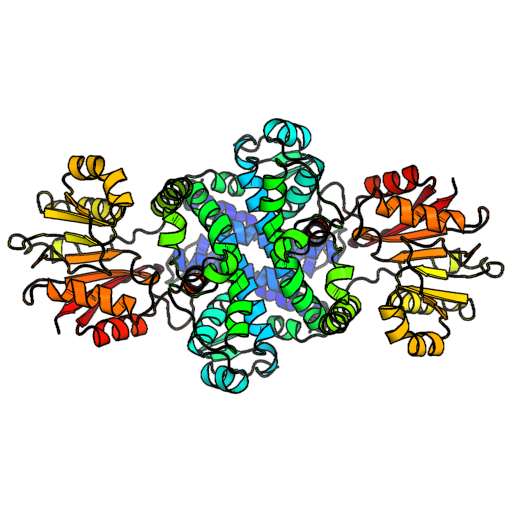07 -30.578 1 93.5 25 GLN B CA 1
ATOM 3304 C C . GLN B 1 25 ? -7.875 2.162 -30.938 1 93.5 25 GLN B C 1
ATOM 3306 O O . GLN B 1 25 ? -8.711 1.463 -31.516 1 93.5 25 GLN B O 1
ATOM 3311 N N . ARG B 1 26 ? -6.73 1.736 -30.594 1 92 26 ARG B N 1
ATOM 3312 C CA . ARG B 1 26 ? -6.336 0.358 -30.859 1 92 26 ARG B CA 1
ATOM 3313 C C . ARG B 1 26 ? -7.172 -0.621 -30.047 1 92 26 ARG B C 1
ATOM 3315 O O . ARG B 1 26 ? -7.582 -1.668 -30.547 1 92 26 ARG B O 1
ATOM 3322 N N . PHE B 1 27 ? -7.391 -0.292 -28.859 1 92.12 27 PHE B N 1
ATOM 3323 C CA . PHE B 1 27 ? -8.164 -1.151 -27.969 1 92.12 27 PHE B CA 1
ATOM 3324 C C . PHE B 1 27 ? -9.625 -1.185 -28.391 1 92.12 27 PHE B C 1
ATOM 3326 O O . PHE B 1 27 ? -10.25 -2.25 -28.422 1 92.12 27 PHE B O 1
ATOM 3333 N N . LEU B 1 28 ? -10.141 -0.078 -28.781 1 91.75 28 LEU B N 1
ATOM 3334 C CA . LEU B 1 28 ? -11.562 0.051 -29.078 1 91.75 28 LEU B CA 1
ATOM 3335 C C . LEU B 1 28 ? -11.883 -0.474 -30.469 1 91.75 28 LEU B C 1
ATOM 3337 O O . LEU B 1 28 ? -12.953 -1.053 -30.703 1 91.75 28 LEU B O 1
ATOM 3341 N N . HIS B 1 29 ? -11.016 -0.365 -31.438 1 87.25 29 HIS B N 1
ATOM 3342 C CA . HIS B 1 29 ? -11.367 -0.658 -32.812 1 87.25 29 HIS B CA 1
ATOM 3343 C C . HIS B 1 29 ? -10.492 -1.77 -33.375 1 87.25 29 HIS B C 1
ATOM 3345 O O . HIS B 1 29 ? -10.758 -2.273 -34.469 1 87.25 29 HIS B O 1
ATOM 3351 N N . GLY B 1 30 ? -9.586 -2.428 -32.531 1 77.12 30 GLY B N 1
ATOM 3352 C CA . GLY B 1 30 ? -8.789 -3.566 -32.969 1 77.12 30 GLY B CA 1
ATOM 3353 C C . GLY B 1 30 ? -7.836 -3.234 -34.094 1 77.12 30 GLY B C 1
ATOM 3354 O O . GLY B 1 30 ? -7.816 -3.922 -35.094 1 77.12 30 GLY B O 1
ATOM 3355 N N . SER B 1 31 ? -7.281 -2.025 -34.031 1 63.56 31 SER B N 1
ATOM 3356 C CA . SER B 1 31 ? -6.406 -1.732 -35.156 1 63.56 31 SER B CA 1
ATOM 3357 C C . SER B 1 31 ? -4.984 -2.215 -34.906 1 63.56 31 SER B C 1
ATOM 3359 O O . SER B 1 31 ? -4.457 -2.043 -33.781 1 63.56 31 SER B O 1
ATOM 3361 N N . GLY B 1 32 ? -4.543 -3.191 -35.844 1 61.12 32 GLY B N 1
ATOM 3362 C CA . GLY B 1 32 ? -3.178 -3.695 -35.812 1 61.12 32 GLY B CA 1
ATOM 3363 C C . GLY B 1 32 ? -3.098 -5.176 -35.5 1 61.12 32 GLY B C 1
ATOM 3364 O O . GLY B 1 32 ? -4.098 -5.891 -35.594 1 61.12 32 GLY B O 1
ATOM 3365 N N . ASN B 1 33 ? -1.924 -5.723 -35.188 1 62.25 33 ASN B N 1
ATOM 3366 C CA . ASN B 1 33 ? -1.62 -7.137 -35 1 62.25 33 ASN B CA 1
ATOM 3367 C C . ASN B 1 33 ? -1.772 -7.562 -33.562 1 62.25 33 ASN B C 1
ATOM 3369 O O . ASN B 1 33 ? -1.673 -8.75 -33.25 1 62.25 33 ASN B O 1
ATOM 3373 N N . ALA B 1 34 ? -2.168 -6.602 -32.75 1 66.44 34 ALA B N 1
ATOM 3374 C CA . ALA B 1 34 ? -2.24 -6.949 -31.328 1 66.44 34 ALA B CA 1
ATOM 3375 C C . ALA B 1 34 ? -3.592 -7.566 -30.984 1 66.44 34 ALA B C 1
ATOM 3377 O O . ALA B 1 34 ? -4.629 -7.133 -31.5 1 66.44 34 ALA B O 1
ATOM 3378 N N . THR B 1 35 ? -3.48 -8.5 -30.109 1 73.88 35 THR B N 1
ATOM 3379 C CA . THR B 1 35 ? -4.711 -9.055 -29.547 1 73.88 35 THR B CA 1
ATOM 3380 C C . THR B 1 35 ? -5.418 -8.031 -28.672 1 73.88 35 THR B C 1
ATOM 3382 O O . THR B 1 35 ? -4.824 -7.023 -28.281 1 73.88 35 THR B O 1
ATOM 3385 N N . SER B 1 36 ? -6.629 -8.102 -28.453 1 76.88 36 SER B N 1
ATOM 3386 C CA . SER B 1 36 ? -7.426 -7.23 -27.594 1 76.88 36 SER B CA 1
ATOM 3387 C C . SER B 1 36 ? -6.809 -7.105 -26.203 1 76.88 36 SER B C 1
ATOM 3389 O O . SER B 1 36 ? -6.785 -6.02 -25.625 1 76.88 36 SER B O 1
ATOM 3391 N N . ASP B 1 37 ? -6.184 -8.18 -25.766 1 78.5 37 ASP B N 1
ATOM 3392 C CA . ASP B 1 37 ? -5.578 -8.18 -24.438 1 78.5 37 ASP B CA 1
ATOM 3393 C C . ASP B 1 37 ? -4.297 -7.352 -24.422 1 78.5 37 ASP B C 1
ATOM 3395 O O . ASP B 1 37 ? -4.047 -6.617 -23.453 1 78.5 37 ASP B O 1
ATOM 3399 N N . GLU B 1 38 ? -3.562 -7.488 -25.453 1 80.06 38 GLU B N 1
ATOM 3400 C CA . GLU B 1 38 ? -2.332 -6.707 -25.562 1 80.06 38 GLU B CA 1
ATOM 3401 C C . GLU B 1 38 ? -2.633 -5.215 -25.641 1 80.06 38 GLU B C 1
ATOM 3403 O O . GLU B 1 38 ? -1.923 -4.398 -25.047 1 80.06 38 GLU B O 1
ATOM 3408 N N . ALA B 1 39 ? -3.658 -4.938 -26.438 1 87.69 39 ALA B N 1
ATOM 3409 C CA . ALA B 1 39 ? -4.066 -3.541 -26.578 1 87.69 39 ALA B CA 1
ATOM 3410 C C . ALA B 1 39 ? -4.555 -2.971 -25.25 1 87.69 39 ALA B C 1
ATOM 3412 O O . ALA B 1 39 ? -4.309 -1.803 -24.938 1 87.69 39 ALA B O 1
ATOM 3413 N N . LYS B 1 40 ? -5.254 -3.766 -24.484 1 88.88 40 LYS B N 1
ATOM 3414 C CA . LYS B 1 40 ? -5.738 -3.34 -23.188 1 88.88 40 LYS B CA 1
ATOM 3415 C C . LYS B 1 40 ? -4.578 -3.035 -22.234 1 88.88 40 LYS B C 1
ATOM 3417 O O . LYS B 1 40 ? -4.59 -2.018 -21.547 1 88.88 40 LYS B O 1
ATOM 3422 N N . VAL B 1 41 ? -3.625 -3.896 -22.234 1 83.75 41 VAL B N 1
ATOM 3423 C CA . VAL B 1 41 ? -2.465 -3.736 -21.359 1 83.75 41 VAL B CA 1
ATOM 3424 C C . VAL B 1 41 ? -1.702 -2.469 -21.75 1 83.75 41 VAL B C 1
ATOM 3426 O O . VAL B 1 41 ? -1.258 -1.717 -20.875 1 83.75 41 VAL B O 1
ATOM 3429 N N . ASP B 1 42 ? -1.557 -2.271 -23 1 88.75 42 ASP B N 1
ATOM 3430 C CA . ASP B 1 42 ? -0.858 -1.084 -23.484 1 88.75 42 ASP B CA 1
ATOM 3431 C C . ASP B 1 42 ? -1.603 0.189 -23.094 1 88.75 42 ASP B C 1
ATOM 3433 O O . ASP B 1 42 ? -0.986 1.167 -22.672 1 88.75 42 ASP B O 1
ATOM 3437 N N . LEU B 1 43 ? -2.91 0.17 -23.312 1 94.19 43 LEU B N 1
ATOM 3438 C CA . LEU B 1 43 ? -3.734 1.314 -22.938 1 94.19 43 LEU B CA 1
ATOM 3439 C C . LEU B 1 43 ? -3.627 1.594 -21.438 1 94.19 43 LEU B C 1
ATOM 3441 O O . LEU B 1 43 ? -3.521 2.752 -21.031 1 94.19 43 LEU B O 1
ATOM 3445 N N . GLN B 1 44 ? -3.664 0.554 -20.656 1 92.25 44 GLN B N 1
ATOM 3446 C CA . GLN B 1 44 ? -3.531 0.703 -19.203 1 92.25 44 GLN B CA 1
ATOM 3447 C C . GLN B 1 44 ? -2.193 1.34 -18.844 1 92.25 44 GLN B C 1
ATOM 3449 O O . GLN B 1 44 ? -2.133 2.211 -17.969 1 92.25 44 GLN B O 1
ATOM 3454 N N . LYS B 1 45 ? -1.173 0.885 -19.453 1 90.19 45 LYS B N 1
ATOM 3455 C CA . LYS B 1 45 ? 0.16 1.426 -19.203 1 90.19 45 LYS B CA 1
ATOM 3456 C C . LYS B 1 45 ? 0.227 2.91 -19.547 1 90.19 45 LYS B C 1
ATOM 3458 O O . LYS B 1 45 ? 0.741 3.715 -18.766 1 90.19 45 LYS B O 1
ATOM 3463 N N . LYS B 1 46 ? -0.298 3.262 -20.734 1 95.12 46 LYS B N 1
ATOM 3464 C CA . LYS B 1 46 ? -0.265 4.652 -21.188 1 95.12 46 LYS B CA 1
ATOM 3465 C C . LYS B 1 46 ? -1.093 5.543 -20.266 1 95.12 46 LYS B C 1
ATOM 3467 O O . LYS B 1 46 ? -0.691 6.668 -19.953 1 95.12 46 LYS B O 1
ATOM 3472 N N . ALA B 1 47 ? -2.232 5.043 -19.891 1 96.69 47 ALA B N 1
ATOM 3473 C CA . ALA B 1 47 ? -3.088 5.797 -18.969 1 96.69 47 ALA B CA 1
ATOM 3474 C C . ALA B 1 47 ? -2.41 5.992 -17.625 1 96.69 47 ALA B C 1
ATOM 3476 O O . ALA B 1 47 ? -2.486 7.07 -17.031 1 96.69 47 ALA B O 1
ATOM 3477 N N . SER B 1 48 ? -1.785 4.984 -17.109 1 93.88 48 SER B N 1
ATOM 3478 C CA . SER B 1 48 ? -1.066 5.078 -15.852 1 93.88 48 SER B CA 1
ATOM 3479 C C . SER B 1 48 ? 0.088 6.07 -15.938 1 93.88 48 SER B C 1
ATOM 3481 O O . SER B 1 48 ? 0.342 6.82 -14.992 1 93.88 48 SER B O 1
ATOM 3483 N N . ASN B 1 49 ? 0.777 6.047 -17.031 1 93.31 49 ASN B N 1
ATOM 3484 C CA . ASN B 1 49 ? 1.845 7.02 -17.25 1 93.31 49 ASN B CA 1
ATOM 3485 C C . ASN B 1 49 ? 1.319 8.453 -17.219 1 93.31 49 ASN B C 1
ATOM 3487 O O . ASN B 1 49 ? 1.973 9.344 -16.672 1 93.31 49 ASN B O 1
ATOM 3491 N N . LEU B 1 50 ? 0.211 8.617 -17.844 1 96.31 50 LEU B N 1
ATOM 3492 C CA . LEU B 1 50 ? -0.404 9.945 -17.844 1 96.31 50 LEU B CA 1
ATOM 3493 C C . LEU B 1 50 ? -0.684 10.414 -16.422 1 96.31 50 LEU B C 1
ATOM 3495 O O . LEU B 1 50 ? -0.394 11.562 -16.078 1 96.31 50 LEU B O 1
ATOM 3499 N N . VAL B 1 51 ? -1.196 9.57 -15.586 1 94.62 51 VAL B N 1
ATOM 3500 C CA . VAL B 1 51 ? -1.482 9.914 -14.195 1 94.62 51 VAL B CA 1
ATOM 3501 C C . VAL B 1 51 ? -0.197 10.352 -13.492 1 94.62 51 VAL B C 1
ATOM 3503 O O . VAL B 1 51 ? -0.182 11.359 -12.781 1 94.62 51 VAL B O 1
ATOM 3506 N N . GLN B 1 52 ? 0.845 9.633 -13.727 1 92.56 52 GLN B N 1
ATOM 3507 C CA . GLN B 1 52 ? 2.127 9.945 -13.102 1 92.56 52 GLN B CA 1
ATOM 3508 C C . GLN B 1 52 ? 2.662 11.289 -13.594 1 92.56 52 GLN B C 1
ATOM 3510 O O . GLN B 1 52 ? 3.182 12.086 -12.805 1 92.56 52 GLN B O 1
ATOM 3515 N N . THR B 1 53 ? 2.51 11.461 -14.859 1 93.31 53 THR B N 1
ATOM 3516 C CA . THR B 1 53 ? 3.004 12.695 -15.445 1 93.31 53 THR B CA 1
ATOM 3517 C C . THR B 1 53 ? 2.244 13.898 -14.898 1 93.31 53 THR B C 1
ATOM 3519 O O . THR B 1 53 ? 2.836 14.953 -14.641 1 93.31 53 THR B O 1
ATOM 3522 N N . ILE B 1 54 ? 0.973 13.734 -14.734 1 93.19 54 ILE B N 1
ATOM 3523 C CA . ILE B 1 54 ? 0.155 14.805 -14.18 1 93.19 54 ILE B CA 1
ATOM 3524 C C . ILE B 1 54 ? 0.598 15.102 -12.75 1 93.19 54 ILE B C 1
ATOM 3526 O O . ILE B 1 54 ? 0.72 16.266 -12.359 1 93.19 54 ILE B O 1
ATOM 3530 N N . ARG B 1 55 ? 0.873 14.109 -11.977 1 90.12 55 ARG B N 1
ATOM 3531 C CA . ARG B 1 55 ? 1.275 14.258 -10.586 1 90.12 55 ARG B CA 1
ATOM 3532 C C . ARG B 1 55 ? 2.641 14.93 -10.477 1 90.12 55 ARG B C 1
ATOM 3534 O O . ARG B 1 55 ? 2.857 15.773 -9.609 1 90.12 55 ARG B O 1
ATOM 3541 N N . GLY B 1 56 ? 3.539 14.539 -11.328 1 90.75 56 GLY B N 1
ATOM 3542 C CA . GLY B 1 56 ? 4.926 14.961 -11.219 1 90.75 56 GLY B CA 1
ATOM 3543 C C . GLY B 1 56 ? 5.746 14.102 -10.281 1 90.75 56 GLY B C 1
ATOM 3544 O O . GLY B 1 56 ? 5.191 13.305 -9.523 1 90.75 56 GLY B O 1
ATOM 3545 N N . PRO B 1 57 ? 7.027 14.211 -10.281 1 90.44 57 PRO B N 1
ATOM 3546 C CA . PRO B 1 57 ? 7.941 13.297 -9.602 1 90.44 57 PRO B CA 1
ATOM 3547 C C . PRO B 1 57 ? 7.785 13.32 -8.078 1 90.44 57 PRO B C 1
ATOM 3549 O O . PRO B 1 57 ? 7.664 12.266 -7.449 1 90.44 57 PRO B O 1
ATOM 3552 N N . ILE B 1 58 ? 7.676 14.477 -7.488 1 88 58 ILE B N 1
ATOM 3553 C CA . ILE B 1 58 ? 7.656 14.578 -6.031 1 88 58 ILE B CA 1
ATOM 3554 C C . ILE B 1 58 ? 6.316 14.062 -5.5 1 88 58 ILE B C 1
ATOM 3556 O O . ILE B 1 58 ? 6.281 13.156 -4.664 1 88 58 ILE B O 1
ATOM 3560 N N . PRO B 1 59 ? 5.18 14.578 -6.059 1 87.38 59 PRO B N 1
ATOM 3561 C CA . PRO B 1 59 ? 3.908 14.023 -5.586 1 87.38 59 PRO B CA 1
ATOM 3562 C C . PRO B 1 59 ? 3.766 12.531 -5.879 1 87.38 59 PRO B C 1
ATOM 3564 O O . PRO B 1 59 ? 3.137 11.805 -5.105 1 87.38 59 PRO B O 1
ATOM 3567 N N . ALA B 1 60 ? 4.363 12.109 -6.941 1 91.88 60 ALA B N 1
ATOM 3568 C CA . ALA B 1 60 ? 4.32 10.688 -7.262 1 91.88 60 ALA B CA 1
ATOM 3569 C C . ALA B 1 60 ? 5.055 9.859 -6.207 1 91.88 60 ALA B C 1
ATOM 3571 O O . ALA B 1 60 ? 4.633 8.75 -5.875 1 91.88 60 ALA B O 1
ATOM 3572 N N . ALA B 1 61 ? 6.133 10.391 -5.703 1 91.56 61 ALA B N 1
ATOM 3573 C CA . ALA B 1 61 ? 6.891 9.695 -4.664 1 91.56 61 ALA B CA 1
ATOM 3574 C C . ALA B 1 61 ? 6.082 9.594 -3.373 1 91.56 61 ALA B C 1
ATOM 3576 O O . ALA B 1 61 ? 6.234 8.633 -2.613 1 91.56 61 ALA B O 1
ATOM 3577 N N . LEU B 1 62 ? 5.141 10.5 -3.174 1 88.88 62 LEU B N 1
ATOM 3578 C CA . LEU B 1 62 ? 4.32 10.523 -1.966 1 88.88 62 LEU B CA 1
ATOM 3579 C C . LEU B 1 62 ? 3.123 9.586 -2.105 1 88.88 62 LEU B C 1
ATOM 3581 O O . LEU B 1 62 ? 2.412 9.328 -1.131 1 88.88 62 LEU B O 1
ATOM 3585 N N . SER B 1 63 ? 2.951 9.023 -3.293 1 92.25 63 SER B N 1
ATOM 3586 C CA . SER B 1 63 ? 1.785 8.18 -3.551 1 92.25 63 SER B CA 1
ATOM 3587 C C . SER B 1 63 ? 1.83 6.902 -2.723 1 92.25 63 SER B C 1
ATOM 3589 O O . SER B 1 63 ? 0.797 6.273 -2.486 1 92.25 63 SER B O 1
ATOM 3591 N N . SER B 1 64 ? 2.994 6.488 -2.234 1 94 64 SER B N 1
ATOM 3592 C CA . SER B 1 64 ? 3.113 5.328 -1.358 1 94 64 SER B CA 1
ATOM 3593 C C . SER B 1 64 ? 2.266 5.496 -0.102 1 94 64 SER B C 1
ATOM 3595 O O . SER B 1 64 ? 1.696 4.523 0.402 1 94 64 SER B O 1
ATOM 3597 N N . MET B 1 65 ? 2.207 6.742 0.353 1 95.31 65 MET B N 1
ATOM 3598 C CA . MET B 1 65 ? 1.389 7.023 1.529 1 95.31 65 MET B CA 1
ATOM 3599 C C . MET B 1 65 ? -0.092 6.82 1.225 1 95.31 65 MET B C 1
ATOM 3601 O O . MET B 1 65 ? -0.821 6.242 2.031 1 95.31 65 MET B O 1
ATOM 3605 N N . GLU B 1 66 ? -0.447 7.23 0.056 1 95.31 66 GLU B N 1
ATOM 3606 C CA . GLU B 1 66 ? -1.828 7.062 -0.385 1 95.31 66 GLU B CA 1
ATOM 3607 C C . GLU B 1 66 ? -2.188 5.586 -0.525 1 95.31 66 GLU B C 1
ATOM 3609 O O . GLU B 1 66 ? -3.273 5.164 -0.121 1 95.31 66 GLU B O 1
ATOM 3614 N N . ASP B 1 67 ? -1.263 4.844 -1.058 1 96.12 67 ASP B N 1
ATOM 3615 C CA . ASP B 1 67 ? -1.49 3.42 -1.277 1 96.12 67 ASP B CA 1
ATOM 3616 C C . ASP B 1 67 ? -1.681 2.684 0.046 1 96.12 67 ASP B C 1
ATOM 3618 O O . ASP B 1 67 ? -2.594 1.867 0.183 1 96.12 67 ASP B O 1
ATOM 3622 N N . ILE B 1 68 ? -0.88 2.971 1.018 1 97.5 68 ILE B N 1
ATOM 3623 C CA . ILE B 1 68 ? -0.899 2.266 2.295 1 97.5 68 ILE B CA 1
ATOM 3624 C C . ILE B 1 68 ? -2.211 2.551 3.021 1 97.5 68 ILE B C 1
ATOM 3626 O O . ILE B 1 68 ? -2.855 1.632 3.533 1 97.5 68 ILE B O 1
ATOM 3630 N N . VAL B 1 69 ? -2.646 3.775 3 1 98.06 69 VAL B N 1
ATOM 3631 C CA . VAL B 1 69 ? -3.85 4.098 3.758 1 98.06 69 VAL B CA 1
ATOM 3632 C C . VAL B 1 69 ? -5.078 3.545 3.041 1 98.06 69 VAL B C 1
ATOM 3634 O O . VAL B 1 69 ? -6.051 3.139 3.684 1 98.06 69 VAL B O 1
ATOM 3637 N N . LYS B 1 70 ? -5.008 3.523 1.748 1 97.75 70 LYS B N 1
ATOM 3638 C CA . LYS B 1 70 ? -6.109 2.92 1.003 1 97.75 70 LYS B CA 1
ATOM 3639 C C . LYS B 1 70 ? -6.266 1.442 1.35 1 97.75 70 LYS B C 1
ATOM 3641 O O . LYS B 1 70 ? -7.371 0.98 1.642 1 97.75 70 LYS B O 1
ATOM 3646 N N . VAL B 1 71 ? -5.188 0.759 1.357 1 97.69 71 VAL B N 1
ATOM 3647 C CA . VAL B 1 71 ? -5.203 -0.67 1.649 1 97.69 71 VAL B CA 1
ATOM 3648 C C . VAL B 1 71 ? -5.684 -0.9 3.08 1 97.69 71 VAL B C 1
ATOM 3650 O O . VAL B 1 71 ? -6.52 -1.772 3.33 1 97.69 71 VAL B O 1
ATOM 3653 N N . ALA B 1 72 ? -5.16 -0.128 4 1 98.25 72 ALA B N 1
ATOM 3654 C CA . ALA B 1 72 ? -5.547 -0.255 5.402 1 98.25 72 ALA B CA 1
ATOM 3655 C C . ALA B 1 72 ? -7.039 -0.001 5.59 1 98.25 72 ALA B C 1
ATOM 3657 O O . ALA B 1 72 ? -7.703 -0.693 6.363 1 98.25 72 ALA B O 1
ATOM 3658 N N . SER B 1 73 ? -7.523 0.97 4.883 1 98.81 73 SER B N 1
ATOM 3659 C CA . SER B 1 73 ? -8.938 1.321 4.992 1 98.81 73 SER B CA 1
ATOM 3660 C C . SER B 1 73 ? -9.828 0.232 4.398 1 98.81 73 SER B C 1
ATOM 3662 O O . SER B 1 73 ? -10.852 -0.127 4.988 1 98.81 73 SER B O 1
ATOM 3664 N N . LEU B 1 74 ? -9.445 -0.269 3.256 1 98.5 74 LEU B N 1
ATOM 3665 C CA . LEU B 1 74 ? -10.203 -1.348 2.635 1 98.5 74 LEU B CA 1
ATOM 3666 C C . LEU B 1 74 ? -10.266 -2.566 3.551 1 98.5 74 LEU B C 1
ATOM 3668 O O . LEU B 1 74 ? -11.336 -3.146 3.742 1 98.5 74 LEU B O 1
ATOM 3672 N N . ARG B 1 75 ? -9.125 -2.92 4.098 1 97.81 75 ARG B N 1
ATOM 3673 C CA . ARG B 1 75 ? -9.07 -4.043 5.027 1 97.81 75 ARG B CA 1
ATOM 3674 C C . ARG B 1 75 ? -9.992 -3.811 6.219 1 97.81 75 ARG B C 1
ATOM 3676 O O . ARG B 1 75 ? -10.781 -4.688 6.582 1 97.81 75 ARG B O 1
ATOM 3683 N N . THR B 1 76 ? -9.922 -2.645 6.809 1 98.75 76 THR B N 1
ATOM 3684 C CA . THR B 1 76 ? -10.672 -2.334 8.016 1 98.75 76 THR B CA 1
ATOM 3685 C C . THR B 1 76 ? -12.172 -2.33 7.73 1 98.75 76 THR B C 1
ATOM 3687 O O . THR B 1 76 ? -12.953 -2.936 8.469 1 98.75 76 THR B O 1
ATOM 3690 N N . LEU B 1 77 ? -12.57 -1.656 6.637 1 98.81 77 LEU B N 1
ATOM 3691 C CA . LEU B 1 77 ? -13.977 -1.556 6.273 1 98.81 77 LEU B CA 1
ATOM 3692 C C . LEU B 1 77 ? -14.547 -2.926 5.922 1 98.81 77 LEU B C 1
ATOM 3694 O O . LEU B 1 77 ? -15.703 -3.223 6.238 1 98.81 77 LEU B O 1
ATOM 3698 N N . PHE B 1 78 ? -13.742 -3.742 5.262 1 98 78 PHE B N 1
ATOM 3699 C CA . PHE B 1 78 ? -14.18 -5.086 4.906 1 98 78 PHE B CA 1
ATOM 3700 C C . PHE B 1 78 ? -14.383 -5.938 6.152 1 98 78 PHE B C 1
ATOM 3702 O O . PHE B 1 78 ? -15.438 -6.551 6.328 1 98 78 PHE B O 1
ATOM 3709 N N . GLU B 1 79 ? -13.438 -5.941 7.078 1 97.12 79 GLU B N 1
ATOM 3710 C CA . GLU B 1 79 ? -13.477 -6.762 8.281 1 97.12 79 GLU B CA 1
ATOM 3711 C C . GLU B 1 79 ? -14.555 -6.277 9.242 1 97.12 79 GLU B C 1
ATOM 3713 O O . GLU B 1 79 ? -15.148 -7.078 9.977 1 97.12 79 GLU B O 1
ATOM 3718 N N . ALA B 1 80 ? -14.805 -4.988 9.211 1 98.44 80 ALA B N 1
ATOM 3719 C CA . ALA B 1 80 ? -15.836 -4.43 10.086 1 98.44 80 ALA B CA 1
ATOM 3720 C C . ALA B 1 80 ? -17.234 -4.699 9.531 1 98.44 80 ALA B C 1
ATOM 3722 O O . ALA B 1 80 ? -18.234 -4.414 10.188 1 98.44 80 ALA B O 1
ATOM 3723 N N . GLY B 1 81 ? -17.297 -5.176 8.25 1 98.12 81 GLY B N 1
ATOM 3724 C CA . GLY B 1 81 ? -18.562 -5.57 7.68 1 98.12 81 GLY B CA 1
ATOM 3725 C C . GLY B 1 81 ? -19.25 -4.453 6.906 1 98.12 81 GLY B C 1
ATOM 3726 O O . GLY B 1 81 ? -20.422 -4.562 6.547 1 98.12 81 GLY B O 1
ATOM 3727 N N . VAL B 1 82 ? -18.547 -3.416 6.57 1 98.75 82 VAL B N 1
ATOM 3728 C CA . VAL B 1 82 ? -19.156 -2.246 5.934 1 98.75 82 VAL B CA 1
ATOM 3729 C C . VAL B 1 82 ? -19.578 -2.594 4.512 1 98.75 82 VAL B C 1
ATOM 3731 O O . VAL B 1 82 ? -20.656 -2.195 4.07 1 98.75 82 VAL B O 1
ATOM 3734 N N . PHE B 1 83 ? -18.734 -3.305 3.754 1 98.19 83 PHE B N 1
ATOM 3735 C CA . PHE B 1 83 ? -19.078 -3.709 2.396 1 98.19 83 PHE B CA 1
ATOM 3736 C C . PHE B 1 83 ? -20.406 -4.461 2.379 1 98.19 83 PHE B C 1
ATOM 3738 O O . PHE B 1 83 ? -21.25 -4.23 1.504 1 98.19 83 PHE B O 1
ATOM 3745 N N . HIS B 1 84 ? -20.641 -5.293 3.344 1 97 84 HIS B N 1
ATOM 3746 C CA . HIS B 1 84 ? -21.812 -6.152 3.416 1 97 84 HIS B CA 1
ATOM 3747 C C . HIS B 1 84 ? -23.031 -5.379 3.885 1 97 84 HIS B C 1
ATOM 3749 O O . HIS B 1 84 ? -24.156 -5.688 3.488 1 97 84 HIS B O 1
ATOM 3755 N N . ALA B 1 85 ? -22.812 -4.441 4.699 1 98.12 85 ALA B N 1
ATOM 3756 C CA . ALA B 1 85 ? -23.906 -3.693 5.305 1 98.12 85 ALA B CA 1
ATOM 3757 C C . ALA B 1 85 ? -24.547 -2.732 4.301 1 98.12 85 ALA B C 1
ATOM 3759 O O . ALA B 1 85 ? -25.734 -2.443 4.379 1 98.12 85 ALA B O 1
ATOM 3760 N N . MET B 1 86 ? -23.781 -2.219 3.395 1 98.12 86 MET B N 1
ATOM 3761 C CA . MET B 1 86 ? -24.281 -1.214 2.457 1 98.12 86 MET B CA 1
ATOM 3762 C C . MET B 1 86 ? -25.078 -1.862 1.338 1 98.12 86 MET B C 1
ATOM 3764 O O . MET B 1 86 ? -24.75 -2.949 0.87 1 98.12 86 MET B O 1
ATOM 3768 N N . PRO B 1 87 ? -26.125 -1.221 0.87 1 97.44 87 PRO B N 1
ATOM 3769 C CA . PRO B 1 87 ? -26.938 -1.794 -0.199 1 97.44 87 PRO B CA 1
ATOM 3770 C C . PRO B 1 87 ? -26.219 -1.813 -1.547 1 97.44 87 PRO B C 1
ATOM 3772 O O . PRO B 1 87 ? -25.5 -0.873 -1.877 1 97.44 87 PRO B O 1
ATOM 3775 N N . LYS B 1 88 ? -26.469 -2.854 -2.295 1 94.31 88 LYS B N 1
ATOM 3776 C CA . LYS B 1 88 ? -25.953 -2.945 -3.656 1 94.31 88 LYS B CA 1
ATOM 3777 C C . LYS B 1 88 ? -26.75 -2.074 -4.613 1 94.31 88 LYS B C 1
ATOM 3779 O O . LYS B 1 88 ? -27.828 -1.579 -4.254 1 94.31 88 LYS B O 1
ATOM 3784 N N . GLY B 1 89 ? -26.25 -1.826 -5.777 1 92.94 89 GLY B N 1
ATOM 3785 C CA . GLY B 1 89 ? -27 -1.156 -6.828 1 92.94 89 GLY B CA 1
ATOM 3786 C C . GLY B 1 89 ? -26.922 0.356 -6.746 1 92.94 89 GLY B C 1
ATOM 3787 O O . GLY B 1 89 ? -27.672 1.06 -7.426 1 92.94 89 GLY B O 1
ATOM 3788 N N . GLY B 1 90 ? -26.188 0.904 -5.812 1 91.31 90 GLY B N 1
ATOM 3789 C CA . GLY B 1 90 ? -25.891 2.326 -5.855 1 91.31 90 GLY B CA 1
ATOM 3790 C C . GLY B 1 90 ? -26.703 3.139 -4.859 1 91.31 90 GLY B C 1
ATOM 3791 O O . GLY B 1 90 ? -26.5 4.348 -4.727 1 91.31 90 GLY B O 1
ATOM 3792 N N . ALA B 1 91 ? -27.594 2.51 -4.129 1 96.81 91 ALA B N 1
ATOM 3793 C CA . ALA B 1 91 ? -28.297 3.234 -3.07 1 96.81 91 ALA B CA 1
ATOM 3794 C C . ALA B 1 91 ? -27.328 3.645 -1.961 1 96.81 91 ALA B C 1
ATOM 3796 O O . ALA B 1 91 ? -26.422 2.887 -1.605 1 96.81 91 ALA B O 1
ATOM 3797 N N . SER B 1 92 ? -27.531 4.793 -1.418 1 98.06 92 SER B N 1
ATOM 3798 C CA . SER B 1 92 ? -26.578 5.332 -0.445 1 98.06 92 SER B CA 1
ATOM 3799 C C . SER B 1 92 ? -27.031 5.031 0.982 1 98.06 92 SER B C 1
ATOM 3801 O O . SER B 1 92 ? -28.188 4.66 1.213 1 98.06 92 SER B O 1
ATOM 3803 N N . MET B 1 93 ? -26.141 5.121 1.878 1 98.31 93 MET B N 1
ATOM 3804 C CA . MET B 1 93 ? -26.312 4.984 3.32 1 98.31 93 MET B CA 1
ATOM 3805 C C . MET B 1 93 ? -25.469 6.012 4.074 1 98.31 93 MET B C 1
ATOM 3807 O O . MET B 1 93 ? -24.344 6.309 3.678 1 98.31 93 MET B O 1
ATOM 3811 N N . THR B 1 94 ? -26 6.484 5.152 1 98.69 94 THR B N 1
ATOM 3812 C CA . THR B 1 94 ? -25.266 7.469 5.941 1 98.69 94 THR B CA 1
ATOM 3813 C C . THR B 1 94 ? -24.234 6.785 6.836 1 98.69 94 THR B C 1
ATOM 3815 O O . THR B 1 94 ? -24.359 5.598 7.141 1 98.69 94 THR B O 1
ATOM 3818 N N . ALA B 1 95 ? -23.297 7.566 7.238 1 98.62 95 ALA B N 1
ATOM 3819 C CA . ALA B 1 95 ? -22.297 7.059 8.18 1 98.62 95 ALA B CA 1
ATOM 3820 C C . ALA B 1 95 ? -22.969 6.574 9.469 1 98.62 95 ALA B C 1
ATOM 3822 O O . ALA B 1 95 ? -22.547 5.57 10.047 1 98.62 95 ALA B O 1
ATOM 3823 N N . SER B 1 96 ? -23.922 7.277 9.906 1 98.75 96 SER B N 1
ATOM 3824 C CA . SER B 1 96 ? -24.641 6.902 11.125 1 98.75 96 SER B CA 1
ATOM 3825 C C . SER B 1 96 ? -25.297 5.535 10.977 1 98.75 96 SER B C 1
ATOM 3827 O O . SER B 1 96 ? -25.234 4.707 11.883 1 98.75 96 SER B O 1
ATOM 3829 N N . GLU B 1 97 ? -25.938 5.293 9.859 1 98.75 97 GLU B N 1
ATOM 3830 C CA . GLU B 1 97 ? -26.609 4.016 9.602 1 98.75 97 GLU B CA 1
ATOM 3831 C C . GLU B 1 97 ? -25.594 2.877 9.508 1 98.75 97 GLU B C 1
ATOM 3833 O O . GLU B 1 97 ? -25.812 1.797 10.055 1 98.75 97 GLU B O 1
ATOM 3838 N N . ILE B 1 98 ? -24.516 3.139 8.828 1 98.81 98 ILE B N 1
ATOM 3839 C CA . ILE B 1 98 ? -23.484 2.123 8.672 1 98.81 98 ILE B CA 1
ATOM 3840 C C . ILE B 1 98 ? -22.891 1.775 10.039 1 98.81 98 ILE B C 1
ATOM 3842 O O . ILE B 1 98 ? -22.734 0.599 10.375 1 98.81 98 ILE B O 1
ATOM 3846 N N . SER B 1 99 ? -22.578 2.814 10.781 1 98.81 99 SER B N 1
ATOM 3847 C CA . SER B 1 99 ? -22.031 2.623 12.125 1 98.81 99 SER B CA 1
ATOM 3848 C C . SER B 1 99 ? -22.984 1.814 13 1 98.81 99 SER B C 1
ATOM 3850 O O . SER B 1 99 ? -22.547 0.925 13.734 1 98.81 99 SER B O 1
ATOM 3852 N N . ALA B 1 100 ? -24.219 2.076 12.945 1 98.62 100 ALA B N 1
ATOM 3853 C CA . ALA B 1 100 ? -25.234 1.373 13.75 1 98.62 100 ALA B CA 1
ATOM 3854 C C . ALA B 1 100 ? -25.297 -0.104 13.367 1 98.62 100 ALA B C 1
ATOM 3856 O O . ALA B 1 100 ? -25.484 -0.964 14.234 1 98.62 100 ALA B O 1
ATOM 3857 N N . GLN B 1 101 ? -25.156 -0.43 12.156 1 98.38 101 GLN B N 1
ATOM 3858 C CA . GLN B 1 101 ? -25.297 -1.799 11.672 1 98.38 101 GLN B CA 1
ATOM 3859 C C . GLN B 1 101 ? -24.031 -2.611 11.922 1 98.38 101 GLN B C 1
ATOM 3861 O O . GLN B 1 101 ? -24.094 -3.826 12.125 1 98.38 101 GLN B O 1
ATOM 3866 N N . THR B 1 102 ? -22.859 -1.962 11.93 1 98.56 102 THR B N 1
ATOM 3867 C CA . THR B 1 102 ? -21.609 -2.705 11.945 1 98.56 102 THR B CA 1
ATOM 3868 C C . THR B 1 102 ? -20.953 -2.637 13.312 1 98.56 102 THR B C 1
ATOM 3870 O O . THR B 1 102 ? -20.062 -3.432 13.625 1 98.56 102 THR B O 1
ATOM 3873 N N . GLY B 1 103 ? -21.281 -1.593 14.086 1 98.56 103 GLY B N 1
ATOM 3874 C CA . GLY B 1 103 ? -20.625 -1.36 15.359 1 98.56 103 GLY B CA 1
ATOM 3875 C C . GLY B 1 103 ? -19.359 -0.545 15.234 1 98.56 103 GLY B C 1
ATOM 3876 O O . GLY B 1 103 ? -18.766 -0.135 16.234 1 98.56 103 GLY B O 1
ATOM 3877 N N . LEU B 1 104 ? -18.922 -0.243 14.039 1 98.81 104 LEU B N 1
ATOM 3878 C CA . LEU B 1 104 ? -17.734 0.584 13.812 1 98.81 104 LEU B CA 1
ATOM 3879 C C . LEU B 1 104 ? -18 2.031 14.219 1 98.81 104 LEU B C 1
ATOM 3881 O O . LEU B 1 104 ? -19 2.623 13.797 1 98.81 104 LEU B O 1
ATOM 3885 N N . ASP B 1 105 ? -17.156 2.568 15.023 1 98.81 105 ASP B N 1
ATOM 3886 C CA . ASP B 1 105 ? -17.312 3.949 15.469 1 98.81 105 ASP B CA 1
ATOM 3887 C C . ASP B 1 105 ? -17.547 4.887 14.281 1 98.81 105 ASP B C 1
ATOM 3889 O O . ASP B 1 105 ? -16.828 4.812 13.281 1 98.81 105 ASP B O 1
ATOM 3893 N N . LYS B 1 106 ? -18.484 5.773 14.359 1 98.62 106 LYS B N 1
ATOM 3894 C CA . LYS B 1 106 ? -18.875 6.641 13.25 1 98.62 106 LYS B CA 1
ATOM 3895 C C . LYS B 1 106 ? -17.719 7.543 12.828 1 98.62 106 LYS B C 1
ATOM 3897 O O . LYS B 1 106 ? -17.469 7.723 11.633 1 98.62 106 LYS B O 1
ATOM 3902 N N . GLY B 1 107 ? -17.047 8.172 13.789 1 97.94 107 GLY B N 1
ATOM 3903 C CA . GLY B 1 107 ? -15.938 9.047 13.469 1 97.94 107 GLY B CA 1
ATOM 3904 C C . GLY B 1 107 ? -14.82 8.336 12.719 1 97.94 107 GLY B C 1
ATOM 3905 O O . GLY B 1 107 ? -14.281 8.875 11.75 1 97.94 107 GLY B O 1
ATOM 3906 N N . ILE B 1 108 ? -14.484 7.168 13.18 1 98.56 108 ILE B N 1
ATOM 3907 C CA . ILE B 1 108 ? -13.461 6.359 12.523 1 98.56 108 ILE B CA 1
ATOM 3908 C C . ILE B 1 108 ? -13.922 5.988 11.117 1 98.56 108 ILE B C 1
ATOM 3910 O O . ILE B 1 108 ? -13.141 6.078 10.164 1 98.56 108 ILE B O 1
ATOM 3914 N N . LEU B 1 109 ? -15.195 5.586 10.977 1 98.81 109 LEU B N 1
ATOM 3915 C CA . LEU B 1 109 ? -15.773 5.219 9.688 1 98.81 109 LEU B CA 1
ATOM 3916 C C . LEU B 1 109 ? -15.609 6.348 8.68 1 98.81 109 LEU B C 1
ATOM 3918 O O . LEU B 1 109 ? -15.18 6.117 7.547 1 98.81 109 LEU B O 1
ATOM 3922 N N . ILE B 1 110 ? -15.914 7.523 9.055 1 98.69 110 ILE B N 1
ATOM 3923 C CA . ILE B 1 110 ? -15.844 8.688 8.18 1 98.69 110 ILE B CA 1
ATOM 3924 C C . ILE B 1 110 ? -14.406 8.898 7.707 1 98.69 110 ILE B C 1
ATOM 3926 O O . ILE B 1 110 ? -14.164 9.156 6.527 1 98.69 110 ILE B O 1
ATOM 3930 N N . ARG B 1 111 ? -13.469 8.789 8.602 1 98.56 111 ARG B N 1
ATOM 3931 C CA . ARG B 1 111 ? -12.062 8.992 8.273 1 98.56 111 ARG B CA 1
ATOM 3932 C C . ARG B 1 111 ? -11.555 7.898 7.344 1 98.56 111 ARG B C 1
ATOM 3934 O O . ARG B 1 111 ? -10.789 8.172 6.418 1 98.56 111 ARG B O 1
ATOM 3941 N N . LEU B 1 112 ? -11.984 6.633 7.551 1 98.81 112 LEU B N 1
ATOM 3942 C CA . LEU B 1 112 ? -11.617 5.535 6.66 1 98.81 112 LEU B CA 1
ATOM 3943 C C . LEU B 1 112 ? -12.219 5.734 5.273 1 98.81 112 LEU B C 1
ATOM 3945 O O . LEU B 1 112 ? -11.562 5.488 4.262 1 98.81 112 LEU B O 1
ATOM 3949 N N . MET B 1 113 ? -13.445 6.234 5.195 1 98.75 113 MET B N 1
ATOM 3950 C CA . MET B 1 113 ? -14.133 6.441 3.924 1 98.75 113 MET B CA 1
ATOM 3951 C C . MET B 1 113 ? -13.43 7.508 3.094 1 98.75 113 MET B C 1
ATOM 3953 O O . MET B 1 113 ? -13.422 7.441 1.863 1 98.75 113 MET B O 1
ATOM 3957 N N . ARG B 1 114 ? -12.734 8.43 3.758 1 97.75 114 ARG B N 1
ATOM 3958 C CA . ARG B 1 114 ? -11.977 9.461 3.059 1 97.75 114 ARG B CA 1
ATOM 3959 C C . ARG B 1 114 ? -10.875 8.836 2.203 1 97.75 114 ARG B C 1
ATOM 3961 O O . ARG B 1 114 ? -10.461 9.422 1.2 1 97.75 114 ARG B O 1
ATOM 3968 N N . ALA B 1 115 ? -10.453 7.684 2.582 1 98 115 ALA B N 1
ATOM 3969 C CA . ALA B 1 115 ? -9.336 7.055 1.878 1 98 115 ALA B CA 1
ATOM 3970 C C . ALA B 1 115 ? -9.836 6.18 0.731 1 98 115 ALA B C 1
ATOM 3972 O O . ALA B 1 115 ? -9.047 5.695 -0.076 1 98 115 ALA B O 1
ATOM 3973 N N . VAL B 1 116 ? -11.203 5.984 0.632 1 98.25 116 VAL B N 1
ATOM 3974 C CA . VAL B 1 116 ? -11.672 5.012 -0.353 1 98.25 116 VAL B CA 1
ATOM 3975 C C . VAL B 1 116 ? -12.797 5.617 -1.183 1 98.25 116 VAL B C 1
ATOM 3977 O O . VAL B 1 116 ? -13.578 4.895 -1.8 1 98.25 116 VAL B O 1
ATOM 3980 N N . THR B 1 117 ? -12.945 6.941 -1.196 1 97.38 117 THR B N 1
ATOM 3981 C CA . THR B 1 117 ? -13.984 7.57 -2 1 97.38 117 THR B CA 1
ATOM 3982 C C . THR B 1 117 ? -13.375 8.461 -3.076 1 97.38 117 THR B C 1
ATOM 3984 O O . THR B 1 117 ? -13.875 8.523 -4.203 1 97.38 117 THR B O 1
ATOM 3987 N N . PRO B 1 118 ? -12.18 9.148 -2.832 1 93.81 118 PRO B N 1
ATOM 3988 C CA . PRO B 1 118 ? -11.672 10.047 -3.869 1 93.81 118 PRO B CA 1
ATOM 3989 C C . PRO B 1 118 ? -11.391 9.336 -5.188 1 93.81 118 PRO B C 1
ATOM 3991 O O . PRO B 1 118 ? -11.727 9.852 -6.258 1 93.81 118 PRO B O 1
ATOM 3994 N N . LEU B 1 119 ? -10.797 8.148 -5.051 1 90.62 119 LEU B N 1
ATOM 3995 C CA . LEU B 1 119 ? -10.492 7.344 -6.234 1 90.62 119 LEU B CA 1
ATOM 3996 C C . LEU B 1 119 ? -11.273 6.031 -6.215 1 90.62 119 LEU B C 1
ATOM 3998 O O . LEU B 1 119 ? -11.016 5.137 -7.02 1 90.62 119 LEU B O 1
ATOM 4002 N N . GLY B 1 120 ? -12.188 5.992 -5.316 1 93.94 120 GLY B N 1
ATOM 4003 C CA . GLY B 1 120 ? -12.945 4.766 -5.121 1 93.94 120 GLY B CA 1
ATOM 4004 C C . GLY B 1 120 ? -12.305 3.82 -4.121 1 93.94 120 GLY B C 1
ATOM 4005 O O . GLY B 1 120 ? -11.305 4.164 -3.488 1 93.94 120 GLY B O 1
ATOM 4006 N N . PRO B 1 121 ? -13.008 2.715 -3.916 1 96.31 121 PRO B N 1
ATOM 4007 C CA . PRO B 1 121 ? -14.039 2.123 -4.773 1 96.31 121 PRO B CA 1
ATOM 4008 C C . PRO B 1 121 ? -15.445 2.547 -4.375 1 96.31 121 PRO B C 1
ATOM 4010 O O . PRO B 1 121 ? -16.406 2.27 -5.098 1 96.31 121 PRO B O 1
ATOM 4013 N N . PHE B 1 122 ? -15.648 3.232 -3.244 1 98.19 122 PHE B N 1
ATOM 4014 C CA . PHE B 1 122 ? -16.969 3.725 -2.854 1 98.19 122 PHE B CA 1
ATOM 4015 C C . PHE B 1 122 ? -17.219 5.105 -3.445 1 98.19 122 PHE B C 1
ATOM 4017 O O . PHE B 1 122 ? -16.297 5.766 -3.926 1 98.19 122 PHE B O 1
ATOM 4024 N N . HIS B 1 123 ? -18.469 5.465 -3.428 1 97.5 123 HIS B N 1
ATOM 4025 C CA . HIS B 1 123 ? -18.891 6.777 -3.898 1 97.5 123 HIS B CA 1
ATOM 4026 C C . HIS B 1 123 ? -19.391 7.641 -2.742 1 97.5 123 HIS B C 1
ATOM 4028 O O . HIS B 1 123 ? -20.266 7.219 -1.976 1 97.5 123 HIS B O 1
ATOM 4034 N N . GLU B 1 124 ? -18.75 8.781 -2.508 1 98.06 124 GLU B N 1
ATOM 4035 C CA . GLU B 1 124 ? -19.281 9.766 -1.573 1 98.06 124 GLU B CA 1
ATOM 4036 C C . GLU B 1 124 ? -20.422 10.555 -2.195 1 98.06 124 GLU B C 1
ATOM 4038 O O . GLU B 1 124 ? -20.219 11.398 -3.062 1 98.06 124 GLU B O 1
ATOM 4043 N N . VAL B 1 125 ? -21.609 10.32 -1.743 1 97.19 125 VAL B N 1
ATOM 4044 C CA . VAL B 1 125 ? -22.828 10.883 -2.316 1 97.19 125 VAL B CA 1
ATOM 4045 C C . VAL B 1 125 ? -23.109 12.242 -1.675 1 97.19 125 VAL B C 1
ATOM 4047 O O . VAL B 1 125 ? -23.75 13.102 -2.287 1 97.19 125 VAL B O 1
ATOM 4050 N N . GLY B 1 126 ? -22.719 12.445 -0.543 1 97.31 126 GLY B N 1
ATOM 4051 C CA . GLY B 1 126 ? -22.906 13.625 0.282 1 97.31 126 GLY B CA 1
ATOM 4052 C C . GLY B 1 126 ? -22.078 13.602 1.555 1 97.31 126 GLY B C 1
ATOM 4053 O O . GLY B 1 126 ? -21.234 12.711 1.739 1 97.31 126 GLY B O 1
ATOM 4054 N N . GLU B 1 127 ? -22.266 14.609 2.303 1 97.31 127 GLU B N 1
ATOM 4055 C CA . GLU B 1 127 ? -21.516 14.625 3.561 1 97.31 127 GLU B CA 1
ATOM 4056 C C . GLU B 1 127 ? -21.859 13.406 4.414 1 97.31 127 GLU B C 1
ATOM 4058 O O . GLU B 1 127 ? -23.031 13.195 4.766 1 97.31 127 GLU B O 1
ATOM 4063 N N . GLU B 1 128 ? -20.906 12.578 4.695 1 98 128 GLU B N 1
ATOM 4064 C CA . GLU B 1 128 ? -21.031 11.391 5.523 1 98 128 GLU B CA 1
ATOM 4065 C C . GLU B 1 128 ? -22.062 10.422 4.945 1 98 128 GLU B C 1
ATOM 4067 O O . GLU B 1 128 ? -22.828 9.805 5.691 1 98 128 GLU B O 1
ATOM 4072 N N . GLU B 1 129 ? -22.141 10.352 3.672 1 98.69 129 GLU B N 1
ATOM 4073 C CA . GLU B 1 129 ? -23.062 9.461 2.951 1 98.69 129 GLU B CA 1
ATOM 4074 C C . GLU B 1 129 ? -22.344 8.773 1.79 1 98.69 129 GLU B C 1
ATOM 4076 O O . GLU B 1 129 ? -21.688 9.422 0.98 1 98.69 129 GLU B O 1
ATOM 4081 N N . TYR B 1 130 ? -22.516 7.484 1.71 1 98.69 130 TYR B N 1
ATOM 4082 C CA . TYR B 1 130 ? -21.688 6.699 0.801 1 98.69 130 TYR B CA 1
ATOM 4083 C C . TYR B 1 130 ? -22.531 5.656 0.066 1 98.69 130 TYR B C 1
ATOM 4085 O O . TYR B 1 130 ? -23.594 5.254 0.543 1 98.69 130 TYR B O 1
ATOM 4093 N N . ALA B 1 131 ? -22.062 5.266 -1.079 1 98.69 131 ALA B N 1
ATOM 4094 C CA . ALA B 1 131 ? -22.719 4.234 -1.877 1 98.69 131 ALA B CA 1
ATOM 4095 C C . ALA B 1 131 ? -21.688 3.291 -2.506 1 98.69 131 ALA B C 1
ATOM 4097 O O . ALA B 1 131 ? -20.547 3.674 -2.734 1 98.69 131 ALA B O 1
ATOM 4098 N N . HIS B 1 132 ? -22.172 2.043 -2.773 1 97.88 132 HIS B N 1
ATOM 4099 C CA . HIS B 1 132 ? -21.391 1.109 -3.574 1 97.88 132 HIS B CA 1
ATOM 4100 C C . HIS B 1 132 ? -21.25 1.603 -5.008 1 97.88 132 HIS B C 1
ATOM 4102 O O . HIS B 1 132 ? -22.094 2.354 -5.5 1 97.88 132 HIS B O 1
ATOM 4108 N N . THR B 1 133 ? -20.188 1.296 -5.59 1 95.88 133 THR B N 1
ATOM 4109 C CA . THR B 1 133 ? -20 1.254 -7.035 1 95.88 133 THR B CA 1
ATOM 4110 C C . THR B 1 133 ? -19.75 -0.175 -7.508 1 95.88 133 THR B C 1
ATOM 4112 O O . THR B 1 133 ? -19.609 -1.089 -6.691 1 95.88 133 THR B O 1
ATOM 4115 N N . PRO B 1 134 ? -19.703 -0.409 -8.797 1 92.88 134 PRO B N 1
ATOM 4116 C CA . PRO B 1 134 ? -19.328 -1.748 -9.25 1 92.88 134 PRO B CA 1
ATOM 4117 C C . PRO B 1 134 ? -17.953 -2.184 -8.727 1 92.88 134 PRO B C 1
ATOM 4119 O O . PRO B 1 134 ? -17.719 -3.375 -8.516 1 92.88 134 PRO B O 1
ATOM 4122 N N . PHE B 1 135 ? -17.125 -1.244 -8.438 1 94.88 135 PHE B N 1
ATOM 4123 C CA . PHE B 1 135 ? -15.766 -1.545 -7.988 1 94.88 135 PHE B CA 1
ATOM 4124 C C . PHE B 1 135 ? -15.766 -1.985 -6.527 1 94.88 135 PHE B C 1
ATOM 4126 O O . PHE B 1 135 ? -15.016 -2.891 -6.148 1 94.88 135 PHE B O 1
ATOM 4133 N N . SER B 1 136 ? -16.562 -1.356 -5.676 1 97.12 136 SER B N 1
ATOM 4134 C CA . SER B 1 136 ? -16.656 -1.81 -4.293 1 97.12 136 SER B CA 1
ATOM 4135 C C . SER B 1 136 ? -17.469 -3.096 -4.184 1 97.12 136 SER B C 1
ATOM 4137 O O . SER B 1 136 ? -17.188 -3.943 -3.334 1 97.12 136 SER B O 1
ATOM 4139 N N . GLU B 1 137 ? -18.438 -3.301 -5.059 1 96.31 137 GLU B N 1
ATOM 4140 C CA . GLU B 1 137 ? -19.25 -4.516 -5.051 1 96.31 137 GLU B CA 1
ATOM 4141 C C . GLU B 1 137 ? -18.422 -5.738 -5.434 1 96.31 137 GLU B C 1
ATOM 4143 O O . GLU B 1 137 ? -18.75 -6.859 -5.047 1 96.31 137 GLU B O 1
ATOM 4148 N N . ALA B 1 138 ? -17.328 -5.488 -6.145 1 93.75 138 ALA B N 1
ATOM 4149 C CA . ALA B 1 138 ? -16.438 -6.578 -6.539 1 93.75 138 ALA B CA 1
ATOM 4150 C C . ALA B 1 138 ? -15.891 -7.309 -5.316 1 93.75 138 ALA B C 1
ATOM 4152 O O . ALA B 1 138 ? -15.625 -8.508 -5.371 1 93.75 138 ALA B O 1
ATOM 4153 N N . TYR B 1 139 ? -15.766 -6.621 -4.203 1 95 139 TYR B N 1
ATOM 4154 C CA . TYR B 1 139 ? -15.227 -7.215 -2.986 1 95 139 TYR B CA 1
ATOM 4155 C C . TYR B 1 139 ? -16.188 -8.242 -2.402 1 95 139 TYR B C 1
ATOM 4157 O O . TYR B 1 139 ? -15.812 -9.039 -1.542 1 95 139 TYR B O 1
ATOM 4165 N N . LEU B 1 140 ? -17.438 -8.188 -2.877 1 94.25 140 LEU B N 1
ATOM 4166 C CA . LEU B 1 140 ? -18.453 -9.086 -2.354 1 94.25 140 LEU B CA 1
ATOM 4167 C C . LEU B 1 140 ? -18.562 -10.344 -3.209 1 94.25 140 LEU B C 1
ATOM 4169 O O . LEU B 1 140 ? -19.281 -11.281 -2.852 1 94.25 140 LEU B O 1
ATOM 4173 N N . THR B 1 141 ? -17.828 -10.375 -4.309 1 89.69 141 THR B N 1
ATOM 4174 C CA . THR B 1 141 ? -17.781 -11.586 -5.113 1 89.69 141 THR B CA 1
ATOM 4175 C C . THR B 1 141 ? -16.969 -12.672 -4.406 1 89.69 141 THR B C 1
ATOM 4177 O O . THR B 1 141 ? -16.078 -12.367 -3.613 1 89.69 141 THR B O 1
ATOM 4180 N N . ALA B 1 142 ? -17.25 -13.891 -4.695 1 82.94 142 ALA B N 1
ATOM 4181 C CA . ALA B 1 142 ? -16.594 -15.023 -4.039 1 82.94 142 ALA B CA 1
ATOM 4182 C C . ALA B 1 142 ? -15.086 -14.961 -4.211 1 82.94 142 ALA B C 1
ATOM 4184 O O . ALA B 1 142 ? -14.336 -15.273 -3.283 1 82.94 142 ALA B O 1
ATOM 4185 N N . ASP B 1 143 ? -14.633 -14.539 -5.359 1 80.19 143 ASP B N 1
ATOM 4186 C CA . ASP B 1 143 ? -13.203 -14.5 -5.672 1 80.19 143 ASP B CA 1
ATOM 4187 C C . ASP B 1 143 ? -12.469 -13.523 -4.754 1 80.19 143 ASP B C 1
ATOM 4189 O O . ASP B 1 143 ? -11.516 -13.898 -4.074 1 80.19 143 ASP B O 1
ATOM 4193 N N . ILE B 1 144 ? -13.008 -12.305 -4.68 1 88.19 144 ILE B N 1
ATOM 4194 C CA . ILE B 1 144 ? -12.297 -11.266 -3.938 1 88.19 144 ILE B CA 1
ATOM 4195 C C . ILE B 1 144 ? -12.539 -11.445 -2.441 1 88.19 144 ILE B C 1
ATOM 4197 O O . ILE B 1 144 ? -11.625 -11.258 -1.632 1 88.19 144 ILE B O 1
ATOM 4201 N N . ALA B 1 145 ? -13.75 -11.875 -2.088 1 88.88 145 ALA B N 1
ATOM 4202 C CA . ALA B 1 145 ? -14.109 -12.047 -0.682 1 88.88 145 ALA B CA 1
ATOM 4203 C C . ALA B 1 145 ? -13.297 -13.172 -0.044 1 88.88 145 ALA B C 1
ATOM 4205 O O . ALA B 1 145 ? -13.094 -13.188 1.172 1 88.88 145 ALA B O 1
ATOM 4206 N N . GLY B 1 146 ? -12.859 -14.07 -0.854 1 83.88 146 GLY B N 1
ATOM 4207 C CA . GLY B 1 146 ? -12.023 -15.156 -0.356 1 83.88 146 GLY B CA 1
ATOM 4208 C C . GLY B 1 146 ? -10.547 -14.797 -0.31 1 83.88 146 GLY B C 1
ATOM 4209 O O . GLY B 1 146 ? -9.852 -15.156 0.637 1 83.88 146 GLY B O 1
ATOM 4210 N N . CYS B 1 147 ? -10.07 -14.102 -1.231 1 86.81 147 CYS B N 1
ATOM 4211 C CA . CYS B 1 147 ? -8.648 -13.844 -1.413 1 86.81 147 CYS B CA 1
ATOM 4212 C C . CYS B 1 147 ? -8.203 -12.641 -0.585 1 86.81 147 CYS B C 1
ATOM 4214 O O . CYS B 1 147 ? -7.168 -12.688 0.078 1 86.81 147 CYS B O 1
ATOM 4216 N N . PHE B 1 148 ? -9.008 -11.586 -0.545 1 92 148 PHE B N 1
ATOM 4217 C CA . PHE B 1 148 ? -8.594 -10.312 0.028 1 92 148 PHE B CA 1
ATOM 4218 C C . PHE B 1 148 ? -8.328 -10.453 1.522 1 92 148 PHE B C 1
ATOM 4220 O O . PHE B 1 148 ? -7.289 -10.008 2.018 1 92 148 PHE B O 1
ATOM 4227 N N . PRO B 1 149 ? -9.141 -11.133 2.273 1 90.31 149 PRO B N 1
ATOM 4228 C CA . PRO B 1 149 ? -8.875 -11.266 3.709 1 90.31 149 PRO B CA 1
ATOM 4229 C C . PRO B 1 149 ? -7.617 -12.07 4.004 1 90.31 149 PRO B C 1
ATOM 4231 O O . PRO B 1 149 ? -6.895 -11.766 4.957 1 90.31 149 PRO B O 1
ATOM 4234 N N . VAL B 1 150 ? -7.348 -13.07 3.223 1 89.06 150 VAL B N 1
ATOM 4235 C CA . VAL B 1 150 ? -6.156 -13.891 3.43 1 89.06 150 VAL B CA 1
ATOM 4236 C C . VAL B 1 150 ? -4.906 -13.047 3.184 1 89.06 150 VAL B C 1
ATOM 4238 O O . VAL B 1 150 ? -3.98 -13.039 4 1 89.06 150 VAL B O 1
ATOM 4241 N N . MET B 1 151 ? -4.93 -12.328 2.094 1 93.44 151 MET B N 1
ATOM 4242 C CA . MET B 1 151 ? -3.779 -11.5 1.745 1 93.44 151 MET B CA 1
ATOM 4243 C C . MET B 1 151 ? -3.59 -10.375 2.76 1 93.44 151 MET B C 1
ATOM 4245 O O . MET B 1 151 ? -2.473 -10.141 3.225 1 93.44 151 MET B O 1
ATOM 4249 N N . SER B 1 152 ? -4.688 -9.703 3.121 1 94.31 152 SER B N 1
ATOM 4250 C CA . SER B 1 152 ? -4.605 -8.531 3.986 1 94.31 152 SER B CA 1
ATOM 4251 C C . SER B 1 152 ? -4.262 -8.93 5.418 1 94.31 152 SER B C 1
ATOM 4253 O O . SER B 1 152 ? -3.562 -8.195 6.121 1 94.31 152 SER B O 1
ATOM 4255 N N . ASN B 1 153 ? -4.684 -10.133 5.867 1 92.19 153 ASN B N 1
ATOM 4256 C CA . ASN B 1 153 ? -4.488 -10.539 7.254 1 92.19 153 ASN B CA 1
ATOM 4257 C C . ASN B 1 153 ? -3.146 -11.242 7.445 1 92.19 153 ASN B C 1
ATOM 4259 O O . ASN B 1 153 ? -2.549 -11.164 8.523 1 92.19 153 ASN B O 1
ATOM 4263 N N . PHE B 1 154 ? -2.68 -11.852 6.34 1 93.25 154 PHE B N 1
ATOM 4264 C CA . PHE B 1 154 ? -1.569 -12.758 6.625 1 93.25 154 PHE B CA 1
ATOM 4265 C C . PHE B 1 154 ? -0.358 -12.406 5.766 1 93.25 154 PHE B C 1
ATOM 4267 O O . PHE B 1 154 ? 0.769 -12.781 6.094 1 93.25 154 PHE B O 1
ATOM 4274 N N . ILE B 1 155 ? -0.566 -11.688 4.68 1 95.38 155 ILE B N 1
ATOM 4275 C CA . ILE B 1 155 ? 0.531 -11.609 3.723 1 95.38 155 ILE B CA 1
ATOM 4276 C C . ILE B 1 155 ? 1.033 -10.164 3.635 1 95.38 155 ILE B C 1
ATOM 4278 O O . ILE B 1 155 ? 2.236 -9.93 3.512 1 95.38 155 ILE B O 1
ATOM 4282 N N . PHE B 1 156 ? 0.182 -9.102 3.684 1 96.75 156 PHE B N 1
ATOM 4283 C CA . PHE B 1 156 ? 0.589 -7.711 3.504 1 96.75 156 PHE B CA 1
ATOM 4284 C C . PHE B 1 156 ? 1.636 -7.316 4.539 1 96.75 156 PHE B C 1
ATOM 4286 O O . PHE B 1 156 ? 2.654 -6.707 4.199 1 96.75 156 PHE B O 1
ATOM 4293 N N . GLY B 1 157 ? 1.421 -7.68 5.812 1 95.56 157 GLY B N 1
ATOM 4294 C CA . GLY B 1 157 ? 2.395 -7.406 6.855 1 95.56 157 GLY B CA 1
ATOM 4295 C C . GLY B 1 157 ? 3.762 -7.996 6.566 1 95.56 157 GLY B C 1
ATOM 4296 O O . GLY B 1 157 ? 4.758 -7.27 6.527 1 95.56 157 GLY B O 1
ATOM 4297 N N . PRO B 1 158 ? 3.795 -9.273 6.293 1 97.5 158 PRO B N 1
ATOM 4298 C CA . PRO B 1 158 ? 5.051 -9.945 5.961 1 97.5 158 PRO B CA 1
ATOM 4299 C C . PRO B 1 158 ? 5.762 -9.32 4.762 1 97.5 158 PRO B C 1
ATOM 4301 O O . PRO B 1 158 ? 6.988 -9.195 4.766 1 97.5 158 PRO B O 1
ATOM 4304 N N . VAL B 1 159 ? 5.051 -8.938 3.752 1 98.12 159 VAL B N 1
ATOM 4305 C CA . VAL B 1 159 ? 5.656 -8.312 2.578 1 98.12 159 VAL B CA 1
ATOM 4306 C C . VAL B 1 159 ? 6.344 -7.008 2.982 1 98.12 159 VAL B C 1
ATOM 4308 O O . VAL B 1 159 ? 7.461 -6.73 2.543 1 98.12 159 VAL B O 1
ATOM 4311 N N . LEU B 1 160 ? 5.723 -6.258 3.822 1 96.81 160 LEU B N 1
ATOM 4312 C CA . LEU B 1 160 ? 6.301 -4.996 4.266 1 96.81 160 LEU B CA 1
ATOM 4313 C C . LEU B 1 160 ? 7.516 -5.234 5.156 1 96.81 160 LEU B C 1
ATOM 4315 O O . LEU B 1 160 ? 8.297 -4.316 5.402 1 96.81 160 LEU B O 1
ATOM 4319 N N . GLN B 1 161 ? 7.723 -6.48 5.621 1 97.12 161 GLN B N 1
ATOM 4320 C CA . GLN B 1 161 ? 8.844 -6.805 6.5 1 97.12 161 GLN B CA 1
ATOM 4321 C C . GLN B 1 161 ? 10.031 -7.336 5.703 1 97.12 161 GLN B C 1
ATOM 4323 O O . GLN B 1 161 ? 11.07 -7.66 6.277 1 97.12 161 GLN B O 1
ATOM 4328 N N . ILE B 1 162 ? 9.898 -7.387 4.438 1 98.5 162 ILE B N 1
ATOM 4329 C CA . ILE B 1 162 ? 11.008 -7.855 3.604 1 98.5 162 ILE B CA 1
ATOM 4330 C C . ILE B 1 162 ? 12.25 -7.012 3.879 1 98.5 162 ILE B C 1
ATOM 4332 O O . ILE B 1 162 ? 13.344 -7.551 4.062 1 98.5 162 ILE B O 1
ATOM 4336 N N . CYS B 1 163 ? 12.062 -5.734 3.99 1 98.31 163 CYS B N 1
ATOM 4337 C CA . CYS B 1 163 ? 13.18 -4.828 4.227 1 98.31 163 CYS B CA 1
ATOM 4338 C C . CYS B 1 163 ? 13.883 -5.164 5.539 1 98.31 163 CYS B C 1
ATOM 4340 O O . CYS B 1 163 ? 15.102 -5.363 5.562 1 98.31 163 CYS B O 1
ATOM 4342 N N . ASP B 1 164 ? 13.141 -5.266 6.598 1 97.38 164 ASP B N 1
ATOM 4343 C CA . ASP B 1 164 ? 13.719 -5.523 7.914 1 97.38 164 ASP B CA 1
ATOM 4344 C C . ASP B 1 164 ? 14.398 -6.891 7.957 1 97.38 164 ASP B C 1
ATOM 4346 O O . ASP B 1 164 ? 15.469 -7.039 8.555 1 97.38 164 ASP B O 1
ATOM 4350 N N . PHE B 1 165 ? 13.75 -7.867 7.344 1 98.44 165 PHE B N 1
ATOM 4351 C CA . PHE B 1 165 ? 14.328 -9.203 7.312 1 98.44 165 PHE B CA 1
ATOM 4352 C C . PHE B 1 165 ? 15.688 -9.195 6.613 1 98.44 165 PHE B C 1
ATOM 4354 O O . PHE B 1 165 ? 16.656 -9.75 7.121 1 98.44 165 PHE B O 1
ATOM 4361 N N . LEU B 1 166 ? 15.75 -8.531 5.469 1 98.69 166 LEU B N 1
ATOM 4362 C CA . LEU B 1 166 ? 17 -8.477 4.711 1 98.69 166 LEU B CA 1
ATOM 4363 C C . LEU B 1 166 ? 18.047 -7.664 5.461 1 98.69 166 LEU B C 1
ATOM 4365 O O . LEU B 1 166 ? 19.234 -8.039 5.48 1 98.69 166 LEU B O 1
ATOM 4369 N N . ARG B 1 167 ? 17.625 -6.605 6.051 1 97.81 167 ARG B N 1
ATOM 4370 C CA . ARG B 1 167 ? 18.547 -5.789 6.828 1 97.81 167 ARG B CA 1
ATOM 4371 C C . ARG B 1 167 ? 19.172 -6.598 7.965 1 97.81 167 ARG B C 1
ATOM 4373 O O . ARG B 1 167 ? 20.375 -6.527 8.195 1 97.81 167 ARG B O 1
ATOM 4380 N N . GLN B 1 168 ? 18.375 -7.418 8.609 1 97.56 168 GLN B N 1
ATOM 4381 C CA . GLN B 1 168 ? 18.844 -8.258 9.711 1 97.56 168 GLN B CA 1
ATOM 4382 C C . GLN B 1 168 ? 19.812 -9.32 9.219 1 97.56 168 GLN B C 1
ATOM 4384 O O . GLN B 1 168 ? 20.594 -9.875 10 1 97.56 168 GLN B O 1
ATOM 4389 N N . ASN B 1 169 ? 19.781 -9.578 7.984 1 98.19 169 ASN B N 1
ATOM 4390 C CA . ASN B 1 169 ? 20.656 -10.594 7.395 1 98.19 169 ASN B CA 1
ATOM 4391 C C . ASN B 1 169 ? 21.688 -9.977 6.457 1 98.19 169 ASN B C 1
ATOM 4393 O O . ASN B 1 169 ? 22.094 -10.602 5.477 1 98.19 169 ASN B O 1
ATOM 4397 N N . ASN B 1 170 ? 22.016 -8.695 6.703 1 98.19 170 ASN B N 1
ATOM 4398 C CA . ASN B 1 170 ? 23.047 -7.949 5.992 1 98.19 170 ASN B CA 1
ATOM 4399 C C . ASN B 1 170 ? 22.797 -7.93 4.488 1 98.19 170 ASN B C 1
ATOM 4401 O O . ASN B 1 170 ? 23.734 -8.109 3.697 1 98.19 170 ASN B O 1
ATOM 4405 N N . TRP B 1 171 ? 21.5 -7.945 4.055 1 98.44 171 TRP B N 1
ATOM 4406 C CA . TRP B 1 171 ? 21.031 -7.77 2.686 1 98.44 171 TRP B CA 1
ATOM 4407 C C . TRP B 1 171 ? 21.359 -8.992 1.837 1 98.44 171 TRP B C 1
ATOM 4409 O O . TRP B 1 171 ? 21.328 -8.93 0.606 1 98.44 171 TRP B O 1
ATOM 4419 N N . LYS B 1 172 ? 21.672 -10.102 2.586 1 98.31 172 LYS B N 1
ATOM 4420 C CA . LYS B 1 172 ? 21.906 -11.375 1.906 1 98.31 172 LYS B CA 1
ATOM 4421 C C . LYS B 1 172 ? 20.609 -12.188 1.807 1 98.31 172 LYS B C 1
ATOM 4423 O O . LYS B 1 172 ? 19.672 -11.953 2.568 1 98.31 172 LYS B O 1
ATOM 4428 N N . ASP B 1 173 ? 20.547 -13.008 0.874 1 97.75 173 ASP B N 1
ATOM 4429 C CA . ASP B 1 173 ? 19.406 -13.914 0.768 1 97.75 173 ASP B CA 1
ATOM 4430 C C . ASP B 1 173 ? 19.5 -15.047 1.789 1 97.75 173 ASP B C 1
ATOM 4432 O O . ASP B 1 173 ? 20.125 -16.062 1.53 1 97.75 173 ASP B O 1
ATOM 4436 N N . ALA B 1 174 ? 18.844 -14.883 2.904 1 97.56 174 ALA B N 1
ATOM 4437 C CA . ALA B 1 174 ? 18.781 -15.891 3.965 1 97.56 174 ALA B CA 1
ATOM 4438 C C . ALA B 1 174 ? 17.359 -16.391 4.168 1 97.56 174 ALA B C 1
ATOM 4440 O O . ALA B 1 174 ? 17.031 -16.938 5.219 1 97.56 174 ALA B O 1
ATOM 4441 N N . ILE B 1 175 ? 16.5 -16.172 3.152 1 97.81 175 ILE B N 1
ATOM 4442 C CA . ILE B 1 175 ? 15.086 -16.516 3.25 1 97.81 175 ILE B CA 1
ATOM 4443 C C . ILE B 1 175 ? 14.906 -18.031 3.064 1 97.81 175 ILE B C 1
ATOM 4445 O O . ILE B 1 175 ? 15.328 -18.594 2.051 1 97.81 175 ILE B O 1
ATOM 4449 N N . THR B 1 176 ? 14.328 -18.641 4.039 1 97.75 176 THR B N 1
ATOM 4450 C CA . THR B 1 176 ? 13.922 -20.031 3.967 1 97.75 176 THR B CA 1
ATOM 4451 C C . THR B 1 176 ? 12.422 -20.172 4.246 1 97.75 176 THR B C 1
ATOM 4453 O O . THR B 1 176 ? 11.758 -19.188 4.582 1 97.75 176 THR B O 1
ATOM 4456 N N . THR B 1 177 ? 11.898 -21.375 4.105 1 97.06 177 THR B N 1
ATOM 4457 C CA . THR B 1 177 ? 10.469 -21.578 4.32 1 97.06 177 THR B CA 1
ATOM 4458 C C . THR B 1 177 ? 10.117 -21.469 5.801 1 97.06 177 THR B C 1
ATOM 4460 O O . THR B 1 177 ? 8.953 -21.281 6.156 1 97.06 177 THR B O 1
ATOM 4463 N N . ARG B 1 178 ? 11.125 -21.578 6.652 1 97.44 178 ARG B N 1
ATOM 4464 C CA . ARG B 1 178 ? 10.875 -21.609 8.094 1 97.44 178 ARG B CA 1
ATOM 4465 C C . ARG B 1 178 ? 11.492 -20.391 8.781 1 97.44 178 ARG B C 1
ATOM 4467 O O . ARG B 1 178 ? 11.359 -20.234 9.992 1 97.44 178 ARG B O 1
ATOM 4474 N N . ASN B 1 179 ? 12.203 -19.562 8.062 1 97.88 179 ASN B N 1
ATOM 4475 C CA . ASN B 1 179 ? 12.75 -18.266 8.477 1 97.88 179 ASN B CA 1
ATOM 4476 C C . ASN B 1 179 ? 12.688 -17.25 7.355 1 97.88 179 ASN B C 1
ATOM 4478 O O . ASN B 1 179 ? 13.531 -17.25 6.457 1 97.88 179 ASN B O 1
ATOM 4482 N N . ASN B 1 180 ? 11.773 -16.359 7.449 1 98.31 180 ASN B N 1
ATOM 4483 C CA . ASN B 1 180 ? 11.43 -15.438 6.371 1 98.31 180 ASN B CA 1
ATOM 4484 C C . ASN B 1 180 ? 10.633 -14.242 6.891 1 98.31 180 ASN B C 1
ATOM 4486 O O . ASN B 1 180 ? 10.359 -14.148 8.086 1 98.31 180 ASN B O 1
ATOM 4490 N N . PRO B 1 181 ? 10.266 -13.281 6.059 1 98.38 181 PRO B N 1
ATOM 4491 C CA . PRO B 1 181 ? 9.508 -12.109 6.496 1 98.38 181 PRO B CA 1
ATOM 4492 C C . PRO B 1 181 ? 8.18 -12.477 7.152 1 98.38 181 PRO B C 1
ATOM 4494 O O . PRO B 1 181 ? 7.723 -11.781 8.062 1 98.38 181 PRO B O 1
ATOM 4497 N N . PHE B 1 182 ? 7.543 -13.539 6.715 1 98.06 182 PHE B N 1
ATOM 4498 C CA . PHE B 1 182 ? 6.293 -13.984 7.312 1 98.06 182 PHE B CA 1
ATOM 4499 C C . PHE B 1 182 ? 6.508 -14.414 8.758 1 98.06 182 PHE B C 1
ATOM 4501 O O . PHE B 1 182 ? 5.758 -14 9.648 1 98.06 182 PHE B O 1
ATOM 4508 N N . THR B 1 183 ? 7.57 -15.258 9 1 97.88 183 THR B N 1
ATOM 4509 C CA . THR B 1 183 ? 7.855 -15.711 10.352 1 97.88 183 THR B CA 1
ATOM 4510 C C . THR B 1 183 ? 8.227 -14.539 11.25 1 97.88 183 THR B C 1
ATOM 4512 O O . THR B 1 183 ? 7.883 -14.523 12.438 1 97.88 183 THR B O 1
ATOM 4515 N N . LEU B 1 184 ? 8.867 -13.57 10.688 1 96.81 184 LEU B N 1
ATOM 4516 C CA . LEU B 1 184 ? 9.211 -12.352 11.422 1 96.81 184 LEU B CA 1
ATOM 4517 C C . LEU B 1 184 ? 7.953 -11.578 11.797 1 96.81 184 LEU B C 1
ATOM 4519 O O . LEU B 1 184 ? 7.777 -11.195 12.953 1 96.81 184 LEU B O 1
ATOM 4523 N N . ALA B 1 185 ? 7.07 -11.383 10.867 1 95.19 185 ALA B N 1
ATOM 4524 C CA . ALA B 1 185 ? 5.875 -10.555 11.047 1 95.19 185 ALA B CA 1
ATOM 4525 C C . ALA B 1 185 ? 4.902 -11.211 12.031 1 95.19 185 ALA B C 1
ATOM 4527 O O . ALA B 1 185 ? 4.242 -10.516 12.805 1 95.19 185 ALA B O 1
ATOM 4528 N N . HIS B 1 186 ? 4.816 -12.492 11.977 1 94.38 186 HIS B N 1
ATOM 4529 C CA . HIS B 1 186 ? 3.822 -13.195 12.781 1 94.38 186 HIS B CA 1
ATOM 4530 C C . HIS B 1 186 ? 4.457 -13.844 14.008 1 94.38 186 HIS B C 1
ATOM 4532 O O . HIS B 1 186 ? 3.803 -14.602 14.727 1 94.38 186 HIS B O 1
ATOM 4538 N N . ASN B 1 187 ? 5.762 -13.617 14.219 1 93.69 187 ASN B N 1
ATOM 4539 C CA . ASN B 1 187 ? 6.496 -14.133 15.359 1 93.69 187 ASN B CA 1
ATOM 4540 C C . ASN B 1 187 ? 6.328 -15.648 15.5 1 93.69 187 ASN B C 1
ATOM 4542 O O . ASN B 1 187 ? 5.926 -16.141 16.562 1 93.69 187 ASN B O 1
ATOM 4546 N N . CYS B 1 188 ? 6.617 -16.375 14.414 1 94.88 188 CYS B N 1
ATOM 4547 C CA . CYS B 1 188 ? 6.457 -17.812 14.406 1 94.88 188 CYS B CA 1
ATOM 4548 C C . CYS B 1 188 ? 7.668 -18.5 13.773 1 94.88 188 CYS B C 1
ATOM 4550 O O . CYS B 1 188 ? 7.523 -19.312 12.859 1 94.88 188 CYS B O 1
ATOM 4552 N N . PRO B 1 189 ? 8.852 -18.219 14.312 1 94.5 189 PRO B N 1
ATOM 4553 C CA . PRO B 1 189 ? 10.047 -18.844 13.75 1 94.5 189 PRO B CA 1
ATOM 4554 C C . PRO B 1 189 ? 9.969 -20.359 13.734 1 94.5 189 PRO B C 1
ATOM 4556 O O . PRO B 1 189 ? 9.43 -20.969 14.672 1 94.5 189 PRO B O 1
ATOM 4559 N N . GLY B 1 190 ? 10.445 -20.969 12.719 1 95.75 190 GLY B N 1
ATOM 4560 C CA . GLY B 1 190 ? 10.539 -22.406 12.625 1 95.75 190 GLY B CA 1
ATOM 4561 C C . GLY B 1 190 ? 9.32 -23.047 12 1 95.75 190 GLY B C 1
ATOM 4562 O O . GLY B 1 190 ? 9.297 -24.266 11.758 1 95.75 190 GLY B O 1
ATOM 4563 N N . GLU B 1 191 ? 8.32 -22.25 11.656 1 94.38 191 GLU B N 1
ATOM 4564 C CA . GLU B 1 191 ? 7.105 -22.766 11.023 1 94.38 191 GLU B CA 1
ATOM 4565 C C . GLU B 1 191 ? 6.984 -22.266 9.586 1 94.38 191 GLU B C 1
ATOM 4567 O O . GLU B 1 191 ? 7.344 -21.125 9.281 1 94.38 191 GLU B O 1
ATOM 4572 N N . THR B 1 192 ? 6.488 -23.125 8.75 1 93.69 192 THR B N 1
ATOM 4573 C CA . THR B 1 192 ? 6.066 -22.641 7.449 1 93.69 192 THR B CA 1
ATOM 4574 C C . THR B 1 192 ? 4.746 -21.875 7.562 1 93.69 192 THR B C 1
ATOM 4576 O O . THR B 1 192 ? 4.039 -22 8.562 1 93.69 192 THR B O 1
ATOM 4579 N N . MET B 1 193 ? 4.426 -21.094 6.574 1 93.19 193 MET B N 1
ATOM 4580 C CA . MET B 1 193 ? 3.141 -20.391 6.562 1 93.19 193 MET B CA 1
ATOM 4581 C C . MET B 1 193 ? 1.986 -21.391 6.699 1 93.19 193 MET B C 1
ATOM 4583 O O . MET B 1 193 ? 1.03 -21.125 7.434 1 93.19 193 MET B O 1
ATOM 4587 N N . PHE B 1 194 ? 2.061 -22.516 5.988 1 87.5 194 PHE B N 1
ATOM 4588 C CA . PHE B 1 194 ? 0.987 -23.5 5.973 1 87.5 194 PHE B CA 1
ATOM 4589 C C . PHE B 1 194 ? 0.791 -24.109 7.355 1 87.5 194 PHE B C 1
ATOM 4591 O O . PHE B 1 194 ? -0.343 -24.281 7.805 1 87.5 194 PHE B O 1
ATOM 4598 N N . GLU B 1 195 ? 1.94 -24.5 7.977 1 88.56 195 GLU B N 1
ATOM 4599 C CA . GLU B 1 195 ? 1.851 -25 9.344 1 88.56 195 GLU B CA 1
ATOM 4600 C C . GLU B 1 195 ? 1.186 -23.984 10.266 1 88.56 195 GLU B C 1
ATOM 4602 O O . GLU B 1 195 ? 0.338 -24.344 11.086 1 88.56 195 GLU B O 1
ATOM 4607 N N . TYR B 1 196 ? 1.591 -22.703 10.094 1 91.5 196 TYR B N 1
ATOM 4608 C CA . TYR B 1 196 ? 1.02 -21.625 10.891 1 91.5 196 TYR B CA 1
ATOM 4609 C C . TYR B 1 196 ? -0.477 -21.5 10.641 1 91.5 196 TYR B C 1
ATOM 4611 O O . TYR B 1 196 ? -1.269 -21.406 11.578 1 91.5 196 TYR B O 1
ATOM 4619 N N . LEU B 1 197 ? -0.901 -21.5 9.43 1 87.44 197 LEU B N 1
ATOM 4620 C CA . LEU B 1 197 ? -2.291 -21.266 9.055 1 87.44 197 LEU B CA 1
ATOM 4621 C C . LEU B 1 197 ? -3.172 -22.453 9.445 1 87.44 197 LEU B C 1
ATOM 4623 O O . LEU B 1 197 ? -4.312 -22.266 9.883 1 87.44 197 LEU B O 1
ATOM 4627 N N . TYR B 1 198 ? -2.654 -23.609 9.367 1 81.38 198 TYR B N 1
ATOM 4628 C CA . TYR B 1 198 ? -3.492 -24.781 9.555 1 81.38 198 TYR B CA 1
ATOM 4629 C C . TYR B 1 198 ? -3.494 -25.219 11.016 1 81.38 198 TYR B C 1
ATOM 4631 O O . TYR B 1 198 ? -4.273 -26.094 11.406 1 81.38 198 TYR B O 1
ATOM 4639 N N . LYS B 1 199 ? -2.605 -24.609 11.82 1 82.38 199 LYS B N 1
ATOM 4640 C CA . LYS B 1 199 ? -2.658 -24.859 13.266 1 82.38 199 LYS B CA 1
ATOM 4641 C C . LYS B 1 199 ? -3.98 -24.375 13.852 1 82.38 199 LYS B C 1
ATOM 4643 O O . LYS B 1 199 ? -4.461 -24.922 14.844 1 82.38 199 LYS B O 1
ATOM 4648 N N . ASN B 1 200 ? -4.418 -23.359 13.32 1 79 200 ASN B N 1
ATOM 4649 C CA . ASN B 1 200 ? -5.695 -22.797 13.766 1 79 200 ASN B CA 1
ATOM 4650 C C . ASN B 1 200 ? -6.816 -23.125 12.781 1 79 200 ASN B C 1
ATOM 4652 O O . ASN B 1 200 ? -6.871 -22.562 11.688 1 79 200 ASN B O 1
ATOM 4656 N N . SER B 1 201 ? -7.715 -23.938 13.195 1 74.81 201 SER B N 1
ATOM 4657 C CA . SER B 1 201 ? -8.789 -24.422 12.336 1 74.81 201 SER B CA 1
ATOM 4658 C C . SER B 1 201 ? -9.586 -23.25 11.742 1 74.81 201 SER B C 1
ATOM 4660 O O . SER B 1 201 ? -10.141 -23.375 10.648 1 74.81 201 SER B O 1
ATOM 4662 N N . LYS B 1 202 ? -9.578 -22.078 12.5 1 74.81 202 LYS B N 1
ATOM 4663 C CA . LYS B 1 202 ? -10.359 -20.938 12.023 1 74.81 202 LYS B CA 1
ATOM 4664 C C . LYS B 1 202 ? -9.781 -20.375 10.734 1 74.81 202 LYS B C 1
ATOM 4666 O O . LYS B 1 202 ? -10.469 -19.688 9.984 1 74.81 202 LYS B O 1
ATOM 4671 N N . ASN B 1 203 ? -8.523 -20.75 10.477 1 77.5 203 ASN B N 1
ATOM 4672 C CA . ASN B 1 203 ? -7.852 -20.203 9.305 1 77.5 203 ASN B CA 1
ATOM 4673 C C . ASN B 1 203 ? -8.023 -21.109 8.086 1 77.5 203 ASN B C 1
ATOM 4675 O O . ASN B 1 203 ? -7.789 -20.672 6.953 1 77.5 203 ASN B O 1
ATOM 4679 N N . VAL B 1 204 ? -8.406 -22.266 8.312 1 68.25 204 VAL B N 1
ATOM 4680 C CA . VAL B 1 204 ? -8.398 -23.266 7.238 1 68.25 204 VAL B CA 1
ATOM 4681 C C . VAL B 1 204 ? -9.445 -22.891 6.191 1 68.25 204 VAL B C 1
ATOM 4683 O O . VAL B 1 204 ? -9.141 -22.812 4.996 1 68.25 204 VAL B O 1
ATOM 4686 N N . ALA B 1 205 ? -10.594 -22.547 6.664 1 69.19 205 ALA B N 1
ATOM 4687 C CA . ALA B 1 205 ? -11.695 -22.297 5.742 1 69.19 205 ALA B CA 1
ATOM 4688 C C . ALA B 1 205 ? -11.43 -21.062 4.883 1 69.19 205 ALA B C 1
ATOM 4690 O O . ALA B 1 205 ? -11.523 -21.125 3.654 1 69.19 205 ALA B O 1
ATOM 4691 N N . PRO B 1 206 ? -10.961 -20.016 5.484 1 68.69 206 PRO B N 1
ATOM 4692 C CA . PRO B 1 206 ? -10.672 -18.828 4.664 1 68.69 206 PRO B CA 1
ATOM 4693 C C . PRO B 1 206 ? -9.562 -19.078 3.645 1 68.69 206 PRO B C 1
ATOM 4695 O O . PRO B 1 206 ? -9.648 -18.625 2.504 1 68.69 206 PRO B O 1
ATOM 4698 N N . VAL B 1 207 ? -8.648 -19.828 4.004 1 68.12 207 VAL B N 1
ATOM 4699 C CA . VAL B 1 207 ? -7.508 -20.078 3.131 1 68.12 207 VAL B CA 1
ATOM 4700 C C . VAL B 1 207 ? -7.922 -21 1.983 1 68.12 207 VAL B C 1
ATOM 4702 O O . VAL B 1 207 ? -7.566 -20.75 0.827 1 68.12 207 VAL B O 1
ATOM 4705 N N . THR B 1 208 ? -8.727 -21.875 2.375 1 66.25 208 THR B N 1
ATOM 4706 C CA . THR B 1 208 ? -9.195 -22.812 1.36 1 66.25 208 THR B CA 1
ATOM 4707 C C . THR B 1 208 ? -10.133 -22.125 0.376 1 66.25 208 THR B C 1
ATOM 4709 O O . THR B 1 208 ? -10.086 -22.391 -0.826 1 66.25 208 THR B O 1
ATOM 4712 N N . LYS B 1 209 ? -10.898 -21.266 0.9 1 66 209 LYS B N 1
ATOM 4713 C CA . LYS B 1 209 ? -11.812 -20.516 0.049 1 66 209 LYS B CA 1
ATOM 4714 C C . LYS B 1 209 ? -11.055 -19.594 -0.904 1 66 209 LYS B C 1
ATOM 4716 O O . LYS B 1 209 ? -11.438 -19.438 -2.066 1 66 209 LYS B O 1
ATOM 4721 N N . ALA B 1 210 ? -10.047 -19.047 -0.398 1 64.19 210 ALA B N 1
ATOM 4722 C CA . ALA B 1 210 ? -9.234 -18.156 -1.224 1 64.19 210 ALA B CA 1
ATOM 4723 C C . ALA B 1 210 ? -8.609 -18.922 -2.393 1 64.19 210 ALA B C 1
ATOM 4725 O O . ALA B 1 210 ? -8.531 -18.391 -3.508 1 64.19 210 ALA B O 1
ATOM 4726 N N . GLU B 1 211 ? -8.25 -19.969 -2.104 1 60.62 211 GLU B N 1
ATOM 4727 C CA . GLU B 1 211 ? -7.641 -20.812 -3.131 1 60.62 211 GLU B CA 1
ATOM 4728 C C . GLU B 1 211 ? -8.672 -21.25 -4.172 1 60.62 211 GLU B C 1
ATOM 4730 O O . GLU B 1 211 ? -8.336 -21.438 -5.34 1 60.62 211 GLU B O 1
ATOM 4735 N N . ALA B 1 212 ? -9.828 -21.375 -3.719 1 55.81 212 ALA B N 1
ATOM 4736 C CA . ALA B 1 212 ? -10.906 -21.812 -4.598 1 55.81 212 ALA B CA 1
ATOM 4737 C C . ALA B 1 212 ? -11.344 -20.703 -5.543 1 55.81 212 ALA B C 1
ATOM 4739 O O . ALA B 1 212 ? -11.82 -20.969 -6.648 1 55.81 212 ALA B O 1
ATOM 4740 N N . ALA B 1 213 ? -11.344 -19.469 -4.926 1 53.31 213 ALA B N 1
ATOM 4741 C CA . ALA B 1 213 ? -11.82 -18.312 -5.672 1 53.31 213 ALA B CA 1
ATOM 4742 C C . ALA B 1 213 ? -10.852 -17.938 -6.789 1 53.31 213 ALA B C 1
ATOM 4744 O O . ALA B 1 213 ? -11.086 -16.984 -7.531 1 53.31 213 ALA B O 1
ATOM 4745 N N . ASP B 1 214 ? -9.773 -18.531 -6.758 1 51.62 214 ASP B N 1
ATOM 4746 C CA . ASP B 1 214 ? -8.812 -18.172 -7.797 1 51.62 214 ASP B CA 1
ATOM 4747 C C . ASP B 1 214 ? -9.453 -18.234 -9.18 1 51.62 214 ASP B C 1
ATOM 4749 O O . ASP B 1 214 ? -9.664 -19.312 -9.727 1 51.62 214 ASP B O 1
ATOM 4753 N N . VAL B 1 215 ? -10.406 -17.203 -9.25 1 45.34 215 VAL B N 1
ATOM 4754 C CA . VAL B 1 215 ? -11.148 -17.016 -10.492 1 45.34 215 VAL B CA 1
ATOM 4755 C C . VAL B 1 215 ? -10.242 -17.281 -11.688 1 45.34 215 VAL B C 1
ATOM 4757 O O . VAL B 1 215 ? -10.711 -17.375 -12.828 1 45.34 215 VAL B O 1
ATOM 4760 N N . ASP B 1 216 ? -9.078 -16.625 -11.469 1 47.72 216 ASP B N 1
ATOM 4761 C CA . ASP B 1 216 ? -8.445 -16.484 -12.773 1 47.72 216 ASP B CA 1
ATOM 4762 C C . ASP B 1 216 ? -8.516 -17.797 -13.555 1 47.72 216 ASP B C 1
ATOM 4764 O O . ASP B 1 216 ? -8.797 -18.859 -12.984 1 47.72 216 ASP B O 1
ATOM 4768 N N . GLN B 1 217 ? -7.535 -17.656 -14.68 1 48.72 217 GLN B N 1
ATOM 4769 C CA . GLN B 1 217 ? -7.199 -18.141 -16.016 1 48.72 217 GLN B CA 1
ATOM 4770 C C . GLN B 1 217 ? -6.777 -19.609 -15.977 1 48.72 217 GLN B C 1
ATOM 4772 O O . GLN B 1 217 ? -5.602 -19.922 -15.781 1 48.72 217 GLN B O 1
ATOM 4777 N N . ILE B 1 218 ? -7.77 -20.375 -15.453 1 54.94 218 ILE B N 1
ATOM 4778 C CA . ILE B 1 218 ? -7.344 -21.766 -15.602 1 54.94 218 ILE B CA 1
ATOM 4779 C C . ILE B 1 218 ? -6.984 -22.031 -17.062 1 54.94 218 ILE B C 1
ATOM 4781 O O . ILE B 1 218 ? -7.863 -22.109 -17.922 1 54.94 218 ILE B O 1
ATOM 4785 N N . ALA B 1 219 ? -5.902 -21.391 -17.406 1 61.53 219 ALA B N 1
ATOM 4786 C CA . ALA B 1 219 ? -5.383 -21.703 -18.75 1 61.53 219 ALA B CA 1
ATOM 4787 C C . ALA B 1 219 ? -5.27 -23.203 -18.969 1 61.53 219 ALA B C 1
ATOM 4789 O O . ALA B 1 219 ? -4.18 -23.719 -19.234 1 61.53 219 ALA B O 1
ATOM 4790 N N . MET B 1 220 ? -6.492 -23.828 -18.844 1 74.75 220 MET B N 1
ATOM 4791 C CA . MET B 1 220 ? -6.445 -25.297 -18.906 1 74.75 220 MET B CA 1
ATOM 4792 C C . MET B 1 220 ? -6.359 -25.766 -20.359 1 74.75 220 MET B C 1
ATOM 4794 O O . MET B 1 220 ? -6.105 -26.938 -20.625 1 74.75 220 MET B O 1
ATOM 4798 N N . ASP B 1 221 ? -6.402 -24.75 -21.156 1 81.12 221 ASP B N 1
ATOM 4799 C CA . ASP B 1 221 ? -6.418 -25.141 -22.578 1 81.12 221 ASP B CA 1
ATOM 4800 C C . ASP B 1 221 ? -5.027 -25.016 -23.188 1 81.12 221 ASP B C 1
ATOM 4802 O O . ASP B 1 221 ? -4.887 -25.047 -24.422 1 81.12 221 ASP B O 1
ATOM 4806 N N . LEU B 1 222 ? -4.039 -24.891 -22.406 1 89 222 LEU B N 1
ATOM 4807 C CA . LEU B 1 222 ? -2.666 -24.734 -22.875 1 89 222 LEU B CA 1
ATOM 4808 C C . LEU B 1 222 ? -2.098 -26.078 -23.312 1 89 222 LEU B C 1
ATOM 4810 O O . LEU B 1 222 ? -1.198 -26.125 -24.156 1 89 222 LEU B O 1
ATOM 4814 N N . TYR B 1 223 ? -2.58 -27.109 -22.797 1 91.5 223 TYR B N 1
ATOM 4815 C CA . TYR B 1 223 ? -2.062 -28.453 -23 1 91.5 223 TYR B CA 1
ATOM 4816 C C . TYR B 1 223 ? -3.076 -29.312 -23.75 1 91.5 223 TYR B C 1
ATOM 4818 O O . TYR B 1 223 ? -4.277 -29.266 -23.469 1 91.5 223 TYR B O 1
ATOM 4826 N N . PRO B 1 224 ? -2.617 -30.031 -24.75 1 89.56 224 PRO B N 1
ATOM 4827 C CA . PRO B 1 224 ? -3.518 -30.922 -25.484 1 89.56 224 PRO B CA 1
ATOM 4828 C C . PRO B 1 224 ? -3.812 -32.219 -24.719 1 89.56 224 PRO B C 1
ATOM 4830 O O . PRO B 1 224 ? -3.334 -33.281 -25.094 1 89.56 224 PRO B O 1
ATOM 4833 N N . TRP B 1 225 ? -4.629 -32.188 -23.797 1 88.44 225 TRP B N 1
ATOM 4834 C CA . TRP B 1 225 ? -4.895 -33.219 -22.812 1 88.44 225 TRP B CA 1
ATOM 4835 C C . TRP B 1 225 ? -5.312 -34.531 -23.5 1 88.44 225 TRP B C 1
ATOM 4837 O O . TRP B 1 225 ? -4.781 -35.594 -23.203 1 88.44 225 TRP B O 1
ATOM 4847 N N . GLU B 1 226 ? -6.215 -34.469 -24.391 1 81.5 226 GLU B N 1
ATOM 4848 C CA . GLU B 1 226 ? -6.734 -35.688 -25.031 1 81.5 226 GLU B CA 1
ATOM 4849 C C . GLU B 1 226 ? -5.664 -36.375 -25.875 1 81.5 226 GLU B C 1
ATOM 4851 O O . GLU B 1 226 ? -5.523 -37.594 -25.844 1 81.5 226 GLU B O 1
ATOM 4856 N N . ASP B 1 227 ? -5.016 -35.625 -26.562 1 80.19 227 ASP B N 1
ATOM 4857 C CA . ASP B 1 227 ? -4.004 -36.156 -27.469 1 80.19 227 ASP B CA 1
ATOM 4858 C C . ASP B 1 227 ? -2.846 -36.781 -26.688 1 80.19 227 ASP B C 1
ATOM 4860 O O . ASP B 1 227 ? -2.283 -37.781 -27.094 1 80.19 227 ASP B O 1
ATOM 4864 N N . ARG B 1 228 ? -2.586 -36.25 -25.578 1 77.5 228 ARG B N 1
ATOM 4865 C CA . ARG B 1 228 ? -1.39 -36.625 -24.844 1 77.5 228 ARG B CA 1
ATOM 4866 C C . ARG B 1 228 ? -1.691 -37.75 -23.875 1 77.5 228 ARG B C 1
ATOM 4868 O O . ARG B 1 228 ? -0.785 -38.5 -23.453 1 77.5 228 ARG B O 1
ATOM 4875 N N . LEU B 1 229 ? -2.965 -37.969 -23.641 1 73.81 229 LEU B N 1
ATOM 4876 C CA . LEU B 1 229 ? -3.301 -39 -22.688 1 73.81 229 LEU B CA 1
ATOM 4877 C C . LEU B 1 229 ? -3.973 -40.188 -23.375 1 73.81 229 LEU B C 1
ATOM 4879 O O . LEU B 1 229 ? -4.535 -41.062 -22.719 1 73.81 229 LEU B O 1
ATOM 4883 N N . SER B 1 230 ? -3.963 -40.219 -24.641 1 65.25 230 SER B N 1
ATOM 4884 C CA . SER B 1 230 ? -4.625 -41.281 -25.406 1 65.25 230 SER B CA 1
ATOM 4885 C C . SER B 1 230 ? -4.004 -42.625 -25.109 1 65.25 230 SER B C 1
ATOM 4887 O O . SER B 1 230 ? -4.695 -43.656 -25.125 1 65.25 230 SER B O 1
ATOM 4889 N N . ASP B 1 231 ? -2.811 -42.656 -24.875 1 60.44 231 ASP B N 1
ATOM 4890 C CA . ASP B 1 231 ? -2.146 -43.938 -24.672 1 60.44 231 ASP B CA 1
ATOM 4891 C C . ASP B 1 231 ? -2.123 -44.312 -23.188 1 60.44 231 ASP B C 1
ATOM 4893 O O . ASP B 1 231 ? -1.42 -45.25 -22.781 1 60.44 231 ASP B O 1
ATOM 4897 N N . ALA B 1 232 ? -2.869 -43.594 -22.391 1 62.94 232 ALA B N 1
ATOM 4898 C CA . ALA B 1 232 ? -2.824 -43.781 -20.938 1 62.94 232 ALA B CA 1
ATOM 4899 C C . ALA B 1 232 ? -3.518 -45.062 -20.531 1 62.94 232 ALA B C 1
ATOM 4901 O O . ALA B 1 232 ? -3.414 -45.5 -19.391 1 62.94 232 ALA B O 1
ATOM 4902 N N . LYS B 1 233 ? -4.18 -45.844 -21.422 1 62.16 233 LYS B N 1
ATOM 4903 C CA . LYS B 1 233 ? -4.934 -47.031 -21.141 1 62.16 233 LYS B CA 1
ATOM 4904 C C . LYS B 1 233 ? -4.023 -48.156 -20.594 1 62.16 233 LYS B C 1
ATOM 4906 O O . LYS B 1 233 ? -4.469 -49 -19.844 1 62.16 233 LYS B O 1
ATOM 4911 N N . GLY B 1 234 ? -2.91 -47.875 -20.219 1 62.19 234 GLY B N 1
ATOM 4912 C CA . GLY B 1 234 ? -1.994 -48.844 -19.641 1 62.19 234 GLY B CA 1
ATOM 4913 C C . GLY B 1 234 ? -1.256 -48.281 -18.422 1 62.19 234 GLY B C 1
ATOM 4914 O O . GLY B 1 234 ? -0.601 -49.062 -17.703 1 62.19 234 GLY B O 1
ATOM 4915 N N . SER B 1 235 ? -1.631 -47.125 -18.078 1 70.69 235 SER B N 1
ATOM 4916 C CA . SER B 1 235 ? -0.964 -46.531 -16.938 1 70.69 235 SER B CA 1
ATOM 4917 C C . SER B 1 235 ? -1.736 -46.781 -15.648 1 70.69 235 SER B C 1
ATOM 4919 O O . SER B 1 235 ? -2.932 -47.094 -15.688 1 70.69 235 SER B O 1
ATOM 4921 N N . ASN B 1 236 ? -0.996 -46.875 -14.562 1 76.75 236 ASN B N 1
ATOM 4922 C CA . ASN B 1 236 ? -1.598 -47.125 -13.266 1 76.75 236 ASN B CA 1
ATOM 4923 C C . ASN B 1 236 ? -2.561 -46.031 -12.852 1 76.75 236 ASN B C 1
ATOM 4925 O O . ASN B 1 236 ? -3.477 -46.25 -12.062 1 76.75 236 ASN B O 1
ATOM 4929 N N . ALA B 1 237 ? -2.258 -44.906 -13.344 1 84.38 237 ALA B N 1
ATOM 4930 C CA . ALA B 1 237 ? -3.145 -43.75 -13.188 1 84.38 237 ALA B CA 1
ATOM 4931 C C . ALA B 1 237 ? -2.979 -42.781 -14.344 1 84.38 237 ALA B C 1
ATOM 4933 O O . ALA B 1 237 ? -1.866 -42.562 -14.844 1 84.38 237 ALA B O 1
ATOM 4934 N N . THR B 1 238 ? -4.047 -42.281 -14.711 1 88.25 238 THR B N 1
ATOM 4935 C CA . THR B 1 238 ? -4.008 -41.344 -15.812 1 88.25 238 THR B CA 1
ATOM 4936 C C . THR B 1 238 ? -3.43 -40 -15.359 1 88.25 238 THR B C 1
ATOM 4938 O O . THR B 1 238 ? -2.57 -39.438 -16.031 1 88.25 238 THR B O 1
ATOM 4941 N N . LEU B 1 239 ? -3.928 -39.5 -14.25 1 93.69 239 LEU B N 1
ATOM 4942 C CA . LEU B 1 239 ? -3.496 -38.219 -13.703 1 93.69 239 LEU B CA 1
ATOM 4943 C C . LEU B 1 239 ? -3.406 -38.281 -12.18 1 93.69 239 LEU B C 1
ATOM 4945 O O . LEU B 1 239 ? -4.352 -38.719 -11.516 1 93.69 239 LEU B O 1
ATOM 4949 N N . VAL B 1 240 ? -2.279 -37.938 -11.688 1 96.81 240 VAL B N 1
ATOM 4950 C CA . VAL B 1 240 ? -2.115 -37.688 -10.266 1 96.81 240 VAL B CA 1
ATOM 4951 C C . VAL B 1 240 ? -1.945 -36.188 -10.031 1 96.81 240 VAL B C 1
ATOM 4953 O O . VAL B 1 240 ? -0.885 -35.625 -10.32 1 96.81 240 VAL B O 1
ATOM 4956 N N . ASP B 1 241 ? -2.969 -35.562 -9.547 1 96.81 241 ASP B N 1
ATOM 4957 C CA . ASP B 1 241 ? -2.973 -34.125 -9.203 1 96.81 241 ASP B CA 1
ATOM 4958 C C . ASP B 1 241 ? -2.441 -33.906 -7.785 1 96.81 241 ASP B C 1
ATOM 4960 O O . ASP B 1 241 ? -3.174 -34.062 -6.809 1 96.81 241 ASP B O 1
ATOM 4964 N N . ILE B 1 242 ? -1.17 -33.531 -7.75 1 97.81 242 ILE B N 1
ATOM 4965 C CA . ILE B 1 242 ? -0.476 -33.438 -6.469 1 97.81 242 ILE B CA 1
ATOM 4966 C C . ILE B 1 242 ? -0.673 -32.062 -5.875 1 97.81 242 ILE B C 1
ATOM 4968 O O . ILE B 1 242 ? -0.391 -31.047 -6.527 1 97.81 242 ILE B O 1
ATOM 4972 N N . ALA B 1 243 ? -1.06 -31.969 -4.59 1 94.88 243 ALA B N 1
ATOM 4973 C CA . ALA B 1 243 ? -1.482 -30.75 -3.922 1 94.88 243 ALA B CA 1
ATOM 4974 C C . ALA B 1 243 ? -2.648 -30.094 -4.66 1 94.88 243 ALA B C 1
ATOM 4976 O O . ALA B 1 243 ? -2.621 -28.891 -4.941 1 94.88 243 ALA B O 1
ATOM 4977 N N . GLY B 1 244 ? -3.65 -30.891 -4.98 1 92.19 244 GLY B N 1
ATOM 4978 C CA . GLY B 1 244 ? -4.734 -30.469 -5.848 1 92.19 244 GLY B CA 1
ATOM 4979 C C . GLY B 1 244 ? -5.91 -29.875 -5.094 1 92.19 244 GLY B C 1
ATOM 4980 O O . GLY B 1 244 ? -6.898 -29.453 -5.699 1 92.19 244 GLY B O 1
ATOM 4981 N N . SER B 1 245 ? -5.738 -29.844 -3.803 1 88.31 245 SER B N 1
ATOM 4982 C CA . SER B 1 245 ? -6.738 -29.234 -2.924 1 88.31 245 SER B CA 1
ATOM 4983 C C . SER B 1 245 ? -8.125 -29.828 -3.186 1 88.31 245 SER B C 1
ATOM 4985 O O . SER B 1 245 ? -8.312 -31.047 -3.137 1 88.31 245 SER B O 1
ATOM 4987 N N . HIS B 1 246 ? -9.102 -29.031 -3.715 1 85 246 HIS B N 1
ATOM 4988 C CA . HIS B 1 246 ? -10.484 -29.453 -3.869 1 85 246 HIS B CA 1
ATOM 4989 C C . HIS B 1 246 ? -10.719 -30.109 -5.23 1 85 246 HIS B C 1
ATOM 4991 O O . HIS B 1 246 ? -11.805 -30.609 -5.508 1 85 246 HIS B O 1
ATOM 4997 N N . GLY B 1 247 ? -9.727 -30.141 -6.016 1 88.81 247 GLY B N 1
ATOM 4998 C CA . GLY B 1 247 ? -9.812 -30.875 -7.262 1 88.81 247 GLY B CA 1
ATOM 4999 C C . GLY B 1 247 ? -10.266 -30.031 -8.43 1 88.81 247 GLY B C 1
ATOM 5000 O O . GLY B 1 247 ? -10.68 -30.562 -9.469 1 88.81 247 GLY B O 1
ATOM 5001 N N . ASN B 1 248 ? -10.18 -28.703 -8.281 1 85.38 248 ASN B N 1
ATOM 5002 C CA . ASN B 1 248 ? -10.625 -27.812 -9.352 1 85.38 248 ASN B CA 1
ATOM 5003 C C . ASN B 1 248 ? -9.828 -28.031 -10.633 1 85.38 248 ASN B C 1
ATOM 5005 O O . ASN B 1 248 ? -10.398 -28.031 -11.734 1 85.38 248 ASN B O 1
ATOM 5009 N N . GLY B 1 249 ? -8.531 -28.172 -10.508 1 88.62 249 GLY B N 1
ATOM 5010 C CA . GLY B 1 249 ? -7.719 -28.453 -11.68 1 88.62 249 GLY B CA 1
ATOM 5011 C C . GLY B 1 249 ? -8.086 -29.75 -12.367 1 88.62 249 GLY B C 1
ATOM 5012 O O . GLY B 1 249 ? -8.234 -29.797 -13.586 1 88.62 249 GLY B O 1
ATOM 5013 N N . THR B 1 250 ? -8.297 -30.75 -11.586 1 90.56 250 THR B N 1
ATOM 5014 C CA . THR B 1 250 ? -8.648 -32.062 -12.109 1 90.56 250 THR B CA 1
ATOM 5015 C C . THR B 1 250 ? -10.008 -32.031 -12.805 1 90.56 250 THR B C 1
ATOM 5017 O O . THR B 1 250 ? -10.172 -32.562 -13.898 1 90.56 250 THR B O 1
ATOM 5020 N N . ARG B 1 251 ? -10.945 -31.359 -12.172 1 89.25 251 ARG B N 1
ATOM 5021 C CA . ARG B 1 251 ? -12.273 -31.203 -12.758 1 89.25 251 ARG B CA 1
ATOM 5022 C C . ARG B 1 251 ? -12.203 -30.5 -14.102 1 89.25 251 ARG B C 1
ATOM 5024 O O . ARG B 1 251 ? -12.883 -30.891 -15.055 1 89.25 251 ARG B O 1
ATOM 5031 N N . ALA B 1 252 ? -11.453 -29.484 -14.141 1 88.06 252 ALA B N 1
ATOM 5032 C CA . ALA B 1 252 ? -11.312 -28.719 -15.383 1 88.06 252 ALA B CA 1
ATOM 5033 C C . ALA B 1 252 ? -10.688 -29.578 -16.484 1 88.06 252 ALA B C 1
ATOM 5035 O O . ALA B 1 252 ? -11.102 -29.5 -17.641 1 88.06 252 ALA B O 1
ATOM 5036 N N . ILE B 1 253 ? -9.695 -30.375 -16.172 1 88.56 253 ILE B N 1
ATOM 5037 C CA . ILE B 1 253 ? -9.023 -31.234 -17.141 1 88.56 253 ILE B CA 1
ATOM 5038 C C . ILE B 1 253 ? -10.008 -32.281 -17.641 1 88.56 253 ILE B C 1
ATOM 5040 O O . ILE B 1 253 ? -10.07 -32.562 -18.844 1 88.56 253 ILE B O 1
ATOM 5044 N N . MET B 1 254 ? -10.758 -32.875 -16.703 1 87.69 254 MET B N 1
ATOM 5045 C CA . MET B 1 254 ? -11.758 -33.875 -17.094 1 87.69 254 MET B CA 1
ATOM 5046 C C . MET B 1 254 ? -12.781 -33.281 -18.047 1 87.69 254 MET B C 1
ATOM 5048 O O . MET B 1 254 ? -13.211 -33.938 -18.984 1 87.69 254 MET B O 1
ATOM 5052 N N . ALA B 1 255 ? -13.156 -32.031 -17.75 1 86.56 255 ALA B N 1
ATOM 5053 C CA . ALA B 1 255 ? -14.125 -31.359 -18.609 1 86.56 255 ALA B CA 1
ATOM 5054 C C . ALA B 1 255 ? -13.555 -31.094 -20 1 86.56 255 ALA B C 1
ATOM 5056 O O . ALA B 1 255 ? -14.281 -31.141 -20.984 1 86.56 255 ALA B O 1
ATOM 5057 N N . LEU B 1 256 ? -12.312 -30.906 -20.094 1 86 256 LEU B N 1
ATOM 5058 C CA . LEU B 1 256 ? -11.648 -30.578 -21.359 1 86 256 LEU B CA 1
ATOM 5059 C C . LEU B 1 256 ? -11.312 -31.844 -22.141 1 86 256 LEU B C 1
ATOM 5061 O O . LEU B 1 256 ? -11.047 -31.781 -23.344 1 86 256 LEU B O 1
ATOM 5065 N N . ALA B 1 257 ? -11.273 -32.969 -21.438 1 85.19 257 ALA B N 1
ATOM 5066 C CA . ALA B 1 257 ? -10.883 -34.219 -22.094 1 85.19 257 ALA B CA 1
ATOM 5067 C C . ALA B 1 257 ? -11.891 -35.344 -21.797 1 85.19 257 ALA B C 1
ATOM 5069 O O . ALA B 1 257 ? -11.57 -36.312 -21.125 1 85.19 257 ALA B O 1
ATOM 5070 N N . PRO B 1 258 ? -12.977 -35.281 -22.422 1 83.19 258 PRO B N 1
ATOM 5071 C CA . PRO B 1 258 ? -14.039 -36.219 -22.109 1 83.19 258 PRO B CA 1
ATOM 5072 C C . PRO B 1 258 ? -13.648 -37.656 -22.469 1 83.19 258 PRO B C 1
ATOM 5074 O O . PRO B 1 258 ? -14.148 -38.625 -21.844 1 83.19 258 PRO B O 1
ATOM 5077 N N . LYS B 1 259 ? -12.789 -37.844 -23.297 1 80.12 259 LYS B N 1
ATOM 5078 C CA . LYS B 1 259 ? -12.367 -39.156 -23.688 1 80.12 259 LYS B CA 1
ATOM 5079 C C . LYS B 1 259 ? -11.602 -39.875 -22.562 1 80.12 259 LYS B C 1
ATOM 5081 O O . LYS B 1 259 ? -11.406 -41.062 -22.594 1 80.12 259 LYS B O 1
ATOM 5086 N N . LEU B 1 260 ? -11.148 -39.062 -21.672 1 78.62 260 LEU B N 1
ATOM 5087 C CA . LEU B 1 260 ? -10.43 -39.625 -20.531 1 78.62 260 LEU B CA 1
ATOM 5088 C C . LEU B 1 260 ? -11.398 -40 -19.422 1 78.62 260 LEU B C 1
ATOM 5090 O O . LEU B 1 260 ? -10.984 -40.562 -18.391 1 78.62 260 LEU B O 1
ATOM 5094 N N . ASN B 1 261 ? -12.617 -39.781 -19.812 1 72.44 261 ASN B N 1
ATOM 5095 C CA . ASN B 1 261 ? -13.609 -40.156 -18.797 1 72.44 261 ASN B CA 1
ATOM 5096 C C . ASN B 1 261 ? -13.539 -41.656 -18.469 1 72.44 261 ASN B C 1
ATOM 5098 O O . ASN B 1 261 ? -13.367 -42.469 -19.359 1 72.44 261 ASN B O 1
ATOM 5102 N N . GLY B 1 262 ? -13.523 -42 -17.188 1 75 262 GLY B N 1
ATOM 5103 C CA . GLY B 1 262 ? -13.43 -43.406 -16.75 1 75 262 GLY B CA 1
ATOM 5104 C C . GLY B 1 262 ? -12.016 -43.812 -16.406 1 75 262 GLY B C 1
ATOM 5105 O O . GLY B 1 262 ? -11.805 -44.906 -15.836 1 75 262 GLY B O 1
ATOM 5106 N N . CYS B 1 263 ? -11.156 -42.969 -16.781 1 86.56 263 CYS B N 1
ATOM 5107 C CA . CYS B 1 263 ? -9.781 -43.25 -16.375 1 86.56 263 CYS B CA 1
ATOM 5108 C C . CYS B 1 263 ? -9.586 -42.938 -14.891 1 86.56 263 CYS B C 1
ATOM 5110 O O . CYS B 1 263 ? -10.531 -42.562 -14.203 1 86.56 263 CYS B O 1
ATOM 5112 N N . ARG B 1 264 ? -8.391 -43.25 -14.406 1 92.56 264 ARG B N 1
ATOM 5113 C CA . ARG B 1 264 ? -8.102 -43.125 -12.984 1 92.56 264 ARG B CA 1
ATOM 5114 C C . ARG B 1 264 ? -7.512 -41.75 -12.68 1 92.56 264 ARG B C 1
ATOM 5116 O O . ARG B 1 264 ? -6.395 -41.438 -13.102 1 92.56 264 ARG B O 1
ATOM 5123 N N . PHE B 1 265 ? -8.281 -40.906 -11.984 1 94 265 PHE B N 1
ATOM 5124 C CA . PHE B 1 265 ? -7.859 -39.594 -11.523 1 94 265 PHE B CA 1
ATOM 5125 C C . PHE B 1 265 ? -7.68 -39.562 -10.016 1 94 265 PHE B C 1
ATOM 5127 O O . PHE B 1 265 ? -8.586 -39.969 -9.266 1 94 265 PHE B O 1
ATOM 5134 N N . ILE B 1 266 ? -6.52 -39.125 -9.617 1 96.62 266 ILE B N 1
ATOM 5135 C CA . ILE B 1 266 ? -6.207 -39.062 -8.195 1 96.62 266 ILE B CA 1
ATOM 5136 C C . ILE B 1 266 ? -5.887 -37.625 -7.801 1 96.62 266 ILE B C 1
ATOM 5138 O O . ILE B 1 266 ? -5.152 -36.938 -8.508 1 96.62 266 ILE B O 1
ATOM 5142 N N . VAL B 1 267 ? -6.48 -37.156 -6.734 1 96.75 267 VAL B N 1
ATOM 5143 C CA . VAL B 1 267 ? -6.109 -35.875 -6.133 1 96.75 267 VAL B CA 1
ATOM 5144 C C . VAL B 1 267 ? -5.434 -36.094 -4.785 1 96.75 267 VAL B C 1
ATOM 5146 O O . VAL B 1 267 ? -6.004 -36.75 -3.902 1 96.75 267 VAL B O 1
ATOM 5149 N N . GLN B 1 268 ? -4.211 -35.625 -4.699 1 97.62 268 GLN B N 1
ATOM 5150 C CA . GLN B 1 268 ? -3.434 -35.75 -3.473 1 97.62 268 GLN B CA 1
ATOM 5151 C C . GLN B 1 268 ? -3.295 -34.438 -2.744 1 97.62 268 GLN B C 1
ATOM 5153 O O . GLN B 1 268 ? -3.133 -33.375 -3.377 1 97.62 268 GLN B O 1
ATOM 5158 N N . ASP B 1 269 ? -3.387 -34.406 -1.468 1 94.44 269 ASP B N 1
ATOM 5159 C CA . ASP B 1 269 ? -3.107 -33.281 -0.601 1 94.44 269 ASP B CA 1
ATOM 5160 C C . ASP B 1 269 ? -2.924 -33.719 0.849 1 94.44 269 ASP B C 1
ATOM 5162 O O . ASP B 1 269 ? -3 -34.906 1.152 1 94.44 269 ASP B O 1
ATOM 5166 N N . LEU B 1 270 ? -2.629 -32.75 1.693 1 91.25 270 LEU B N 1
ATOM 5167 C CA . LEU B 1 270 ? -2.479 -33.031 3.115 1 91.25 270 LEU B CA 1
ATOM 5168 C C . LEU B 1 270 ? -3.799 -33.5 3.721 1 91.25 270 LEU B C 1
ATOM 5170 O O . LEU B 1 270 ? -4.871 -33.219 3.176 1 91.25 270 LEU B O 1
ATOM 5174 N N . GLU B 1 271 ? -3.744 -34.094 4.809 1 90.31 271 GLU B N 1
ATOM 5175 C CA . GLU B 1 271 ? -4.871 -34.75 5.469 1 90.31 271 GLU B CA 1
ATOM 5176 C C . GLU B 1 271 ? -5.996 -33.75 5.75 1 90.31 271 GLU B C 1
ATOM 5178 O O . GLU B 1 271 ? -7.164 -34.031 5.477 1 90.31 271 GLU B O 1
ATOM 5183 N N . PRO B 1 272 ? -5.695 -32.594 6.305 1 84.25 272 PRO B N 1
ATOM 5184 C CA . PRO B 1 272 ? -6.789 -31.656 6.602 1 84.25 272 PRO B CA 1
ATOM 5185 C C . PRO B 1 272 ? -7.543 -31.203 5.352 1 84.25 272 PRO B C 1
ATOM 5187 O O . PRO B 1 272 ? -8.75 -30.953 5.41 1 84.25 272 PRO B O 1
ATOM 5190 N N . VAL B 1 273 ? -6.891 -31.172 4.25 1 85.44 273 VAL B N 1
ATOM 5191 C CA . VAL B 1 273 ? -7.496 -30.719 3.004 1 85.44 273 VAL B CA 1
AT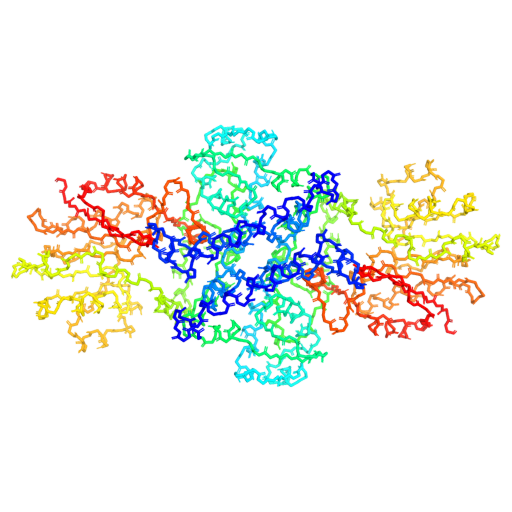OM 5192 C C . VAL B 1 273 ? -8.328 -31.844 2.398 1 85.44 273 VAL B C 1
ATOM 5194 O O . VAL B 1 273 ? -9.492 -31.656 2.045 1 85.44 273 VAL B O 1
ATOM 5197 N N . ILE B 1 274 ? -7.762 -33.031 2.268 1 89.62 274 ILE B N 1
ATOM 5198 C CA . ILE B 1 274 ? -8.445 -34.188 1.695 1 89.62 274 ILE B CA 1
ATOM 5199 C C . ILE B 1 274 ? -9.648 -34.562 2.561 1 89.62 274 ILE B C 1
ATOM 5201 O O . ILE B 1 274 ? -10.703 -34.938 2.043 1 89.62 274 ILE B O 1
ATOM 5205 N N . GLY B 1 275 ? -9.484 -34.438 3.896 1 85.69 275 GLY B N 1
ATOM 5206 C CA . GLY B 1 275 ? -10.586 -34.75 4.797 1 85.69 275 GLY B CA 1
ATOM 5207 C C . GLY B 1 275 ? -11.82 -33.906 4.523 1 85.69 275 GLY B C 1
ATOM 5208 O O . GLY B 1 275 ? -12.945 -34.438 4.602 1 85.69 275 GLY B O 1
ATOM 5209 N N . GLU B 1 276 ? -11.641 -32.75 4.137 1 82.75 276 GLU B N 1
ATOM 5210 C CA . GLU B 1 276 ? -12.742 -31.812 3.904 1 82.75 276 GLU B CA 1
ATOM 5211 C C . GLU B 1 276 ? -13.43 -32.094 2.572 1 82.75 276 GLU B C 1
ATOM 5213 O O . GLU B 1 276 ? -14.625 -31.844 2.424 1 82.75 276 GLU B O 1
ATOM 5218 N N . HIS B 1 277 ? -12.805 -32.719 1.584 1 86.69 277 HIS B N 1
ATOM 5219 C CA . HIS B 1 277 ? -13.328 -32.719 0.223 1 86.69 277 HIS B CA 1
ATOM 5220 C C . HIS B 1 277 ? -13.477 -34.156 -0.309 1 86.69 277 HIS B C 1
ATOM 5222 O O . HIS B 1 277 ? -13.945 -34.344 -1.432 1 86.69 277 HIS B O 1
ATOM 5228 N N . SER B 1 278 ? -13.18 -35.125 0.469 1 91.69 278 SER B N 1
ATOM 5229 C CA . SER B 1 278 ? -13.102 -36.5 0.032 1 91.69 278 SER B CA 1
ATOM 5230 C C . SER B 1 278 ? -14.438 -36.969 -0.541 1 91.69 278 SER B C 1
ATOM 5232 O O . SER B 1 278 ? -14.469 -37.656 -1.575 1 91.69 278 SER B O 1
ATOM 5234 N N . GLN B 1 279 ? -15.484 -36.688 0.116 1 93.25 279 GLN B N 1
ATOM 5235 C CA . GLN B 1 279 ? -16.797 -37.125 -0.329 1 93.25 279 GLN B CA 1
ATOM 5236 C C . GLN B 1 279 ? -17.156 -36.531 -1.685 1 93.25 279 GLN B C 1
ATOM 5238 O O . GLN B 1 279 ? -17.625 -37.25 -2.576 1 93.25 279 GLN B O 1
ATOM 5243 N N . ALA B 1 280 ? -16.906 -35.25 -1.794 1 91.75 280 ALA B N 1
ATOM 5244 C CA . ALA B 1 280 ? -17.203 -34.594 -3.049 1 91.75 280 ALA B CA 1
ATOM 5245 C C . ALA B 1 280 ? -16.359 -35.125 -4.191 1 91.75 280 ALA B C 1
ATOM 5247 O O . ALA B 1 280 ? -16.859 -35.312 -5.309 1 91.75 280 ALA B O 1
ATOM 5248 N N . LEU B 1 281 ? -15.133 -35.406 -3.988 1 94.44 281 LEU B N 1
ATOM 5249 C CA . LEU B 1 281 ? -14.219 -35.938 -4.992 1 94.44 281 LEU B CA 1
ATOM 5250 C C . LEU B 1 281 ? -14.656 -37.312 -5.434 1 94.44 281 LEU B C 1
ATOM 5252 O O . LEU B 1 281 ? -14.758 -37.594 -6.633 1 94.44 281 LEU B O 1
ATOM 5256 N N . ARG B 1 282 ? -15.023 -38.156 -4.492 1 95.12 282 ARG B N 1
ATOM 5257 C CA . ARG B 1 282 ? -15.438 -39.531 -4.797 1 95.12 282 ARG B CA 1
ATOM 5258 C C . ARG B 1 282 ? -16.734 -39.531 -5.605 1 95.12 282 ARG B C 1
ATOM 5260 O O . ARG B 1 282 ? -16.906 -40.344 -6.508 1 95.12 282 ARG B O 1
ATOM 5267 N N . ALA B 1 283 ? -17.531 -38.594 -5.227 1 94.5 283 ALA B N 1
ATOM 5268 C CA . ALA B 1 283 ? -18.812 -38.5 -5.926 1 94.5 283 ALA B CA 1
ATOM 5269 C C . ALA B 1 283 ? -18.609 -38.156 -7.398 1 94.5 283 ALA B C 1
ATOM 5271 O O . ALA B 1 283 ? -19.453 -38.5 -8.242 1 94.5 283 ALA B O 1
ATOM 5272 N N . GLU B 1 284 ? -17.516 -37.625 -7.719 1 92.69 284 GLU B N 1
ATOM 5273 C CA . GLU B 1 284 ? -17.234 -37.188 -9.086 1 92.69 284 GLU B CA 1
ATOM 5274 C C . GLU B 1 284 ? -16.281 -38.156 -9.781 1 92.69 284 GLU B C 1
ATOM 5276 O O . GLU B 1 284 ? -15.789 -37.875 -10.883 1 92.69 284 GLU B O 1
ATOM 5281 N N . GLY B 1 285 ? -16.016 -39.312 -9.07 1 92.75 285 GLY B N 1
ATOM 5282 C CA . GLY B 1 285 ? -15.164 -40.312 -9.664 1 92.75 285 GLY B CA 1
ATOM 5283 C C . GLY B 1 285 ? -13.688 -40 -9.508 1 92.75 285 GLY B C 1
ATOM 5284 O O . GLY B 1 285 ? -12.852 -40.562 -10.219 1 92.75 285 GLY B O 1
ATOM 5285 N N . ILE B 1 286 ? -13.281 -39.094 -8.656 1 95.31 286 ILE B N 1
ATOM 5286 C CA . ILE B 1 286 ? -11.898 -38.719 -8.383 1 95.31 286 ILE B CA 1
ATOM 5287 C C . ILE B 1 286 ? -11.438 -39.344 -7.074 1 95.31 286 ILE B C 1
ATOM 5289 O O . ILE B 1 286 ? -12.141 -39.281 -6.062 1 95.31 286 ILE B O 1
ATOM 5293 N N . GLU B 1 287 ? -10.359 -40.062 -7.094 1 96.62 287 GLU B N 1
ATOM 5294 C CA . GLU B 1 287 ? -9.828 -40.719 -5.906 1 96.62 287 GLU B CA 1
ATOM 5295 C C . GLU B 1 287 ? -9.055 -39.75 -5.027 1 96.62 287 GLU B C 1
ATOM 5297 O O . GLU B 1 287 ? -8.008 -39.219 -5.438 1 96.62 287 GLU B O 1
ATOM 5302 N N . PRO B 1 288 ? -9.562 -39.406 -3.83 1 97.06 288 PRO B N 1
ATOM 5303 C CA . PRO B 1 288 ? -8.781 -38.594 -2.898 1 97.06 288 PRO B CA 1
ATOM 5304 C C . PRO B 1 288 ? -7.688 -39.406 -2.188 1 97.06 288 PRO B C 1
ATOM 5306 O O . PRO B 1 288 ? -7.918 -40.531 -1.783 1 97.06 288 PRO B O 1
ATOM 5309 N N . GLN B 1 289 ? -6.559 -38.875 -2.029 1 97.56 289 GLN B N 1
ATOM 5310 C CA . GLN B 1 289 ? -5.453 -39.562 -1.363 1 97.56 289 GLN B CA 1
ATOM 5311 C C . GLN B 1 289 ? -4.664 -38.594 -0.484 1 97.56 289 GLN B C 1
ATOM 5313 O O . GLN B 1 289 ? -4.23 -37.531 -0.948 1 97.56 289 GLN B O 1
ATOM 5318 N N . VAL B 1 290 ? -4.477 -38.875 0.793 1 96.75 290 VAL B N 1
ATOM 5319 C CA . VAL B 1 290 ? -3.621 -38.094 1.686 1 96.75 290 VAL B CA 1
ATOM 5320 C C . VAL B 1 290 ? -2.156 -38.312 1.32 1 96.75 290 VAL B C 1
ATOM 5322 O O . VAL B 1 290 ? -1.703 -39.438 1.209 1 96.75 290 VAL B O 1
ATOM 5325 N N . TYR B 1 291 ? -1.413 -37.25 1.104 1 97.12 291 TYR B N 1
ATOM 5326 C CA . TYR B 1 291 ? -0.024 -37.344 0.665 1 97.12 291 TYR B CA 1
ATOM 5327 C C . TYR B 1 291 ? 0.729 -36.062 1.014 1 97.12 291 TYR B C 1
ATOM 5329 O O . TYR B 1 291 ? 0.248 -34.969 0.748 1 97.12 291 TYR B O 1
ATOM 5337 N N . ASP B 1 292 ? 1.844 -36.188 1.677 1 95.56 292 ASP B N 1
ATOM 5338 C CA . ASP B 1 292 ? 2.789 -35.125 1.926 1 95.56 292 ASP B CA 1
ATOM 5339 C C . ASP B 1 292 ? 4.016 -35.25 1.024 1 95.56 292 ASP B C 1
ATOM 5341 O O . ASP B 1 292 ? 4.926 -36.031 1.308 1 95.56 292 ASP B O 1
ATOM 5345 N N . PHE B 1 293 ? 4.129 -34.406 0.009 1 96.94 293 PHE B N 1
ATOM 5346 C CA . PHE B 1 293 ? 5.117 -34.594 -1.046 1 96.94 293 PHE B CA 1
ATOM 5347 C C . PHE B 1 293 ? 6.512 -34.219 -0.546 1 96.94 293 PHE B C 1
ATOM 5349 O O . PHE B 1 293 ? 7.508 -34.5 -1.211 1 96.94 293 PHE B O 1
ATOM 5356 N N . LEU B 1 294 ? 6.637 -33.594 0.599 1 95.19 294 LEU B N 1
ATOM 5357 C CA . LEU B 1 294 ? 7.941 -33.281 1.158 1 95.19 294 LEU B CA 1
ATOM 5358 C C . LEU B 1 294 ? 8.461 -34.406 2.033 1 95.19 294 LEU B C 1
ATOM 5360 O O . LEU B 1 294 ? 9.672 -34.594 2.158 1 95.19 294 LEU B O 1
ATOM 5364 N N . LYS B 1 295 ? 7.598 -35.219 2.619 1 94.12 295 LYS B N 1
ATOM 5365 C CA . LYS B 1 295 ? 8 -36.188 3.652 1 94.12 295 LYS B CA 1
ATOM 5366 C C . LYS B 1 295 ? 7.891 -37.625 3.15 1 94.12 295 LYS B C 1
ATOM 5368 O O . LYS B 1 295 ? 8.469 -38.531 3.742 1 94.12 295 LYS B O 1
ATOM 5373 N N . GLN B 1 296 ? 7.125 -37.781 2.111 1 96.19 296 GLN B N 1
ATOM 5374 C CA . GLN B 1 296 ? 6.844 -39.125 1.643 1 96.19 296 GLN B CA 1
ATOM 5375 C C . GLN B 1 296 ? 7.254 -39.281 0.183 1 96.19 296 GLN B C 1
ATOM 5377 O O . GLN B 1 296 ? 7.203 -38.344 -0.599 1 96.19 296 GLN B O 1
ATOM 5382 N N . GLU B 1 297 ? 7.598 -40.5 -0.12 1 96.12 297 GLU B N 1
ATOM 5383 C CA . GLU B 1 297 ? 7.73 -40.844 -1.527 1 96.12 297 GLU B CA 1
ATOM 5384 C C . GLU B 1 297 ? 6.367 -40.938 -2.207 1 96.12 297 GLU B C 1
ATOM 5386 O O . GLU B 1 297 ? 5.375 -41.281 -1.571 1 96.12 297 GLU B O 1
ATOM 5391 N N . GLN B 1 298 ? 6.371 -40.562 -3.488 1 98.12 298 GLN B N 1
ATOM 5392 C CA . GLN B 1 298 ? 5.133 -40.656 -4.258 1 98.12 298 GLN B CA 1
ATOM 5393 C C . GLN B 1 298 ? 4.602 -42.094 -4.305 1 98.12 298 GLN B C 1
ATOM 5395 O O . GLN B 1 298 ? 5.266 -42.969 -4.836 1 98.12 298 GLN B O 1
ATOM 5400 N N . PRO B 1 299 ? 3.398 -42.281 -3.779 1 97.5 299 PRO B N 1
ATOM 5401 C CA . PRO B 1 299 ? 2.889 -43.656 -3.633 1 97.5 299 PRO B CA 1
ATOM 5402 C C . PRO B 1 299 ? 2.293 -44.219 -4.93 1 97.5 299 PRO B C 1
ATOM 5404 O O . PRO B 1 299 ? 2.084 -45.406 -5.051 1 97.5 299 PRO B O 1
ATOM 5407 N N . VAL B 1 300 ? 1.909 -43.406 -5.836 1 97.75 300 VAL B N 1
ATOM 5408 C CA . VAL B 1 300 ? 1.328 -43.844 -7.102 1 97.75 300 VAL B CA 1
ATOM 5409 C C . VAL B 1 300 ? 2.426 -43.969 -8.156 1 97.75 300 VAL B C 1
ATOM 5411 O O . VAL B 1 300 ? 2.848 -42.969 -8.75 1 97.75 300 VAL B O 1
ATOM 5414 N N . HIS B 1 301 ? 2.734 -45.219 -8.461 1 96.12 301 HIS B N 1
ATOM 5415 C CA . HIS B 1 301 ? 3.822 -45.469 -9.398 1 96.12 301 HIS B CA 1
ATOM 5416 C C . HIS B 1 301 ? 3.297 -45.625 -10.82 1 96.12 301 HIS B C 1
ATOM 5418 O O . HIS B 1 301 ? 2.203 -46.156 -11.039 1 96.12 301 HIS B O 1
ATOM 5424 N N . GLY B 1 302 ? 4.078 -45.062 -11.797 1 94.38 302 GLY B N 1
ATOM 5425 C CA . GLY B 1 302 ? 3.834 -45.312 -13.211 1 94.38 302 GLY B CA 1
ATOM 5426 C C . GLY B 1 302 ? 2.633 -44.562 -13.75 1 94.38 302 GLY B C 1
ATOM 5427 O O . GLY B 1 302 ? 1.97 -45.031 -14.68 1 94.38 302 GLY B O 1
ATOM 5428 N N . ALA B 1 303 ? 2.275 -43.469 -13.086 1 94.5 303 ALA B N 1
ATOM 5429 C CA . ALA B 1 303 ? 1.203 -42.656 -13.633 1 94.5 303 ALA B CA 1
ATOM 5430 C C . ALA B 1 303 ? 1.629 -42 -14.938 1 94.5 303 ALA B C 1
ATOM 5432 O O . ALA B 1 303 ? 2.82 -41.75 -15.172 1 94.5 303 ALA B O 1
ATOM 5433 N N . SER B 1 304 ? 0.615 -41.719 -15.828 1 93.06 304 SER B N 1
ATOM 5434 C CA . SER B 1 304 ? 0.92 -41.031 -17.094 1 93.06 304 SER B CA 1
ATOM 5435 C C . SER B 1 304 ? 1.357 -39.594 -16.844 1 93.06 304 SER B C 1
ATOM 5437 O O . SER B 1 304 ? 2.295 -39.094 -17.484 1 93.06 304 SER B O 1
ATOM 5439 N N . ILE B 1 305 ? 0.634 -38.906 -15.914 1 94.94 305 ILE B N 1
ATOM 5440 C CA . ILE B 1 305 ? 0.934 -37.5 -15.641 1 94.94 305 ILE B CA 1
ATOM 5441 C C . ILE B 1 305 ? 0.958 -37.25 -14.133 1 94.94 305 ILE B C 1
ATOM 5443 O O . ILE B 1 305 ? 0.03 -37.656 -13.422 1 94.94 305 ILE B O 1
ATOM 5447 N N . TYR B 1 306 ? 1.995 -36.781 -13.688 1 97.06 306 TYR B N 1
ATOM 5448 C CA . TYR B 1 306 ? 2.062 -36.125 -12.383 1 97.06 306 TYR B CA 1
ATOM 5449 C C . TYR B 1 306 ? 1.927 -34.625 -12.516 1 97.06 306 TYR B C 1
ATOM 5451 O O . TYR B 1 306 ? 2.803 -33.969 -13.078 1 97.06 306 TYR B O 1
ATOM 5459 N N . TYR B 1 307 ? 0.843 -34.062 -11.977 1 96.5 307 TYR B N 1
ATOM 5460 C CA . TYR B 1 307 ? 0.427 -32.688 -12.266 1 96.5 307 TYR B CA 1
ATOM 5461 C C . TYR B 1 307 ? 0.559 -31.812 -11.023 1 96.5 307 TYR B C 1
ATOM 5463 O O . TYR B 1 307 ? 0.066 -32.156 -9.953 1 96.5 307 TYR B O 1
ATOM 5471 N N . PHE B 1 308 ? 1.323 -30.75 -11.203 1 97 308 PHE B N 1
ATOM 5472 C CA . PHE B 1 308 ? 1.466 -29.734 -10.18 1 97 308 PHE B CA 1
ATOM 5473 C C . PHE B 1 308 ? 0.936 -28.391 -10.664 1 97 308 PHE B C 1
ATOM 5475 O O . PHE B 1 308 ? 1.517 -27.766 -11.562 1 97 308 PHE B O 1
ATOM 5482 N N . ARG B 1 309 ? -0.125 -27.953 -10.078 1 94.5 309 ARG B N 1
ATOM 5483 C CA . ARG B 1 309 ? -0.656 -26.641 -10.43 1 94.5 309 ARG B CA 1
ATOM 5484 C C . ARG B 1 309 ? -0.492 -25.656 -9.281 1 94.5 309 ARG B C 1
ATOM 5486 O O . ARG B 1 309 ? -1.089 -25.828 -8.219 1 94.5 309 ARG B O 1
ATOM 5493 N N . ARG B 1 310 ? 0.372 -24.625 -9.516 1 92.62 310 ARG B N 1
ATOM 5494 C CA . ARG B 1 310 ? 0.634 -23.578 -8.531 1 92.62 310 ARG B CA 1
ATOM 5495 C C . ARG B 1 310 ? 1.18 -24.188 -7.238 1 92.62 310 ARG B C 1
ATOM 5497 O O . ARG B 1 310 ? 0.673 -23.891 -6.152 1 92.62 310 ARG B O 1
ATOM 5504 N N . VAL B 1 311 ? 2.129 -25.016 -7.352 1 95.62 311 VAL B N 1
ATOM 5505 C CA . VAL B 1 311 ? 2.707 -25.703 -6.203 1 95.62 311 VAL B CA 1
ATOM 5506 C C . VAL B 1 311 ? 4.145 -25.234 -5.988 1 95.62 311 VAL B C 1
ATOM 5508 O O . VAL B 1 311 ? 4.512 -24.844 -4.879 1 95.62 311 VAL B O 1
ATOM 5511 N N . PHE B 1 312 ? 4.918 -25.234 -7.055 1 97.06 312 PHE B N 1
ATOM 5512 C CA . PHE B 1 312 ? 6.355 -25.031 -6.91 1 97.06 312 PHE B CA 1
ATOM 5513 C C . PHE B 1 312 ? 6.664 -23.594 -6.508 1 97.06 312 PHE B C 1
ATOM 5515 O O . PHE B 1 312 ? 7.719 -23.312 -5.926 1 97.06 312 PHE B O 1
ATOM 5522 N N . HIS B 1 313 ? 5.766 -22.672 -6.812 1 96.88 313 HIS B N 1
ATOM 5523 C CA . HIS B 1 313 ? 6.012 -21.281 -6.461 1 96.88 313 HIS B CA 1
ATOM 5524 C C . HIS B 1 313 ? 6.035 -21.078 -4.949 1 96.88 313 HIS B C 1
ATOM 5526 O O . HIS B 1 313 ? 6.613 -20.109 -4.453 1 96.88 313 HIS B O 1
ATOM 5532 N N . ASP B 1 314 ? 5.523 -22.031 -4.172 1 96.12 314 ASP B N 1
ATOM 5533 C CA . ASP B 1 314 ? 5.484 -21.922 -2.717 1 96.12 314 ASP B CA 1
ATOM 5534 C C . ASP B 1 314 ? 6.828 -22.281 -2.098 1 96.12 314 ASP B C 1
ATOM 5536 O O . ASP B 1 314 ? 7.047 -22.078 -0.902 1 96.12 314 ASP B O 1
ATOM 5540 N N . TRP B 1 315 ? 7.762 -22.766 -2.934 1 97.31 315 TRP B N 1
ATOM 5541 C CA . TRP B 1 315 ? 8.969 -23.391 -2.389 1 97.31 315 TRP B CA 1
ATOM 5542 C C . TRP B 1 315 ? 10.211 -22.875 -3.105 1 97.31 315 TRP B C 1
ATOM 5544 O O . TRP B 1 315 ? 10.188 -22.641 -4.312 1 97.31 315 TRP B O 1
ATOM 5554 N N . PRO B 1 316 ? 11.305 -22.797 -2.332 1 97 316 PRO B N 1
ATOM 5555 C CA . PRO B 1 316 ? 12.578 -22.547 -3.018 1 97 316 PRO B CA 1
ATOM 5556 C C . PRO B 1 316 ? 13.078 -23.766 -3.791 1 97 316 PRO B C 1
ATOM 5558 O O . PRO B 1 316 ? 12.539 -24.875 -3.623 1 97 316 PRO B O 1
ATOM 5561 N N . ASP B 1 317 ? 14.07 -23.562 -4.645 1 96.44 317 ASP B N 1
ATOM 5562 C CA . ASP B 1 317 ? 14.641 -24.672 -5.406 1 96.44 317 ASP B CA 1
ATOM 5563 C C . ASP B 1 317 ? 15.211 -25.734 -4.48 1 96.44 317 ASP B C 1
ATOM 5565 O O . ASP B 1 317 ? 14.961 -26.938 -4.668 1 96.44 317 ASP B O 1
ATOM 5569 N N . LEU B 1 318 ? 16.047 -25.219 -3.547 1 95.56 318 LEU B N 1
ATOM 5570 C CA . LEU B 1 318 ? 16.672 -26.125 -2.596 1 95.56 318 LEU B CA 1
ATOM 5571 C C . LEU B 1 318 ? 16.297 -25.766 -1.164 1 95.56 318 LEU B C 1
ATOM 5573 O O . LEU B 1 318 ? 16.25 -24.594 -0.8 1 95.56 318 LEU B O 1
ATOM 5577 N N . PRO B 1 319 ? 16.047 -26.719 -0.33 1 96.19 319 PRO B N 1
ATOM 5578 C CA . PRO B 1 319 ? 16.016 -28.141 -0.699 1 96.19 319 PRO B CA 1
ATOM 5579 C C . PRO B 1 319 ? 14.648 -28.594 -1.19 1 96.19 319 PRO B C 1
ATOM 5581 O O . PRO B 1 319 ? 14.539 -29.656 -1.807 1 96.19 319 PRO B O 1
ATOM 5584 N N . GLU B 1 320 ? 13.578 -27.781 -0.99 1 97.06 320 GLU B N 1
ATOM 5585 C CA . GLU B 1 320 ? 12.203 -28.266 -1.07 1 97.06 320 GLU B CA 1
ATOM 5586 C C . GLU B 1 320 ? 11.82 -28.594 -2.51 1 97.06 320 GLU B C 1
ATOM 5588 O O . GLU B 1 320 ? 11.273 -29.672 -2.779 1 97.06 320 GLU B O 1
ATOM 5593 N N . GLY B 1 321 ? 12.062 -27.688 -3.432 1 97.81 321 GLY B N 1
ATOM 5594 C CA . GLY B 1 321 ? 11.734 -27.953 -4.824 1 97.81 321 GLY B CA 1
ATOM 5595 C C . GLY B 1 321 ? 12.336 -29.25 -5.348 1 97.81 321 GLY B C 1
ATOM 5596 O O . GLY B 1 321 ? 11.641 -30.047 -5.969 1 97.81 321 GLY B O 1
ATOM 5597 N N . LYS B 1 322 ? 13.602 -29.406 -5.098 1 98.19 322 LYS B N 1
ATOM 5598 C CA . LYS B 1 322 ? 14.281 -30.625 -5.52 1 98.19 322 LYS B CA 1
ATOM 5599 C C . LYS B 1 322 ? 13.68 -31.859 -4.84 1 98.19 322 LYS B C 1
ATOM 5601 O O . LYS B 1 322 ? 13.531 -32.906 -5.465 1 98.19 322 LYS B O 1
ATOM 5606 N N . LYS B 1 323 ? 13.406 -31.75 -3.533 1 98.06 323 LYS B N 1
ATOM 5607 C CA . LYS B 1 323 ? 12.852 -32.875 -2.777 1 98.06 323 LYS B CA 1
ATOM 5608 C C . LYS B 1 323 ? 11.516 -33.312 -3.365 1 98.06 323 LYS B C 1
ATOM 5610 O O . LYS B 1 323 ? 11.273 -34.5 -3.512 1 98.06 323 LYS B O 1
ATOM 5615 N N . ILE B 1 324 ? 10.633 -32.375 -3.689 1 98.31 324 ILE B N 1
ATOM 5616 C CA . ILE B 1 324 ? 9.336 -32.688 -4.285 1 98.31 324 ILE B CA 1
ATOM 5617 C C . ILE B 1 324 ? 9.531 -33.438 -5.598 1 98.31 324 ILE B C 1
ATOM 5619 O O . ILE B 1 324 ? 8.891 -34.469 -5.836 1 98.31 324 ILE B O 1
ATOM 5623 N N . LEU B 1 325 ? 10.43 -32.938 -6.418 1 98.44 325 LEU B N 1
ATOM 5624 C CA . LEU B 1 325 ? 10.672 -33.562 -7.723 1 98.44 325 LEU B CA 1
ATOM 5625 C C . LEU B 1 325 ? 11.344 -34.906 -7.566 1 98.44 325 LEU B C 1
ATOM 5627 O O . LEU B 1 325 ? 11.031 -35.844 -8.312 1 98.44 325 LEU B O 1
ATOM 5631 N N . ASP B 1 326 ? 12.289 -35.062 -6.57 1 98.06 326 ASP B N 1
ATOM 5632 C CA . ASP B 1 326 ? 12.938 -36.344 -6.312 1 98.06 326 ASP B CA 1
ATOM 5633 C C . ASP B 1 326 ? 11.906 -37.406 -5.938 1 98.06 326 ASP B C 1
ATOM 5635 O O . ASP B 1 326 ? 11.961 -38.531 -6.445 1 98.06 326 ASP B O 1
ATOM 5639 N N . ASN B 1 327 ? 11.047 -37.031 -5.051 1 98.12 327 ASN B N 1
ATOM 5640 C CA . ASN B 1 327 ? 10.016 -37.938 -4.594 1 98.12 327 ASN B CA 1
ATOM 5641 C C . ASN B 1 327 ? 9.086 -38.344 -5.73 1 98.12 327 ASN B C 1
ATOM 5643 O O . ASN B 1 327 ? 8.602 -39.5 -5.766 1 98.12 327 ASN B O 1
ATOM 5647 N N . THR B 1 328 ? 8.812 -37.469 -6.637 1 98.06 328 THR B N 1
ATOM 5648 C CA . THR B 1 328 ? 7.953 -37.781 -7.781 1 98.06 328 THR B CA 1
ATOM 5649 C C . THR B 1 328 ? 8.703 -38.625 -8.812 1 98.06 328 THR B C 1
ATOM 5651 O O . THR B 1 328 ? 8.156 -39.594 -9.344 1 98.06 328 THR B O 1
ATOM 5654 N N . ARG B 1 329 ? 9.898 -38.219 -9.078 1 97.31 329 ARG B N 1
ATOM 5655 C CA . ARG B 1 329 ? 10.75 -38.906 -10.055 1 97.31 329 ARG B CA 1
ATOM 5656 C C . ARG B 1 329 ? 10.867 -40.375 -9.742 1 97.31 329 ARG B C 1
ATOM 5658 O O . ARG B 1 329 ? 10.875 -41.219 -10.648 1 97.31 329 ARG B O 1
ATOM 5665 N N . ALA B 1 330 ? 10.953 -40.688 -8.5 1 96.62 330 ALA B N 1
ATOM 5666 C CA . ALA B 1 330 ? 11.117 -42.062 -8.047 1 96.62 330 ALA B CA 1
ATOM 5667 C C . ALA B 1 330 ? 9.922 -42.938 -8.453 1 96.62 330 ALA B C 1
ATOM 5669 O O . ALA B 1 330 ? 10.047 -44.156 -8.586 1 96.62 330 ALA B O 1
ATOM 5670 N N . ALA B 1 331 ? 8.805 -42.344 -8.719 1 97.25 331 ALA B N 1
ATOM 5671 C CA . ALA B 1 331 ? 7.578 -43.062 -9.023 1 97.25 331 ALA B CA 1
ATOM 5672 C C . ALA B 1 331 ? 7.316 -43.094 -10.531 1 97.25 331 ALA B C 1
ATOM 5674 O O . ALA B 1 331 ? 6.445 -43.812 -11 1 97.25 331 ALA B O 1
ATOM 5675 N N . MET B 1 332 ? 8.031 -42.375 -11.312 1 96.25 332 MET B N 1
ATOM 5676 C CA . MET B 1 332 ? 7.762 -42.188 -12.742 1 96.25 332 MET B CA 1
ATOM 5677 C C . MET B 1 332 ? 8.188 -43.406 -13.539 1 96.25 332 MET B C 1
ATOM 5679 O O . MET B 1 332 ? 9.18 -44.062 -13.203 1 96.25 332 MET B O 1
ATOM 5683 N N . SER B 1 333 ? 7.41 -43.656 -14.539 1 93.69 333 SER B N 1
ATOM 5684 C CA . SER B 1 333 ? 7.832 -44.594 -15.586 1 93.69 333 SER B CA 1
ATOM 5685 C C . SER B 1 333 ? 8.703 -43.906 -16.625 1 93.69 333 SER B C 1
ATOM 5687 O O . SER B 1 333 ? 8.391 -42.781 -17.062 1 93.69 333 SER B O 1
ATOM 5689 N N . ARG B 1 334 ? 9.805 -44.562 -17.031 1 92.31 334 ARG B N 1
ATOM 5690 C CA . ARG B 1 334 ? 10.68 -44 -18.062 1 92.31 334 ARG B CA 1
ATOM 5691 C C . ARG B 1 334 ? 9.969 -43.906 -19.406 1 92.31 334 ARG B C 1
ATOM 5693 O O . ARG B 1 334 ? 10.258 -43.031 -20.219 1 92.31 334 ARG B O 1
ATOM 5700 N N . GLU B 1 335 ? 9.031 -44.781 -19.578 1 88.19 335 GLU B N 1
ATOM 5701 C CA . GLU B 1 335 ? 8.414 -44.969 -20.875 1 88.19 335 GLU B CA 1
ATOM 5702 C C . GLU B 1 335 ? 7.312 -43.938 -21.109 1 88.19 335 GLU B C 1
ATOM 5704 O O . GLU B 1 335 ? 7.199 -43.375 -22.203 1 88.19 335 GLU B O 1
ATOM 5709 N N . HIS B 1 336 ? 6.551 -43.656 -20.062 1 89.75 336 HIS B N 1
ATOM 5710 C CA . HIS B 1 336 ? 5.359 -42.906 -20.438 1 89.75 336 HIS B CA 1
ATOM 5711 C C . HIS B 1 336 ? 5.098 -41.781 -19.469 1 89.75 336 HIS B C 1
ATOM 5713 O O . HIS B 1 336 ? 4.305 -40.875 -19.75 1 89.75 336 HIS B O 1
ATOM 5719 N N . SER B 1 337 ? 5.703 -41.719 -18.328 1 94.06 337 SER B N 1
ATOM 5720 C CA . SER B 1 337 ? 5.355 -40.75 -17.312 1 94.06 337 SER B CA 1
ATOM 5721 C C . SER B 1 337 ? 5.879 -39.344 -17.688 1 94.06 337 SER B C 1
ATOM 5723 O O . SER B 1 337 ? 6.973 -39.219 -18.25 1 94.06 337 SER B O 1
ATOM 5725 N N . ARG B 1 338 ? 5.086 -38.312 -17.344 1 95.19 338 ARG B N 1
ATOM 5726 C CA . ARG B 1 338 ? 5.469 -36.938 -17.469 1 95.19 338 ARG B CA 1
ATOM 5727 C C . ARG B 1 338 ? 5.102 -36.125 -16.219 1 95.19 338 ARG B C 1
ATOM 5729 O O . ARG B 1 338 ? 4.145 -36.469 -15.523 1 95.19 338 ARG B O 1
ATOM 5736 N N . ILE B 1 339 ? 5.902 -35.156 -16 1 97.69 339 ILE B N 1
ATOM 5737 C CA . ILE B 1 339 ? 5.547 -34.156 -15.008 1 97.69 339 ILE B CA 1
ATOM 5738 C C . ILE B 1 339 ? 5.055 -32.875 -15.703 1 97.69 339 ILE B C 1
ATOM 5740 O O . ILE B 1 339 ? 5.688 -32.406 -16.641 1 97.69 339 ILE B O 1
ATOM 5744 N N . LEU B 1 340 ? 3.926 -32.406 -15.336 1 97.19 340 LEU B N 1
ATOM 5745 C CA . LEU B 1 340 ? 3.43 -31.125 -15.781 1 97.19 340 LEU B CA 1
ATOM 5746 C C . LEU B 1 340 ? 3.385 -30.125 -14.625 1 97.19 340 LEU B C 1
ATOM 5748 O O . LEU B 1 340 ? 2.662 -30.328 -13.648 1 97.19 340 LEU B O 1
ATOM 5752 N N . ILE B 1 341 ? 4.195 -29.078 -14.75 1 97.75 341 ILE B N 1
ATOM 5753 C CA . ILE B 1 341 ? 4.168 -27.969 -13.805 1 97.75 341 ILE B CA 1
ATOM 5754 C C . ILE B 1 341 ? 3.404 -26.797 -14.406 1 97.75 341 ILE B C 1
ATOM 5756 O O . ILE B 1 341 ? 3.867 -26.172 -15.359 1 97.75 341 ILE B O 1
ATOM 5760 N N . HIS B 1 342 ? 2.232 -26.609 -13.875 1 95.69 342 HIS B N 1
ATOM 5761 C CA . HIS B 1 342 ? 1.346 -25.531 -14.312 1 95.69 342 HIS B CA 1
ATOM 5762 C C . HIS B 1 342 ? 1.435 -24.328 -13.383 1 95.69 342 HIS B C 1
ATOM 5764 O O . HIS B 1 342 ? 0.692 -24.234 -12.398 1 95.69 342 HIS B O 1
ATOM 5770 N N . ASP B 1 343 ? 2.305 -23.344 -13.734 1 95.19 343 ASP B N 1
ATOM 5771 C CA . ASP B 1 343 ? 2.625 -22.219 -12.867 1 95.19 343 ASP B CA 1
ATOM 5772 C C . ASP B 1 343 ? 2.816 -20.938 -13.688 1 95.19 343 ASP B C 1
ATOM 5774 O O . ASP B 1 343 ? 2.797 -20.984 -14.922 1 95.19 343 ASP B O 1
ATOM 5778 N N . ILE B 1 344 ? 2.912 -19.844 -12.953 1 95.12 344 ILE B N 1
ATOM 5779 C CA . ILE B 1 344 ? 3.289 -18.594 -13.594 1 95.12 344 ILE B CA 1
ATOM 5780 C C . ILE B 1 344 ? 4.715 -18.688 -14.133 1 95.12 344 ILE B C 1
ATOM 5782 O O . ILE B 1 344 ? 5.598 -19.234 -13.461 1 95.12 344 ILE B O 1
ATOM 5786 N N . ILE B 1 345 ? 4.914 -18.281 -15.32 1 96.31 345 ILE B N 1
ATOM 5787 C CA . ILE B 1 345 ? 6.25 -18.188 -15.898 1 96.31 345 ILE B CA 1
ATOM 5788 C C . ILE B 1 345 ? 6.621 -16.719 -16.078 1 96.31 345 ILE B C 1
ATOM 5790 O O . ILE B 1 345 ? 6.078 -16.031 -16.969 1 96.31 345 ILE B O 1
ATOM 5794 N N . VAL B 1 346 ? 7.5 -16.219 -15.281 1 96.69 346 VAL B N 1
ATOM 5795 C CA . VAL B 1 346 ? 7.883 -14.82 -15.289 1 96.69 346 VAL B CA 1
ATOM 5796 C C . VAL B 1 346 ? 8.758 -14.531 -16.5 1 96.69 346 VAL B C 1
ATOM 5798 O O . VAL B 1 346 ? 9.719 -15.258 -16.766 1 96.69 346 VAL B O 1
ATOM 5801 N N . PRO B 1 347 ? 8.453 -13.523 -17.297 1 95.12 347 PRO B N 1
ATOM 5802 C CA . PRO B 1 347 ? 9.344 -13.172 -18.406 1 95.12 347 PRO B CA 1
ATOM 5803 C C . PRO B 1 347 ? 10.648 -12.539 -17.938 1 95.12 347 PRO B C 1
ATOM 5805 O O . PRO B 1 347 ? 10.695 -11.898 -16.891 1 95.12 347 PRO B O 1
ATOM 5808 N N . GLY B 1 348 ? 11.672 -12.703 -18.75 1 93.81 348 GLY B N 1
ATOM 5809 C CA . GLY B 1 348 ? 12.961 -12.102 -18.422 1 93.81 348 GLY B CA 1
ATOM 5810 C C . GLY B 1 348 ? 12.93 -10.586 -18.469 1 93.81 348 GLY B C 1
ATOM 5811 O O . GLY B 1 348 ? 13.703 -9.922 -17.766 1 93.81 348 GLY B O 1
ATOM 5812 N N . ILE B 1 349 ? 12.172 -10.047 -19.312 1 94.5 349 ILE B N 1
ATOM 5813 C CA . ILE B 1 349 ? 11.953 -8.617 -19.469 1 94.5 349 ILE B CA 1
ATOM 5814 C C . ILE B 1 349 ? 10.461 -8.328 -19.578 1 94.5 349 ILE B C 1
ATOM 5816 O O . ILE B 1 349 ? 9.711 -9.117 -20.156 1 94.5 349 ILE B O 1
ATOM 5820 N N . GLY B 1 350 ? 10.078 -7.289 -18.953 1 92.56 350 GLY B N 1
ATOM 5821 C CA . GLY B 1 350 ? 8.711 -6.855 -19.172 1 92.56 350 GLY B CA 1
ATOM 5822 C C . GLY B 1 350 ? 7.715 -7.516 -18.234 1 92.56 350 GLY B C 1
ATOM 5823 O O . GLY B 1 350 ? 6.539 -7.66 -18.578 1 92.56 350 GLY B O 1
ATOM 5824 N N . ALA B 1 351 ? 8.141 -8.023 -17.109 1 93.81 351 ALA B N 1
ATOM 5825 C CA . ALA B 1 351 ? 7.207 -8.516 -16.094 1 93.81 351 ALA B CA 1
ATOM 5826 C C . ALA B 1 351 ? 6.199 -7.438 -15.711 1 93.81 351 ALA B C 1
ATOM 5828 O O . ALA B 1 351 ? 6.543 -6.258 -15.633 1 93.81 351 ALA B O 1
ATOM 5829 N N . THR B 1 352 ? 4.969 -7.812 -15.477 1 91.75 352 THR B N 1
ATOM 5830 C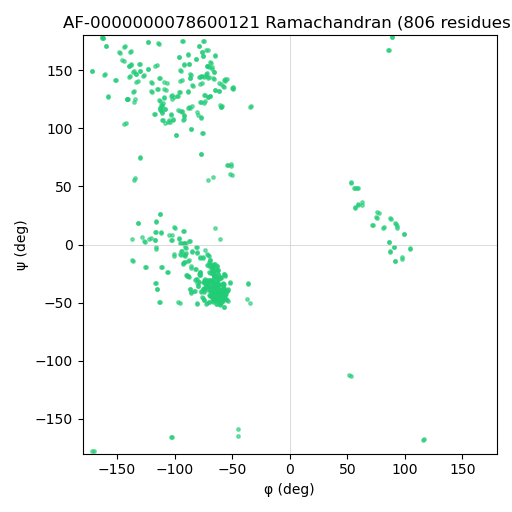 CA . THR B 1 352 ? 3.908 -6.891 -15.078 1 91.75 352 THR B CA 1
ATOM 5831 C C . THR B 1 352 ? 3.787 -6.832 -13.562 1 91.75 352 THR B C 1
ATOM 5833 O O . THR B 1 352 ? 4.449 -7.59 -12.844 1 91.75 352 THR B O 1
ATOM 5836 N N . MET B 1 353 ? 2.932 -5.973 -13.102 1 92.75 353 MET B N 1
ATOM 5837 C CA . MET B 1 353 ? 2.689 -5.883 -11.664 1 92.75 353 MET B CA 1
ATOM 5838 C C . MET B 1 353 ? 2.037 -7.156 -11.141 1 92.75 353 MET B C 1
ATOM 5840 O O . MET B 1 353 ? 2.223 -7.523 -9.977 1 92.75 353 MET B O 1
ATOM 5844 N N . SER B 1 354 ? 1.326 -7.82 -11.992 1 91.56 354 SER B N 1
ATOM 5845 C CA . SER B 1 354 ? 0.728 -9.086 -11.594 1 91.56 354 SER B CA 1
ATOM 5846 C C . SER B 1 354 ? 1.797 -10.133 -11.289 1 91.56 354 SER B C 1
ATOM 5848 O O . SER B 1 354 ? 1.685 -10.883 -10.312 1 91.56 354 SER B O 1
ATOM 5850 N N . HIS B 1 355 ? 2.844 -10.133 -12.086 1 94.5 355 HIS B N 1
ATOM 5851 C CA . HIS B 1 355 ? 3.977 -11 -11.781 1 94.5 355 HIS B CA 1
ATOM 5852 C C . HIS B 1 355 ? 4.641 -10.609 -10.469 1 94.5 355 HIS B C 1
ATOM 5854 O O . HIS B 1 355 ? 4.949 -11.469 -9.641 1 94.5 355 HIS B O 1
ATOM 5860 N N . ALA B 1 356 ? 4.77 -9.359 -10.312 1 96.31 356 ALA B N 1
ATOM 5861 C CA . ALA B 1 356 ? 5.539 -8.82 -9.195 1 96.31 356 ALA B CA 1
ATOM 5862 C C . ALA B 1 356 ? 4.859 -9.125 -7.863 1 96.31 356 ALA B C 1
ATOM 5864 O O . ALA B 1 356 ? 5.512 -9.57 -6.914 1 96.31 356 ALA B O 1
ATOM 5865 N N . TRP B 1 357 ? 3.564 -8.836 -7.773 1 96.31 357 TRP B N 1
ATOM 5866 C CA . TRP B 1 357 ? 2.951 -9.008 -6.461 1 96.31 357 TRP B CA 1
ATOM 5867 C C . TRP B 1 357 ? 2.852 -10.477 -6.09 1 96.31 357 TRP B C 1
ATOM 5869 O O . TRP B 1 357 ? 2.986 -10.844 -4.918 1 96.31 357 TRP B O 1
ATOM 5879 N N . GLN B 1 358 ? 2.674 -11.328 -7.066 1 95.31 358 GLN B N 1
ATOM 5880 C CA . GLN B 1 358 ? 2.672 -12.758 -6.758 1 95.31 358 GLN B CA 1
ATOM 5881 C C . GLN B 1 358 ? 4.043 -13.219 -6.281 1 95.31 358 GLN B C 1
ATOM 5883 O O . GLN B 1 358 ? 4.152 -13.93 -5.277 1 95.31 358 GLN B O 1
ATOM 5888 N N . ASP B 1 359 ? 5.055 -12.773 -6.949 1 97.69 359 ASP B N 1
ATOM 5889 C CA . ASP B 1 359 ? 6.41 -13.195 -6.609 1 97.69 359 ASP B CA 1
ATOM 5890 C C . ASP B 1 359 ? 6.816 -12.672 -5.23 1 97.69 359 ASP B C 1
ATOM 5892 O O . ASP B 1 359 ? 7.371 -13.414 -4.418 1 97.69 359 ASP B O 1
ATOM 5896 N N . LEU B 1 360 ? 6.551 -11.453 -4.945 1 98.44 360 LEU B N 1
ATOM 5897 C CA . LEU B 1 360 ? 6.992 -10.875 -3.682 1 98.44 360 LEU B CA 1
ATOM 5898 C C . LEU B 1 360 ? 6.156 -11.398 -2.52 1 98.44 360 LEU B C 1
ATOM 5900 O O . LEU B 1 360 ? 6.656 -11.547 -1.403 1 98.44 360 LEU B O 1
ATOM 5904 N N . SER B 1 361 ? 4.914 -11.688 -2.787 1 97.56 361 SER B N 1
ATOM 5905 C CA . SER B 1 361 ? 4.117 -12.359 -1.768 1 97.56 361 SER B CA 1
ATOM 5906 C C . SER B 1 361 ? 4.715 -13.719 -1.407 1 97.56 361 SER B C 1
ATOM 5908 O O . SER B 1 361 ? 4.754 -14.094 -0.233 1 97.56 361 SER B O 1
ATOM 5910 N N . LEU B 1 362 ? 5.207 -14.383 -2.422 1 97.62 362 LEU B N 1
ATOM 5911 C CA . LEU B 1 362 ? 5.832 -15.68 -2.184 1 97.62 362 LEU B CA 1
ATOM 5912 C C . LEU B 1 362 ? 7.191 -15.508 -1.506 1 97.62 362 LEU B C 1
ATOM 5914 O O . LEU B 1 362 ? 7.582 -16.328 -0.676 1 97.62 362 LEU B O 1
ATOM 5918 N N . MET B 1 363 ? 7.891 -14.477 -1.854 1 98.38 363 MET B N 1
ATOM 5919 C CA . MET B 1 363 ? 9.164 -14.211 -1.192 1 98.38 363 MET B CA 1
ATOM 5920 C C . MET B 1 363 ? 8.977 -14.094 0.317 1 98.38 363 MET B C 1
ATOM 5922 O O . MET B 1 363 ? 9.805 -14.594 1.086 1 98.38 363 MET B O 1
ATOM 5926 N N . ALA B 1 364 ? 7.914 -13.484 0.712 1 98.25 364 ALA B N 1
ATOM 5927 C CA . ALA B 1 364 ? 7.645 -13.258 2.129 1 98.25 364 ALA B CA 1
ATOM 5928 C C . ALA B 1 364 ? 7.48 -14.578 2.875 1 98.25 364 ALA B C 1
ATOM 5930 O O . ALA B 1 364 ? 7.664 -14.633 4.094 1 98.25 364 ALA B O 1
ATOM 5931 N N . ILE B 1 365 ? 7.203 -15.688 2.102 1 97.38 365 ILE B N 1
ATOM 5932 C CA . ILE B 1 365 ? 6.934 -16.953 2.779 1 97.38 365 ILE B CA 1
ATOM 5933 C C . ILE B 1 365 ? 7.996 -17.984 2.396 1 97.38 365 ILE B C 1
ATOM 5935 O O . ILE B 1 365 ? 7.871 -19.156 2.727 1 97.38 365 ILE B O 1
ATOM 5939 N N . GLY B 1 366 ? 8.953 -17.547 1.643 1 97.62 366 GLY B N 1
ATOM 5940 C CA . GLY B 1 366 ? 10.062 -18.422 1.312 1 97.62 366 GLY B CA 1
ATOM 5941 C C . GLY B 1 366 ? 9.93 -19.062 -0.058 1 97.62 366 GLY B C 1
ATOM 5942 O O . GLY B 1 366 ? 10.742 -19.906 -0.43 1 97.62 366 GLY B O 1
ATOM 5943 N N . GLY B 1 367 ? 8.961 -18.609 -0.833 1 97.75 367 GLY B N 1
ATOM 5944 C CA . GLY B 1 367 ? 8.75 -19.109 -2.182 1 97.75 367 GLY B CA 1
ATOM 5945 C C . GLY B 1 367 ? 9.25 -18.156 -3.254 1 97.75 367 GLY B C 1
ATOM 5946 O O . GLY B 1 367 ? 10.047 -17.25 -2.973 1 97.75 367 GLY B O 1
ATOM 5947 N N . MET B 1 368 ? 8.797 -18.438 -4.527 1 97.75 368 MET B N 1
ATOM 5948 C CA . MET B 1 368 ? 9.234 -17.609 -5.648 1 97.75 368 MET B CA 1
ATOM 5949 C C . MET B 1 368 ? 8.461 -17.953 -6.918 1 97.75 368 MET B C 1
ATOM 5951 O O . MET B 1 368 ? 8.023 -19.094 -7.09 1 97.75 368 MET B O 1
ATOM 5955 N N . GLU B 1 369 ? 8.281 -16.984 -7.758 1 97.81 369 GLU B N 1
ATOM 5956 C CA . GLU B 1 369 ? 7.934 -17.25 -9.148 1 97.81 369 GLU B CA 1
ATOM 5957 C C . GLU B 1 369 ? 9.18 -17.453 -10 1 97.81 369 GLU B C 1
ATOM 5959 O O . GLU B 1 369 ? 10.25 -16.938 -9.68 1 97.81 369 GLU B O 1
ATOM 5964 N N . ARG B 1 370 ? 8.992 -18.156 -11.062 1 98.06 370 ARG B N 1
ATOM 5965 C CA . ARG B 1 370 ? 10.172 -18.609 -11.805 1 98.06 370 ARG B CA 1
ATOM 5966 C C . ARG B 1 370 ? 10.062 -18.219 -13.281 1 98.06 370 ARG B C 1
ATOM 5968 O O . ARG B 1 370 ? 8.969 -18.188 -13.844 1 98.06 370 ARG B O 1
ATOM 5975 N N . THR B 1 371 ? 11.219 -17.906 -13.812 1 96.94 371 THR B N 1
ATOM 5976 C CA . THR B 1 371 ? 11.344 -17.828 -15.258 1 96.94 371 THR B CA 1
ATOM 5977 C C . THR B 1 371 ? 11.461 -19.219 -15.867 1 96.94 371 THR B C 1
ATOM 5979 O O . THR B 1 371 ? 11.609 -20.203 -15.148 1 96.94 371 THR B O 1
ATOM 5982 N N . GLU B 1 372 ? 11.383 -19.25 -17.188 1 96.88 372 GLU B N 1
ATOM 5983 C CA . GLU B 1 372 ? 11.617 -20.516 -17.891 1 96.88 372 GLU B CA 1
ATOM 5984 C C . GLU B 1 372 ? 13 -21.078 -17.562 1 96.88 372 GLU B C 1
ATOM 5986 O O . GLU B 1 372 ? 13.164 -22.281 -17.359 1 96.88 372 GLU B O 1
ATOM 5991 N N . LYS B 1 373 ? 13.992 -20.188 -17.469 1 96.69 373 LYS B N 1
ATOM 5992 C CA . LYS B 1 373 ? 15.359 -20.594 -17.141 1 96.69 373 LYS B CA 1
ATOM 5993 C C . LYS B 1 373 ? 15.438 -21.172 -15.734 1 96.69 373 LYS B C 1
ATOM 5995 O O . LYS B 1 373 ? 16.172 -22.125 -15.492 1 96.69 373 LYS B O 1
ATOM 6000 N N . ASP B 1 374 ? 14.727 -20.578 -14.852 1 97.31 374 ASP B N 1
ATOM 6001 C CA . ASP B 1 374 ? 14.688 -21.062 -13.477 1 97.31 374 ASP B CA 1
ATOM 6002 C C . ASP B 1 374 ? 14.102 -22.469 -13.406 1 97.31 374 ASP B C 1
ATOM 6004 O O . ASP B 1 374 ? 14.625 -23.328 -12.695 1 97.31 374 ASP B O 1
ATOM 6008 N N . PHE B 1 375 ? 13.008 -22.703 -14.141 1 98.19 375 PHE B N 1
ATOM 6009 C CA . PHE B 1 375 ? 12.391 -24.031 -14.156 1 98.19 375 PHE B CA 1
ATOM 6010 C C . PHE B 1 375 ? 13.336 -25.062 -14.758 1 98.19 375 PHE B C 1
ATOM 6012 O O . PHE B 1 375 ? 13.43 -26.188 -14.273 1 98.19 375 PHE B O 1
ATOM 6019 N N . ALA B 1 376 ? 13.977 -24.672 -15.828 1 98.06 376 ALA B N 1
ATOM 6020 C CA . ALA B 1 376 ? 14.945 -25.562 -16.453 1 98.06 376 ALA B CA 1
ATOM 6021 C C . ALA B 1 376 ? 16.031 -25.969 -15.461 1 98.06 376 ALA B C 1
ATOM 6023 O O . ALA B 1 376 ? 16.422 -27.141 -15.398 1 98.06 376 ALA B O 1
ATOM 6024 N N . ARG B 1 377 ? 16.5 -25.016 -14.742 1 97.62 377 ARG B N 1
ATOM 6025 C CA . ARG B 1 377 ? 17.531 -25.266 -13.742 1 97.62 377 ARG B CA 1
ATOM 6026 C C . ARG B 1 377 ? 17.016 -26.203 -12.648 1 97.62 377 ARG B C 1
ATOM 6028 O O . ARG B 1 377 ? 17.719 -27.125 -12.234 1 97.62 377 ARG B O 1
ATOM 6035 N N . LEU B 1 378 ? 15.844 -25.922 -12.141 1 98.19 378 LEU B N 1
ATOM 6036 C CA . LEU B 1 378 ? 15.242 -26.75 -11.102 1 98.19 378 LEU B CA 1
ATOM 6037 C C . LEU B 1 378 ? 15.094 -28.203 -11.57 1 98.19 378 LEU B C 1
ATOM 6039 O O . LEU B 1 378 ? 15.422 -29.125 -10.836 1 98.19 378 LEU B O 1
ATOM 6043 N N . LEU B 1 379 ? 14.586 -28.375 -12.805 1 98.5 379 LEU B N 1
ATOM 6044 C CA . LEU B 1 379 ? 14.422 -29.719 -13.367 1 98.5 379 LEU B CA 1
ATOM 6045 C C . LEU B 1 379 ? 15.773 -30.406 -13.516 1 98.5 379 LEU B C 1
ATOM 6047 O O . LEU B 1 379 ? 15.906 -31.594 -13.18 1 98.5 379 LEU B O 1
ATOM 6051 N N . ASP B 1 380 ? 16.766 -29.672 -13.906 1 97.88 380 ASP B N 1
ATOM 6052 C CA . ASP B 1 380 ? 18.094 -30.234 -14.125 1 97.88 380 ASP B CA 1
ATOM 6053 C C . ASP B 1 380 ? 18.688 -30.75 -12.812 1 97.88 380 ASP B C 1
ATOM 6055 O O . ASP B 1 380 ? 19.25 -31.844 -12.766 1 97.88 380 ASP B O 1
ATOM 6059 N N . ILE B 1 381 ? 18.594 -30 -11.789 1 96.69 381 ILE B N 1
ATOM 6060 C CA . ILE B 1 381 ? 19.188 -30.375 -10.508 1 96.69 381 ILE B CA 1
ATOM 6061 C C . ILE B 1 381 ? 18.469 -31.594 -9.938 1 96.69 381 ILE B C 1
ATOM 6063 O O . ILE B 1 381 ? 19.031 -32.344 -9.141 1 96.69 381 ILE B O 1
ATOM 6067 N N . ALA B 1 382 ? 17.234 -31.797 -10.414 1 97.31 382 ALA B N 1
ATOM 6068 C CA . ALA B 1 382 ? 16.453 -32.938 -9.938 1 97.31 382 ALA B CA 1
ATOM 6069 C C . ALA B 1 382 ? 16.578 -34.125 -10.883 1 97.31 382 ALA B C 1
ATOM 6071 O O . ALA B 1 382 ? 15.883 -35.125 -10.727 1 97.31 382 ALA B O 1
ATOM 6072 N N . GLY B 1 383 ? 17.391 -34.031 -11.867 1 96.88 383 GLY B N 1
ATOM 6073 C CA . GLY B 1 383 ? 17.594 -35.125 -12.789 1 96.88 383 GLY B CA 1
ATOM 6074 C C . GLY B 1 383 ? 16.469 -35.312 -13.789 1 96.88 383 GLY B C 1
ATOM 6075 O O . GLY B 1 383 ? 16.188 -36.406 -14.234 1 96.88 383 GLY B O 1
ATOM 6076 N N . LEU B 1 384 ? 15.781 -34.281 -14.125 1 98.44 384 LEU B N 1
ATOM 6077 C CA . LEU B 1 384 ? 14.68 -34.281 -15.086 1 98.44 384 LEU B CA 1
ATOM 6078 C C . LEU B 1 384 ? 15.023 -33.406 -16.281 1 98.44 384 LEU B C 1
ATOM 6080 O O . LEU B 1 384 ? 15.883 -32.531 -16.188 1 98.44 384 LEU B O 1
ATOM 6084 N N . ALA B 1 385 ? 14.422 -33.719 -17.391 1 97.31 385 ALA B N 1
ATOM 6085 C CA . ALA B 1 385 ? 14.625 -32.938 -18.609 1 97.31 385 ALA B CA 1
ATOM 6086 C C . ALA B 1 385 ? 13.391 -32.094 -18.938 1 97.31 385 ALA B C 1
ATOM 6088 O O . ALA B 1 385 ? 12.266 -32.594 -18.875 1 97.31 385 ALA B O 1
ATOM 6089 N N . LEU B 1 386 ? 13.578 -30.859 -19.25 1 98.06 386 LEU B N 1
ATOM 6090 C CA . LEU B 1 386 ? 12.508 -30.031 -19.797 1 98.06 386 LEU B CA 1
ATOM 6091 C C . LEU B 1 386 ? 12.211 -30.406 -21.234 1 98.06 386 LEU B C 1
ATOM 6093 O O . LEU B 1 386 ? 13.094 -30.328 -22.094 1 98.06 386 LEU B O 1
ATOM 6097 N N . VAL B 1 387 ? 11.023 -30.75 -21.531 1 96.94 387 VAL B N 1
ATOM 6098 C CA . VAL B 1 387 ? 10.633 -31.234 -22.844 1 96.94 387 VAL B CA 1
ATOM 6099 C C . VAL B 1 387 ? 10.039 -30.094 -23.656 1 96.94 387 VAL B C 1
ATOM 6101 O O . VAL B 1 387 ? 10.367 -29.922 -24.828 1 96.94 387 VAL B O 1
ATOM 6104 N N . LYS B 1 388 ? 9.109 -29.391 -23.047 1 96.94 388 LYS B N 1
ATOM 6105 C CA . LYS B 1 388 ? 8.391 -28.344 -23.75 1 96.94 388 LYS B CA 1
ATOM 6106 C C . LYS B 1 388 ? 7.719 -27.375 -22.781 1 96.94 388 LYS B C 1
ATOM 6108 O O . LYS B 1 388 ? 7.336 -27.781 -21.672 1 96.94 388 LYS B O 1
ATOM 6113 N N . VAL B 1 389 ? 7.664 -26.172 -23.156 1 96.88 389 VAL B N 1
ATOM 6114 C CA . VAL B 1 389 ? 6.891 -25.172 -22.438 1 96.88 389 VAL B CA 1
ATOM 6115 C C . VAL B 1 389 ? 5.652 -24.781 -23.234 1 96.88 389 VAL B C 1
ATOM 6117 O O . VAL B 1 389 ? 5.766 -24.266 -24.359 1 96.88 389 VAL B O 1
ATOM 6120 N N . TRP B 1 390 ? 4.516 -25.078 -22.641 1 95.25 390 TRP B N 1
ATOM 6121 C CA . TRP B 1 390 ? 3.238 -24.734 -23.266 1 95.25 390 TRP B CA 1
ATOM 6122 C C . TRP B 1 390 ? 2.744 -23.375 -22.75 1 95.25 390 TRP B C 1
ATOM 6124 O O . TRP B 1 390 ? 2.459 -23.219 -21.562 1 95.25 390 TRP B O 1
ATOM 6134 N N . ARG B 1 391 ? 2.676 -22.422 -23.641 1 92.25 391 ARG B N 1
ATOM 6135 C CA . ARG B 1 391 ? 2.26 -21.078 -23.25 1 92.25 391 ARG B CA 1
ATOM 6136 C C . ARG B 1 391 ? 1.459 -20.406 -24.359 1 92.25 391 ARG B C 1
ATOM 6138 O O . ARG B 1 391 ? 1.492 -20.844 -25.516 1 92.25 391 ARG B O 1
ATOM 6145 N N . LYS B 1 392 ? 0.683 -19.422 -24.031 1 83.69 392 LYS B N 1
ATOM 6146 C CA . LYS B 1 392 ? -0.005 -18.562 -24.984 1 83.69 392 LYS B CA 1
ATOM 6147 C C . LYS B 1 392 ? 0.213 -17.094 -24.656 1 83.69 392 LYS B C 1
ATOM 6149 O O . LYS B 1 392 ? 0.35 -16.734 -23.484 1 83.69 392 LYS B O 1
ATOM 6154 N N . PRO B 1 393 ? 0.219 -16.297 -25.672 1 75.88 393 PRO B N 1
ATOM 6155 C CA . PRO B 1 393 ? 0.418 -14.867 -25.438 1 75.88 393 PRO B CA 1
ATOM 6156 C C . PRO B 1 393 ? -0.626 -14.273 -24.484 1 75.88 393 PRO B C 1
ATOM 6158 O O . PRO B 1 393 ? -1.809 -14.617 -24.578 1 75.88 393 PRO B O 1
ATOM 6161 N N . GLY B 1 394 ? -0.135 -13.469 -23.578 1 73.12 394 GLY B N 1
ATOM 6162 C CA . GLY B 1 394 ? -1.05 -12.766 -22.703 1 73.12 394 GLY B CA 1
ATOM 6163 C C . GLY B 1 394 ? -1.349 -13.516 -21.422 1 73.12 394 GLY B C 1
ATOM 6164 O O . GLY B 1 394 ? -1.875 -12.945 -20.469 1 73.12 394 GLY B O 1
ATOM 6165 N N . ASP B 1 395 ? -0.979 -14.805 -21.438 1 81.25 395 ASP B N 1
ATOM 6166 C CA . ASP B 1 395 ? -1.212 -15.609 -20.234 1 81.25 395 ASP B CA 1
ATOM 6167 C C . ASP B 1 395 ? 0.037 -15.672 -19.359 1 81.25 395 ASP B C 1
ATOM 6169 O O . ASP B 1 395 ? 1.128 -15.977 -19.844 1 81.25 395 ASP B O 1
ATOM 6173 N N . MET B 1 396 ? -0.161 -15.422 -18.141 1 88.75 396 MET B N 1
ATOM 6174 C CA . MET B 1 396 ? 0.974 -15.5 -17.219 1 88.75 396 MET B CA 1
ATOM 6175 C C . MET B 1 396 ? 1.293 -16.938 -16.859 1 88.75 396 MET B C 1
ATOM 6177 O O . MET B 1 396 ? 2.443 -17.281 -16.578 1 88.75 396 MET B O 1
ATOM 6181 N N . MET B 1 397 ? 0.24 -17.766 -16.984 1 91.56 397 MET B N 1
ATOM 6182 C CA . MET B 1 397 ? 0.411 -19.172 -16.656 1 91.56 397 MET B CA 1
ATOM 6183 C C . MET B 1 397 ? 0.919 -19.953 -17.859 1 91.56 397 MET B C 1
ATOM 6185 O O . MET B 1 397 ? 0.592 -19.625 -19 1 91.56 397 MET B O 1
ATOM 6189 N N . GLY B 1 398 ? 1.689 -20.906 -17.578 1 94.12 398 GLY B N 1
ATOM 6190 C CA . GLY B 1 398 ? 2.158 -21.875 -18.547 1 94.12 398 GLY B CA 1
ATOM 6191 C C . GLY B 1 398 ? 2.375 -23.25 -17.969 1 94.12 398 GLY B C 1
ATOM 6192 O O . GLY B 1 398 ? 2.273 -23.438 -16.75 1 94.12 398 GLY B O 1
ATOM 6193 N N . ILE B 1 399 ? 2.5 -24.219 -18.859 1 96.19 399 ILE B N 1
ATOM 6194 C CA . ILE B 1 399 ? 2.754 -25.578 -18.422 1 96.19 399 ILE B CA 1
ATOM 6195 C C . ILE B 1 399 ? 4.152 -26.016 -18.859 1 96.19 399 ILE B C 1
ATOM 6197 O O . ILE B 1 399 ? 4.461 -26.016 -20.047 1 96.19 399 ILE B O 1
ATOM 6201 N N . ILE B 1 400 ? 4.992 -26.297 -17.891 1 97.75 400 ILE B N 1
ATOM 6202 C CA . ILE B 1 400 ? 6.305 -26.891 -18.109 1 97.75 400 ILE B CA 1
ATOM 6203 C C . ILE B 1 400 ? 6.184 -28.406 -18.141 1 97.75 400 ILE B C 1
ATOM 6205 O O . ILE B 1 400 ? 5.75 -29.031 -17.172 1 97.75 400 ILE B O 1
ATOM 6209 N N . GLU B 1 401 ? 6.504 -29 -19.25 1 97.31 401 GLU B N 1
ATOM 6210 C CA . GLU B 1 401 ? 6.5 -30.453 -19.375 1 97.31 401 GLU B CA 1
ATOM 6211 C C . GLU B 1 401 ? 7.902 -31.031 -19.188 1 97.31 401 GLU B C 1
ATOM 6213 O O . GLU B 1 401 ? 8.844 -30.594 -19.859 1 97.31 401 GLU B O 1
ATOM 6218 N N . ALA B 1 402 ? 7.98 -31.984 -18.297 1 98.12 402 ALA B N 1
ATOM 6219 C CA . ALA B 1 402 ? 9.273 -32.594 -18.016 1 98.12 402 ALA B CA 1
ATOM 6220 C C . ALA B 1 402 ? 9.188 -34.125 -18.062 1 98.12 402 ALA B C 1
ATOM 6222 O O . ALA B 1 402 ? 8.102 -34.688 -17.938 1 98.12 402 ALA B O 1
ATOM 6223 N N . ARG B 1 403 ? 10.305 -34.781 -18.328 1 97.19 403 ARG B N 1
ATOM 6224 C CA . ARG B 1 403 ? 10.453 -36.219 -18.328 1 97.19 403 ARG B CA 1
ATOM 6225 C C . ARG B 1 403 ? 11.766 -36.656 -17.672 1 97.19 403 ARG B C 1
ATOM 6227 O O . ARG B 1 403 ? 12.609 -35.812 -17.375 1 97.19 403 ARG B O 1
ATOM 6234 N N . LEU B 1 404 ? 11.797 -37.938 -17.406 1 96.62 404 LEU B N 1
ATOM 6235 C CA . LEU B 1 404 ? 13.055 -38.469 -16.891 1 96.62 404 LEU B CA 1
ATOM 6236 C C . LEU B 1 404 ? 14.18 -38.281 -17.906 1 96.62 404 LEU B C 1
ATOM 6238 O O . LEU B 1 404 ? 13.961 -38.438 -19.109 1 96.62 404 LEU B O 1
ATOM 6242 N N . LYS B 1 405 ? 15.375 -37.906 -17.406 1 93.25 405 LYS B N 1
ATOM 6243 C CA . LYS B 1 405 ? 16.547 -37.844 -18.266 1 93.25 405 LYS B CA 1
ATOM 6244 C C . LYS B 1 405 ? 16.969 -39.25 -18.703 1 93.25 405 LYS B C 1
ATOM 6246 O O . LYS B 1 405 ? 16.781 -40.219 -17.969 1 93.25 405 LYS B O 1
#

InterPro domains:
  IPR001077 O-methyltransferase, C-terminal domain [PF00891] (173-384)
  IPR012967 Caffeic acid 3-O-methyltransferase-like, dimerisation domain [PF08100] (67-141)
  IPR016461 O-methyltransferase-like [PIRSF005739] (65-392)
  IPR016461 O-methyltransferase-like [PS51683] (62-404)
  IPR029063 S-adenosyl-L-methionine-dependent methyltransferase superfamily [G3DSA:3.40.50.150] (151-403)
  IPR029063 S-adenosyl-L-methionine-dependent methyltransferase superfamily [SSF53335] (169-402)
  IPR036388 Winged helix-like DNA-binding domain superfamily [G3DSA:1.10.10.10] (58-147)
  IPR036390 Winged helix DNA-binding domain superfamily [SSF46785] (56-138)

Solvent-accessible surface area (backbone atoms only — not comparable to full-atom values): 40943 Å² total; per-residue (Å²): 91,63,59,92,40,74,64,57,40,46,52,53,39,50,52,31,50,53,47,27,52,55,29,44,48,27,41,69,68,56,63,72,90,58,52,66,66,55,26,45,53,50,25,39,50,34,29,49,48,34,36,45,52,66,55,30,21,58,58,47,62,52,42,53,49,39,44,50,41,29,45,26,29,52,51,30,39,51,75,48,38,48,70,74,70,49,50,75,93,47,47,67,47,39,41,65,58,51,20,70,75,47,48,37,32,46,71,60,49,54,55,39,47,34,36,27,30,64,87,29,45,33,39,68,78,45,70,58,22,36,19,41,36,62,41,40,47,19,50,72,36,65,38,41,51,21,35,49,58,50,40,63,74,61,41,52,60,7,35,55,28,42,37,60,49,26,57,76,48,69,30,38,86,73,65,32,50,34,42,27,15,32,21,62,63,66,71,37,74,74,35,36,64,64,59,58,42,57,70,39,69,84,41,40,58,50,51,52,41,21,62,64,20,57,70,67,78,74,65,69,78,56,55,66,58,52,76,72,46,63,76,30,89,76,34,75,21,42,34,38,29,47,62,32,65,83,31,62,67,58,51,52,51,48,69,75,18,62,86,56,62,89,50,48,38,34,34,24,17,46,56,79,51,33,68,73,37,36,68,65,32,47,72,71,63,28,43,63,39,72,45,52,58,82,83,37,66,47,84,69,50,33,23,31,27,42,36,30,57,70,50,65,38,62,33,34,60,74,66,55,40,33,43,38,45,42,24,46,56,74,19,48,32,87,85,64,23,32,40,38,41,37,34,59,48,46,54,78,60,84,40,42,51,71,53,22,27,56,26,46,55,23,42,16,44,16,17,33,64,34,33,66,68,51,50,47,50,48,33,47,79,42,56,30,33,76,74,47,75,32,67,53,91,95,49,56,52,28,35,41,31,29,33,73,105,91,61,59,94,39,74,63,56,40,45,53,51,40,51,52,31,51,52,48,27,52,55,30,43,47,27,42,70,68,60,61,71,92,59,52,66,65,56,26,45,52,48,25,38,52,34,28,49,47,34,35,46,50,66,54,30,21,59,58,47,62,52,42,52,50,39,45,50,40,28,44,26,29,51,51,31,39,50,75,48,37,48,69,74,68,50,50,74,92,48,47,68,47,40,41,65,59,51,20,68,75,46,48,38,30,48,74,59,50,53,57,39,45,35,35,27,30,65,86,30,46,34,39,67,78,46,72,60,23,35,19,42,35,60,41,41,48,19,49,71,35,65,38,40,53,19,35,49,57,48,41,63,73,61,40,50,60,8,35,57,28,43,38,60,47,24,57,76,48,68,30,38,87,72,65,32,49,33,43,26,17,33,22,62,63,66,72,38,74,74,34,36,65,64,57,58,41,57,70,39,69,84,41,40,58,49,50,52,41,20,63,65,20,56,69,67,79,74,64,69,78,57,55,66,58,52,77,73,48,63,76,30,88,75,35,74,21,43,35,37,28,46,63,30,67,83,32,63,66,57,52,51,50,47,68,73,18,62,86,54,62,89,52,48,39,33,36,24,15,46,56,79,50,34,69,74,35,36,69,65,31,46,73,70,64,26,44,64,39,71,45,51,55,84,84,40,67,47,83,70,53,33,23,31,28,41,35,31,57,69,50,64,39,61,33,34,59,74,67,54,41,33,43,38,44,42,23,43,57,75,19,48,32,89,85,64,24,31,37,37,40,38,33,62,47,46,54,78,62,85,40,42,51,72,54,22,28,56,26,46,54,24,41,16,44,16,18,34,65,34,32,67,68,50,50,47,48,46,33,46,78,42,57,31,34,76,72,48,76,33,68,53,91,94,49,55,52,28,34,42,32,30,34,73,104

Nearest PDB structures (foldseek):
  5w7r-assembly1_A-2  TM=9.802E-01  e=6.310E-68  Penicillium oxalicum
  5w7p-assembly1_A-2  TM=9.817E-01  e=1.304E-67  Penicillium oxalicum
  5w7s-assembly1_A-2  TM=9.809E-01  e=3.720E-66  Penicillium oxalicum
  6ix7-assembly1_A  TM=8.690E-01  e=1.702E-27  Aspergillus flavus NRRL3357
  6ix3-assembly1_A  TM=8.496E-01  e=2.516E-27  Aspergillus flavus NRRL3357

pLDDT: mean 90.91, std 10.84, range [37.19, 98.81]

Sequence (810 aa):
MTFPNADAQKIAVQKDVDEVVAAAQRFLHGSGNATSDEAKVDLQKKASNLVQTIRGPIPAALSSMEDIVKVASLRTLFEAGVFHAMPKGGASMTASEISAQTGLDKGILIRLMRAVTPLGPFHEVGEEEYAHTPFSEAYLTADIAGCFPVMSNFIFGPVLQICDFLRQNNWKDAITTRNNPFTLAHNCPGETMFEYLYKNSKNVAPVTKAEAADVDQIAMDLYPWEDRLSDAKGSNATLVDIAGSHGNGTRAIMALAPKLNGCRFIVQDLEPVIGEHSQALRAEGIEPQVYDFLKQEQPVHGASIYYFRRVFHDWPDLPEGKKILDNTRAAMSREHSRILIHDIIVPGIGATMSHAWQDLSLMAIGGMERTEKDFARLLDIAGLALVKVWRKPGDMMGIIEARLKMTFPNADAQKIAVQKDVDEVVAAAQRFLHGSGNATSDEAKVDLQKKASNLVQTIRGPIPAALSSMEDIVKVASLRTLFEAGVFHAMPKGGASMTASEISAQTGLDKGILIRLMRAVTPLGPFHEVGEEEYAHTPFSEAYLTADIAGCFPVMSNFIFGPVLQICDFLRQNNWKDAITTRNNPFTLAHNCPGETMFEYLYKNSKNVAPVTKAEAADVDQIAMDLYPWEDRLSDAKGSNATLVDIAGSHGNGTRAIMALAPKLNGCRFIVQDLEPVIGEHSQALRAEGIEPQVYDFLKQEQPVHGASIYYFRRVFHDWPDLPEGKKILDNTRAAMSREHSRILIHDIIVPGIGATMSHAWQDLSLMAIGGMERTEKDFARLLDIAGLALVKVWRKPGDMMGIIEARLK

Organism: Penicillium oxalicum (strain 114-2 / CGMCC 5302) (NCBI:txid933388)